Protein AF-0000000066896763 (afdb_homodimer)

Sequence (930 aa):
MNEMKTEQEVTDRTVRCFSRLEAVLRRDGTIPEIGLPLQVIEGFLTRLAGLDSNNRFDTVCIGAGEREGRILSPLVQQLHYGLAHGIGRSGNLTERQPKAIGSSILSEITNKLALDAIRYLGISSTKAAMVVPVATGMALSLCLGSWRYTKPRAKFVVFLRIDQKSCFKSIFTAGFEPIIIDGIPETMISDGLTTDLTALKIVLEEQKGEIIAVLSTTSCFAPRQPDNLIAIGELCTKYGVKHLVNNAYGLQSPECRNQIEEAGRAGYIDAFVQSTDKNFLVPVGGSIIATFNVKSLDIIANFYPGRASIVPSRDLLITLLQLGKVGLKEIYNTQQINFEILRVAMQEYAKMIGQKVMEVKMNQISLAITLKGWTDQQQNAFGAQLFSRGVTGARTVPSGLSKTIDGYEFLNFGSHSSRRHDGYLNVACAIGMTTREIEELVKVFKEETPKWAFISSNDAHNKEVMNEMKTEQEVTDRTVRCFSRLEAVLRRDGTIPEIGLPLQVIEGFLTRLAGLDSNNRFDTVCIGAGEREGRILSPLVQQLHYGLAHGIGRSGNLTERQPKAIGSSILSEITNKLALDAIRYLGISSTKAAMVVPVATGMALSLCLGSWRYTKPRAKFVVFLRIDQKSCFKSIFTAGFEPIIIDGIPETMISDGLTTDLTALKIVLEEQKGEIIAVLSTTSCFAPRQPDNLIAIGELCTKYGVKHLVNNAYGLQSPECRNQIEEAGRAGYIDAFVQSTDKNFLVPVGGSIIATFNVKSLDIIANFYPGRASIVPSRDLLITLLQLGKVGLKEIYNTQQINFEILRVAMQEYAKMIGQKVMEVKMNQISLAITLKGWTDQQQNAFGAQLFSRGVTGARTVPSGLSKTIDGYEFLNFGSHSSRRHDGYLNVACAIGMTTREIEELVKVFKEETPKWAFISSNDAHNKEV

Radius of gyration: 29.41 Å; Cα contacts (8 Å, |Δi|>4): 2077; chains: 2; bounding box: 84×123×69 Å

Organism: Onchocerca volvulus (NCBI:txid6282)

Nearest PDB structures (foldseek):
  2z67-assembly1_A  TM=9.307E-01  e=2.141E-36  Methanococcus maripaludis S2
  4obu-assembly2_U-2  TM=5.696E-01  e=6.294E-15  Mediterraneibacter gnavus ATCC 29149
  4obv-assembly1_D  TM=5.394E-01  e=1.029E-14  Mediterraneibacter gnavus ATCC 29149
  5o5c-assembly1_A  TM=5.656E-01  e=5.005E-14  Erwinia amylovora CFBP1430
  6zek-assembly2_B  TM=5.394E-01  e=1.958E-13  Mus musculus

Foldseek 3Di:
DVVVVVVVVVVVVLVVVLVVVLVCLQPVLEFFQAFDDLVSLLVNLLVLLCQALLNDDVDDRDDDDDPRLDDDDPVVCVVRSSQRPFADFQFFRQDDDPRRNSLNSLQSSLFSHVLNLLCLLFLVLFDGKGKDQAFLLQLLLLLLLLQCVVQVQAAEEEELFDLDQSVQCSQVVNPHYYDYDFWDAPDPPAQATEGPLVVVLVCLVVQVNHYAEYEFECADAPPYHGYQQQSQLVSCVVSVHAYEYEDQQPSLAPLSSVSCNVCQVVVSHLWYKYGCCQQQVFDGGIIMIIHSDPVSVRSSRSSDRGGDHSVSSSRSSSRSSRCGSVNSVVLSVQLQVVLVVLQVLLQVLLVQLPWGWGDRPRHRWKIKIFDAPDDPVRQVVLQVQCVVVPDPPKHKQAAADWDDDPHDIDHSRPNSGNDGDRIIIMDTRTGPDDPVNSVVSSVSNVVSDDPVSGDPPPVVPPVVD/DVVVVVVVVVVVVLVVVLVVVLVCLQPVLEFFQAFDDLVSLLVNLLVLLCQALLNDDVDDRDDDDDDRLDDDDPVVCVVRSSQRPFADFQFFRQDDDPRRNSLNSLQSSLFSHVLNLLLLLFLVLFDGKGKDQAFQLQLLLLLLLLQCVVQVQAAEEEELFDLDQSVQCSQVVNPHYYDYDFWDAPDPPAQATEGPLVVVLVCLVVQVNHYAEYEFECADAPPYHGYQQQSQLVSCVVSVHAYEYEDQQPSLAPLSSVSCNVCQVVVSHLKYKYGCCQQQVFDGGIIMIIHSDPVSVRSSRSSDRGGDHSVSSSRSSSRSSRCGSVNSVVLSVQLQVVLVVLQVLLQVLLVQLPWGWGDRPRHRWKIKIFDAPDDPVRQVVLQVQCVVVPDPPKHKQAAADWDDDPHDIAHSRPNSGNDGDRIIIMDTRGGPDDPVNSVVSSVSNVVSDDPVSGDPPPPVPPVVD

InterPro domains:
  IPR008829 SepSecS/SepCysS family [PF05889] (52-448)
  IPR015421 Pyridoxal phosphate-dependent transferase, major domain [G3DSA:3.40.640.10] (4-453)
  IPR015424 Pyridoxal phosphate-dependent transferase [SSF53383] (30-447)
  IPR019872 O-phosphoseryl-tRNA(Sec) selenium transferase [PIRSF017689] (24-449)
  IPR019872 O-phosphoseryl-tRNA(Sec) selenium transferase [PTHR12944] (11-451)
  IPR019872 O-phosphoseryl-tRNA(Sec) selenium transferase [TIGR03531] (23-447)

pLDDT: mean 92.97, std 9.74, range [33.34, 98.88]

Secondary structure (DSSP, 8-state):
-HHHHHHHHHHHHHHHHHHHHHHHHHHT----SSPPPHHHHHHHHHHHHTTBGGG--SS--EE-SS-------HHHHHHTTT--S-BS-SS-TT---TTBHHHHHHHHHHHHHHHHHHHHHT-TT--EEEEESS-HHHHHHHHHHHTGGG-TT--EEEEE--S-HHHHHHHHHTT-EEEEE--EESSTT--SEE--HHHHHHHHHHHGGGEEEEEEES--STTBPPP-HHHHHHHHHHHT-EEEEE-TTGGG-HHHHHHHHHHHHTT--SEEEEEHHHHSS--SS-EEEEESSHHHHHHHHHHS-S-B-SHHHHHHHHHHHHHHHHHHHHHHHHHHHHHHHHHHHHHHHHHHTT--B---TT-SSEEEEE-TT--HHHHHHHHHHHHHTTEES-EEE-SS--EEETTEEETTTTTTSSS----EEEEE--TT--HHHHHHHHHHHHHHS-GGGS--GGGSSSS--/-HHHHHHHHHHHHHHHHHHHHHHHHHHH----SSPPPHHHHHHHHHHHHTTBGGG--SS--EE-SS-------HHHHHHHTT--S-BS-SS-TT---TTBHHHHHHHHHHHHHHHHHHHHHT-TT--EEEEESS-HHHHHHHHHHHTGGG-TT--EEEEE--S-HHHHHHHHHTT-EEEEE--EESSTT--SEE--HHHHHHHHHHHGGGEEEEEEES--STTBPPP-HHHHHHHHHHHT-EEEEE-TTGGG-HHHHHHHHHHHHTT--SEEEEEHHHHSS--SS-EEEEESSHHHHHHHHHHS-S-B-SHHHHHHHHHHHHHHHHHHHHHHHHHHHHHHHHHHHHHHHHHHTT--B---TT-SSEEEEE-TT--HHHHHHHHHHHHHTTEES-EEE-SS--EEETTEEETTTTTTSSS----EEEEE--TT--HHHHHHHHHHHHHHS-GGGS--GGGSSSS--

Solvent-accessible surface area (backbone atoms only — not comparable to full-atom values): 45272 Å² total; per-residue (Å²): 110,70,63,56,50,51,48,52,50,51,50,52,47,52,54,48,48,52,51,48,49,49,49,45,31,64,72,67,20,55,59,44,60,66,40,47,57,66,68,58,52,53,51,53,52,50,54,30,25,42,54,14,50,69,49,41,80,90,54,62,70,30,61,25,16,69,71,55,47,52,59,72,40,68,66,54,32,59,53,45,58,58,56,21,69,24,27,24,32,42,47,20,45,81,42,73,33,91,60,26,42,17,44,32,50,50,44,53,32,26,18,32,31,51,35,37,51,47,28,72,76,51,26,62,63,56,61,33,37,39,67,40,49,35,19,54,16,51,48,52,14,47,51,57,35,47,48,40,83,81,43,78,73,35,45,29,30,38,32,52,47,59,65,45,52,12,64,60,34,12,40,49,48,22,58,35,42,76,45,78,42,56,36,34,54,79,43,96,82,45,58,22,28,28,66,44,61,66,61,50,49,53,51,42,69,73,38,30,79,32,31,52,28,37,40,42,41,35,49,59,64,35,45,38,36,39,43,56,48,48,65,52,12,52,52,23,60,74,50,68,29,43,28,38,35,41,25,41,53,16,78,64,25,70,62,37,28,47,43,48,30,55,17,33,67,72,66,30,39,61,34,39,35,31,22,38,33,43,63,61,33,35,50,38,23,16,18,36,47,32,18,57,39,55,68,58,46,50,48,38,33,47,44,38,22,15,44,33,35,42,59,43,39,51,48,51,39,54,36,46,42,43,31,8,48,54,44,52,52,46,44,42,51,46,21,54,54,45,31,53,52,46,51,52,52,48,41,54,52,23,50,49,44,72,36,42,54,56,65,36,86,69,33,68,44,30,40,29,33,46,35,70,90,54,50,61,67,56,40,52,50,46,35,52,50,41,42,75,64,31,38,39,62,47,41,53,43,52,54,75,45,66,44,74,56,97,87,42,76,34,46,17,54,66,64,33,22,67,65,84,60,59,25,29,37,30,41,24,42,31,68,82,55,47,71,65,42,49,53,52,47,53,52,50,49,63,70,66,47,59,75,85,50,42,58,66,81,70,62,70,65,59,72,76,102,110,69,63,57,51,50,50,50,50,50,50,51,47,52,55,48,50,51,52,48,51,51,49,45,31,64,71,67,19,53,59,42,61,67,38,46,57,66,69,57,52,52,53,52,49,50,54,30,26,42,54,15,50,68,48,41,80,90,51,61,69,31,60,25,17,68,71,55,46,52,60,72,41,68,65,55,34,60,53,45,58,56,55,22,67,24,27,24,32,40,48,20,46,79,40,74,34,90,59,26,43,17,44,34,50,51,46,52,33,26,18,31,30,51,36,38,48,46,28,71,74,50,26,61,65,55,62,31,39,40,69,40,51,36,18,55,16,51,48,52,14,46,51,56,36,46,48,39,82,82,44,78,72,37,46,29,30,38,32,52,47,59,65,44,54,13,63,60,35,11,41,50,48,23,58,34,41,78,44,81,40,55,36,34,54,79,42,97,84,45,60,22,27,27,65,44,60,68,62,50,49,53,51,40,71,73,38,30,81,32,31,54,28,39,40,42,41,36,50,61,64,37,45,36,36,40,42,56,47,48,66,52,13,52,52,23,60,74,50,66,28,43,28,38,35,42,25,42,52,16,80,64,24,70,63,36,28,47,41,49,30,54,16,34,68,71,65,29,40,59,33,39,33,32,21,38,32,43,63,60,33,35,50,37,23,16,18,33,48,32,17,58,38,55,68,60,47,51,47,39,33,45,42,38,24,15,45,34,34,42,58,43,38,50,49,50,40,54,38,46,42,44,32,8,48,54,44,50,51,45,45,42,50,46,23,54,52,44,31,52,52,45,52,53,52,46,42,53,53,23,51,49,43,72,34,42,54,55,66,37,87,68,33,67,44,28,41,26,32,48,36,70,90,54,50,61,67,55,40,52,51,48,35,51,49,41,40,76,66,30,38,40,60,48,40,52,42,53,54,74,45,65,43,73,58,97,87,42,77,35,46,19,54,66,63,32,22,68,64,84,59,58,25,29,38,29,41,25,42,30,68,81,56,47,70,64,43,48,53,51,48,51,51,49,50,63,70,66,48,59,75,86,50,43,60,66,82,73,61,71,65,56,70,78,96

Structure (mmCIF, N/CA/C/O backbone):
data_AF-0000000066896763-model_v1
#
loop_
_entity.id
_entity.type
_entity.pdbx_description
1 polymer 'O-phosphoseryl-tRNA(Sec) selenium transferase'
#
loop_
_atom_site.group_PDB
_atom_site.id
_atom_site.type_symbol
_atom_site.label_atom_id
_atom_site.label_alt_id
_atom_site.label_comp_id
_atom_site.label_asym_id
_atom_site.label_entity_id
_atom_site.label_seq_id
_atom_site.pdbx_PDB_ins_code
_atom_site.Cartn_x
_atom_site.Cartn_y
_atom_site.Cartn_z
_atom_site.occupancy
_atom_site.B_iso_or_equiv
_atom_site.auth_seq_id
_atom_site.auth_comp_id
_atom_site.auth_asym_id
_atom_site.auth_atom_id
_atom_site.pdbx_PDB_model_num
ATOM 1 N N . MET A 1 1 ? 54.406 -7.246 -1.285 1 57.09 1 MET A N 1
ATOM 2 C CA . MET A 1 1 ? 53.906 -8.18 -0.274 1 57.09 1 MET A CA 1
ATOM 3 C C . MET A 1 1 ? 53.312 -7.43 0.909 1 57.09 1 MET A C 1
ATOM 5 O O . MET A 1 1 ? 52.219 -7.766 1.37 1 57.09 1 MET A O 1
ATOM 9 N N . ASN A 1 2 ? 54 -6.34 1.336 1 61.38 2 ASN A N 1
ATOM 10 C CA . ASN A 1 2 ? 53.5 -5.535 2.455 1 61.38 2 ASN A CA 1
ATOM 11 C C . ASN A 1 2 ? 52.281 -4.73 2.078 1 61.38 2 ASN A C 1
ATOM 13 O O . ASN A 1 2 ? 51.344 -4.609 2.875 1 61.38 2 ASN A O 1
ATOM 17 N N . GLU A 1 3 ? 52.219 -4.309 0.882 1 62.5 3 GLU A N 1
ATOM 18 C CA . GLU A 1 3 ? 51.094 -3.516 0.418 1 62.5 3 GLU A CA 1
ATOM 19 C C . GLU A 1 3 ? 49.844 -4.383 0.244 1 62.5 3 GLU A C 1
ATOM 21 O O . GLU A 1 3 ? 48.719 -3.959 0.58 1 62.5 3 GLU A O 1
ATOM 26 N N . MET A 1 4 ? 50.094 -5.547 -0.241 1 66.38 4 MET A N 1
ATOM 27 C CA . MET A 1 4 ? 49 -6.465 -0.41 1 66.38 4 MET A CA 1
ATOM 28 C C . MET A 1 4 ? 48.406 -6.879 0.941 1 66.38 4 MET A C 1
ATOM 30 O O . MET A 1 4 ? 47.188 -7.039 1.082 1 66.38 4 MET A O 1
ATOM 34 N N . LYS A 1 5 ? 49.312 -7.035 1.849 1 65.5 5 LYS A N 1
ATOM 35 C CA . LYS A 1 5 ? 48.875 -7.391 3.199 1 65.5 5 LYS A CA 1
ATOM 36 C C . LYS A 1 5 ? 48.062 -6.262 3.836 1 65.5 5 LYS A C 1
ATOM 38 O O . LYS A 1 5 ? 47.062 -6.512 4.496 1 65.5 5 LYS A O 1
ATOM 43 N N . THR A 1 6 ? 48.562 -5.141 3.525 1 66.94 6 THR A N 1
ATOM 44 C CA . THR A 1 6 ? 47.875 -3.977 4.059 1 66.94 6 THR A CA 1
ATOM 45 C C . THR A 1 6 ? 46.5 -3.818 3.395 1 66.94 6 THR A C 1
ATOM 47 O O . THR A 1 6 ? 45.531 -3.486 4.059 1 66.94 6 THR A O 1
ATOM 50 N N . GLU A 1 7 ? 46.406 -4.066 2.139 1 76.5 7 GLU A N 1
ATOM 51 C CA . GLU A 1 7 ? 45.156 -3.994 1.418 1 76.5 7 GLU A CA 1
ATOM 52 C C . GLU A 1 7 ? 44.156 -5.059 1.909 1 76.5 7 GLU A C 1
ATOM 54 O O . GLU A 1 7 ? 42.969 -4.785 2.08 1 76.5 7 GLU A O 1
ATOM 59 N N . GLN A 1 8 ? 44.688 -6.242 2.039 1 78.38 8 GLN A N 1
ATOM 60 C CA . GLN A 1 8 ? 43.844 -7.336 2.525 1 78.38 8 GLN A CA 1
ATOM 61 C C . GLN A 1 8 ? 43.312 -7.051 3.934 1 78.38 8 GLN A C 1
ATOM 63 O O . GLN A 1 8 ? 42.188 -7.363 4.254 1 78.38 8 GLN A O 1
ATOM 68 N N . GLU A 1 9 ? 44.156 -6.504 4.723 1 73.75 9 GLU A N 1
ATOM 69 C CA . GLU A 1 9 ? 43.781 -6.168 6.09 1 73.75 9 GLU A CA 1
ATOM 70 C C . GLU A 1 9 ? 42.656 -5.109 6.109 1 73.75 9 GLU A C 1
ATOM 72 O O . GLU A 1 9 ? 41.75 -5.188 6.91 1 73.75 9 GLU A O 1
ATOM 77 N N . VAL A 1 10 ? 42.875 -4.156 5.242 1 71 10 VAL A N 1
ATOM 78 C CA . VAL A 1 10 ? 41.875 -3.09 5.164 1 71 10 VAL A CA 1
ATOM 79 C C . VAL A 1 10 ? 40.562 -3.652 4.645 1 71 10 VAL A C 1
ATOM 81 O O . VAL A 1 10 ? 39.5 -3.293 5.137 1 71 10 VAL A O 1
ATOM 84 N N . THR A 1 11 ? 40.656 -4.445 3.668 1 72 11 THR A N 1
ATOM 85 C CA . THR A 1 11 ? 39.469 -5.078 3.113 1 72 11 THR A CA 1
ATOM 86 C C . THR A 1 11 ? 38.781 -5.934 4.168 1 72 11 THR A C 1
ATOM 88 O O . THR A 1 11 ? 37.562 -5.863 4.324 1 72 11 THR A O 1
ATOM 91 N N . ASP A 1 12 ? 39.438 -6.688 4.836 1 76.12 12 ASP A N 1
ATOM 92 C CA . ASP A 1 12 ? 38.875 -7.539 5.883 1 76.12 12 ASP A CA 1
ATOM 93 C C . ASP A 1 12 ? 38.219 -6.703 6.984 1 76.12 12 ASP A C 1
ATOM 95 O O . ASP A 1 12 ? 37.188 -7.078 7.523 1 76.12 12 ASP A O 1
ATOM 99 N N . ARG A 1 13 ? 38.938 -5.684 7.289 1 69.44 13 ARG A N 1
ATOM 100 C CA . ARG A 1 13 ? 38.375 -4.793 8.312 1 69.44 13 ARG A CA 1
ATOM 101 C C . ARG A 1 13 ? 37.062 -4.191 7.871 1 69.44 13 ARG A C 1
ATOM 103 O O . ARG A 1 13 ? 36.125 -4.07 8.672 1 69.44 13 ARG A O 1
ATOM 110 N N . THR A 1 14 ? 36.969 -3.764 6.637 1 67.81 14 THR A N 1
ATOM 111 C CA . THR A 1 14 ? 35.75 -3.184 6.105 1 67.81 14 THR A CA 1
ATOM 112 C C . THR A 1 14 ? 34.594 -4.203 6.133 1 67.81 14 THR A C 1
ATOM 114 O O . THR A 1 14 ? 33.469 -3.879 6.516 1 67.81 14 THR A O 1
ATOM 117 N N . VAL A 1 15 ? 34.938 -5.344 5.73 1 75 15 VAL A N 1
ATOM 118 C CA . VAL A 1 15 ? 33.938 -6.414 5.734 1 75 15 VAL A CA 1
ATOM 119 C C . VAL A 1 15 ? 33.469 -6.676 7.16 1 75 15 VAL A C 1
ATOM 121 O O . VAL A 1 15 ? 32.25 -6.852 7.398 1 75 15 VAL A O 1
ATOM 124 N N . ARG A 1 16 ? 34.375 -6.602 8.07 1 74.75 16 ARG A N 1
ATOM 125 C CA . ARG A 1 16 ? 34.031 -6.82 9.477 1 74.75 16 ARG A CA 1
ATOM 126 C C . ARG A 1 16 ? 33.156 -5.688 10.016 1 74.75 16 ARG A C 1
ATOM 128 O O . ARG A 1 16 ? 32.281 -5.922 10.836 1 74.75 16 ARG A O 1
ATOM 135 N N . CYS A 1 17 ? 33.469 -4.496 9.531 1 72.75 17 CYS A N 1
ATOM 136 C CA . CYS A 1 17 ? 32.688 -3.344 9.977 1 72.75 17 CYS A CA 1
ATOM 137 C C . CYS A 1 17 ? 31.25 -3.455 9.516 1 72.75 17 CYS A C 1
ATOM 139 O O . CYS A 1 17 ? 30.328 -3.143 10.273 1 72.75 17 CYS A O 1
ATOM 141 N N . PHE A 1 18 ? 31.062 -3.877 8.336 1 76.56 18 PHE A N 1
ATOM 142 C CA . PHE A 1 18 ? 29.719 -4.051 7.828 1 76.56 18 PHE A CA 1
ATOM 143 C C . PHE A 1 18 ? 29 -5.18 8.562 1 76.56 18 PHE A C 1
ATOM 145 O O . PHE A 1 18 ? 27.812 -5.066 8.883 1 76.56 18 PHE A O 1
ATOM 152 N N . SER A 1 19 ? 29.703 -6.176 8.812 1 79.56 19 SER A N 1
ATOM 153 C CA . SER A 1 19 ? 29.125 -7.297 9.547 1 79.56 19 SER A CA 1
ATOM 154 C C . SER A 1 19 ? 28.734 -6.883 10.969 1 79.56 19 SER A C 1
ATOM 156 O O . SER A 1 19 ? 27.688 -7.293 11.477 1 79.56 19 SER A O 1
ATOM 158 N N . ARG A 1 20 ? 29.578 -6.066 11.562 1 78.12 20 ARG A N 1
ATOM 159 C CA . ARG A 1 20 ? 29.312 -5.566 12.906 1 78.12 20 ARG A CA 1
ATOM 160 C C . ARG A 1 20 ? 28.094 -4.641 12.906 1 78.12 20 ARG A C 1
ATOM 162 O O . ARG A 1 20 ? 27.266 -4.688 13.82 1 78.12 20 ARG A O 1
ATOM 169 N N . LEU A 1 21 ? 28.078 -3.844 11.898 1 80.31 21 LEU A N 1
ATOM 170 C CA . LEU A 1 21 ? 26.953 -2.932 11.781 1 80.31 21 LEU A CA 1
ATOM 171 C C . LEU A 1 21 ? 25.641 -3.705 11.672 1 80.31 21 LEU A C 1
ATOM 173 O O . LEU A 1 21 ? 24.672 -3.387 12.359 1 80.31 21 LEU A O 1
ATOM 177 N N . GLU A 1 22 ? 25.641 -4.66 10.797 1 81.94 22 GLU A N 1
ATOM 178 C CA . GLU A 1 22 ? 24.453 -5.492 10.625 1 81.94 22 GLU A CA 1
ATOM 179 C C . GLU A 1 22 ? 24.094 -6.199 11.922 1 81.94 22 GLU A C 1
ATOM 181 O O . GLU A 1 22 ? 22.922 -6.223 12.312 1 81.94 22 GLU A O 1
ATOM 186 N N . ALA A 1 23 ? 25.062 -6.734 12.531 1 81.81 23 ALA A N 1
ATOM 187 C CA . ALA A 1 23 ? 24.844 -7.477 13.766 1 81.81 23 ALA A CA 1
ATOM 188 C C . ALA A 1 23 ? 24.281 -6.562 14.859 1 81.81 23 ALA A C 1
ATOM 190 O O . ALA A 1 23 ? 23.359 -6.945 15.594 1 81.81 23 ALA A O 1
ATOM 191 N N . VAL A 1 24 ? 24.781 -5.426 14.898 1 82.88 24 VAL A N 1
ATOM 192 C CA . VAL A 1 24 ? 24.359 -4.473 15.922 1 82.88 24 VAL A CA 1
ATOM 193 C C . VAL A 1 24 ? 22.938 -4.004 15.648 1 82.88 24 VAL A C 1
ATOM 195 O O . VAL A 1 24 ? 22.109 -3.93 16.562 1 82.88 24 VAL A O 1
ATOM 198 N N . LEU A 1 25 ? 22.688 -3.801 14.359 1 84.56 25 LEU A N 1
ATOM 199 C CA . LEU A 1 25 ? 21.344 -3.33 14 1 84.56 25 LEU A CA 1
ATOM 200 C C . LEU A 1 25 ? 20.312 -4.434 14.195 1 84.56 25 LEU A C 1
ATOM 202 O O . LEU A 1 25 ? 19.172 -4.16 14.578 1 84.56 25 LEU A O 1
ATOM 206 N N . ARG A 1 26 ? 20.688 -5.625 13.922 1 83.06 26 ARG A N 1
ATOM 207 C CA . ARG A 1 26 ? 19.781 -6.754 14.078 1 83.06 26 ARG A CA 1
ATOM 208 C C . ARG A 1 26 ? 19.562 -7.074 15.555 1 83.06 26 ARG A C 1
ATOM 210 O O . ARG A 1 26 ? 18.438 -7.379 15.961 1 83.06 26 ARG A O 1
ATOM 217 N N . ARG A 1 27 ? 20.578 -7.035 16.281 1 83.06 27 ARG A N 1
ATOM 218 C CA . ARG A 1 27 ? 20.516 -7.422 17.688 1 83.06 27 ARG A CA 1
ATOM 219 C C . ARG A 1 27 ? 19.906 -6.301 18.531 1 83.06 27 ARG A C 1
ATOM 221 O O . ARG A 1 27 ? 18.953 -6.527 19.281 1 83.06 27 ARG A O 1
ATOM 228 N N . ASP A 1 28 ? 20.469 -5.105 18.359 1 83.62 28 ASP A N 1
ATOM 229 C CA . ASP A 1 28 ? 20.078 -4.004 19.234 1 83.62 28 ASP A CA 1
ATOM 230 C C . ASP A 1 28 ? 18.875 -3.238 18.656 1 83.62 28 ASP A C 1
ATOM 232 O O . ASP A 1 28 ? 18.047 -2.715 19.406 1 83.62 28 ASP A O 1
ATOM 236 N N . GLY A 1 29 ? 18.859 -3.195 17.297 1 88.62 29 GLY A N 1
ATOM 237 C CA . GLY A 1 29 ? 17.766 -2.5 16.656 1 88.62 29 GLY A CA 1
ATOM 238 C C . GLY A 1 29 ? 17.672 -1.035 17.047 1 88.62 29 GLY A C 1
ATOM 239 O O . GLY A 1 29 ? 16.578 -0.498 17.219 1 88.62 29 GLY A O 1
ATOM 240 N N . THR A 1 30 ? 18.859 -0.371 17.25 1 93.25 30 THR A N 1
ATOM 241 C CA . THR A 1 30 ? 18.875 1.023 17.672 1 93.25 30 THR A CA 1
ATOM 242 C C . THR A 1 30 ? 19.5 1.913 16.609 1 93.25 30 THR A C 1
ATOM 244 O O . THR A 1 30 ? 20.438 1.507 15.922 1 93.25 30 THR A O 1
ATOM 247 N N . ILE A 1 31 ? 18.984 3.045 16.516 1 96.81 31 ILE A N 1
ATOM 248 C CA . ILE A 1 31 ? 19.562 4.066 15.641 1 96.81 31 ILE A CA 1
ATOM 249 C C . ILE A 1 31 ? 20.938 4.48 16.172 1 96.81 31 ILE A C 1
ATOM 251 O O . ILE A 1 31 ? 21.109 4.695 17.375 1 96.81 31 ILE A O 1
ATOM 255 N N . PRO A 1 32 ? 21.984 4.578 15.336 1 94.69 32 PRO A N 1
ATOM 256 C CA . PRO A 1 32 ? 23.281 5.078 15.797 1 94.69 32 PRO A CA 1
ATOM 257 C C . PRO A 1 32 ? 23.203 6.504 16.344 1 94.69 32 PRO A C 1
ATOM 259 O O . PRO A 1 32 ? 22.359 7.293 15.891 1 94.69 32 PRO A O 1
ATOM 262 N N . GLU A 1 33 ? 24.078 6.789 17.281 1 94.81 33 GLU A N 1
ATOM 263 C CA . GLU A 1 33 ? 24.109 8.133 17.844 1 94.81 33 GLU A CA 1
ATOM 264 C C . GLU A 1 33 ? 24.406 9.18 16.766 1 94.81 33 GLU A C 1
ATOM 266 O O . GLU A 1 33 ? 23.688 10.18 16.656 1 94.81 33 GLU A O 1
ATOM 271 N N . ILE A 1 34 ? 25.5 8.875 16.078 1 95.44 34 ILE A N 1
ATOM 272 C CA . ILE A 1 34 ? 25.906 9.742 14.969 1 95.44 34 ILE A CA 1
ATOM 273 C C . ILE A 1 34 ? 25.531 9.094 13.641 1 95.44 34 ILE A C 1
ATOM 275 O O . ILE A 1 34 ? 25.797 7.906 13.422 1 95.44 34 ILE A O 1
ATOM 279 N N . GLY A 1 35 ? 24.938 9.867 12.734 1 95.75 35 GLY A N 1
ATOM 280 C CA . GLY A 1 35 ? 24.516 9.359 11.438 1 95.75 35 GLY A CA 1
ATOM 281 C C . GLY A 1 35 ? 25.656 8.742 10.641 1 95.75 35 GLY A C 1
ATOM 282 O O . GLY A 1 35 ? 26.812 9.148 10.789 1 95.75 35 GLY A O 1
ATOM 283 N N . LEU A 1 36 ? 25.312 7.824 9.773 1 95.19 36 LEU A N 1
ATOM 284 C CA . LEU A 1 36 ? 26.281 7.137 8.93 1 95.19 36 LEU A CA 1
ATOM 285 C C . LEU A 1 36 ? 26.438 7.84 7.582 1 95.19 36 LEU A C 1
ATOM 287 O O . LEU A 1 36 ? 25.469 8.414 7.07 1 95.19 36 LEU A O 1
ATOM 291 N N . PRO A 1 37 ? 27.656 7.824 7.055 1 94.19 37 PRO A N 1
ATOM 292 C CA . PRO A 1 37 ? 27.828 8.352 5.699 1 94.19 37 PRO A CA 1
ATOM 293 C C . PRO A 1 37 ? 27.031 7.57 4.656 1 94.19 37 PRO A C 1
ATOM 295 O O . PRO A 1 37 ? 26.859 6.355 4.789 1 94.19 37 PRO A O 1
ATOM 298 N N . LEU A 1 38 ? 26.656 8.227 3.641 1 94.62 38 LEU A N 1
ATOM 299 C CA . LEU A 1 38 ? 25.812 7.641 2.6 1 94.62 38 LEU A CA 1
ATOM 300 C C . LEU A 1 38 ? 26.5 6.426 1.974 1 94.62 38 LEU A C 1
ATOM 302 O O . LEU A 1 38 ? 25.828 5.453 1.61 1 94.62 38 LEU A O 1
ATOM 306 N N . GLN A 1 39 ? 27.766 6.504 1.832 1 92.38 39 GLN A N 1
ATOM 307 C CA . GLN A 1 39 ? 28.516 5.402 1.223 1 92.38 39 GLN A CA 1
ATOM 308 C C . GLN A 1 39 ? 28.359 4.121 2.041 1 92.38 39 GLN A C 1
ATOM 310 O O . GLN A 1 39 ? 28.266 3.027 1.479 1 92.38 39 GLN A O 1
ATOM 315 N N . VAL A 1 40 ? 28.375 4.281 3.309 1 91.94 40 VAL A N 1
ATOM 316 C CA . VAL A 1 40 ? 28.234 3.145 4.215 1 91.94 40 VAL A CA 1
ATOM 317 C C . VAL A 1 40 ? 26.812 2.578 4.102 1 91.94 40 VAL A C 1
ATOM 319 O O . VAL A 1 40 ? 26.625 1.36 4.043 1 91.94 40 VAL A O 1
ATOM 322 N N . ILE A 1 41 ? 25.859 3.404 4.035 1 95.88 41 ILE A N 1
ATOM 323 C CA . ILE A 1 41 ? 24.453 2.99 3.945 1 95.88 41 ILE A CA 1
ATOM 324 C C . ILE A 1 41 ? 24.219 2.252 2.629 1 95.88 41 ILE A C 1
ATOM 326 O O . ILE A 1 41 ? 23.594 1.196 2.607 1 95.88 41 ILE A O 1
ATOM 330 N N . GLU A 1 42 ? 24.75 2.77 1.546 1 95.5 42 GLU A N 1
ATOM 331 C CA . GLU A 1 42 ? 24.609 2.135 0.239 1 95.5 42 GLU A CA 1
ATOM 332 C C . GLU A 1 42 ? 25.25 0.75 0.231 1 95.5 42 GLU A C 1
ATOM 334 O O . GLU A 1 42 ? 24.703 -0.195 -0.333 1 95.5 42 GLU A O 1
ATOM 339 N N . GLY A 1 43 ? 26.469 0.698 0.858 1 92.69 43 GLY A N 1
ATOM 340 C CA . GLY A 1 43 ? 27.125 -0.598 0.975 1 92.69 43 GLY A CA 1
ATOM 341 C C . GLY A 1 43 ? 26.312 -1.604 1.77 1 92.69 43 GLY A C 1
ATOM 342 O O . GLY A 1 43 ? 26.25 -2.781 1.41 1 92.69 43 GLY A O 1
ATOM 343 N N . PHE A 1 44 ? 25.734 -1.132 2.836 1 93.88 44 PHE A N 1
ATOM 344 C CA . PHE A 1 44 ? 24.891 -1.967 3.686 1 93.88 44 PHE A CA 1
ATOM 345 C C . PHE A 1 44 ? 23.703 -2.49 2.908 1 93.88 44 PHE A C 1
ATOM 347 O O . PHE A 1 44 ? 23.391 -3.682 2.969 1 93.88 44 PHE A O 1
ATOM 354 N N . LEU A 1 45 ? 23 -1.616 2.094 1 95.88 45 LEU A N 1
ATOM 355 C CA . LEU A 1 45 ? 21.844 -1.989 1.287 1 95.88 45 LEU A CA 1
ATOM 356 C C . LEU A 1 45 ? 22.234 -3.018 0.228 1 95.88 45 LEU A C 1
ATOM 358 O O . LEU A 1 45 ? 21.5 -3.982 -0.001 1 95.88 45 LEU A O 1
ATOM 362 N N . THR A 1 46 ? 23.344 -2.797 -0.388 1 94.06 46 THR A N 1
ATOM 363 C CA . THR A 1 46 ? 23.812 -3.695 -1.438 1 94.06 46 THR A CA 1
ATOM 364 C C . THR A 1 46 ? 24.078 -5.09 -0.878 1 94.06 46 THR A C 1
ATOM 366 O O . THR A 1 46 ? 23.766 -6.094 -1.518 1 94.06 46 THR A O 1
ATOM 369 N N . ARG A 1 47 ? 24.609 -5.129 0.306 1 91.75 47 ARG A N 1
ATOM 370 C CA . ARG A 1 47 ? 24.906 -6.41 0.944 1 91.75 47 ARG A CA 1
ATOM 371 C C . ARG A 1 47 ? 23.609 -7.145 1.298 1 91.75 47 ARG A C 1
ATOM 373 O O . ARG A 1 47 ? 23.5 -8.359 1.094 1 91.75 47 ARG A O 1
ATOM 380 N N . LEU A 1 48 ? 22.688 -6.422 1.832 1 93.19 48 LEU A N 1
ATOM 381 C CA . LEU A 1 48 ? 21.406 -7.051 2.143 1 93.19 48 LEU A CA 1
ATOM 382 C C . LEU A 1 48 ? 20.719 -7.555 0.875 1 93.19 48 LEU A C 1
ATOM 384 O O . LEU A 1 48 ? 20.188 -8.664 0.855 1 93.19 48 LEU A O 1
ATOM 388 N N . ALA A 1 49 ? 20.719 -6.707 -0.186 1 94.81 49 ALA A N 1
ATOM 389 C CA . ALA A 1 49 ? 20.094 -7.09 -1.455 1 94.81 49 ALA A CA 1
ATOM 390 C C . ALA A 1 49 ? 20.734 -8.367 -2.008 1 94.81 49 ALA A C 1
ATOM 392 O O . ALA A 1 49 ? 20.047 -9.188 -2.617 1 94.81 49 ALA A O 1
ATOM 393 N N . GLY A 1 50 ? 22 -8.539 -1.766 1 92.62 50 GLY A N 1
ATOM 394 C CA . GLY A 1 50 ? 22.734 -9.695 -2.26 1 92.62 50 GLY A CA 1
ATOM 395 C C . GLY A 1 50 ? 22.281 -11 -1.627 1 92.62 50 GLY A C 1
ATOM 396 O O . GLY A 1 50 ? 22.578 -12.086 -2.141 1 92.62 50 GLY A O 1
ATOM 397 N N . LEU A 1 51 ? 21.547 -10.938 -0.532 1 90.94 51 LEU A N 1
ATOM 398 C CA . LEU A 1 51 ? 21.094 -12.133 0.17 1 90.94 51 LEU A CA 1
ATOM 399 C C . LEU A 1 51 ? 19.797 -12.656 -0.445 1 90.94 51 LEU A C 1
ATOM 401 O O . LEU A 1 51 ? 19.391 -13.781 -0.163 1 90.94 51 LEU A O 1
ATOM 405 N N . ASP A 1 52 ? 19.125 -11.867 -1.274 1 93.12 52 ASP A N 1
ATOM 406 C CA . ASP A 1 52 ? 17.906 -12.305 -1.935 1 93.12 52 ASP A CA 1
ATOM 407 C C . ASP A 1 52 ? 18.203 -13.234 -3.105 1 93.12 52 ASP A C 1
ATOM 409 O O . ASP A 1 52 ? 19.188 -13.031 -3.824 1 93.12 52 ASP A O 1
ATOM 413 N N . SER A 1 53 ? 17.375 -14.164 -3.373 1 90.25 53 SER A N 1
ATOM 414 C CA . SER A 1 53 ? 17.625 -15.242 -4.324 1 90.25 53 SER A CA 1
ATOM 415 C C . SER A 1 53 ? 17.859 -14.695 -5.73 1 90.25 53 SER A C 1
ATOM 417 O O . SER A 1 53 ? 18.672 -15.234 -6.488 1 90.25 53 SER A O 1
ATOM 419 N N . ASN A 1 54 ? 17.188 -13.641 -6.074 1 89.81 54 ASN A N 1
ATOM 420 C CA . ASN A 1 54 ? 17.281 -13.125 -7.434 1 89.81 54 ASN A CA 1
ATOM 421 C C . ASN A 1 54 ? 18.594 -12.391 -7.668 1 89.81 54 ASN A C 1
ATOM 423 O O . ASN A 1 54 ? 18.969 -12.109 -8.805 1 89.81 54 ASN A O 1
ATOM 427 N N . ASN A 1 55 ? 19.281 -12.086 -6.562 1 89.94 55 ASN A N 1
ATOM 428 C CA . ASN A 1 55 ? 20.516 -11.32 -6.68 1 89.94 55 ASN A CA 1
ATOM 429 C C . ASN A 1 55 ? 21.734 -12.188 -6.371 1 89.94 55 ASN A C 1
ATOM 431 O O . ASN A 1 55 ? 22.875 -11.695 -6.379 1 89.94 55 ASN A O 1
ATOM 435 N N . ARG A 1 56 ? 21.531 -13.43 -6.078 1 82 56 ARG A N 1
ATOM 436 C CA . ARG A 1 56 ? 22.641 -14.273 -5.633 1 82 56 ARG A CA 1
ATOM 437 C C . ARG A 1 56 ? 23.625 -14.508 -6.762 1 82 56 ARG A C 1
ATOM 439 O O . ARG A 1 56 ? 23.234 -14.68 -7.918 1 82 56 ARG A O 1
ATOM 446 N N . PHE A 1 57 ? 24.828 -14.438 -6.41 1 77.62 57 PHE A N 1
ATOM 447 C CA . PHE A 1 57 ? 25.875 -14.648 -7.402 1 77.62 57 PHE A CA 1
ATOM 448 C C . PHE A 1 57 ? 26.719 -15.867 -7.051 1 77.62 57 PHE A C 1
ATOM 450 O O . PHE A 1 57 ? 27.516 -16.328 -7.871 1 77.62 57 PHE A O 1
ATOM 457 N N . ASP A 1 58 ? 26.484 -16.469 -5.906 1 75.5 58 ASP A N 1
ATOM 458 C CA . ASP A 1 58 ? 27.312 -17.562 -5.434 1 75.5 58 ASP A CA 1
ATOM 459 C C . ASP A 1 58 ? 26.734 -18.906 -5.875 1 75.5 58 ASP A C 1
ATOM 461 O O . ASP A 1 58 ? 27.375 -19.953 -5.703 1 75.5 58 ASP A O 1
ATOM 465 N N . THR A 1 59 ? 25.531 -18.844 -6.359 1 74.69 59 THR A N 1
ATOM 466 C CA . THR A 1 59 ? 24.891 -20.078 -6.789 1 74.69 59 THR A CA 1
ATOM 467 C C . THR A 1 59 ? 24.047 -19.844 -8.039 1 74.69 59 THR A C 1
ATOM 469 O O . THR A 1 59 ? 23.859 -18.703 -8.461 1 74.69 59 THR A O 1
ATOM 472 N N . VAL A 1 60 ? 23.688 -20.938 -8.609 1 79 60 VAL A N 1
ATOM 473 C CA . VAL A 1 60 ? 22.797 -20.828 -9.758 1 79 60 VAL A CA 1
ATOM 474 C C . VAL A 1 60 ? 21.406 -20.375 -9.305 1 79 60 VAL A C 1
ATOM 476 O O . VAL A 1 60 ? 20.922 -20.797 -8.25 1 79 60 VAL A O 1
ATOM 479 N N . CYS A 1 61 ? 20.953 -19.422 -9.953 1 86 61 CYS A N 1
ATOM 480 C CA . CYS A 1 61 ? 19.609 -18.922 -9.688 1 86 61 CYS A CA 1
ATOM 481 C C . CYS A 1 61 ? 18.625 -19.438 -10.734 1 86 61 CYS A C 1
ATOM 483 O O . CYS A 1 61 ? 18.594 -18.953 -11.867 1 86 61 CYS A O 1
ATOM 485 N N . ILE A 1 62 ? 17.859 -20.5 -10.297 1 92.81 62 ILE A N 1
ATOM 486 C CA . ILE A 1 62 ? 16.859 -21.078 -11.188 1 92.81 62 ILE A CA 1
ATOM 487 C C . ILE A 1 62 ? 15.461 -20.781 -10.656 1 92.81 62 ILE A C 1
ATOM 489 O O . ILE A 1 62 ? 15.07 -21.297 -9.609 1 92.81 62 ILE A O 1
ATOM 493 N N . GLY A 1 63 ? 14.797 -19.938 -11.359 1 93.44 63 GLY A N 1
ATOM 494 C CA . GLY A 1 63 ? 13.43 -19.625 -10.977 1 93.44 63 GLY A CA 1
ATOM 495 C C . GLY A 1 63 ? 12.398 -20.484 -11.672 1 93.44 63 GLY A C 1
ATOM 496 O O . GLY A 1 63 ? 12.141 -20.312 -12.867 1 93.44 63 GLY A O 1
ATOM 497 N N . ALA A 1 64 ? 11.727 -21.344 -10.898 1 94.62 64 ALA A N 1
ATOM 498 C CA . ALA A 1 64 ? 10.742 -22.25 -11.461 1 94.62 64 ALA A CA 1
ATOM 499 C C . ALA A 1 64 ? 9.375 -22.062 -10.828 1 94.62 64 ALA A C 1
ATOM 501 O O . ALA A 1 64 ? 8.625 -23.016 -10.625 1 94.62 64 ALA A O 1
ATOM 502 N N . GLY A 1 65 ? 9.141 -20.797 -10.414 1 90.75 65 GLY A N 1
ATOM 503 C CA . GLY A 1 65 ? 7.852 -20.453 -9.836 1 90.75 65 GLY A CA 1
ATOM 504 C C . GLY A 1 65 ? 7.172 -19.297 -10.547 1 90.75 65 GLY A C 1
ATOM 505 O O . GLY A 1 65 ? 7.562 -18.922 -11.656 1 90.75 65 GLY A O 1
ATOM 506 N N . GLU A 1 66 ? 6.16 -18.797 -9.844 1 80.56 66 GLU A N 1
ATOM 507 C CA . GLU A 1 66 ? 5.355 -17.719 -10.414 1 80.56 66 GLU A CA 1
ATOM 508 C C . GLU A 1 66 ? 5.969 -16.359 -10.125 1 80.56 66 GLU A C 1
ATOM 510 O O . GLU A 1 66 ? 5.703 -15.383 -10.836 1 80.56 66 GLU A O 1
ATOM 515 N N . ARG A 1 67 ? 6.738 -16.266 -9.125 1 81.44 67 ARG A N 1
ATOM 516 C CA . ARG A 1 67 ? 7.352 -15.008 -8.68 1 81.44 67 ARG A CA 1
ATOM 517 C C . ARG A 1 67 ? 8.82 -15.211 -8.328 1 81.44 67 ARG A C 1
ATOM 519 O O . ARG A 1 67 ? 9.148 -15.602 -7.207 1 81.44 67 ARG A O 1
ATOM 526 N N . GLU A 1 68 ? 9.664 -14.812 -9.227 1 88.12 68 GLU A N 1
ATOM 527 C CA . GLU A 1 68 ? 11.07 -15.133 -9.023 1 88.12 68 GLU A CA 1
ATOM 528 C C . GLU A 1 68 ? 11.922 -13.867 -8.945 1 88.12 68 GLU A C 1
ATOM 530 O O . GLU A 1 68 ? 13.141 -13.93 -9.07 1 88.12 68 GLU A O 1
ATOM 535 N N . GLY A 1 69 ? 11.219 -12.703 -8.836 1 92.5 69 GLY A N 1
ATOM 536 C CA . GLY A 1 69 ? 11.93 -11.453 -8.617 1 92.5 69 GLY A CA 1
ATOM 537 C C . GLY A 1 69 ? 12.641 -10.953 -9.859 1 92.5 69 GLY A C 1
ATOM 538 O O . GLY A 1 69 ? 13.672 -10.289 -9.758 1 92.5 69 GLY A O 1
ATOM 539 N N . ARG A 1 70 ? 12.148 -11.336 -11.031 1 94.75 70 ARG A N 1
ATOM 540 C CA . ARG A 1 70 ? 12.75 -10.891 -12.281 1 94.75 70 ARG A CA 1
ATOM 541 C C . ARG A 1 70 ? 12.383 -9.445 -12.586 1 94.75 70 ARG A C 1
ATOM 543 O O . ARG A 1 70 ? 11.211 -9.07 -12.531 1 94.75 70 ARG A O 1
ATOM 550 N N . ILE A 1 71 ? 13.391 -8.648 -12.844 1 96.44 71 ILE A N 1
ATOM 551 C CA . ILE A 1 71 ? 13.195 -7.254 -13.219 1 96.44 71 ILE A CA 1
ATOM 552 C C . ILE A 1 71 ? 13.742 -7.016 -14.625 1 96.44 71 ILE A C 1
ATOM 554 O O . ILE A 1 71 ? 14.906 -7.312 -14.906 1 96.44 71 ILE A O 1
ATOM 558 N N . LEU A 1 72 ? 12.953 -6.453 -15.445 1 96.31 72 LEU A N 1
ATOM 559 C CA . LEU A 1 72 ? 13.352 -6.27 -16.828 1 96.31 72 LEU A CA 1
ATOM 560 C C . LEU A 1 72 ? 14.219 -5.023 -16.984 1 96.31 72 LEU A C 1
ATOM 562 O O . LEU A 1 72 ? 15.281 -5.078 -17.609 1 96.31 72 LEU A O 1
ATOM 566 N N . SER A 1 73 ? 13.758 -3.893 -16.453 1 97.5 73 SER A N 1
ATOM 567 C CA . SER A 1 73 ? 14.414 -2.607 -16.656 1 97.5 73 SER A CA 1
ATOM 568 C C . SER A 1 73 ? 15.617 -2.439 -15.734 1 97.5 73 SER A C 1
ATOM 570 O O . SER A 1 73 ? 15.469 -2.471 -14.508 1 97.5 73 SER A O 1
ATOM 572 N N . PRO A 1 74 ? 16.766 -2.18 -16.297 1 97.31 74 PRO A N 1
ATOM 573 C CA . PRO A 1 74 ? 17.922 -1.885 -15.43 1 97.31 74 PRO A CA 1
ATOM 574 C C . PRO A 1 74 ? 17.703 -0.657 -14.555 1 97.31 74 PRO A C 1
ATOM 576 O O . PRO A 1 74 ? 18.219 -0.596 -13.43 1 97.31 74 PRO A O 1
ATOM 579 N N . LEU A 1 75 ? 16.922 0.275 -15.086 1 97.75 75 LEU A N 1
ATOM 580 C CA . LEU A 1 75 ? 16.625 1.461 -14.289 1 97.75 75 LEU A CA 1
ATOM 581 C C . LEU A 1 75 ? 15.789 1.098 -13.07 1 97.75 75 LEU A C 1
ATOM 583 O O . LEU A 1 75 ? 16.078 1.544 -11.953 1 97.75 75 LEU A O 1
ATOM 587 N N . VAL A 1 76 ? 14.742 0.275 -13.266 1 98.38 76 VAL A N 1
ATOM 588 C CA . VAL A 1 76 ? 13.914 -0.161 -12.156 1 98.38 76 VAL A CA 1
ATOM 589 C C . VAL A 1 76 ? 14.75 -0.966 -11.164 1 98.38 76 VAL A C 1
ATOM 591 O O . VAL A 1 76 ? 14.602 -0.814 -9.945 1 98.38 76 VAL A O 1
ATOM 594 N N . GLN A 1 77 ? 15.648 -1.807 -11.68 1 97.56 77 GLN A N 1
ATOM 595 C CA . GLN A 1 77 ? 16.547 -2.582 -10.836 1 97.56 77 GLN A CA 1
ATOM 596 C C . GLN A 1 77 ? 17.391 -1.67 -9.953 1 97.56 77 GLN A C 1
ATOM 598 O O . GLN A 1 77 ? 17.547 -1.926 -8.758 1 97.56 77 GLN A O 1
ATOM 603 N N . GLN A 1 78 ? 17.891 -0.651 -10.531 1 96.88 78 GLN A N 1
ATOM 604 C CA . GLN A 1 78 ? 18.734 0.303 -9.812 1 96.88 78 GLN A CA 1
ATOM 605 C C . GLN A 1 78 ? 17.938 1.045 -8.742 1 96.88 78 GLN A C 1
ATOM 607 O O . GLN A 1 78 ? 18.406 1.214 -7.617 1 96.88 78 GLN A O 1
ATOM 612 N N . LEU A 1 79 ? 16.75 1.446 -9.086 1 97.88 79 LEU A N 1
ATOM 613 C CA . LEU A 1 79 ? 15.914 2.248 -8.195 1 97.88 79 LEU A CA 1
ATOM 614 C C . LEU A 1 79 ? 15.477 1.434 -6.984 1 97.88 79 LEU A C 1
ATOM 616 O O . LEU A 1 79 ? 15.039 1.997 -5.977 1 97.88 79 LEU A O 1
ATOM 620 N N . HIS A 1 80 ? 15.656 0.086 -7.066 1 98.06 80 HIS A N 1
ATOM 621 C CA . HIS A 1 80 ? 15.234 -0.77 -5.961 1 98.06 80 HIS A CA 1
ATOM 622 C C . HIS A 1 80 ? 16.422 -1.489 -5.34 1 98.06 80 HIS A C 1
ATOM 624 O O . HIS A 1 80 ? 16.25 -2.316 -4.441 1 98.06 80 HIS A O 1
ATOM 630 N N . TYR A 1 81 ? 17.656 -1.312 -5.82 1 96.19 81 TYR A N 1
ATOM 631 C CA . TYR A 1 81 ? 18.844 -2.053 -5.41 1 96.19 81 TYR A CA 1
ATOM 632 C C . TYR A 1 81 ? 18.656 -3.549 -5.637 1 96.19 81 TYR A C 1
ATOM 634 O O . TYR A 1 81 ? 19.156 -4.367 -4.859 1 96.19 81 TYR A O 1
ATOM 642 N N . GLY A 1 82 ? 17.766 -3.875 -6.559 1 95.56 82 GLY A N 1
ATOM 643 C CA . GLY A 1 82 ? 17.516 -5.273 -6.867 1 95.56 82 GLY A CA 1
ATOM 644 C C . GLY A 1 82 ? 16.609 -5.957 -5.859 1 95.56 82 GLY A C 1
ATOM 645 O O . GLY A 1 82 ? 16.328 -7.148 -5.977 1 95.56 82 GLY A O 1
ATOM 646 N N . LEU A 1 83 ? 16.125 -5.234 -4.855 1 96.56 83 LEU A N 1
ATOM 647 C CA . LEU A 1 83 ? 15.164 -5.797 -3.912 1 96.56 83 LEU A CA 1
ATOM 648 C C . LEU A 1 83 ? 13.797 -5.957 -4.562 1 96.56 83 LEU A C 1
ATOM 650 O O . LEU A 1 83 ? 12.984 -5.027 -4.555 1 96.56 83 LEU A O 1
ATOM 654 N N . ALA A 1 84 ? 13.5 -7.152 -4.969 1 96.12 84 ALA A N 1
ATOM 655 C CA . ALA A 1 84 ? 12.367 -7.344 -5.867 1 96.12 84 ALA A CA 1
ATOM 656 C C . ALA A 1 84 ? 11.219 -8.055 -5.16 1 96.12 84 ALA A C 1
ATOM 658 O O . ALA A 1 84 ? 10.086 -8.055 -5.641 1 96.12 84 ALA A O 1
ATOM 659 N N . HIS A 1 85 ? 11.414 -8.617 -4 1 95.62 85 HIS A N 1
ATOM 660 C CA . HIS A 1 85 ? 10.484 -9.602 -3.459 1 95.62 85 HIS A CA 1
ATOM 661 C C . HIS A 1 85 ? 9.508 -8.953 -2.484 1 95.62 85 HIS A C 1
ATOM 663 O O . HIS A 1 85 ? 8.562 -9.594 -2.021 1 95.62 85 HIS A O 1
ATOM 669 N N . GLY A 1 86 ? 9.719 -7.688 -2.115 1 95.62 86 GLY A N 1
ATOM 670 C CA . GLY A 1 86 ? 8.852 -7.055 -1.137 1 95.62 86 GLY A CA 1
ATOM 671 C C . GLY A 1 86 ? 9.062 -7.57 0.273 1 95.62 86 GLY A C 1
ATOM 672 O O . GLY A 1 86 ? 10.141 -8.07 0.601 1 95.62 86 GLY A O 1
ATOM 673 N N . ILE A 1 87 ? 8.062 -7.348 1.107 1 93.88 87 ILE A N 1
ATOM 674 C CA . ILE A 1 87 ? 8.148 -7.793 2.494 1 93.88 87 ILE A CA 1
ATOM 675 C C . ILE A 1 87 ? 6.945 -8.68 2.824 1 93.88 87 ILE A C 1
ATOM 677 O O . ILE A 1 87 ? 5.906 -8.594 2.164 1 93.88 87 ILE A O 1
ATOM 681 N N . GLY A 1 88 ? 7.141 -9.516 3.842 1 88.94 88 GLY A N 1
ATOM 682 C CA . GLY A 1 88 ? 6.062 -10.375 4.301 1 88.94 88 GLY A CA 1
ATOM 683 C C . GLY A 1 88 ? 5.848 -11.586 3.41 1 88.94 88 GLY A C 1
ATOM 684 O O . GLY A 1 88 ? 6.602 -11.812 2.463 1 88.94 88 GLY A O 1
ATOM 685 N N . ARG A 1 89 ? 4.898 -12.359 3.871 1 86.25 89 ARG A N 1
ATOM 686 C CA . ARG A 1 89 ? 4.43 -13.5 3.082 1 86.25 89 ARG A CA 1
ATOM 687 C C . ARG A 1 89 ? 2.92 -13.43 2.869 1 86.25 89 ARG A C 1
ATOM 689 O O . ARG A 1 89 ? 2.307 -12.375 3.059 1 86.25 89 ARG A O 1
ATOM 696 N N . SER A 1 90 ? 2.338 -14.414 2.381 1 80 90 SER A N 1
ATOM 697 C CA . SER A 1 90 ? 0.953 -14.422 1.919 1 80 90 SER A CA 1
ATOM 698 C C . SER A 1 90 ? -0.012 -14.133 3.064 1 80 90 SER A C 1
ATOM 700 O O . SER A 1 90 ? -1.131 -13.664 2.84 1 80 90 SER A O 1
ATOM 702 N N . GLY A 1 91 ? 0.532 -14.219 4.355 1 79.44 91 GLY A N 1
ATOM 703 C CA . GLY A 1 91 ? -0.478 -14.055 5.391 1 79.44 91 GLY A CA 1
ATOM 704 C C . GLY A 1 91 ? 0.002 -13.227 6.57 1 79.44 91 GLY A C 1
ATOM 705 O O . GLY A 1 91 ? -0.719 -13.07 7.559 1 79.44 91 GLY A O 1
ATOM 706 N N . ASN A 1 92 ? 1.167 -12.734 6.414 1 86.94 92 ASN A N 1
ATOM 707 C CA . ASN A 1 92 ? 1.757 -12 7.527 1 86.94 92 ASN A CA 1
ATOM 708 C C . ASN A 1 92 ? 2.844 -11.039 7.055 1 86.94 92 ASN A C 1
ATOM 710 O O . ASN A 1 92 ? 3.834 -11.461 6.457 1 86.94 92 ASN A O 1
ATOM 714 N N . LEU A 1 93 ? 2.719 -9.828 7.453 1 89.5 93 LEU A N 1
ATOM 715 C CA . LEU A 1 93 ? 3.582 -8.773 6.93 1 89.5 93 LEU A CA 1
ATOM 716 C C . LEU A 1 93 ? 4.984 -8.875 7.52 1 89.5 93 LEU A C 1
ATOM 718 O O . LEU A 1 93 ? 5.949 -8.391 6.926 1 89.5 93 LEU A O 1
ATOM 722 N N . THR A 1 94 ? 5.121 -9.539 8.641 1 89.25 94 THR A N 1
ATOM 723 C CA . THR A 1 94 ? 6.418 -9.562 9.312 1 89.25 94 THR A CA 1
ATOM 724 C C . THR A 1 94 ? 7.074 -10.938 9.164 1 89.25 94 THR A C 1
ATOM 726 O O . THR A 1 94 ? 8.148 -11.172 9.719 1 89.25 94 THR A O 1
ATOM 729 N N . GLU A 1 95 ? 6.414 -11.781 8.438 1 89.81 95 GLU A N 1
ATOM 730 C CA . GLU A 1 95 ? 6.969 -13.117 8.227 1 89.81 95 GLU A CA 1
ATOM 731 C C . GLU A 1 95 ? 8.156 -13.078 7.273 1 89.81 95 GLU A C 1
ATOM 733 O O . GLU A 1 95 ? 8.125 -12.383 6.258 1 89.81 95 GLU A O 1
ATOM 738 N N . ARG A 1 96 ? 9.164 -13.844 7.59 1 91.19 96 ARG A N 1
ATOM 739 C CA . ARG A 1 96 ? 10.359 -13.914 6.758 1 91.19 96 ARG A CA 1
ATOM 740 C C . ARG A 1 96 ? 10.102 -14.75 5.508 1 91.19 96 ARG A C 1
ATOM 742 O O . ARG A 1 96 ? 9.352 -15.734 5.551 1 91.19 96 ARG A O 1
ATOM 749 N N . GLN A 1 97 ? 10.805 -14.336 4.492 1 90.25 97 GLN A N 1
ATOM 750 C CA . GLN A 1 97 ? 10.719 -15.047 3.221 1 90.25 97 GLN A CA 1
ATOM 751 C C . GLN A 1 97 ? 12.016 -15.797 2.928 1 90.25 97 GLN A C 1
ATOM 753 O O . GLN A 1 97 ? 13.078 -15.195 2.826 1 90.25 97 GLN A O 1
ATOM 758 N N . PRO A 1 98 ? 11.922 -17.016 2.656 1 86.62 98 PRO A N 1
ATOM 759 C CA . PRO A 1 98 ? 13.133 -17.781 2.363 1 86.62 98 PRO A CA 1
ATOM 760 C C . PRO A 1 98 ? 13.859 -17.281 1.122 1 86.62 98 PRO A C 1
ATOM 762 O O . PRO A 1 98 ? 15.094 -17.312 1.073 1 86.62 98 PRO A O 1
ATOM 765 N N . LYS A 1 99 ? 13.148 -16.781 0.169 1 88.69 99 LYS A N 1
ATOM 766 C CA . LYS A 1 99 ? 13.773 -16.297 -1.058 1 88.69 99 LYS A CA 1
ATOM 767 C C . LYS A 1 99 ? 14.234 -14.852 -0.909 1 88.69 99 LYS A C 1
ATOM 769 O O . LYS A 1 99 ? 14.93 -14.32 -1.779 1 88.69 99 LYS A O 1
ATOM 774 N N . ALA A 1 100 ? 13.828 -14.219 0.137 1 92.75 100 ALA A N 1
ATOM 775 C CA . ALA A 1 100 ? 14.094 -12.797 0.315 1 92.75 100 ALA A CA 1
ATOM 776 C C . ALA A 1 100 ? 14.656 -12.508 1.706 1 92.75 100 ALA A C 1
ATOM 778 O O . ALA A 1 100 ? 14.109 -11.68 2.443 1 92.75 100 ALA A O 1
ATOM 779 N N . ILE A 1 101 ? 15.781 -13.109 1.97 1 92.81 101 ILE A N 1
ATOM 780 C CA . ILE A 1 101 ? 16.391 -13.008 3.289 1 92.81 101 ILE A CA 1
ATOM 781 C C . ILE A 1 101 ? 16.828 -11.57 3.549 1 92.81 101 ILE A C 1
ATOM 783 O O . ILE A 1 101 ? 16.594 -11.023 4.629 1 92.81 101 ILE A O 1
ATOM 787 N N . GLY A 1 102 ? 17.5 -10.969 2.576 1 93.38 102 GLY A N 1
ATOM 788 C CA . GLY A 1 102 ? 17.953 -9.594 2.715 1 93.38 102 GLY A CA 1
ATOM 789 C C . GLY A 1 102 ? 16.812 -8.617 2.945 1 93.38 102 GLY A C 1
ATOM 790 O O . GLY A 1 102 ? 16.891 -7.754 3.82 1 93.38 102 GLY A O 1
ATOM 791 N N . SER A 1 103 ? 15.781 -8.742 2.127 1 95.44 103 SER A N 1
ATOM 792 C CA . SER A 1 103 ? 14.602 -7.895 2.285 1 95.44 103 SER A CA 1
ATOM 793 C C . SER A 1 103 ? 13.969 -8.086 3.658 1 95.44 103 SER A C 1
ATOM 795 O O . SER A 1 103 ? 13.508 -7.117 4.273 1 95.44 103 SER A O 1
ATOM 797 N N . SER A 1 104 ? 13.93 -9.352 4.105 1 95.44 104 SER A N 1
ATOM 798 C CA . SER A 1 104 ? 13.352 -9.648 5.414 1 95.44 104 SER A CA 1
ATOM 799 C C . SER A 1 104 ? 14.156 -8.992 6.535 1 95.44 104 SER A C 1
ATOM 801 O O . SER A 1 104 ? 13.578 -8.398 7.449 1 95.44 104 SER A O 1
ATOM 803 N N . ILE A 1 105 ? 15.445 -9.086 6.438 1 94.31 105 ILE A N 1
ATOM 804 C CA . ILE A 1 105 ? 16.328 -8.484 7.438 1 94.31 105 ILE A CA 1
ATOM 805 C C . ILE A 1 105 ? 16.156 -6.965 7.426 1 94.31 105 ILE A C 1
ATOM 807 O O . ILE A 1 105 ? 16.047 -6.336 8.484 1 94.31 105 ILE A O 1
ATOM 811 N N . LEU A 1 106 ? 16.156 -6.414 6.254 1 96.38 106 LEU A N 1
ATOM 812 C CA . LEU A 1 106 ? 15.992 -4.973 6.105 1 96.38 106 LEU A CA 1
ATOM 813 C C . LEU A 1 106 ? 14.703 -4.504 6.773 1 96.38 106 LEU A C 1
ATOM 815 O O . LEU A 1 106 ? 14.703 -3.521 7.516 1 96.38 106 LEU A O 1
ATOM 819 N N . SER A 1 107 ? 13.609 -5.191 6.504 1 96.56 107 SER A N 1
ATOM 820 C CA . SER A 1 107 ? 12.312 -4.844 7.078 1 96.56 107 SER A CA 1
ATOM 821 C C . SER A 1 107 ? 12.328 -4.977 8.594 1 96.56 107 SER A C 1
ATOM 823 O O . SER A 1 107 ? 11.797 -4.117 9.305 1 96.56 107 SER A O 1
ATOM 825 N N . GLU A 1 108 ? 12.922 -6.016 9.07 1 95.25 108 GLU A N 1
ATOM 826 C CA . GLU A 1 108 ? 13.008 -6.258 10.508 1 95.25 108 GLU A CA 1
ATOM 827 C C . GLU A 1 108 ? 13.797 -5.16 11.211 1 95.25 108 GLU A C 1
ATOM 829 O O . GLU A 1 108 ? 13.375 -4.648 12.25 1 95.25 108 GLU A O 1
ATOM 834 N N . ILE A 1 109 ? 14.93 -4.848 10.656 1 96.25 109 ILE A N 1
ATOM 835 C CA . ILE A 1 109 ? 15.766 -3.793 11.219 1 96.25 109 ILE A CA 1
ATOM 836 C C . ILE A 1 109 ? 15.008 -2.471 11.219 1 96.25 109 ILE A C 1
ATOM 838 O O . ILE A 1 109 ? 15.055 -1.716 12.195 1 96.25 109 ILE A O 1
ATOM 842 N N . THR A 1 110 ? 14.352 -2.209 10.133 1 97.94 110 THR A N 1
ATOM 843 C CA . THR A 1 110 ? 13.641 -0.942 10.023 1 97.94 110 THR A CA 1
ATOM 844 C C . THR A 1 110 ? 12.555 -0.841 11.094 1 97.94 110 THR A C 1
ATOM 846 O O . THR A 1 110 ? 12.336 0.229 11.664 1 97.94 110 THR A O 1
ATOM 849 N N . ASN A 1 111 ? 11.82 -1.938 11.305 1 97.69 111 ASN A N 1
ATOM 850 C CA . ASN A 1 111 ? 10.82 -1.944 12.375 1 97.69 111 ASN A CA 1
ATOM 851 C C . ASN A 1 111 ? 11.445 -1.607 13.727 1 97.69 111 ASN A C 1
ATOM 853 O O . ASN A 1 111 ? 10.867 -0.847 14.508 1 97.69 111 ASN A O 1
ATOM 857 N N . LYS A 1 112 ? 12.562 -2.148 14 1 97.31 112 LYS A N 1
ATOM 858 C CA . LYS A 1 112 ? 13.266 -1.879 15.25 1 97.31 112 LYS A CA 1
ATOM 859 C C . LYS A 1 112 ? 13.711 -0.423 15.328 1 97.31 112 LYS A C 1
ATOM 861 O O . LYS A 1 112 ? 13.625 0.206 16.375 1 97.31 112 LYS A O 1
ATOM 866 N N . LEU A 1 113 ? 14.227 0.056 14.227 1 98.31 113 LEU A N 1
ATOM 867 C CA . LEU A 1 113 ? 14.648 1.45 14.188 1 98.31 113 LEU A CA 1
ATOM 868 C C . LEU A 1 113 ? 13.461 2.389 14.383 1 98.31 113 LEU A C 1
ATOM 870 O O . LEU A 1 113 ? 13.586 3.428 15.031 1 98.31 113 LEU A O 1
ATOM 874 N N . ALA A 1 114 ? 12.359 2.053 13.766 1 98.5 114 ALA A N 1
ATOM 875 C CA . ALA A 1 114 ? 11.141 2.842 13.953 1 98.5 114 ALA A CA 1
ATOM 876 C C . ALA A 1 114 ? 10.742 2.891 15.422 1 98.5 114 ALA A C 1
ATOM 878 O O . ALA A 1 114 ? 10.383 3.951 15.938 1 98.5 114 ALA A O 1
ATOM 879 N N . LEU A 1 115 ? 10.75 1.738 16.031 1 98.38 115 LEU A N 1
ATOM 880 C CA . LEU A 1 115 ? 10.445 1.672 17.469 1 98.38 115 LEU A CA 1
ATOM 881 C C . LEU A 1 115 ? 11.422 2.523 18.266 1 98.38 115 LEU A C 1
ATOM 883 O O . LEU A 1 115 ? 11.016 3.268 19.156 1 98.38 115 LEU A O 1
ATOM 887 N N . ASP A 1 116 ? 12.664 2.398 17.953 1 98.25 116 ASP A N 1
ATOM 888 C CA . ASP A 1 116 ? 13.695 3.168 18.656 1 98.25 116 ASP A CA 1
ATOM 889 C C . ASP A 1 116 ? 13.484 4.668 18.453 1 98.25 116 ASP A C 1
ATOM 891 O O . ASP A 1 116 ? 13.648 5.449 19.406 1 98.25 116 ASP A O 1
ATOM 895 N N . ALA A 1 117 ? 13.18 5.062 17.281 1 98.5 117 ALA A N 1
ATOM 896 C CA . ALA A 1 117 ? 12.914 6.469 16.984 1 98.5 117 ALA A CA 1
ATOM 897 C C . ALA A 1 117 ? 11.758 6.992 17.844 1 98.5 117 ALA A C 1
ATOM 899 O O . ALA A 1 117 ? 11.859 8.062 18.453 1 98.5 117 ALA A O 1
ATOM 900 N N . ILE A 1 118 ? 10.664 6.254 17.859 1 98.5 118 ILE A N 1
ATOM 901 C CA . ILE A 1 118 ? 9.469 6.645 18.609 1 98.5 118 ILE A CA 1
ATOM 902 C C . ILE A 1 118 ? 9.805 6.777 20.094 1 98.5 118 ILE A C 1
ATOM 904 O O . ILE A 1 118 ? 9.43 7.762 20.734 1 98.5 118 ILE A O 1
ATOM 908 N N . ARG A 1 119 ? 10.531 5.812 20.609 1 98.19 119 ARG A N 1
ATOM 909 C CA . ARG A 1 119 ? 10.938 5.844 22 1 98.19 119 ARG A CA 1
ATOM 910 C C . ARG A 1 119 ? 11.867 7.02 22.281 1 98.19 119 ARG A C 1
ATOM 912 O O . ARG A 1 119 ? 11.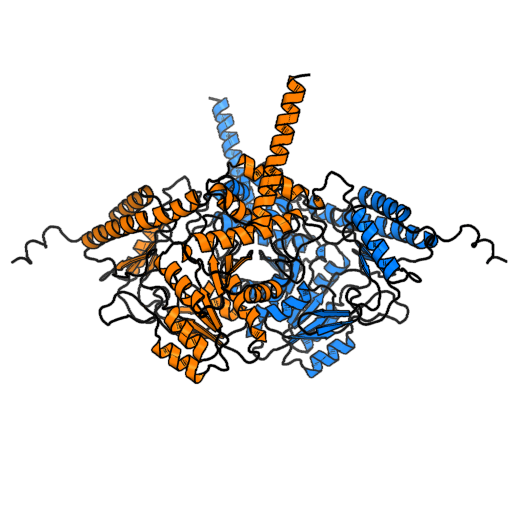688 7.734 23.266 1 98.19 119 ARG A O 1
ATOM 919 N N . TYR A 1 120 ? 12.781 7.195 21.438 1 97.56 120 TYR A N 1
ATOM 920 C CA . TYR A 1 120 ? 13.781 8.242 21.609 1 97.56 120 TYR A CA 1
ATOM 921 C C . TYR A 1 120 ? 13.141 9.625 21.562 1 97.56 120 TYR A C 1
ATOM 923 O O . TYR A 1 120 ? 13.57 10.539 22.266 1 97.56 120 TYR A O 1
ATOM 931 N N . LEU A 1 121 ? 12.133 9.781 20.797 1 97.12 121 LEU A N 1
ATOM 932 C CA . LEU A 1 121 ? 11.461 11.07 20.625 1 97.12 121 LEU A CA 1
ATOM 933 C C . LEU A 1 121 ? 10.562 11.375 21.828 1 97.12 121 LEU A C 1
ATOM 935 O O . LEU A 1 121 ? 10.102 12.508 21.984 1 97.12 121 LEU A O 1
ATOM 939 N N . GLY A 1 122 ? 10.25 10.352 22.641 1 97.12 122 GLY A N 1
ATOM 940 C CA . GLY A 1 122 ? 9.57 10.719 23.875 1 97.12 122 GLY A CA 1
ATOM 941 C C . GLY A 1 122 ? 8.438 9.781 24.234 1 97.12 122 GLY A C 1
ATOM 942 O O . GLY A 1 122 ? 7.766 9.961 25.25 1 97.12 122 GLY A O 1
ATOM 943 N N . ILE A 1 123 ? 8.133 8.805 23.422 1 98.56 123 ILE A N 1
ATOM 944 C CA . ILE A 1 123 ? 7.121 7.816 23.781 1 98.56 123 ILE A CA 1
ATOM 945 C C . ILE A 1 123 ? 7.801 6.516 24.188 1 98.56 123 ILE A C 1
ATOM 947 O O . ILE A 1 123 ? 7.66 5.488 23.516 1 98.56 123 ILE A O 1
ATOM 951 N N . SER A 1 124 ? 8.398 6.492 25.266 1 98.19 124 SER A N 1
ATOM 952 C CA . SER A 1 124 ? 9.367 5.492 25.703 1 98.19 124 SER A CA 1
ATOM 953 C C . SER A 1 124 ? 8.688 4.184 26.078 1 98.19 124 SER A C 1
ATOM 955 O O . SER A 1 124 ? 9.305 3.117 26.016 1 98.19 124 SER A O 1
ATOM 957 N N . SER A 1 125 ? 7.41 4.191 26.391 1 98.44 125 SER A N 1
ATOM 958 C CA . SER A 1 125 ? 6.699 3 26.844 1 98.44 125 SER A CA 1
ATOM 959 C C . SER A 1 125 ? 6.242 2.143 25.672 1 98.44 125 SER A C 1
ATOM 961 O O . SER A 1 125 ? 5.738 1.034 25.859 1 98.44 125 SER A O 1
ATOM 963 N N . THR A 1 126 ? 6.383 2.668 24.453 1 98.62 126 THR A N 1
ATOM 964 C CA . THR A 1 126 ? 6 1.899 23.281 1 98.62 126 THR A CA 1
ATOM 965 C C . THR A 1 126 ? 6.754 0.573 23.234 1 98.62 126 THR A C 1
ATOM 967 O O . THR A 1 126 ? 7.957 0.526 23.484 1 98.62 126 THR A O 1
ATOM 970 N N . LYS A 1 127 ? 6.117 -0.509 22.844 1 98.44 127 LYS A N 1
ATOM 971 C CA . LYS A 1 127 ? 6.734 -1.83 22.938 1 98.44 127 LYS A CA 1
ATOM 972 C C . LYS A 1 127 ? 6.957 -2.43 21.547 1 98.44 127 LYS A C 1
ATOM 974 O O . LYS A 1 127 ? 7.828 -3.285 21.375 1 98.44 127 LYS A O 1
ATOM 979 N N . ALA A 1 128 ? 6.133 -1.993 20.641 1 98.12 128 ALA A N 1
ATOM 980 C CA . ALA A 1 128 ? 6.246 -2.564 19.297 1 98.12 128 ALA A CA 1
ATOM 981 C C . ALA A 1 128 ? 5.902 -1.528 18.234 1 98.12 128 ALA A C 1
ATOM 983 O O . ALA A 1 128 ? 5.055 -0.661 18.453 1 98.12 128 ALA A O 1
ATOM 984 N N . ALA A 1 129 ? 6.562 -1.606 17.109 1 98.5 129 ALA A N 1
ATOM 985 C CA . ALA A 1 129 ? 6.305 -0.752 15.953 1 98.5 129 ALA A CA 1
ATOM 986 C C . ALA A 1 129 ? 6.574 -1.498 14.648 1 98.5 129 ALA A C 1
ATOM 988 O O . ALA A 1 129 ? 7.469 -2.346 14.586 1 98.5 129 ALA A O 1
ATOM 989 N N . MET A 1 130 ? 5.812 -1.191 13.641 1 98.19 130 MET A N 1
ATOM 990 C CA . MET A 1 130 ? 5.977 -1.803 12.32 1 98.19 130 MET A CA 1
ATOM 991 C C . MET A 1 130 ? 5.715 -0.788 11.219 1 98.19 130 MET A C 1
ATOM 993 O O . MET A 1 130 ? 4.77 -0.004 11.297 1 98.19 130 MET A O 1
ATOM 997 N N . VAL A 1 131 ? 6.613 -0.782 10.266 1 98.5 131 VAL A N 1
ATOM 998 C CA . VAL A 1 131 ? 6.402 0.022 9.062 1 98.5 131 VAL A CA 1
ATOM 999 C C . VAL A 1 131 ? 5.457 -0.706 8.109 1 98.5 131 VAL A C 1
ATOM 1001 O O . VAL A 1 131 ? 5.707 -1.854 7.738 1 98.5 131 VAL A O 1
ATOM 1004 N N . VAL A 1 132 ? 4.367 -0.053 7.777 1 97.94 132 VAL A N 1
ATOM 1005 C CA . VAL A 1 132 ? 3.404 -0.613 6.832 1 97.94 132 VAL A CA 1
ATOM 1006 C C . VAL A 1 132 ? 3.412 0.199 5.539 1 97.94 132 VAL A C 1
ATOM 1008 O O . VAL A 1 132 ? 3.389 1.432 5.574 1 97.94 132 VAL A O 1
ATOM 1011 N N . PRO A 1 133 ? 3.516 -0.454 4.371 1 97.38 133 PRO A N 1
ATOM 1012 C CA . PRO A 1 133 ? 3.676 0.266 3.105 1 97.38 133 PRO A CA 1
ATOM 1013 C C . PRO A 1 133 ? 2.35 0.769 2.539 1 97.38 133 PRO A C 1
ATOM 1015 O O . PRO A 1 133 ? 2.072 0.585 1.351 1 97.38 133 PRO A O 1
ATOM 1018 N N . VAL A 1 134 ? 1.543 1.396 3.361 1 97.56 134 VAL A N 1
ATOM 1019 C CA . VAL A 1 134 ? 0.343 2.152 3.018 1 97.56 134 VAL A CA 1
ATOM 1020 C C . VAL A 1 134 ? 0.294 3.443 3.832 1 97.56 134 VAL A C 1
ATOM 1022 O O . VAL A 1 134 ? 0.871 3.52 4.918 1 97.56 134 VAL A O 1
ATOM 1025 N N . ALA A 1 135 ? -0.344 4.395 3.271 1 97 135 ALA A N 1
ATOM 1026 C CA . ALA A 1 135 ? -0.438 5.68 3.961 1 97 135 ALA A CA 1
ATOM 1027 C C . ALA A 1 135 ? -1.423 5.609 5.125 1 97 135 ALA A C 1
ATOM 1029 O O . ALA A 1 135 ? -1.958 4.539 5.426 1 97 135 ALA A O 1
ATOM 1030 N N . THR A 1 136 ? -1.643 6.695 5.797 1 96.5 136 THR A N 1
ATOM 1031 C CA . THR A 1 136 ? -2.297 6.77 7.098 1 96.5 136 THR A CA 1
ATOM 1032 C C . THR A 1 136 ? -3.705 6.188 7.031 1 96.5 136 THR A C 1
ATOM 1034 O O . THR A 1 136 ? -4.086 5.371 7.875 1 96.5 136 THR A O 1
ATOM 1037 N N . GLY A 1 137 ? -4.531 6.602 6.016 1 97.31 137 GLY A N 1
ATOM 1038 C CA . GLY A 1 137 ? -5.902 6.125 5.922 1 97.31 137 GLY A CA 1
ATOM 1039 C C . GLY A 1 137 ? -6.008 4.613 5.891 1 97.31 137 GLY A C 1
ATOM 1040 O O . GLY A 1 137 ? -6.789 4.023 6.645 1 97.31 137 GLY A O 1
ATOM 1041 N N . MET A 1 138 ? -5.23 3.988 5.07 1 97.62 138 MET A N 1
ATOM 1042 C CA . MET A 1 138 ? -5.242 2.533 4.949 1 97.62 138 MET A CA 1
ATOM 1043 C C . MET A 1 138 ? -4.695 1.878 6.215 1 97.62 138 MET A C 1
ATOM 1045 O O . MET A 1 138 ? -5.148 0.802 6.609 1 97.62 138 MET A O 1
ATOM 1049 N N . ALA A 1 139 ? -3.686 2.469 6.801 1 98.25 139 ALA A N 1
ATOM 1050 C CA . ALA A 1 139 ? -3.129 1.928 8.039 1 98.25 139 ALA A CA 1
ATOM 1051 C C . ALA A 1 139 ? -4.172 1.927 9.156 1 98.25 139 ALA A C 1
ATOM 1053 O O . ALA A 1 139 ? -4.262 0.968 9.922 1 98.25 139 ALA A O 1
ATOM 1054 N N . LEU A 1 140 ? -4.918 3.014 9.258 1 98.62 140 LEU A N 1
ATOM 1055 C CA . LEU A 1 140 ? -6 3.082 10.234 1 98.62 140 LEU A CA 1
ATOM 1056 C C . LEU A 1 140 ? -7.039 1.999 9.969 1 98.62 140 LEU A C 1
ATOM 1058 O O . LEU A 1 140 ? -7.504 1.337 10.906 1 98.62 140 LEU A O 1
ATOM 1062 N N . SER A 1 141 ? -7.383 1.833 8.719 1 98.38 141 SER A N 1
ATOM 1063 C CA . SER A 1 141 ? -8.344 0.807 8.336 1 98.38 141 SER A CA 1
ATOM 1064 C C . SER A 1 141 ? -7.859 -0.583 8.727 1 98.38 141 SER A C 1
ATOM 1066 O O . SER A 1 141 ? -8.648 -1.416 9.18 1 98.38 141 SER A O 1
ATOM 1068 N N . LEU A 1 142 ? -6.609 -0.817 8.508 1 97.88 142 LEU A N 1
ATOM 1069 C CA . LEU A 1 142 ? -6.012 -2.1 8.875 1 97.88 142 LEU A CA 1
ATOM 1070 C C . LEU A 1 142 ? -6.152 -2.361 10.367 1 97.88 142 LEU A C 1
ATOM 1072 O O . LEU A 1 142 ? -6.484 -3.477 10.781 1 97.88 142 LEU A O 1
ATOM 1076 N N . CYS A 1 143 ? -5.887 -1.349 11.172 1 98.62 143 CYS A N 1
ATOM 1077 C CA . CYS A 1 143 ? -6.016 -1.492 12.617 1 98.62 143 CYS A CA 1
ATOM 1078 C C . CYS A 1 143 ? -7.457 -1.812 13.008 1 98.62 143 CYS A C 1
ATOM 1080 O O . CYS A 1 143 ? -7.711 -2.785 13.719 1 98.62 143 CYS A O 1
ATOM 1082 N N . LEU A 1 144 ? -8.375 -1.066 12.5 1 98.69 144 LEU A N 1
ATOM 1083 C CA . LEU A 1 144 ? -9.789 -1.247 12.828 1 98.69 144 LEU A CA 1
ATOM 1084 C C . LEU A 1 144 ? -10.266 -2.635 12.414 1 98.69 144 LEU A C 1
ATOM 1086 O O . LEU A 1 144 ? -10.914 -3.332 13.195 1 98.69 144 LEU A O 1
ATOM 1090 N N . GLY A 1 145 ? -9.906 -3.008 11.203 1 97.88 145 GLY A N 1
ATOM 1091 C CA . GLY A 1 145 ? -10.336 -4.301 10.695 1 97.88 145 GLY A CA 1
ATOM 1092 C C . GLY A 1 145 ? -9.773 -5.469 11.484 1 97.88 145 GLY A C 1
ATOM 1093 O O . GLY A 1 145 ? -10.445 -6.488 11.656 1 97.88 145 GLY A O 1
ATOM 1094 N N . SER A 1 146 ? -8.586 -5.324 11.945 1 97.5 146 SER A N 1
ATOM 1095 C CA . SER A 1 146 ? -7.898 -6.41 12.641 1 97.5 146 SER A CA 1
ATOM 1096 C C . SER A 1 146 ? -8.547 -6.703 13.984 1 97.5 146 SER A C 1
ATOM 1098 O O . SER A 1 146 ? -8.328 -7.766 14.57 1 97.5 146 SER A O 1
ATOM 1100 N N . TRP A 1 147 ? -9.367 -5.793 14.484 1 97.88 147 TRP A N 1
ATOM 1101 C CA . TRP A 1 147 ? -9.969 -5.949 15.805 1 97.88 147 TRP A CA 1
ATOM 1102 C C . TRP A 1 147 ? -11.367 -6.547 15.695 1 97.88 147 TRP A C 1
ATOM 1104 O O . TRP A 1 147 ? -12.008 -6.824 16.719 1 97.88 147 TRP A O 1
ATOM 1114 N N . ARG A 1 148 ? -11.844 -6.762 14.492 1 95.75 148 ARG A N 1
ATOM 1115 C CA . ARG A 1 148 ? -13.219 -7.191 14.258 1 95.75 148 ARG A CA 1
ATOM 1116 C C . ARG A 1 148 ? -13.539 -8.461 15.047 1 95.75 148 ARG A C 1
ATOM 1118 O O . ARG A 1 148 ? -14.641 -8.609 15.578 1 95.75 148 ARG A O 1
ATOM 1125 N N . TYR A 1 149 ? -12.594 -9.383 15.133 1 92.56 149 TYR A N 1
ATOM 1126 C CA . TYR A 1 149 ? -12.82 -10.68 15.766 1 92.56 149 TYR A CA 1
ATOM 1127 C C . TYR A 1 149 ? -13.102 -10.516 17.25 1 92.56 149 TYR A C 1
ATOM 1129 O O . TYR A 1 149 ? -13.719 -11.391 17.875 1 92.56 149 TYR A O 1
ATOM 1137 N N . THR A 1 150 ? -12.672 -9.406 17.875 1 94.88 150 THR A N 1
ATOM 1138 C CA . THR A 1 150 ? -12.852 -9.195 19.312 1 94.88 150 THR A CA 1
ATOM 1139 C C . THR A 1 150 ? -14.297 -8.812 19.625 1 94.88 150 THR A C 1
ATOM 1141 O O . THR A 1 150 ? -14.742 -8.953 20.766 1 94.88 150 THR A O 1
ATOM 1144 N N . LYS A 1 151 ? -14.984 -8.297 18.641 1 95.62 151 LYS A N 1
ATOM 1145 C CA . LYS A 1 151 ? -16.375 -7.879 18.781 1 95.62 151 LYS A CA 1
ATOM 1146 C C . LYS A 1 151 ? -17.141 -8.07 17.484 1 95.62 151 LYS A C 1
ATOM 1148 O O . LYS A 1 151 ? -17.469 -7.102 16.797 1 95.62 151 LYS A O 1
ATOM 1153 N N . PRO A 1 152 ? -17.578 -9.203 17.188 1 89.94 152 PRO A N 1
ATOM 1154 C CA . PRO A 1 152 ? -18.109 -9.578 15.867 1 89.94 152 PRO A CA 1
ATOM 1155 C C . PRO A 1 152 ? -19.391 -8.82 15.523 1 89.94 152 PRO A C 1
ATOM 1157 O O . PRO A 1 152 ? -19.734 -8.68 14.344 1 89.94 152 PRO A O 1
ATOM 1160 N N . ARG A 1 153 ? -20.078 -8.281 16.516 1 91.5 153 ARG A N 1
ATOM 1161 C CA . ARG A 1 153 ? -21.344 -7.605 16.266 1 91.5 153 ARG A CA 1
ATOM 1162 C C . ARG A 1 153 ? -21.156 -6.094 16.172 1 91.5 153 ARG A C 1
ATOM 1164 O O . ARG A 1 153 ? -22.125 -5.355 15.922 1 91.5 153 ARG A O 1
ATOM 1171 N N . ALA A 1 154 ? -19.906 -5.707 16.297 1 96.12 154 ALA A N 1
ATOM 1172 C CA . ALA A 1 154 ? -19.656 -4.273 16.234 1 96.12 154 ALA A CA 1
ATOM 1173 C C . ALA A 1 154 ? -19.922 -3.713 14.844 1 96.12 154 ALA A C 1
ATOM 1175 O O . ALA A 1 154 ? -19.609 -4.355 13.844 1 96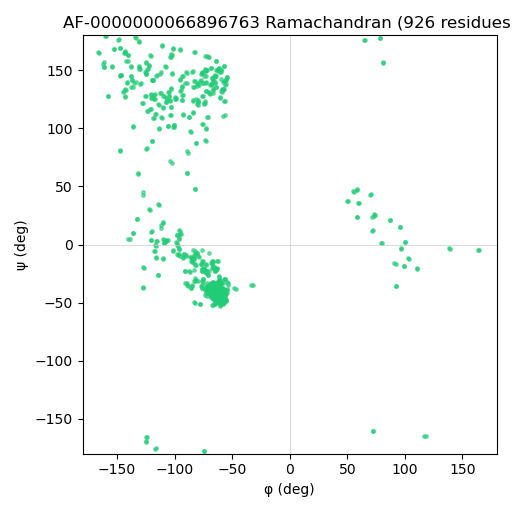.12 154 ALA A O 1
ATOM 1176 N N . LYS A 1 155 ? -20.469 -2.479 14.836 1 96.06 155 LYS A N 1
ATOM 1177 C CA . LYS A 1 155 ? -20.844 -1.85 13.578 1 96.06 155 LYS A CA 1
ATOM 1178 C C . LYS A 1 155 ? -20.219 -0.461 13.445 1 96.06 155 LYS A C 1
ATOM 1180 O O . LYS A 1 155 ? -20.078 0.063 12.344 1 96.06 155 LYS A O 1
ATOM 1185 N N . PHE A 1 156 ? -19.844 0.065 14.578 1 98.38 156 PHE A N 1
ATOM 1186 C CA . PHE A 1 156 ? -19.562 1.498 14.555 1 98.38 156 PHE A CA 1
ATOM 1187 C C . PHE A 1 156 ? -18.156 1.791 15.039 1 98.38 156 PHE A C 1
ATOM 1189 O O . PHE A 1 156 ? -17.578 1.012 15.805 1 98.38 156 PHE A O 1
ATOM 1196 N N . VAL A 1 157 ? -17.609 2.852 14.547 1 98.81 157 VAL A N 1
ATOM 1197 C CA . VAL A 1 157 ? -16.438 3.535 15.078 1 98.81 157 VAL A CA 1
ATOM 1198 C C . VAL A 1 157 ? -16.797 4.969 15.453 1 98.81 157 VAL A C 1
ATOM 1200 O O . VAL A 1 157 ? -17.406 5.691 14.664 1 98.81 157 VAL A O 1
ATOM 1203 N N . VAL A 1 158 ? -16.516 5.344 16.672 1 98.88 158 VAL A N 1
ATOM 1204 C CA . VAL A 1 158 ? -16.719 6.742 17.031 1 98.88 158 VAL A CA 1
ATOM 1205 C C . VAL A 1 158 ? -15.609 7.598 16.422 1 98.88 158 VAL A C 1
ATOM 1207 O O . VAL A 1 158 ? -14.43 7.359 16.656 1 98.88 158 VAL A O 1
ATOM 1210 N N . PHE A 1 159 ? -16.062 8.539 15.641 1 98.56 159 PHE A N 1
ATOM 1211 C CA . PHE A 1 159 ? -15.148 9.438 14.938 1 98.56 159 PHE A CA 1
ATOM 1212 C C . PHE A 1 159 ? -15.141 10.82 15.586 1 98.56 159 PHE A C 1
ATOM 1214 O O . PHE A 1 159 ? -16.094 11.578 15.453 1 98.56 159 PHE A O 1
ATOM 1221 N N . LEU A 1 160 ? -14.102 11.062 16.359 1 98.19 160 LEU A N 1
ATOM 1222 C CA . LEU A 1 160 ? -13.93 12.43 16.812 1 98.19 160 LEU A CA 1
ATOM 1223 C C . LEU A 1 160 ? -13.492 13.344 15.672 1 98.19 160 LEU A C 1
ATOM 1225 O O . LEU A 1 160 ? -12.359 13.266 15.211 1 98.19 160 LEU A O 1
ATOM 1229 N N . ARG A 1 161 ? -14.312 14.164 15.273 1 96.69 161 ARG A N 1
ATOM 1230 C CA . ARG A 1 161 ? -14.297 14.805 13.961 1 96.69 161 ARG A CA 1
ATOM 1231 C C . ARG A 1 161 ? -12.977 15.531 13.719 1 96.69 161 ARG A C 1
ATOM 1233 O O . ARG A 1 161 ? -12.531 16.312 14.555 1 96.69 161 ARG A O 1
ATOM 1240 N N . ILE A 1 162 ? -12.398 15.156 12.695 1 95.19 162 ILE A N 1
ATOM 1241 C CA . ILE A 1 162 ? -11.352 15.906 12.008 1 95.19 162 ILE A CA 1
ATOM 1242 C C . ILE A 1 162 ? -11.688 16 10.523 1 95.19 162 ILE A C 1
ATOM 1244 O O . ILE A 1 162 ? -12.195 15.047 9.93 1 95.19 162 ILE A O 1
ATOM 1248 N N . ASP A 1 163 ? -11.461 17.125 10.023 1 92.94 163 ASP A N 1
ATOM 1249 C CA . ASP A 1 163 ? -11.836 17.297 8.625 1 92.94 163 ASP A CA 1
ATOM 1250 C C . ASP A 1 163 ? -10.695 16.906 7.695 1 92.94 163 ASP A C 1
ATOM 1252 O O . ASP A 1 163 ? -10.164 17.734 6.953 1 92.94 163 ASP A O 1
ATOM 1256 N N . GLN A 1 164 ? -10.297 15.68 7.758 1 91.19 164 GLN A N 1
ATOM 1257 C CA . GLN A 1 164 ? -9.422 14.922 6.867 1 91.19 164 GLN A CA 1
ATOM 1258 C C . GLN A 1 164 ? -10.148 13.711 6.289 1 91.19 164 GLN A C 1
ATOM 1260 O O . GLN A 1 164 ? -10.469 12.766 7.016 1 91.19 164 GLN A O 1
ATOM 1265 N N . LYS A 1 165 ? -10.312 13.695 5.07 1 92.25 165 LYS A N 1
ATOM 1266 C CA . LYS A 1 165 ? -11.148 12.688 4.426 1 92.25 165 LYS A CA 1
ATOM 1267 C C . LYS A 1 165 ? -10.586 11.281 4.637 1 92.25 165 LYS A C 1
ATOM 1269 O O . LYS A 1 165 ? -11.336 10.32 4.797 1 92.25 165 LYS A O 1
ATOM 1274 N N . SER A 1 166 ? -9.258 11.141 4.641 1 93.56 166 SER A N 1
ATOM 1275 C CA . SER A 1 166 ? -8.617 9.828 4.746 1 93.56 166 SER A CA 1
ATOM 1276 C C . SER A 1 166 ? -9 9.133 6.051 1 93.56 166 SER A C 1
ATOM 1278 O O . SER A 1 166 ? -9.266 7.93 6.062 1 93.56 166 SER A O 1
ATOM 1280 N N . CYS A 1 167 ? -8.977 9.93 7.074 1 94.19 167 CYS A N 1
ATOM 1281 C CA . CYS A 1 167 ? -9.305 9.375 8.383 1 94.19 167 CYS A CA 1
ATOM 1282 C C . CYS A 1 167 ? -10.75 8.914 8.438 1 94.19 167 CYS A C 1
ATOM 1284 O O . CYS A 1 167 ? -11.047 7.828 8.945 1 94.19 167 CYS A O 1
ATOM 1286 N N . PHE A 1 168 ? -11.609 9.742 7.922 1 96.81 168 PHE A N 1
ATOM 1287 C CA . PHE A 1 168 ? -13.031 9.43 7.902 1 96.81 168 PHE A CA 1
ATOM 1288 C C . PHE A 1 168 ? -13.305 8.211 7.031 1 96.81 168 PHE A C 1
ATOM 1290 O O . PHE A 1 168 ? -14.008 7.289 7.449 1 96.81 168 PHE A O 1
ATOM 1297 N N . LYS A 1 169 ? -12.758 8.117 5.91 1 96.69 169 LYS A N 1
ATOM 1298 C CA . LYS A 1 169 ? -13 7.055 4.938 1 96.69 169 LYS A CA 1
ATOM 1299 C C . LYS A 1 169 ? -12.391 5.738 5.406 1 96.69 169 LYS A C 1
ATOM 1301 O O . LYS A 1 169 ? -12.828 4.664 4.992 1 96.69 169 LYS A O 1
ATOM 1306 N N . SER A 1 170 ? -11.352 5.82 6.223 1 97.88 170 SER A N 1
ATOM 1307 C CA . SER A 1 170 ? -10.734 4.613 6.754 1 97.88 170 SER A CA 1
ATOM 1308 C C . SER A 1 170 ? -11.75 3.746 7.488 1 97.88 170 SER A C 1
ATOM 1310 O O . SER A 1 170 ? -11.625 2.52 7.508 1 97.88 170 SER A O 1
ATOM 1312 N N . ILE A 1 171 ? -12.758 4.379 8.07 1 98.12 171 ILE A N 1
ATOM 1313 C CA . ILE A 1 171 ? -13.789 3.678 8.828 1 98.12 171 ILE A CA 1
ATOM 1314 C C . ILE A 1 171 ? -14.633 2.824 7.879 1 98.12 171 ILE A C 1
ATOM 1316 O O . ILE A 1 171 ? -14.875 1.646 8.148 1 98.12 171 ILE A O 1
ATOM 1320 N N . PHE A 1 172 ? -15 3.393 6.727 1 95.69 172 PHE A N 1
ATOM 1321 C CA . PHE A 1 172 ? -15.773 2.666 5.727 1 95.69 172 PHE A CA 1
ATOM 1322 C C . PHE A 1 172 ? -14.953 1.534 5.121 1 95.69 172 PHE A C 1
ATOM 1324 O O . PHE A 1 172 ? -15.461 0.43 4.918 1 95.69 172 PHE A O 1
ATOM 1331 N N . THR A 1 173 ? -13.766 1.861 4.848 1 96.44 173 THR A N 1
ATOM 1332 C CA . THR A 1 173 ? -12.883 0.887 4.219 1 96.44 173 THR A CA 1
ATOM 1333 C C . THR A 1 173 ? -12.688 -0.326 5.121 1 96.44 173 THR A C 1
ATOM 1335 O O . THR A 1 173 ? -12.531 -1.449 4.637 1 96.44 173 THR A O 1
ATOM 1338 N N . ALA A 1 174 ? -12.734 -0.108 6.402 1 97.31 174 ALA A N 1
ATOM 1339 C CA . ALA A 1 174 ? -12.617 -1.202 7.363 1 97.31 174 ALA A CA 1
ATOM 1340 C C . ALA A 1 174 ? -13.93 -1.962 7.496 1 97.31 174 ALA A C 1
ATOM 1342 O O . ALA A 1 174 ? -13.984 -3.021 8.125 1 97.31 174 ALA A O 1
ATOM 1343 N N . GLY A 1 175 ? -14.992 -1.429 6.93 1 95.56 175 GLY A N 1
ATOM 1344 C CA . GLY A 1 175 ? -16.281 -2.107 6.941 1 95.56 175 GLY A CA 1
ATOM 1345 C C . GLY A 1 175 ? -17.188 -1.651 8.07 1 95.56 175 GLY A C 1
ATOM 1346 O O . GLY A 1 175 ? -18.141 -2.342 8.422 1 95.56 175 GLY A O 1
ATOM 1347 N N . PHE A 1 176 ? -16.859 -0.511 8.703 1 97.19 176 PHE A N 1
ATOM 1348 C CA . PHE A 1 176 ? -17.656 0.012 9.812 1 97.19 176 PHE A CA 1
ATOM 1349 C C . PHE A 1 176 ? -18.375 1.295 9.398 1 97.19 176 PHE A C 1
ATOM 1351 O O . PHE A 1 176 ? -18.141 1.823 8.312 1 97.19 176 PHE A O 1
ATOM 1358 N N . GLU A 1 177 ? -19.234 1.771 10.227 1 96.81 177 GLU A N 1
ATOM 1359 C CA . GLU A 1 177 ? -19.938 3.047 10.078 1 96.81 177 GLU A CA 1
ATOM 1360 C C . GLU A 1 177 ? -19.5 4.039 11.148 1 96.81 177 GLU A C 1
ATOM 1362 O O . GLU A 1 177 ? -19.25 3.656 12.297 1 96.81 177 GLU A O 1
ATOM 1367 N N . PRO A 1 178 ? -19.469 5.316 10.836 1 98 178 PRO A N 1
ATOM 1368 C CA . PRO A 1 178 ? -19 6.305 11.805 1 98 178 PRO A CA 1
ATOM 1369 C C . PRO A 1 178 ? -20.109 6.855 12.688 1 98 178 PRO A C 1
ATOM 1371 O O . PRO A 1 178 ? -21.25 7.004 12.234 1 98 178 PRO A O 1
ATOM 1374 N N . ILE A 1 179 ? -19.844 7.016 13.898 1 98.44 179 ILE A N 1
ATOM 1375 C CA . ILE A 1 179 ? -20.578 7.918 14.789 1 98.44 179 ILE A CA 1
ATOM 1376 C C . ILE A 1 179 ? -19.75 9.18 15.031 1 98.44 179 ILE A C 1
ATOM 1378 O O . ILE A 1 179 ? -18.703 9.125 15.688 1 98.44 179 ILE A O 1
ATOM 1382 N N . ILE A 1 180 ? -20.234 10.289 14.508 1 98.12 180 ILE A N 1
ATOM 1383 C CA . ILE A 1 180 ? -19.438 11.5 14.453 1 98.12 180 ILE A CA 1
ATOM 1384 C C . ILE A 1 180 ? -19.703 12.359 15.688 1 98.12 180 ILE A C 1
ATOM 1386 O O . ILE A 1 180 ? -20.859 12.609 16.031 1 98.12 180 ILE A O 1
ATOM 1390 N N . ILE A 1 181 ? -18.688 12.766 16.359 1 97.88 181 ILE A N 1
ATOM 1391 C CA . ILE A 1 181 ? -18.781 13.719 17.453 1 97.88 181 ILE A CA 1
ATOM 1392 C C . ILE A 1 181 ? -17.984 14.977 17.109 1 97.88 181 ILE A C 1
ATOM 1394 O O . ILE A 1 181 ? -16.781 14.906 16.859 1 97.88 181 ILE A O 1
ATOM 1398 N N . ASP A 1 182 ? -18.531 16.094 17.141 1 95.69 182 ASP A N 1
ATOM 1399 C CA . 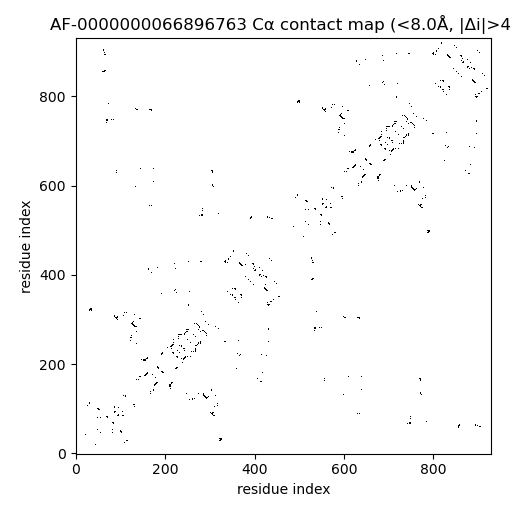ASP A 1 182 ? -17.938 17.391 16.797 1 95.69 182 ASP A CA 1
ATOM 1400 C C . ASP A 1 182 ? -16.953 17.844 17.891 1 95.69 182 ASP A C 1
ATOM 1402 O O . ASP A 1 182 ? -17.125 17.516 19.062 1 95.69 182 ASP A O 1
ATOM 1406 N N . GLY A 1 183 ? -15.984 18.578 17.406 1 92.81 183 GLY A N 1
ATOM 1407 C CA . GLY A 1 183 ? -15.203 19.328 18.375 1 92.81 183 GLY A CA 1
ATOM 1408 C C . GLY A 1 183 ? -15.953 20.516 18.953 1 92.81 183 GLY A C 1
ATOM 1409 O O . GLY A 1 183 ? -16.812 21.094 18.297 1 92.81 183 GLY A O 1
ATOM 1410 N N . ILE A 1 184 ? -15.594 20.828 20.203 1 93.38 184 ILE A N 1
ATOM 1411 C CA . ILE A 1 184 ? -16.25 21.953 20.859 1 93.38 184 ILE A CA 1
ATOM 1412 C C . ILE A 1 184 ? -15.203 22.875 21.469 1 93.38 184 ILE A C 1
ATOM 1414 O O . ILE A 1 184 ? -14.078 22.453 21.766 1 93.38 184 ILE A O 1
ATOM 1418 N N . PRO A 1 185 ? -15.562 24.141 21.594 1 91.62 185 PRO A N 1
ATOM 1419 C CA . PRO A 1 185 ? -14.633 25.016 22.328 1 91.62 185 PRO A CA 1
ATOM 1420 C C . PRO A 1 185 ? -14.523 24.625 23.797 1 91.62 185 PRO A C 1
ATOM 1422 O O . PRO A 1 185 ? -15.492 24.172 24.406 1 91.62 185 PRO A O 1
ATOM 1425 N N . GLU A 1 186 ? -13.328 24.797 24.312 1 83.75 186 GLU A N 1
ATOM 1426 C CA . GLU A 1 186 ? -13.156 24.516 25.734 1 83.75 186 GLU A CA 1
ATOM 1427 C C . GLU A 1 186 ? -14.062 25.391 26.594 1 83.75 186 GLU A C 1
ATOM 1429 O O . GLU A 1 186 ? -14.633 24.922 27.578 1 83.75 186 GLU A O 1
ATOM 1434 N N . THR A 1 187 ? -13.961 26.688 26.266 1 82.94 187 THR A N 1
ATOM 1435 C CA . THR A 1 187 ? -14.852 27.672 26.891 1 82.94 187 THR A CA 1
ATOM 1436 C C . THR A 1 187 ? -15.484 28.562 25.828 1 82.94 187 THR A C 1
ATOM 1438 O O . THR A 1 187 ? -15.117 28.516 24.656 1 82.94 187 THR A O 1
ATOM 1441 N N . MET A 1 188 ? -16.312 29.328 26.328 1 77.81 188 MET A N 1
ATOM 1442 C CA . MET A 1 188 ? -17.016 30.219 25.406 1 77.81 188 MET A CA 1
ATOM 1443 C C . MET A 1 188 ? -16.047 31.203 24.766 1 77.81 188 MET A C 1
ATOM 1445 O O . MET A 1 188 ? -16.297 31.703 23.672 1 77.81 188 MET A O 1
ATOM 1449 N N . ILE A 1 189 ? -14.953 31.406 25.391 1 78.31 189 ILE A N 1
ATOM 1450 C CA . ILE A 1 189 ? -14.055 32.438 24.891 1 78.31 189 ILE A CA 1
ATOM 1451 C C . ILE A 1 189 ? -12.805 31.781 24.297 1 78.31 189 ILE A C 1
ATOM 1453 O O . ILE A 1 189 ? -11.93 32.469 23.766 1 78.31 189 ILE A O 1
ATOM 1457 N N . SER A 1 190 ? -12.812 30.531 24.266 1 86.12 190 SER A N 1
ATOM 1458 C CA . SER A 1 190 ? -11.633 29.828 23.781 1 86.12 190 SER A CA 1
ATOM 1459 C C . SER A 1 190 ? -11.617 29.75 22.266 1 86.12 190 SER A C 1
ATOM 1461 O O . SER A 1 190 ? -12.664 29.562 21.625 1 86.12 190 SER A O 1
ATOM 1463 N N . ASP A 1 191 ? -10.477 29.906 21.672 1 90.12 191 ASP A N 1
ATOM 1464 C CA . ASP A 1 191 ? -10.32 29.797 20.234 1 90.12 191 ASP A CA 1
ATOM 1465 C C . ASP A 1 191 ? -10.188 28.328 19.812 1 90.12 191 ASP A C 1
ATOM 1467 O O . ASP A 1 191 ? -10.594 27.953 18.719 1 90.12 191 ASP A O 1
ATOM 1471 N N . GLY A 1 192 ? -9.688 27.594 20.672 1 91.94 192 GLY A N 1
ATOM 1472 C CA . GLY A 1 192 ? -9.336 26.219 20.328 1 91.94 192 GLY A CA 1
ATOM 1473 C C . GLY A 1 192 ? -10.5 25.266 20.453 1 91.94 192 GLY A C 1
ATOM 1474 O O . GLY A 1 192 ? -11.438 25.5 21.203 1 91.94 192 GLY A O 1
ATOM 1475 N N . LEU A 1 193 ? -10.508 24.25 19.625 1 93.69 193 LEU A N 1
ATOM 1476 C CA . LEU A 1 193 ? -11.477 23.156 19.688 1 93.69 193 LEU A CA 1
ATOM 1477 C C . LEU A 1 193 ? -10.914 21.969 20.469 1 93.69 193 LEU A C 1
ATOM 1479 O O . LEU A 1 193 ? -9.727 21.672 20.391 1 93.69 193 LEU A O 1
ATOM 1483 N N . THR A 1 194 ? -11.797 21.359 21.234 1 90.88 194 THR A N 1
ATOM 1484 C CA . THR A 1 194 ? -11.398 20.203 22.047 1 90.88 194 THR A CA 1
ATOM 1485 C C . THR A 1 194 ? -12.398 19.078 21.906 1 90.88 194 THR A C 1
ATOM 1487 O O . THR A 1 194 ? -13.414 19.203 21.219 1 90.88 194 THR A O 1
ATOM 1490 N N . THR A 1 195 ? -12.086 17.984 22.578 1 92.69 195 THR A N 1
ATOM 1491 C CA . THR A 1 195 ? -12.93 16.797 22.562 1 92.69 195 THR A CA 1
ATOM 1492 C C . THR A 1 195 ? -14.203 17.031 23.375 1 92.69 195 THR A C 1
ATOM 1494 O O . THR A 1 195 ? -14.141 17.547 24.5 1 92.69 195 THR A O 1
ATOM 1497 N N . ASP A 1 196 ? -15.312 16.688 22.828 1 96.19 196 ASP A N 1
ATOM 1498 C CA . ASP A 1 196 ? -16.562 16.656 23.594 1 96.19 196 ASP A CA 1
ATOM 1499 C C . ASP A 1 196 ? -16.688 15.367 24.391 1 96.19 196 ASP A C 1
ATOM 1501 O O . ASP A 1 196 ? -17.391 14.445 23.984 1 96.19 196 ASP A O 1
ATOM 1505 N N . LEU A 1 197 ? -16.156 15.375 25.547 1 97.56 197 LEU A N 1
ATOM 1506 C CA . LEU A 1 197 ? -16.094 14.18 26.375 1 97.56 197 LEU A CA 1
ATOM 1507 C C . LEU A 1 197 ? -17.469 13.758 26.844 1 97.56 197 LEU A C 1
ATOM 1509 O O . LEU A 1 197 ? -17.75 12.562 27 1 97.56 197 LEU A O 1
ATOM 1513 N N . THR A 1 198 ? -18.328 14.703 27.062 1 97.69 198 THR A N 1
ATOM 1514 C CA . THR A 1 198 ? -19.688 14.398 27.5 1 97.69 198 THR A CA 1
ATOM 1515 C C . THR A 1 198 ? -20.438 13.633 26.406 1 97.69 198 THR A C 1
ATOM 1517 O O . THR A 1 198 ? -21.062 12.609 26.672 1 97.69 198 THR A O 1
ATOM 1520 N N . ALA A 1 199 ? -20.344 14.141 25.219 1 98 199 ALA A N 1
ATOM 1521 C CA . ALA A 1 199 ? -20.984 13.461 24.094 1 98 199 ALA A CA 1
ATOM 1522 C C . ALA A 1 199 ? -20.422 12.062 23.891 1 98 199 ALA A C 1
ATOM 1524 O O . ALA A 1 199 ? -21.156 11.117 23.609 1 98 199 ALA A O 1
ATOM 1525 N N . LEU A 1 200 ? -19.125 11.938 24.016 1 98.62 200 LEU A N 1
ATOM 1526 C CA . LEU A 1 200 ? -18.469 10.641 23.891 1 98.62 200 LEU A CA 1
ATOM 1527 C C . LEU A 1 200 ? -18.984 9.664 24.938 1 98.62 200 LEU A C 1
ATOM 1529 O O . LEU A 1 200 ? -19.281 8.508 24.609 1 98.62 200 LEU A O 1
ATOM 1533 N N . LYS A 1 201 ? -19.062 10.125 26.125 1 98.56 201 LYS A N 1
ATOM 1534 C CA . LYS A 1 201 ? -19.547 9.289 27.203 1 98.56 201 LYS A CA 1
ATOM 1535 C C . LYS A 1 201 ? -20.969 8.789 26.922 1 98.56 201 LYS A C 1
ATOM 1537 O O . LYS A 1 201 ? -21.25 7.605 27.109 1 98.56 201 LYS A O 1
ATOM 1542 N N . ILE A 1 202 ? -21.812 9.641 26.469 1 98.5 202 ILE A N 1
ATOM 1543 C CA . ILE A 1 202 ? -23.203 9.297 26.188 1 98.5 202 ILE A CA 1
ATOM 1544 C C . ILE A 1 202 ? -23.266 8.234 25.094 1 98.5 202 ILE A C 1
ATOM 1546 O O . ILE A 1 202 ? -23.984 7.234 25.234 1 98.5 202 ILE A O 1
ATOM 1550 N N . VAL A 1 203 ? -22.484 8.453 24.031 1 98.44 203 VAL A N 1
ATOM 1551 C CA . VAL A 1 203 ? -22.469 7.527 22.891 1 98.44 203 VAL A CA 1
ATOM 1552 C C . VAL A 1 203 ? -21.984 6.156 23.359 1 98.44 203 VAL A C 1
ATOM 1554 O O . VAL A 1 203 ? -22.562 5.129 23.016 1 98.44 203 VAL A O 1
ATOM 1557 N N . LEU A 1 204 ? -20.891 6.102 24.141 1 98.44 204 LEU A N 1
ATOM 1558 C CA . LEU A 1 204 ? -20.312 4.844 24.594 1 98.44 204 LEU A CA 1
ATOM 1559 C C . LEU A 1 204 ? -21.266 4.133 25.562 1 98.44 204 LEU A C 1
ATOM 1561 O O . LEU A 1 204 ? -21.375 2.904 25.516 1 98.44 204 LEU A O 1
ATOM 1565 N N . GLU A 1 205 ? -21.859 4.906 26.406 1 97.56 205 GLU A N 1
ATOM 1566 C CA . GLU A 1 205 ? -22.812 4.32 27.344 1 97.56 205 GLU A CA 1
ATOM 1567 C C . GLU A 1 205 ? -23.984 3.664 26.625 1 97.56 205 GLU A C 1
ATOM 1569 O O . GLU A 1 205 ? -24.422 2.574 27 1 97.56 205 GLU A O 1
ATOM 1574 N N . GLU A 1 206 ? -24.438 4.246 25.609 1 97.5 206 GLU A N 1
ATOM 1575 C CA . GLU A 1 206 ? -25.641 3.799 24.922 1 97.5 206 GLU A CA 1
ATOM 1576 C C . GLU A 1 206 ? -25.328 2.66 23.953 1 97.5 206 GLU A C 1
ATOM 1578 O O . GLU A 1 206 ? -26.172 1.788 23.719 1 97.5 206 GLU A O 1
ATOM 1583 N N . GLN A 1 207 ? -24.109 2.658 23.375 1 96.81 207 GLN A N 1
ATOM 1584 C CA . GLN A 1 207 ? -23.906 1.786 22.219 1 96.81 207 GLN A CA 1
ATOM 1585 C C . GLN A 1 207 ? -22.609 0.987 22.375 1 96.81 207 GLN A C 1
ATOM 1587 O O . GLN A 1 207 ? -22.078 0.487 21.375 1 96.81 207 GLN A O 1
ATOM 1592 N N . LYS A 1 208 ? -22.125 0.812 23.531 1 93.69 208 LYS A N 1
ATOM 1593 C CA . LYS A 1 208 ? -20.828 0.179 23.75 1 93.69 208 LYS A CA 1
ATOM 1594 C C . LYS A 1 208 ? -20.75 -1.188 23.078 1 93.69 208 LYS A C 1
ATOM 1596 O O . LYS A 1 208 ? -19.703 -1.585 22.578 1 93.69 208 LYS A O 1
ATOM 1601 N N . GLY A 1 209 ? -21.797 -1.865 23 1 95.75 209 GLY A N 1
ATOM 1602 C CA . GLY A 1 209 ? -21.797 -3.211 22.438 1 95.75 209 GLY A CA 1
ATOM 1603 C C . GLY A 1 209 ? -21.625 -3.24 20.938 1 95.75 209 GLY A C 1
ATOM 1604 O O . GLY A 1 209 ? -21.203 -4.258 20.375 1 95.75 209 GLY A O 1
ATOM 1605 N N . GLU A 1 210 ? -21.828 -2.109 20.281 1 97.69 210 GLU A N 1
ATOM 1606 C CA . GLU A 1 210 ? -21.781 -2.066 18.812 1 97.69 210 GLU A CA 1
ATOM 1607 C C . GLU A 1 210 ? -20.641 -1.186 18.328 1 97.69 210 GLU A C 1
ATOM 1609 O O . GLU A 1 210 ? -20.484 -0.967 17.125 1 97.69 210 GLU A O 1
ATOM 1614 N N . ILE A 1 211 ? -19.891 -0.689 19.219 1 98.69 211 ILE A N 1
ATOM 1615 C CA . ILE A 1 211 ? -18.766 0.171 18.875 1 98.69 211 ILE A CA 1
ATOM 1616 C C . ILE A 1 211 ? -17.469 -0.604 19.016 1 98.69 211 ILE A C 1
ATOM 1618 O O . ILE A 1 211 ? -17.172 -1.145 20.078 1 98.69 211 ILE A O 1
ATOM 1622 N N . ILE A 1 212 ? -16.688 -0.662 17.953 1 98.56 212 ILE A N 1
ATOM 1623 C CA . ILE A 1 212 ? -15.422 -1.403 17.969 1 98.56 212 ILE A CA 1
ATOM 1624 C C . ILE A 1 212 ? -14.312 -0.521 18.531 1 98.56 212 ILE A C 1
ATOM 1626 O O . ILE A 1 212 ? -13.414 -1.01 19.219 1 98.56 212 ILE A O 1
ATOM 1630 N N . ALA A 1 213 ? -14.375 0.839 18.203 1 98.88 213 ALA A N 1
ATOM 1631 C CA . ALA A 1 213 ? -13.25 1.687 18.594 1 98.88 213 ALA A CA 1
ATOM 1632 C C . ALA A 1 213 ? -13.648 3.16 18.594 1 98.88 213 ALA A C 1
ATOM 1634 O O . ALA A 1 213 ? -14.648 3.541 17.969 1 98.88 213 ALA A O 1
ATOM 1635 N N . VAL A 1 214 ? -12.93 3.93 19.344 1 98.88 214 VAL A N 1
ATOM 1636 C CA . VAL A 1 214 ? -12.883 5.383 19.219 1 98.88 214 VAL A CA 1
ATOM 1637 C C . VAL A 1 214 ? -11.633 5.801 18.453 1 98.88 214 VAL A C 1
ATOM 1639 O O . VAL A 1 214 ? -10.531 5.359 18.781 1 98.88 214 VAL A O 1
ATOM 1642 N N . LEU A 1 215 ? -11.852 6.566 17.438 1 98.81 215 LEU A N 1
ATOM 1643 C CA . LEU A 1 215 ? -10.758 7.098 16.625 1 98.81 215 LEU A CA 1
ATOM 1644 C C . LEU A 1 215 ? -10.453 8.547 17 1 98.81 215 LEU A C 1
ATOM 1646 O O . LEU A 1 215 ? -11.195 9.461 16.625 1 98.81 215 LEU A O 1
ATOM 1650 N N . SER A 1 216 ? -9.391 8.734 17.75 1 98.5 216 SER A N 1
ATOM 1651 C CA . SER A 1 216 ? -8.961 10.07 18.172 1 98.5 216 SER A CA 1
ATOM 1652 C C . SER A 1 216 ? -7.797 10.562 17.312 1 98.5 216 SER A C 1
ATOM 1654 O O . SER A 1 216 ? -7.25 9.812 16.5 1 98.5 216 SER A O 1
ATOM 1656 N N . THR A 1 217 ? -7.469 11.836 17.438 1 97.69 217 THR A N 1
ATOM 1657 C CA . THR A 1 217 ? -6.398 12.445 16.656 1 97.69 217 THR A CA 1
ATOM 1658 C C . THR A 1 217 ? -5.543 13.367 17.516 1 97.69 217 THR A C 1
ATOM 1660 O O . THR A 1 217 ? -6.074 14.156 18.297 1 97.69 217 THR A O 1
ATOM 1663 N N . THR A 1 218 ? -4.246 13.273 17.375 1 96.31 218 THR A N 1
ATOM 1664 C CA . THR A 1 218 ? -3.344 14.07 18.188 1 96.31 218 THR A CA 1
ATOM 1665 C C . THR A 1 218 ? -3.059 15.414 17.531 1 96.31 218 THR A C 1
ATOM 1667 O O . THR A 1 218 ? -2.736 16.391 18.219 1 96.31 218 THR A O 1
ATOM 1670 N N . SER A 1 219 ? -2.992 15.383 16.266 1 89.31 219 SER A N 1
ATOM 1671 C CA . SER A 1 219 ? -2.635 16.625 15.594 1 89.31 219 SER A CA 1
ATOM 1672 C C . SER A 1 219 ? -3.432 16.797 14.305 1 89.31 219 SER A C 1
ATOM 1674 O O . SER A 1 219 ? -3.73 15.828 13.609 1 89.31 219 SER A O 1
ATOM 1676 N N . CYS A 1 220 ? -3.82 18.031 14.117 1 88.06 220 CYS A N 1
ATOM 1677 C CA . CYS A 1 220 ? -4.488 18.516 12.914 1 88.06 220 CYS A CA 1
ATOM 1678 C C . CYS A 1 220 ? -4.379 20.031 12.797 1 88.06 220 CYS A C 1
ATOM 1680 O O . CYS A 1 220 ? -3.779 20.688 13.648 1 88.06 220 CYS A O 1
ATOM 1682 N N . PHE A 1 221 ? -4.914 20.516 11.797 1 92.44 221 PHE A N 1
ATOM 1683 C CA . PHE A 1 221 ? -4.828 21.953 11.57 1 92.44 221 PHE A CA 1
ATOM 1684 C C . PHE A 1 221 ? -5.566 22.719 12.664 1 92.44 221 PHE A C 1
ATOM 1686 O O . PHE A 1 221 ? -6.629 22.281 13.117 1 92.44 221 PHE A O 1
ATOM 1693 N N . ALA A 1 222 ? -4.91 23.828 13.078 1 94 222 ALA A N 1
ATOM 1694 C CA . ALA A 1 222 ? -5.613 24.766 13.953 1 94 222 ALA A CA 1
ATOM 1695 C C . ALA A 1 222 ? -6.934 25.203 13.336 1 94 222 ALA A C 1
ATOM 1697 O O . ALA A 1 222 ? -7.066 25.25 12.109 1 94 222 ALA A O 1
ATOM 1698 N N . PRO A 1 223 ? -7.988 25.406 14.203 1 94.25 223 PRO A N 1
ATOM 1699 C CA . PRO A 1 223 ? -7.891 25.641 15.641 1 94.25 223 PRO A CA 1
ATOM 1700 C C . PRO A 1 223 ? -8.078 24.359 16.469 1 94.25 223 PRO A C 1
ATOM 1702 O O . PRO A 1 223 ? -8.289 24.422 17.672 1 94.25 223 PRO A O 1
ATOM 1705 N N . ARG A 1 224 ? -8.047 23.266 15.82 1 92.88 224 ARG A N 1
ATOM 1706 C CA . ARG A 1 224 ? -8.188 22.016 16.562 1 92.88 224 ARG A CA 1
ATOM 1707 C C . ARG A 1 224 ? -6.957 21.766 17.422 1 92.88 224 ARG A C 1
ATOM 1709 O O . ARG A 1 224 ? -5.824 22.016 17 1 92.88 224 ARG A O 1
ATOM 1716 N N . GLN A 1 225 ? -7.238 21.328 18.625 1 93.06 225 GLN A N 1
ATOM 1717 C CA . GLN A 1 225 ? -6.203 20.859 19.547 1 93.06 225 GLN A CA 1
ATOM 1718 C C . GLN A 1 225 ? -6.172 19.344 19.625 1 93.06 225 GLN A C 1
ATOM 1720 O O . GLN A 1 225 ? -7.102 18.672 19.156 1 93.06 225 GLN A O 1
ATOM 1725 N N . PRO A 1 226 ? -5.027 18.781 20.125 1 95.12 226 PRO A N 1
ATOM 1726 C CA . PRO A 1 226 ? -5.023 17.328 20.297 1 95.12 226 PRO A CA 1
ATOM 1727 C C . PRO A 1 226 ? -6.18 16.844 21.172 1 95.12 226 PRO A C 1
ATOM 1729 O O . PRO A 1 226 ? -6.535 17.484 22.156 1 95.12 226 PRO A O 1
ATOM 1732 N N . ASP A 1 227 ? -6.73 15.711 20.812 1 96.38 227 ASP A N 1
ATOM 1733 C CA . ASP A 1 227 ? -7.73 15.078 21.672 1 96.38 227 ASP A CA 1
ATOM 1734 C C . ASP A 1 227 ? -7.137 14.727 23.031 1 96.38 227 ASP A C 1
ATOM 1736 O O . ASP A 1 227 ? -5.926 14.531 23.156 1 96.38 227 ASP A O 1
ATOM 1740 N N . ASN A 1 228 ? -7.996 14.781 24.031 1 95.62 228 ASN A N 1
ATOM 1741 C CA . ASN A 1 228 ? -7.598 14.344 25.375 1 95.62 228 ASN A CA 1
ATOM 1742 C C . ASN A 1 228 ? -7.484 12.82 25.453 1 95.62 228 ASN A C 1
ATOM 1744 O O . ASN A 1 228 ? -8.414 12.148 25.891 1 95.62 228 ASN A O 1
ATOM 1748 N N . LEU A 1 229 ? -6.309 12.273 25.156 1 98.31 229 LEU A N 1
ATOM 1749 C CA . LEU A 1 229 ? -6.129 10.836 24.984 1 98.31 229 LEU A CA 1
ATOM 1750 C C . LEU A 1 229 ? -6.371 10.094 26.297 1 98.31 229 LEU A C 1
ATOM 1752 O O . LEU A 1 229 ? -6.891 8.977 26.281 1 98.31 229 LEU A O 1
ATOM 1756 N N . ILE A 1 230 ? -6.004 10.688 27.391 1 97.81 230 ILE A N 1
ATOM 1757 C CA . ILE A 1 230 ? -6.168 10.047 28.688 1 97.81 230 ILE A CA 1
ATOM 1758 C C . ILE A 1 230 ? -7.652 9.906 29.016 1 97.81 230 ILE A C 1
ATOM 1760 O O . ILE A 1 230 ? -8.117 8.812 29.359 1 97.81 230 ILE A O 1
ATOM 1764 N N . ALA A 1 231 ? -8.383 11 28.922 1 98.06 231 ALA A N 1
ATOM 1765 C CA . ALA A 1 231 ? -9.812 10.969 29.219 1 98.06 231 ALA A CA 1
ATOM 1766 C C . ALA A 1 231 ? -10.555 10.023 28.281 1 98.06 231 ALA A C 1
ATOM 1768 O O . ALA A 1 231 ? -11.438 9.273 28.719 1 98.06 231 ALA A O 1
ATOM 1769 N N . ILE A 1 232 ? -10.227 10.062 27 1 98.62 232 ILE A N 1
ATOM 1770 C CA . ILE A 1 232 ? -10.828 9.18 26.016 1 98.62 232 ILE A CA 1
ATOM 1771 C C . ILE A 1 232 ? -10.508 7.723 26.359 1 98.62 232 ILE A C 1
ATOM 1773 O O . ILE A 1 232 ? -11.391 6.863 26.312 1 98.62 232 ILE A O 1
ATOM 1777 N N . GLY A 1 233 ? -9.234 7.5 26.672 1 98.62 233 GLY A N 1
ATOM 1778 C CA . GLY A 1 233 ? -8.797 6.16 27.031 1 98.62 233 GLY A CA 1
ATOM 1779 C C . GLY A 1 233 ? -9.516 5.598 28.234 1 98.62 233 GLY A C 1
ATOM 1780 O O . GLY A 1 233 ? -9.844 4.41 28.281 1 98.62 233 GLY A O 1
ATOM 1781 N N . GLU A 1 234 ? -9.734 6.402 29.234 1 98.31 234 GLU A N 1
ATOM 1782 C CA . GLU A 1 234 ? -10.484 6 30.406 1 98.31 234 GLU A CA 1
ATOM 1783 C C . GLU A 1 234 ? -11.898 5.551 30.047 1 98.31 234 GLU A C 1
ATOM 1785 O O . GLU A 1 234 ? -12.375 4.527 30.531 1 98.31 234 GLU A O 1
ATOM 1790 N N . LEU A 1 235 ? -12.516 6.32 29.219 1 98.62 235 LEU A N 1
ATOM 1791 C CA . LEU A 1 235 ? -13.867 5.992 28.781 1 98.62 235 LEU A CA 1
ATOM 1792 C C . LEU A 1 235 ? -13.867 4.707 27.953 1 98.62 235 LEU A C 1
ATOM 1794 O O . LEU A 1 235 ? -14.742 3.857 28.125 1 98.62 235 LEU A O 1
ATOM 1798 N N . CYS A 1 236 ? -12.883 4.578 27.047 1 98.62 236 CYS A N 1
ATOM 1799 C CA . CYS A 1 236 ? -12.789 3.379 26.219 1 98.62 236 CYS A CA 1
ATOM 1800 C C . CYS A 1 236 ? -12.617 2.137 27.094 1 98.62 236 CYS A C 1
ATOM 1802 O O . CYS A 1 236 ? -13.25 1.107 26.844 1 98.62 236 CYS A O 1
ATOM 1804 N N . THR A 1 237 ? -11.766 2.24 28.078 1 98.12 237 THR A N 1
ATOM 1805 C CA . THR A 1 237 ? -11.523 1.134 29 1 98.12 237 THR A CA 1
ATOM 1806 C C . THR A 1 237 ? -12.781 0.8 29.797 1 98.12 237 THR A C 1
ATOM 1808 O O . THR A 1 237 ? -13.148 -0.37 29.922 1 98.12 237 THR A O 1
ATOM 1811 N N . LYS A 1 238 ? -13.422 1.808 30.297 1 98.06 238 LYS A N 1
ATOM 1812 C CA . LYS A 1 238 ? -14.625 1.643 31.094 1 98.06 238 LYS A CA 1
ATOM 1813 C C . LYS A 1 238 ? -15.711 0.905 30.312 1 98.06 238 LYS A C 1
ATOM 1815 O O . LYS A 1 238 ? -16.422 0.063 30.875 1 98.06 238 LYS A O 1
ATOM 1820 N N . TYR A 1 239 ? -15.82 1.177 29.062 1 98.06 239 TYR A N 1
ATOM 1821 C CA . TYR A 1 239 ? -16.953 0.655 28.297 1 98.06 239 TYR A CA 1
ATOM 1822 C C . TYR A 1 239 ? -16.5 -0.472 27.359 1 98.06 239 TYR A C 1
ATOM 1824 O O . TYR A 1 239 ? -17.281 -0.966 26.562 1 98.06 239 TYR A O 1
ATOM 1832 N N . GLY A 1 240 ? -15.258 -0.89 27.391 1 97.31 240 GLY A N 1
ATOM 1833 C CA . GLY A 1 240 ? -14.75 -2.029 26.641 1 97.31 240 GLY A CA 1
ATOM 1834 C C . GLY A 1 240 ? -14.68 -1.773 25.156 1 97.31 240 GLY A C 1
ATOM 1835 O O . GLY A 1 240 ? -15.141 -2.592 24.359 1 97.31 240 GLY A O 1
ATOM 1836 N N . VAL A 1 241 ? -14.219 -0.652 24.766 1 98.12 241 VAL A N 1
ATOM 1837 C CA . VAL A 1 241 ? -14.055 -0.238 23.375 1 98.12 241 VAL A CA 1
ATOM 1838 C C . VAL A 1 241 ? -12.578 0.043 23.094 1 98.12 241 VAL A C 1
ATOM 1840 O O . VAL A 1 241 ? -11.859 0.534 23.969 1 98.12 241 VAL A O 1
ATOM 1843 N N . LYS A 1 242 ? -12.07 -0.336 21.875 1 98.62 242 LYS A N 1
ATOM 1844 C CA . LYS A 1 242 ? -10.688 -0.078 21.5 1 98.62 242 LYS A CA 1
ATOM 1845 C C . LYS A 1 242 ? -10.438 1.415 21.312 1 98.62 242 LYS A C 1
ATOM 1847 O O . LYS A 1 242 ? -11.359 2.172 21.016 1 98.62 242 LYS A O 1
ATOM 1852 N N . HIS A 1 243 ? -9.25 1.842 21.531 1 98.88 243 HIS A N 1
ATOM 1853 C CA . HIS A 1 243 ? -8.82 3.219 21.312 1 98.88 243 HIS A CA 1
ATOM 1854 C C . HIS A 1 243 ? -7.715 3.291 20.266 1 98.88 243 HIS A C 1
ATOM 1856 O O . HIS A 1 243 ? -6.598 2.832 20.5 1 98.88 243 HIS A O 1
ATOM 1862 N N . LEU A 1 244 ? -8.031 3.807 19.109 1 98.88 244 LEU A N 1
ATOM 1863 C CA . LEU A 1 244 ? -7.094 4.02 18.016 1 98.88 244 LEU A CA 1
ATOM 1864 C C . LEU A 1 244 ? -6.738 5.496 17.875 1 98.88 244 LEU A C 1
ATOM 1866 O O . LEU A 1 244 ? -7.625 6.344 17.75 1 98.88 244 LEU A O 1
ATOM 1870 N N . VAL A 1 245 ? -5.449 5.789 17.859 1 98.88 245 VAL A N 1
ATOM 1871 C CA . VAL A 1 245 ? -5.016 7.18 17.828 1 98.88 245 VAL A CA 1
ATOM 1872 C C . VAL A 1 245 ? -4.398 7.492 16.453 1 98.88 245 VAL A C 1
ATOM 1874 O O . VAL A 1 245 ? -3.408 6.871 16.062 1 98.88 245 VAL A O 1
ATOM 1877 N N . ASN A 1 246 ? -5.012 8.414 15.734 1 98.38 246 ASN A N 1
ATOM 1878 C CA . ASN A 1 246 ? -4.391 9.008 14.555 1 98.38 246 ASN A CA 1
ATOM 1879 C C . ASN A 1 246 ? -3.314 10.016 14.938 1 98.38 246 ASN A C 1
ATOM 1881 O O . ASN A 1 246 ? -3.625 11.141 15.336 1 98.38 246 ASN A O 1
ATOM 1885 N N . ASN A 1 247 ? -2.133 9.656 14.82 1 98.25 247 ASN A N 1
ATOM 1886 C CA . ASN A 1 247 ? -0.979 10.492 15.109 1 98.25 247 ASN A CA 1
ATOM 1887 C C . ASN A 1 247 ? -0.177 10.805 13.844 1 98.25 247 ASN A C 1
ATOM 1889 O O . ASN A 1 247 ? 1.045 10.953 13.906 1 98.25 247 ASN A O 1
ATOM 1893 N N . ALA A 1 248 ? -0.842 10.945 12.734 1 95.94 248 ALA A N 1
ATOM 1894 C CA . ALA A 1 248 ? -0.224 11.094 11.422 1 95.94 248 ALA A CA 1
ATOM 1895 C C . ALA A 1 248 ? 0.899 12.125 11.453 1 95.94 248 ALA A C 1
ATOM 1897 O O . ALA A 1 248 ? 1.957 11.922 10.852 1 95.94 248 ALA A O 1
ATOM 1898 N N . TYR A 1 249 ? 0.717 13.195 12.203 1 93.62 249 TYR A N 1
ATOM 1899 C CA . TYR A 1 249 ? 1.688 14.281 12.211 1 93.62 249 TYR A CA 1
ATOM 1900 C C . TYR A 1 249 ? 2.24 14.508 13.609 1 93.62 249 TYR A C 1
ATOM 1902 O O . TYR A 1 249 ? 3.123 15.352 13.812 1 93.62 249 TYR A O 1
ATOM 1910 N N . GLY A 1 250 ? 1.911 13.773 14.531 1 95 250 GLY A N 1
ATOM 1911 C CA . GLY A 1 250 ? 1.993 14.172 15.93 1 95 250 GLY A CA 1
ATOM 1912 C C . GLY A 1 250 ? 3.375 13.984 16.516 1 95 250 GLY A C 1
ATOM 1913 O O . GLY A 1 250 ? 3.689 14.555 17.562 1 95 250 GLY A O 1
ATOM 1914 N N . LEU A 1 251 ? 4.254 13.281 15.828 1 96.31 251 LEU A N 1
ATOM 1915 C CA . LEU A 1 251 ? 5.559 13.016 16.422 1 96.31 251 LEU A CA 1
ATOM 1916 C C . LEU A 1 251 ? 6.367 14.305 16.562 1 96.31 251 LEU A C 1
ATOM 1918 O O . LEU A 1 251 ? 7.277 14.375 17.391 1 96.31 251 LEU A O 1
ATOM 1922 N N . GLN A 1 252 ? 6.051 15.289 15.852 1 94.69 252 GLN A N 1
ATOM 1923 C CA . GLN A 1 252 ? 6.832 16.531 15.867 1 94.69 252 GLN A CA 1
ATOM 1924 C C . GLN A 1 252 ? 6.414 17.422 17.031 1 94.69 252 GLN A C 1
ATOM 1926 O O . GLN A 1 252 ? 7.105 18.391 17.344 1 94.69 252 GLN A O 1
ATOM 1931 N N . SER A 1 253 ? 5.305 17.078 17.688 1 95.88 253 SER A N 1
ATOM 1932 C CA . SER A 1 253 ? 4.773 17.875 18.797 1 95.88 253 SER A CA 1
ATOM 1933 C C . SER A 1 253 ? 5.09 17.234 20.141 1 95.88 253 SER A C 1
ATOM 1935 O O . SER A 1 253 ? 4.621 16.125 20.438 1 95.88 253 SER A O 1
ATOM 1937 N N . PRO A 1 254 ? 5.844 17.938 20.984 1 95.75 254 PRO A N 1
ATOM 1938 C CA . PRO A 1 254 ? 6.074 17.406 22.328 1 95.75 254 PRO A CA 1
ATOM 1939 C C . PRO A 1 254 ? 4.777 17.125 23.078 1 95.75 254 PRO A C 1
ATOM 1941 O O . PRO A 1 254 ? 4.68 16.125 23.797 1 95.75 254 PRO A O 1
ATOM 1944 N N . GLU A 1 255 ? 3.812 17.984 22.922 1 95.19 255 GLU A N 1
ATOM 1945 C CA . GLU A 1 255 ? 2.516 17.797 23.562 1 95.19 255 GLU A CA 1
ATOM 1946 C C . GLU A 1 255 ? 1.866 16.484 23.125 1 95.19 255 GLU A C 1
ATOM 1948 O O . GLU A 1 255 ? 1.366 15.719 23.953 1 95.19 255 GLU A O 1
ATOM 1953 N N . CYS A 1 256 ? 1.839 16.219 21.844 1 97 256 CYS A N 1
ATOM 1954 C CA . CYS A 1 256 ? 1.259 15 21.312 1 97 256 CYS A CA 1
ATOM 1955 C C . CYS A 1 256 ? 1.991 13.773 21.844 1 97 256 CYS A C 1
ATOM 1957 O O . CYS A 1 256 ? 1.36 12.797 22.266 1 97 256 CYS A O 1
ATOM 1959 N N . ARG A 1 257 ? 3.324 13.82 21.844 1 97.88 257 ARG A N 1
ATOM 1960 C CA . ARG A 1 257 ? 4.129 12.703 22.328 1 97.88 257 ARG A CA 1
ATOM 1961 C C . ARG A 1 257 ? 3.865 12.422 23.797 1 97.88 257 ARG A C 1
ATOM 1963 O O . ARG A 1 257 ? 3.73 11.273 24.219 1 97.88 257 ARG A O 1
ATOM 1970 N N . ASN A 1 258 ? 3.766 13.484 24.562 1 97.5 258 ASN A N 1
ATOM 1971 C CA . ASN A 1 258 ? 3.51 13.352 25.984 1 97.5 258 ASN A CA 1
ATOM 1972 C C . ASN A 1 258 ? 2.154 12.703 26.266 1 97.5 258 ASN A C 1
ATOM 1974 O O . ASN A 1 258 ? 2.033 11.852 27.141 1 97.5 258 ASN A O 1
ATOM 1978 N N . GLN A 1 259 ? 1.166 13.125 25.547 1 97.44 259 GLN A N 1
ATOM 1979 C CA . GLN A 1 259 ? -0.171 12.57 25.719 1 97.44 259 GLN A CA 1
ATOM 1980 C C . GLN A 1 259 ? -0.193 11.078 25.375 1 97.44 259 GLN A C 1
ATOM 1982 O O . GLN A 1 259 ? -0.813 10.281 26.094 1 97.44 259 GLN A O 1
ATOM 1987 N N . ILE A 1 260 ? 0.461 10.719 24.297 1 98.69 260 ILE A N 1
ATOM 1988 C CA . ILE A 1 260 ? 0.495 9.32 23.891 1 98.69 260 ILE A CA 1
ATOM 1989 C C . ILE A 1 260 ? 1.233 8.492 24.938 1 98.69 260 ILE A C 1
ATOM 1991 O O . ILE A 1 260 ? 0.795 7.395 25.297 1 98.69 260 ILE A O 1
ATOM 1995 N N . GLU A 1 261 ? 2.363 9.031 25.406 1 98.69 261 GLU A N 1
ATOM 1996 C CA . GLU A 1 261 ? 3.148 8.336 26.422 1 98.69 261 GLU A CA 1
ATOM 1997 C C . GLU A 1 261 ? 2.326 8.102 27.688 1 98.69 261 GLU A C 1
ATOM 1999 O O . GLU A 1 261 ? 2.293 6.988 28.219 1 98.69 261 GLU A O 1
ATOM 2004 N N . GLU A 1 262 ? 1.668 9.141 28.125 1 98.38 262 GLU A N 1
ATOM 2005 C CA . GLU A 1 262 ? 0.888 9.055 29.359 1 98.38 262 GLU A CA 1
ATOM 2006 C C . GLU A 1 262 ? -0.281 8.086 29.203 1 98.38 262 GLU A C 1
ATOM 2008 O O . GLU A 1 262 ? -0.477 7.207 30.047 1 98.38 262 GLU A O 1
ATOM 2013 N N . ALA A 1 263 ? -1.059 8.25 28.172 1 98.56 263 ALA A N 1
ATOM 2014 C CA . ALA A 1 263 ? -2.211 7.387 27.938 1 98.56 263 ALA A CA 1
ATOM 2015 C C . ALA A 1 263 ? -1.771 5.953 27.656 1 98.56 263 ALA A C 1
ATOM 2017 O O . ALA A 1 263 ? -2.4 5 28.109 1 98.56 263 ALA A O 1
ATOM 2018 N N . GLY A 1 264 ? -0.719 5.832 26.828 1 98.38 264 GLY A N 1
ATOM 2019 C CA . GLY A 1 264 ? -0.206 4.516 26.484 1 98.38 264 GLY A CA 1
ATOM 2020 C C . GLY A 1 264 ? 0.282 3.74 27.703 1 98.38 264 GLY A C 1
ATOM 2021 O O . GLY A 1 264 ? -0.041 2.561 27.859 1 98.38 264 GLY A O 1
ATOM 2022 N N . ARG A 1 265 ? 1.032 4.367 28.516 1 97.25 265 ARG A N 1
ATOM 2023 C CA . ARG A 1 265 ? 1.568 3.754 29.734 1 97.25 265 ARG A CA 1
ATOM 2024 C C . ARG A 1 265 ? 0.446 3.289 30.656 1 97.25 265 ARG A C 1
ATOM 2026 O O . ARG A 1 265 ? 0.571 2.264 31.328 1 97.25 265 ARG A O 1
ATOM 2033 N N . ALA A 1 266 ? -0.632 3.992 30.656 1 97.88 266 ALA A N 1
ATOM 2034 C CA . ALA A 1 266 ? -1.776 3.672 31.5 1 97.88 266 ALA A CA 1
ATOM 2035 C C . ALA A 1 266 ? -2.617 2.555 30.891 1 97.88 266 ALA A C 1
ATOM 2037 O O . ALA A 1 266 ? -3.57 2.076 31.516 1 97.88 266 ALA A O 1
ATOM 2038 N N . GLY A 1 267 ? -2.295 2.158 29.672 1 97.75 267 GLY A N 1
ATOM 2039 C CA . GLY A 1 267 ? -3.027 1.087 29.016 1 97.75 267 GLY A CA 1
ATOM 2040 C C . GLY A 1 267 ? -4.254 1.574 28.266 1 97.75 267 GLY A C 1
ATOM 2041 O O . GLY A 1 267 ? -5.145 0.785 27.938 1 97.75 267 GLY A O 1
ATOM 2042 N N . TYR A 1 268 ? -4.281 2.891 27.922 1 98.31 268 TYR A N 1
ATOM 2043 C CA . TYR A 1 268 ? -5.496 3.508 27.406 1 98.31 268 TYR A CA 1
ATOM 2044 C C . TYR A 1 268 ? -5.465 3.568 25.875 1 98.31 268 TYR A C 1
ATOM 2046 O O . TYR A 1 268 ? -6.418 4.031 25.25 1 98.31 268 TYR A O 1
ATOM 2054 N N . ILE A 1 269 ? -4.402 3.096 25.234 1 98.75 269 ILE A N 1
ATOM 2055 C CA . ILE A 1 269 ? -4.273 3.148 23.781 1 98.75 269 ILE A CA 1
ATOM 2056 C C . ILE A 1 269 ? -3.998 1.748 23.25 1 98.75 269 ILE A C 1
ATOM 2058 O O . ILE A 1 269 ? -3.076 1.068 23.703 1 98.75 269 ILE A O 1
ATOM 2062 N N . ASP A 1 270 ? -4.758 1.307 22.297 1 98.69 270 ASP A N 1
ATOM 2063 C CA . ASP A 1 270 ? -4.551 -0.004 21.688 1 98.69 270 ASP A CA 1
ATOM 2064 C C . ASP A 1 270 ? -3.525 0.072 20.547 1 98.69 270 ASP A C 1
ATOM 2066 O O . ASP A 1 270 ? -2.752 -0.865 20.344 1 98.69 270 ASP A O 1
ATOM 2070 N N . ALA A 1 271 ? -3.533 1.138 19.781 1 98.88 271 ALA A N 1
ATOM 2071 C CA . ALA A 1 271 ? -2.568 1.395 18.703 1 98.88 271 ALA A CA 1
ATOM 2072 C C . ALA A 1 271 ? -2.547 2.873 18.328 1 98.88 271 ALA A C 1
ATOM 2074 O O . ALA A 1 271 ? -3.523 3.592 18.547 1 98.88 271 ALA A O 1
ATOM 2075 N N . PHE A 1 272 ? -1.474 3.357 17.844 1 98.88 272 PHE A N 1
ATOM 2076 C CA . PHE A 1 272 ? -1.392 4.699 17.281 1 98.88 272 PHE A CA 1
ATOM 2077 C C . PHE A 1 272 ? -0.571 4.703 16 1 98.88 272 PHE A C 1
ATOM 2079 O O . PHE A 1 272 ? 0.364 3.912 15.852 1 98.88 272 PHE A O 1
ATOM 2086 N N . VAL A 1 273 ? -0.931 5.523 15.047 1 98.75 273 VAL A N 1
ATOM 2087 C CA . VAL A 1 273 ? -0.416 5.473 13.68 1 98.75 273 VAL A CA 1
ATOM 2088 C C . VAL A 1 273 ? 0.26 6.797 13.336 1 98.75 273 VAL A C 1
ATOM 2090 O O . VAL A 1 273 ? -0.312 7.867 13.547 1 98.75 273 VAL A O 1
ATOM 2093 N N . GLN A 1 274 ? 1.507 6.73 12.828 1 97.69 274 GLN A N 1
ATOM 2094 C CA . GLN A 1 274 ? 2.215 7.91 12.344 1 97.69 274 GLN A CA 1
ATOM 2095 C C . GLN A 1 274 ? 2.561 7.781 10.867 1 97.69 274 GLN A C 1
ATOM 2097 O O . GLN A 1 274 ? 2.906 6.695 10.398 1 97.69 274 GLN A O 1
ATOM 2102 N N . SER A 1 275 ? 2.439 8.867 10.18 1 97.06 275 SER A N 1
ATOM 2103 C CA . SER A 1 275 ? 2.828 8.898 8.781 1 97.06 275 SER A CA 1
ATOM 2104 C C . SER A 1 275 ? 4.34 9.039 8.625 1 97.06 275 SER A C 1
ATOM 2106 O O . SER A 1 275 ? 4.965 9.852 9.312 1 97.06 275 SER A O 1
ATOM 2108 N N . THR A 1 276 ? 4.941 8.312 7.684 1 97.75 276 THR A N 1
ATOM 2109 C CA . THR A 1 276 ? 6.387 8.406 7.512 1 97.75 276 THR A CA 1
ATOM 2110 C C . THR A 1 276 ? 6.762 9.695 6.777 1 97.75 276 THR A C 1
ATOM 2112 O O . THR A 1 276 ? 7.746 10.344 7.121 1 97.75 276 THR A O 1
ATOM 2115 N N . ASP A 1 277 ? 5.949 10.156 5.816 1 96.44 277 ASP A N 1
ATOM 2116 C CA . ASP A 1 277 ? 6.277 11.32 5 1 96.44 277 ASP A CA 1
ATOM 2117 C C . ASP A 1 277 ? 6.145 12.609 5.805 1 96.44 277 ASP A C 1
ATOM 2119 O O . ASP A 1 277 ? 6.809 13.609 5.508 1 96.44 277 ASP A O 1
ATOM 2123 N N . LYS A 1 278 ? 5.324 12.547 6.824 1 95.75 278 LYS A N 1
ATOM 2124 C CA . LYS A 1 278 ? 5.055 13.758 7.602 1 95.75 278 LYS A CA 1
ATOM 2125 C C . LYS A 1 278 ? 6.035 13.883 8.766 1 95.75 278 LYS A C 1
ATOM 2127 O O . LYS A 1 278 ? 6.277 14.992 9.258 1 95.75 278 LYS A O 1
ATOM 2132 N N . ASN A 1 279 ? 6.598 12.734 9.172 1 96.75 279 ASN A N 1
ATOM 2133 C CA . ASN A 1 279 ? 7.371 12.766 10.414 1 96.75 279 ASN A CA 1
ATOM 2134 C C . ASN A 1 279 ? 8.844 12.453 10.164 1 96.75 279 ASN A C 1
ATOM 2136 O O . ASN A 1 279 ? 9.68 12.656 11.039 1 96.75 279 ASN A O 1
ATOM 2140 N N . PHE A 1 280 ? 9.227 11.977 8.961 1 97.75 280 PHE A N 1
ATOM 2141 C CA . PHE A 1 280 ? 10.594 11.5 8.828 1 97.75 280 PHE A CA 1
ATOM 2142 C C . PHE A 1 280 ? 11.211 11.992 7.523 1 97.75 280 PHE A C 1
ATOM 2144 O O . PHE A 1 280 ? 12.281 11.523 7.117 1 97.75 280 PHE A O 1
ATOM 2151 N N . LEU A 1 281 ? 10.531 12.914 6.84 1 97.25 281 LEU A N 1
ATOM 2152 C CA . LEU A 1 281 ? 11.086 13.555 5.645 1 97.25 281 LEU A CA 1
ATOM 2153 C C . LEU A 1 281 ? 11.422 12.516 4.582 1 97.25 281 LEU A C 1
ATOM 2155 O O . LEU A 1 281 ? 12.531 12.5 4.051 1 97.25 281 LEU A O 1
ATOM 2159 N N . VAL A 1 282 ? 10.531 11.602 4.32 1 98.25 282 VAL A N 1
ATOM 2160 C CA . VAL A 1 282 ? 10.57 10.625 3.24 1 98.25 282 VAL A CA 1
ATOM 2161 C C . VAL A 1 282 ? 9.344 10.797 2.344 1 98.25 282 VAL A C 1
ATOM 2163 O O . VAL A 1 282 ? 8.383 11.469 2.717 1 98.25 282 VAL A O 1
ATOM 2166 N N . PRO A 1 283 ? 9.32 10.266 1.106 1 97.88 283 PRO A N 1
ATOM 2167 C CA . PRO A 1 283 ? 8.156 10.383 0.226 1 97.88 283 PRO A CA 1
ATOM 2168 C C . PRO A 1 283 ? 6.926 9.664 0.776 1 97.88 283 PRO A C 1
ATOM 2170 O O . PRO A 1 283 ? 7.055 8.734 1.576 1 97.88 283 PRO A O 1
ATOM 2173 N N . VAL A 1 284 ? 5.789 10.094 0.31 1 97.31 284 VAL A N 1
ATOM 2174 C CA . VAL A 1 284 ? 4.523 9.461 0.67 1 97.31 284 VAL A CA 1
ATOM 2175 C C . VAL A 1 284 ? 4.543 7.992 0.266 1 97.31 284 VAL A C 1
ATOM 2177 O O . VAL A 1 284 ? 4.969 7.652 -0.842 1 97.31 284 VAL A O 1
ATOM 2180 N N . GLY A 1 285 ? 4.133 7.082 1.232 1 95.75 285 GLY A N 1
ATOM 2181 C CA . GLY A 1 285 ? 4.012 5.691 0.822 1 95.75 285 GLY A CA 1
ATOM 2182 C C . GLY A 1 285 ? 3.939 4.73 1.992 1 95.75 285 GLY A C 1
ATOM 2183 O O . GLY A 1 285 ? 3.67 3.541 1.809 1 95.75 285 GLY A O 1
ATOM 2184 N N . GLY A 1 286 ? 4.098 5.305 3.205 1 97.5 286 GLY A N 1
ATOM 2185 C CA . GLY A 1 286 ? 4.121 4.41 4.348 1 97.5 286 GLY A CA 1
ATOM 2186 C C . GLY A 1 286 ? 3.645 5.066 5.633 1 97.5 286 GLY A C 1
ATOM 2187 O O . GLY A 1 286 ? 3.432 6.281 5.672 1 97.5 286 GLY A O 1
ATOM 2188 N N . SER A 1 287 ? 3.424 4.211 6.617 1 98.44 287 SER A N 1
ATOM 2189 C CA . SER A 1 287 ? 3.094 4.598 7.988 1 98.44 287 SER A CA 1
ATOM 2190 C C . SER A 1 287 ? 3.74 3.654 9 1 98.44 287 SER A C 1
ATOM 2192 O O . SER A 1 287 ? 4.277 2.609 8.625 1 98.44 287 SER A O 1
ATOM 2194 N N . ILE A 1 288 ? 3.781 4.055 10.203 1 98.81 288 ILE A N 1
ATOM 2195 C CA . ILE A 1 288 ? 4.215 3.213 11.312 1 98.81 288 ILE A CA 1
ATOM 2196 C C . ILE A 1 288 ? 3.039 2.943 12.25 1 98.81 288 ILE A C 1
ATOM 2198 O O . ILE A 1 288 ? 2.398 3.879 12.734 1 98.81 288 ILE A O 1
ATOM 2202 N N . ILE A 1 289 ? 2.699 1.711 12.414 1 98.81 289 ILE A N 1
ATOM 2203 C CA . ILE A 1 289 ? 1.755 1.318 13.461 1 98.81 289 ILE A CA 1
ATOM 2204 C C . ILE A 1 289 ? 2.516 0.922 14.719 1 98.81 289 ILE A C 1
ATOM 2206 O O . ILE A 1 289 ? 3.404 0.068 14.68 1 98.81 289 ILE A O 1
ATOM 2210 N N . ALA A 1 290 ? 2.221 1.529 15.797 1 98.88 290 ALA A N 1
ATOM 2211 C CA . ALA A 1 290 ? 2.893 1.264 17.062 1 98.88 290 ALA A CA 1
ATOM 2212 C C . ALA A 1 290 ? 1.888 0.903 18.156 1 98.88 290 ALA A C 1
ATOM 2214 O O . ALA A 1 290 ? 0.73 1.326 18.109 1 98.88 290 ALA A O 1
ATOM 2215 N N . THR A 1 291 ? 2.299 0.078 19.062 1 98.75 291 THR A N 1
ATOM 2216 C CA . THR A 1 291 ? 1.457 -0.384 20.156 1 98.75 291 THR A CA 1
ATOM 2217 C C . THR A 1 291 ? 2.256 -0.463 21.453 1 98.75 291 THR A C 1
ATOM 2219 O O . THR A 1 291 ? 3.486 -0.41 21.438 1 98.75 291 THR A O 1
ATOM 2222 N N . PHE A 1 292 ? 1.564 -0.523 22.531 1 98.38 292 PHE A N 1
ATOM 2223 C CA . PHE A 1 292 ? 2.176 -0.645 23.859 1 98.38 292 PHE A CA 1
ATOM 2224 C C . PHE A 1 292 ? 2.17 -2.096 24.328 1 98.38 292 PHE A C 1
ATOM 2226 O O . PHE A 1 292 ? 2.461 -2.379 25.484 1 98.38 292 PHE A O 1
ATOM 2233 N N . ASN A 1 293 ? 1.78 -2.953 23.359 1 95.94 293 ASN A N 1
ATOM 2234 C CA . ASN A 1 293 ? 1.764 -4.402 23.531 1 95.94 293 ASN A CA 1
ATOM 2235 C C . ASN A 1 293 ? 2.174 -5.125 22.266 1 95.94 293 ASN A C 1
ATOM 2237 O O . ASN A 1 293 ? 1.599 -4.891 21.188 1 95.94 293 ASN A O 1
ATOM 2241 N N . VAL A 1 294 ? 3.158 -6.035 22.391 1 96.25 294 VAL A N 1
ATOM 2242 C CA . VAL A 1 294 ? 3.725 -6.707 21.219 1 96.25 294 VAL A CA 1
ATOM 2243 C C . VAL A 1 294 ? 2.656 -7.57 20.547 1 96.25 294 VAL A C 1
ATOM 2245 O O . VAL A 1 294 ? 2.557 -7.602 19.312 1 96.25 294 VAL A O 1
ATOM 2248 N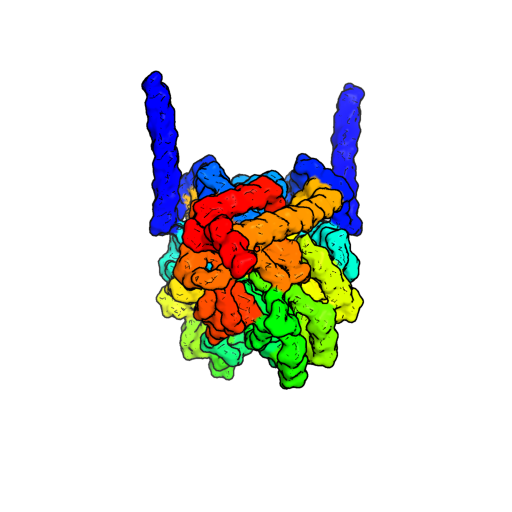 N . LYS A 1 295 ? 1.877 -8.266 21.266 1 96 295 LYS A N 1
ATOM 2249 C CA . LYS A 1 295 ? 0.854 -9.164 20.734 1 96 295 LYS A CA 1
ATOM 2250 C C . LYS A 1 295 ? -0.176 -8.406 19.906 1 96 295 LYS A C 1
ATOM 2252 O O . LYS A 1 295 ? -0.703 -8.93 18.922 1 96 295 LYS A O 1
ATOM 2257 N N . SER A 1 296 ? -0.478 -7.195 20.359 1 95.75 296 SER A N 1
ATOM 2258 C CA . SER A 1 296 ? -1.444 -6.371 19.641 1 95.75 296 SER A CA 1
ATOM 2259 C C . SER A 1 296 ? -0.964 -6.059 18.234 1 95.75 296 SER A C 1
ATOM 2261 O O . SER A 1 296 ? -1.759 -6.039 17.281 1 95.75 296 SER A O 1
ATOM 2263 N N . LEU A 1 297 ? 0.332 -5.82 18.125 1 97.25 297 LEU A N 1
ATOM 2264 C CA . LEU A 1 297 ? 0.882 -5.516 16.797 1 97.25 297 LEU A CA 1
ATOM 2265 C C . LEU A 1 297 ? 0.906 -6.762 15.922 1 97.25 297 LEU A C 1
ATOM 2267 O O . LEU A 1 297 ? 0.687 -6.676 14.711 1 97.25 297 LEU A O 1
ATOM 2271 N N . ASP A 1 298 ? 1.17 -7.891 16.5 1 96.06 298 ASP A N 1
ATOM 2272 C CA . ASP A 1 298 ? 1.205 -9.148 15.758 1 96.06 298 ASP A CA 1
ATOM 2273 C C . ASP A 1 298 ? -0.148 -9.453 15.117 1 96.06 298 ASP A C 1
ATOM 2275 O O . ASP A 1 298 ? -0.212 -9.984 14.008 1 96.06 298 ASP A O 1
ATOM 2279 N N . ILE A 1 299 ? -1.166 -9.125 15.828 1 95.81 299 ILE A N 1
ATOM 2280 C CA . ILE A 1 299 ? -2.52 -9.344 15.336 1 95.81 299 ILE A CA 1
ATOM 2281 C C . ILE A 1 299 ? -2.752 -8.508 14.07 1 95.81 299 ILE A C 1
ATOM 2283 O O . ILE A 1 299 ? -3.316 -9 13.094 1 95.81 299 ILE A O 1
ATOM 2287 N N . ILE A 1 300 ? -2.291 -7.297 14.117 1 96.44 300 ILE A N 1
ATOM 2288 C CA . ILE A 1 300 ? -2.463 -6.398 12.984 1 96.44 300 ILE A CA 1
ATOM 2289 C C . ILE A 1 300 ? -1.607 -6.875 11.812 1 96.44 300 ILE A C 1
ATOM 2291 O O . ILE A 1 300 ? -2.061 -6.879 10.664 1 96.44 300 ILE A O 1
ATOM 2295 N N . ALA A 1 301 ? -0.377 -7.285 12.055 1 96.31 301 ALA A N 1
ATOM 2296 C CA . ALA A 1 301 ? 0.527 -7.801 11.031 1 96.31 301 ALA A CA 1
ATOM 2297 C C . ALA A 1 301 ? -0.053 -9.039 10.359 1 96.31 301 ALA A C 1
ATOM 2299 O O . ALA A 1 301 ? 0.051 -9.203 9.141 1 96.31 301 ALA A O 1
ATOM 2300 N N . ASN A 1 302 ? -0.663 -9.898 11.141 1 95 302 ASN A N 1
ATOM 2301 C CA . ASN A 1 302 ? -1.248 -11.141 10.656 1 95 302 ASN A CA 1
ATOM 2302 C C . ASN A 1 302 ? -2.52 -10.883 9.852 1 95 302 ASN A C 1
ATOM 2304 O O . ASN A 1 302 ? -2.924 -11.719 9.039 1 95 302 ASN A O 1
ATOM 2308 N N . PHE A 1 303 ? -3.119 -9.758 10.102 1 96.38 303 PHE A N 1
ATOM 2309 C CA . PHE A 1 303 ? -4.371 -9.406 9.445 1 96.38 303 PHE A CA 1
ATOM 2310 C C . PHE A 1 303 ? -4.117 -8.977 8 1 96.38 303 PHE A C 1
ATOM 2312 O O . PHE A 1 303 ? -4.996 -9.109 7.148 1 96.38 303 PHE A O 1
ATOM 2319 N N . TYR A 1 304 ? -2.924 -8.398 7.68 1 96.06 304 TYR A N 1
ATOM 2320 C CA . TYR A 1 304 ? -2.582 -7.93 6.34 1 96.06 304 TYR A CA 1
ATOM 2321 C C . TYR A 1 304 ? -2.617 -9.078 5.336 1 96.06 304 TYR A C 1
ATOM 2323 O O . TYR A 1 304 ? -1.944 -10.094 5.523 1 96.06 304 TYR A O 1
ATOM 2331 N N . PRO A 1 305 ? -3.354 -8.945 4.25 1 95.5 305 PRO A N 1
ATOM 2332 C CA . PRO A 1 305 ? -3.521 -10.062 3.318 1 95.5 305 PRO A CA 1
ATOM 2333 C C . PRO A 1 305 ? -2.432 -10.109 2.248 1 95.5 305 PRO A C 1
ATOM 2335 O O . PRO A 1 305 ? -2.695 -9.805 1.082 1 95.5 305 PRO A O 1
ATOM 2338 N N . GLY A 1 306 ? -1.268 -10.602 2.617 1 93.38 306 GLY A N 1
ATOM 2339 C CA . GLY A 1 306 ? -0.275 -10.859 1.586 1 93.38 306 GLY A CA 1
ATOM 2340 C C . GLY A 1 306 ? 0.993 -10.039 1.763 1 93.38 306 GLY A C 1
ATOM 2341 O O . GLY A 1 306 ? 1.235 -9.484 2.836 1 93.38 306 GLY A O 1
ATOM 2342 N N . ARG A 1 307 ? 1.812 -10 0.676 1 94.69 307 ARG A N 1
ATOM 2343 C CA . ARG A 1 307 ? 3.084 -9.281 0.625 1 94.69 307 ARG A CA 1
ATOM 2344 C C . ARG A 1 307 ? 2.867 -7.805 0.321 1 94.69 307 ARG A C 1
ATOM 2346 O O . ARG A 1 307 ? 1.763 -7.395 -0.043 1 94.69 307 ARG A O 1
ATOM 2353 N N . ALA A 1 308 ? 3.928 -7.059 0.552 1 96.44 308 ALA A N 1
ATOM 2354 C CA . ALA A 1 308 ? 3.834 -5.617 0.332 1 96.44 308 ALA A CA 1
ATOM 2355 C C . ALA A 1 308 ? 5.172 -5.047 -0.128 1 96.44 308 ALA A C 1
ATOM 2357 O O . ALA A 1 308 ? 6.188 -5.746 -0.131 1 96.44 308 ALA A O 1
ATOM 2358 N N . SER A 1 309 ? 5.133 -3.84 -0.545 1 97.69 309 SER A N 1
ATOM 2359 C CA . SER A 1 309 ? 6.32 -3.145 -1.033 1 97.69 309 SER A CA 1
ATOM 2360 C C . SER A 1 309 ? 7.352 -2.961 0.078 1 97.69 309 SER A C 1
ATOM 2362 O O . SER A 1 309 ? 6.992 -2.689 1.226 1 97.69 309 SER A O 1
ATOM 2364 N N . ILE A 1 310 ? 8.602 -3.014 -0.237 1 97.69 310 ILE A N 1
ATOM 2365 C CA . ILE A 1 310 ? 9.688 -2.834 0.72 1 97.69 310 ILE A CA 1
ATOM 2366 C C . ILE A 1 310 ? 10.094 -1.364 0.766 1 97.69 310 ILE A C 1
ATOM 2368 O O . ILE A 1 310 ? 10.82 -0.943 1.668 1 97.69 310 ILE A O 1
ATOM 2372 N N . VAL A 1 311 ? 9.609 -0.522 -0.071 1 98.44 311 VAL A N 1
ATOM 2373 C CA . VAL A 1 311 ? 10.148 0.801 -0.375 1 98.44 311 VAL A CA 1
ATOM 2374 C C . VAL A 1 311 ? 10.008 1.709 0.845 1 98.44 311 VAL A C 1
ATOM 2376 O O . VAL A 1 311 ? 10.953 2.396 1.229 1 98.44 311 VAL A O 1
ATOM 2379 N N . PRO A 1 312 ? 8.836 1.725 1.511 1 98.38 312 PRO A N 1
ATOM 2380 C CA . PRO A 1 312 ? 8.766 2.592 2.689 1 98.38 312 PRO A CA 1
ATOM 2381 C C . PRO A 1 312 ? 9.75 2.188 3.783 1 98.38 312 PRO A C 1
ATOM 2383 O O . PRO A 1 312 ? 10.32 3.051 4.453 1 98.38 312 PRO A O 1
ATOM 2386 N N . SER A 1 313 ? 9.93 0.89 3.98 1 98.44 313 SER A N 1
ATOM 2387 C CA . SER A 1 313 ? 10.914 0.427 4.949 1 98.44 313 SER A CA 1
ATOM 2388 C C . SER A 1 313 ? 12.328 0.852 4.547 1 98.44 313 SER A C 1
ATOM 2390 O O . SER A 1 313 ? 13.109 1.301 5.391 1 98.44 313 SER A O 1
ATOM 2392 N N . ARG A 1 314 ? 12.633 0.687 3.283 1 98.5 314 ARG A N 1
ATOM 2393 C CA . ARG A 1 314 ? 13.945 1.066 2.766 1 98.5 314 ARG A CA 1
ATOM 2394 C C . ARG A 1 314 ? 14.211 2.553 2.982 1 98.5 314 ARG A C 1
ATOM 2396 O O . ARG A 1 314 ? 15.273 2.932 3.477 1 98.5 314 ARG A O 1
ATOM 2403 N N . ASP A 1 315 ? 13.281 3.381 2.611 1 98.75 315 ASP A N 1
ATOM 2404 C CA . ASP A 1 315 ? 13.453 4.828 2.686 1 98.75 315 ASP A CA 1
ATOM 2405 C C . ASP A 1 315 ? 13.633 5.289 4.129 1 98.75 315 ASP A C 1
ATOM 2407 O O . ASP A 1 315 ? 14.461 6.16 4.41 1 98.75 315 ASP A O 1
ATOM 2411 N N . LEU A 1 316 ? 12.812 4.711 5.008 1 98.75 316 LEU A N 1
ATOM 2412 C CA . LEU A 1 316 ? 12.922 5.078 6.418 1 98.75 316 LEU A CA 1
ATOM 2413 C C . LEU A 1 316 ? 14.258 4.621 6.996 1 98.75 316 LEU A C 1
ATOM 2415 O O . LEU A 1 316 ? 14.883 5.352 7.766 1 98.75 316 LEU A O 1
ATOM 2419 N N . LEU A 1 317 ? 14.703 3.391 6.637 1 98.38 317 LEU A N 1
ATOM 2420 C CA . LEU A 1 317 ? 15.992 2.875 7.098 1 98.38 317 LEU A CA 1
ATOM 2421 C C . LEU A 1 317 ? 17.125 3.803 6.684 1 98.38 317 LEU A C 1
ATOM 2423 O O . LEU A 1 317 ? 17.953 4.191 7.52 1 98.38 317 LEU A O 1
ATOM 2427 N N . ILE A 1 318 ? 17.188 4.18 5.441 1 98.56 318 ILE A N 1
ATOM 2428 C CA . ILE A 1 318 ? 18.219 5.055 4.91 1 98.56 318 ILE A CA 1
ATOM 2429 C C . ILE A 1 318 ? 18.234 6.367 5.695 1 98.56 318 ILE A C 1
ATOM 2431 O O . ILE A 1 318 ? 19.297 6.816 6.137 1 98.56 318 ILE A O 1
ATOM 2435 N N . THR A 1 319 ? 17.078 6.914 5.898 1 98.69 319 THR A N 1
ATOM 2436 C CA . THR A 1 319 ? 16.938 8.234 6.504 1 98.69 319 THR A CA 1
ATOM 2437 C C . THR A 1 319 ? 17.359 8.203 7.973 1 98.69 319 THR A C 1
ATOM 2439 O O . THR A 1 319 ? 18.094 9.078 8.43 1 98.69 319 THR A O 1
ATOM 2442 N N . LEU A 1 320 ? 16.906 7.195 8.703 1 98.38 320 LEU A N 1
ATOM 2443 C CA . LEU A 1 320 ? 17.219 7.102 10.125 1 98.38 320 LEU A CA 1
ATOM 2444 C C . LEU A 1 320 ? 18.703 6.828 10.328 1 98.38 320 LEU A C 1
ATOM 2446 O O . LEU A 1 320 ? 19.312 7.359 11.266 1 98.38 320 LEU A O 1
ATOM 2450 N N . LEU A 1 321 ? 19.281 5.961 9.477 1 97.62 321 LEU A N 1
ATOM 2451 C CA . LEU A 1 321 ? 20.703 5.676 9.594 1 97.62 321 LEU A CA 1
ATOM 2452 C C . LEU A 1 321 ? 21.547 6.906 9.25 1 97.62 321 LEU A C 1
ATOM 2454 O O . LEU A 1 321 ? 22.609 7.121 9.82 1 97.62 321 LEU A O 1
ATOM 2458 N N . GLN A 1 322 ? 21.109 7.695 8.328 1 97.62 322 GLN A N 1
ATOM 2459 C CA . GLN A 1 322 ? 21.828 8.898 7.93 1 97.62 322 GLN A CA 1
ATOM 2460 C C . GLN A 1 322 ? 21.719 9.984 8.992 1 97.62 322 GLN A C 1
ATOM 2462 O O . GLN A 1 322 ? 22.672 10.727 9.227 1 97.62 322 GLN A O 1
ATOM 2467 N N . LEU A 1 323 ? 20.578 10.125 9.625 1 97 323 LEU A N 1
ATOM 2468 C CA . LEU A 1 323 ? 20.328 11.141 10.641 1 97 323 LEU A CA 1
ATOM 2469 C C . LEU A 1 323 ? 21.078 10.812 11.938 1 97 323 LEU A C 1
ATOM 2471 O O . LEU A 1 323 ? 21.688 11.695 12.547 1 97 323 LEU A O 1
ATOM 2475 N N . GLY A 1 324 ? 20.984 9.523 12.281 1 96.56 324 GLY A N 1
ATOM 2476 C CA . GLY A 1 324 ? 21.375 9.195 13.648 1 96.56 324 GLY A CA 1
ATOM 2477 C C . GLY A 1 324 ? 20.453 9.82 14.688 1 96.56 324 GLY A C 1
ATOM 2478 O O . GLY A 1 324 ? 19.562 10.594 14.352 1 96.56 324 GLY A O 1
ATOM 2479 N N . LYS A 1 325 ? 20.672 9.531 15.93 1 96.81 325 LYS A N 1
ATOM 2480 C CA . LYS A 1 325 ? 19.875 10.078 17.016 1 96.81 325 LYS A CA 1
ATOM 2481 C C . LYS A 1 325 ? 20.047 11.594 17.109 1 96.81 325 LYS A C 1
ATOM 2483 O O . LYS A 1 325 ? 19.078 12.32 17.328 1 96.81 325 LYS A O 1
ATOM 2488 N N . VAL A 1 326 ? 21.219 12.047 16.922 1 97.25 326 VAL A N 1
ATOM 2489 C CA . VAL A 1 326 ? 21.531 13.469 17.016 1 97.25 326 VAL A CA 1
ATOM 2490 C C . VAL A 1 326 ? 20.781 14.234 15.93 1 97.25 326 VAL A C 1
ATOM 2492 O O . VAL A 1 326 ? 20.141 15.258 16.203 1 97.25 326 VAL A O 1
ATOM 2495 N N . GLY A 1 327 ? 20.922 13.734 14.711 1 97.69 327 GLY A N 1
ATOM 2496 C CA . GLY A 1 327 ? 20.219 14.375 13.617 1 97.69 327 GLY A CA 1
ATOM 2497 C C . GLY A 1 327 ? 18.703 14.352 13.781 1 97.69 327 GLY A C 1
ATOM 2498 O O . GLY A 1 327 ? 18.016 15.312 13.43 1 97.69 327 GLY A O 1
ATOM 2499 N N . LEU A 1 328 ? 18.234 13.234 14.297 1 97.5 328 LEU A N 1
ATOM 2500 C CA . LEU A 1 328 ? 16.797 13.078 14.523 1 97.5 328 LEU A CA 1
ATOM 2501 C C . LEU A 1 328 ? 16.297 14.109 15.531 1 97.5 328 LEU A C 1
ATOM 2503 O O . LEU A 1 328 ? 15.281 14.773 15.305 1 97.5 328 LEU A O 1
ATOM 2507 N N . LYS A 1 329 ? 16.938 14.258 16.609 1 96.5 329 LYS A N 1
ATOM 2508 C CA . LYS A 1 329 ? 16.594 15.242 17.625 1 96.5 329 LYS A CA 1
ATOM 2509 C C . LYS A 1 329 ? 16.688 16.656 17.078 1 96.5 329 LYS A C 1
ATOM 2511 O O . LYS A 1 329 ? 15.844 17.516 17.375 1 96.5 329 LYS A O 1
ATOM 2516 N N . GLU A 1 330 ? 17.672 16.891 16.297 1 97.12 330 GLU A N 1
ATOM 2517 C CA . GLU A 1 330 ? 17.906 18.219 15.742 1 97.12 330 GLU A CA 1
ATOM 2518 C C . GLU A 1 330 ? 16.75 18.656 14.844 1 97.12 330 GLU A C 1
ATOM 2520 O O . GLU A 1 330 ? 16.328 19.812 14.875 1 97.12 330 GLU A O 1
ATOM 2525 N N . ILE A 1 331 ? 16.266 17.797 14.055 1 96.56 331 ILE A N 1
ATOM 2526 C CA . ILE A 1 331 ? 15.203 18.172 13.117 1 96.56 331 ILE A CA 1
ATOM 2527 C C . ILE A 1 331 ? 13.938 18.516 13.898 1 96.56 331 ILE A C 1
ATOM 2529 O O . ILE A 1 331 ? 13.227 19.469 13.547 1 96.56 331 ILE A O 1
ATOM 2533 N N . TYR A 1 332 ? 13.648 17.844 14.969 1 96.94 332 TYR A N 1
ATOM 2534 C CA . TYR A 1 332 ? 12.461 18.109 15.766 1 96.94 332 TYR A CA 1
ATOM 2535 C C . TYR A 1 332 ? 12.648 19.375 16.609 1 96.94 332 TYR A C 1
ATOM 2537 O O . TYR A 1 332 ? 11.719 20.172 16.766 1 96.94 332 TYR A O 1
ATOM 2545 N N . ASN A 1 333 ? 13.844 19.562 17.109 1 97.19 333 ASN A N 1
ATOM 2546 C CA . ASN A 1 333 ? 14.148 20.781 17.844 1 97.19 333 ASN A CA 1
ATOM 2547 C C . ASN A 1 333 ? 14.031 22.016 16.938 1 97.19 333 ASN A C 1
ATOM 2549 O O . ASN A 1 333 ? 13.492 23.031 17.359 1 97.19 333 ASN A O 1
ATOM 2553 N N . THR A 1 334 ? 14.586 21.859 15.789 1 97.75 334 THR A N 1
ATOM 2554 C CA . THR A 1 334 ? 14.508 22.953 14.828 1 97.75 334 THR A CA 1
ATOM 2555 C C . THR A 1 334 ? 13.055 23.297 14.5 1 97.75 334 THR A C 1
ATOM 2557 O O . THR A 1 334 ? 12.695 24.453 14.359 1 97.75 334 THR A O 1
ATOM 2560 N N . GLN A 1 335 ? 12.25 22.266 14.344 1 97.5 335 GLN A N 1
ATOM 2561 C CA . GLN A 1 335 ? 10.836 22.484 14.086 1 97.5 335 GLN A CA 1
ATOM 2562 C C . GLN A 1 335 ? 10.188 23.297 15.211 1 97.5 335 GLN A C 1
ATOM 2564 O O . GLN A 1 335 ? 9.406 24.219 14.953 1 97.5 335 GLN A O 1
ATOM 2569 N N . GLN A 1 336 ? 10.492 23.047 16.469 1 97.12 336 GLN A N 1
ATOM 2570 C CA . GLN A 1 336 ? 9.93 23.75 17.625 1 97.12 336 GLN A CA 1
ATOM 2571 C C . GLN A 1 336 ? 10.359 25.219 17.625 1 97.12 336 GLN A C 1
ATOM 2573 O O . GLN A 1 336 ? 9.539 26.109 17.859 1 97.12 336 GLN A O 1
ATOM 2578 N N . ILE A 1 337 ? 11.602 25.391 17.328 1 98.19 337 ILE A N 1
ATOM 2579 C CA . ILE A 1 337 ? 12.141 26.75 17.281 1 98.19 337 ILE A CA 1
ATOM 2580 C C . ILE A 1 337 ? 11.469 27.531 16.172 1 98.19 337 ILE A C 1
ATOM 2582 O O . ILE A 1 337 ? 11.008 28.656 16.375 1 98.19 337 ILE A O 1
ATOM 2586 N N . ASN A 1 338 ? 11.438 26.922 15.016 1 98.25 338 ASN A N 1
ATOM 2587 C CA . ASN A 1 338 ? 10.875 27.594 13.844 1 98.25 338 ASN A CA 1
ATOM 2588 C C . ASN A 1 338 ? 9.375 27.828 14 1 98.25 338 ASN A C 1
ATOM 2590 O O . ASN A 1 338 ? 8.844 28.812 13.492 1 98.25 338 ASN A O 1
ATOM 2594 N N . PHE A 1 339 ? 8.711 26.922 14.688 1 97.62 339 PHE A N 1
ATOM 2595 C CA . PHE A 1 339 ? 7.301 27.141 14.969 1 97.62 339 PHE A CA 1
ATOM 2596 C C . PHE A 1 339 ? 7.094 28.422 15.773 1 97.62 339 PHE A C 1
ATOM 2598 O O . PHE A 1 339 ? 6.172 29.188 15.492 1 97.62 339 PHE A O 1
ATOM 2605 N N . GLU A 1 340 ? 7.914 28.641 16.766 1 98.06 340 GLU A N 1
ATOM 2606 C CA . GLU A 1 340 ? 7.816 29.859 17.562 1 98.06 340 GLU A CA 1
ATOM 2607 C C . GLU A 1 340 ? 8.133 31.094 16.734 1 98.06 340 GLU A C 1
ATOM 2609 O O . GLU A 1 340 ? 7.496 32.156 16.906 1 98.06 340 GLU A O 1
ATOM 2614 N N . ILE A 1 341 ? 9.125 30.953 15.883 1 98.56 341 ILE A N 1
ATOM 2615 C CA . ILE A 1 341 ? 9.453 32.062 14.984 1 98.56 341 ILE A CA 1
ATOM 2616 C C . ILE A 1 341 ? 8.258 32.375 14.094 1 98.56 341 ILE A C 1
ATOM 2618 O O . ILE A 1 341 ? 7.898 33.531 13.906 1 98.56 341 ILE A O 1
ATOM 2622 N N . LEU A 1 342 ? 7.688 31.344 13.555 1 98.38 342 LEU A N 1
ATOM 2623 C CA . LEU A 1 342 ? 6.512 31.516 12.711 1 98.38 342 LEU A CA 1
ATOM 2624 C C . LEU A 1 342 ? 5.367 32.156 13.492 1 98.38 342 LEU A C 1
ATOM 2626 O O . LEU A 1 342 ? 4.676 33.031 12.977 1 98.38 342 LEU A O 1
ATOM 2630 N N . ARG A 1 343 ? 5.141 31.656 14.703 1 98.25 343 ARG A N 1
ATOM 2631 C CA . ARG A 1 343 ? 4.07 32.188 15.547 1 98.25 343 ARG A CA 1
ATOM 2632 C C . ARG A 1 343 ? 4.219 33.688 15.766 1 98.25 343 ARG A C 1
ATOM 2634 O O . ARG A 1 343 ? 3.254 34.438 15.609 1 98.25 343 ARG A O 1
ATOM 2641 N N . VAL A 1 344 ? 5.406 34.125 16.078 1 98.38 344 VAL A N 1
ATOM 2642 C CA . VAL A 1 344 ? 5.676 35.531 16.312 1 98.38 344 VAL A CA 1
ATOM 2643 C C . VAL A 1 344 ? 5.465 36.344 15.031 1 98.38 344 VAL A C 1
ATOM 2645 O O . VAL A 1 344 ? 4.84 37.406 15.039 1 98.38 344 VAL A O 1
ATOM 2648 N N . ALA A 1 345 ? 5.973 35.812 13.969 1 98.44 345 ALA A N 1
ATOM 2649 C CA . ALA A 1 345 ? 5.828 36.469 12.672 1 98.44 345 ALA A CA 1
ATOM 2650 C C . ALA A 1 345 ? 4.359 36.625 12.289 1 98.44 345 ALA A C 1
ATOM 2652 O O . ALA A 1 345 ? 3.947 37.656 11.766 1 98.44 345 ALA A O 1
ATOM 2653 N N . MET A 1 346 ? 3.588 35.594 12.516 1 98.19 346 MET A N 1
ATOM 2654 C CA . MET A 1 346 ? 2.172 35.594 12.156 1 98.19 346 MET A CA 1
ATOM 2655 C C . MET A 1 346 ? 1.396 36.562 13.062 1 98.19 346 MET A C 1
ATOM 2657 O O . MET A 1 346 ? 0.427 37.188 12.633 1 98.19 346 MET A O 1
ATOM 2661 N N . GLN A 1 347 ? 1.804 36.656 14.336 1 98.25 347 GLN A N 1
ATOM 2662 C CA . GLN A 1 347 ? 1.181 37.625 15.25 1 98.25 347 GLN A CA 1
ATOM 2663 C C . GLN A 1 347 ? 1.393 39.062 14.781 1 98.25 347 GLN A C 1
ATOM 2665 O O . GLN A 1 347 ? 0.465 39.844 14.805 1 98.25 347 GLN A O 1
ATOM 2670 N N . GLU A 1 348 ? 2.578 39.312 14.367 1 98.06 348 GLU A N 1
ATOM 2671 C CA . GLU A 1 348 ? 2.893 40.625 13.844 1 98.06 348 GLU A CA 1
ATOM 2672 C C . GLU A 1 348 ? 2.092 40.938 12.586 1 98.06 348 GLU A C 1
ATOM 2674 O O . GLU A 1 348 ? 1.522 42.031 12.445 1 98.06 348 GLU A O 1
ATOM 2679 N N . TYR A 1 349 ? 2.104 40.062 11.695 1 97.81 349 TYR A N 1
ATOM 2680 C CA . TYR A 1 349 ? 1.348 40.219 10.461 1 97.81 349 TYR A CA 1
ATOM 2681 C C . TYR A 1 349 ? -0.135 40.406 10.75 1 97.81 349 TYR A C 1
ATOM 2683 O O . TYR A 1 349 ? -0.777 41.281 10.156 1 97.81 349 TYR A O 1
ATOM 2691 N N . ALA A 1 350 ? -0.675 39.5 11.617 1 98.12 350 ALA A N 1
ATOM 2692 C CA . ALA A 1 350 ? -2.09 39.594 11.969 1 98.12 350 ALA A CA 1
ATOM 2693 C C . ALA A 1 350 ? -2.434 41 12.508 1 98.12 350 ALA A C 1
ATOM 2695 O O . ALA A 1 350 ? -3.477 41.562 12.164 1 98.12 350 ALA A O 1
ATOM 2696 N N . LYS A 1 351 ? -1.612 41.531 13.297 1 97.25 351 LYS A N 1
ATOM 2697 C CA . LYS A 1 351 ? -1.821 42.875 13.859 1 97.25 351 LYS A CA 1
ATOM 2698 C C . LYS A 1 351 ? -1.865 43.938 12.758 1 97.25 351 LYS A C 1
ATOM 2700 O O . LYS A 1 351 ? -2.66 44.875 12.828 1 97.25 351 LYS A O 1
ATOM 2705 N N . MET A 1 352 ? -1.055 43.781 11.82 1 96.81 352 MET A N 1
ATOM 2706 C CA . MET A 1 352 ? -0.975 44.719 10.719 1 96.81 352 MET A CA 1
ATOM 2707 C C . MET A 1 352 ? -2.297 44.781 9.961 1 96.81 352 MET A C 1
ATOM 2709 O O . MET A 1 352 ? -2.646 45.844 9.406 1 96.81 352 MET A O 1
ATOM 2713 N N . ILE A 1 353 ? -2.99 43.719 10 1 96.69 353 ILE A N 1
ATOM 2714 C CA . ILE A 1 353 ? -4.211 43.688 9.203 1 96.69 353 ILE A CA 1
ATOM 2715 C C . ILE A 1 353 ? -5.43 43.656 10.125 1 96.69 353 ILE A C 1
ATOM 2717 O O . ILE A 1 353 ? -6.504 43.219 9.734 1 96.69 353 ILE A O 1
ATOM 2721 N N . GLY A 1 354 ? -5.246 44 11.398 1 95.94 354 GLY A N 1
ATOM 2722 C CA . GLY A 1 354 ? -6.332 44.125 12.359 1 95.94 354 GLY A CA 1
ATOM 2723 C C . GLY A 1 354 ? -6.922 42.781 12.758 1 95.94 354 GLY A C 1
ATOM 2724 O O . GLY A 1 354 ? -8.109 42.688 13.07 1 95.94 354 GLY A O 1
ATOM 2725 N N . GLN A 1 355 ? -6.18 41.75 12.625 1 97.31 355 GLN A N 1
ATOM 2726 C CA . GLN A 1 355 ? -6.594 40.406 12.969 1 97.31 355 GLN A CA 1
ATOM 2727 C C . GLN A 1 355 ? -5.758 39.844 14.109 1 97.31 355 GLN A C 1
ATOM 2729 O O . GLN A 1 355 ? -4.973 40.562 14.727 1 97.31 355 GLN A O 1
ATOM 2734 N N . LYS A 1 356 ? -5.965 38.625 14.445 1 97.19 356 LYS A N 1
ATOM 2735 C CA . LYS A 1 356 ? -5.184 38 15.5 1 97.19 356 LYS A CA 1
ATOM 2736 C C . LYS A 1 356 ? -4.867 36.531 15.156 1 97.19 356 LYS A C 1
ATOM 2738 O O . LYS A 1 356 ? -5.531 35.938 14.305 1 97.19 356 LYS A O 1
ATOM 2743 N N . VAL A 1 357 ? -3.84 36.031 15.773 1 97.88 357 VAL A N 1
ATOM 2744 C CA . VAL A 1 357 ? -3.586 34.594 15.773 1 97.88 357 VAL A CA 1
ATOM 2745 C C . VAL A 1 357 ? -4.402 33.906 16.875 1 97.88 357 VAL A C 1
ATOM 2747 O O . VAL A 1 357 ? -4.344 34.312 18.031 1 97.88 357 VAL A O 1
ATOM 2750 N N . MET A 1 358 ? -5.191 32.938 16.5 1 96.56 358 MET A N 1
ATOM 2751 C CA . MET A 1 358 ? -6 32.25 17.484 1 96.56 358 MET A CA 1
ATOM 2752 C C . MET A 1 358 ? -5.125 31.609 18.547 1 96.56 358 MET A C 1
ATOM 2754 O O . MET A 1 358 ? -4.035 31.125 18.266 1 96.56 358 MET A O 1
ATOM 2758 N N . GLU A 1 359 ? -5.652 31.688 19.75 1 94.75 359 GLU A N 1
ATOM 2759 C CA . GLU A 1 359 ? -4.922 31.078 20.859 1 94.75 359 GLU A CA 1
ATOM 2760 C C . GLU A 1 359 ? -5.258 29.594 21 1 94.75 359 GLU A C 1
ATOM 2762 O O . GLU A 1 359 ? -6.215 29.234 21.672 1 94.75 359 GLU A O 1
ATOM 2767 N N . VAL A 1 360 ? -4.41 28.797 20.438 1 93.94 360 VAL A N 1
ATOM 2768 C CA . VAL A 1 360 ? -4.535 27.344 20.5 1 93.94 360 VAL A CA 1
ATOM 2769 C C . VAL A 1 360 ? -3.258 26.75 21.094 1 93.94 360 VAL A C 1
ATOM 2771 O O . VAL A 1 360 ? -2.434 26.188 20.359 1 93.94 360 VAL A O 1
ATOM 2774 N N . LYS A 1 361 ? -3.146 26.719 22.328 1 89.19 361 LYS A N 1
ATOM 2775 C CA . LYS A 1 361 ? -1.9 26.516 23.062 1 89.19 361 LYS A CA 1
ATOM 2776 C C . LYS A 1 361 ? -1.343 25.109 22.812 1 89.19 361 LYS A C 1
ATOM 2778 O O . LYS A 1 361 ? -0.126 24.922 22.75 1 89.19 361 LYS A O 1
ATOM 2783 N N . MET A 1 362 ? -2.168 24.188 22.641 1 92.62 362 MET A N 1
ATOM 2784 C CA . MET A 1 362 ? -1.692 22.797 22.578 1 92.62 362 MET A CA 1
ATOM 2785 C C . MET A 1 362 ? -1.371 22.406 21.141 1 92.62 362 MET A C 1
ATOM 2787 O O . MET A 1 362 ? -0.841 21.312 20.906 1 92.62 362 MET A O 1
ATOM 2791 N N . ASN A 1 363 ? -1.716 23.203 20.188 1 94.31 363 ASN A N 1
ATOM 2792 C CA . ASN A 1 363 ? -1.317 22.938 18.812 1 94.31 363 ASN A CA 1
ATOM 2793 C C . ASN A 1 363 ? 0.053 23.547 18.5 1 94.31 363 ASN A C 1
ATOM 2795 O O . ASN A 1 363 ? 0.18 24.75 18.328 1 94.31 363 ASN A O 1
ATOM 2799 N N . GLN A 1 364 ? 0.987 22.719 18.344 1 95.31 364 GLN A N 1
ATOM 2800 C CA . GLN A 1 364 ? 2.371 23.172 18.234 1 95.31 364 GLN A CA 1
ATOM 2801 C C . GLN A 1 364 ? 2.904 22.969 16.828 1 95.31 364 GLN A C 1
ATOM 2803 O O . GLN A 1 364 ? 4.117 22.891 16.625 1 95.31 364 GLN A O 1
ATOM 2808 N N . ILE A 1 365 ? 2.002 22.812 15.883 1 95.56 365 ILE A N 1
ATOM 2809 C CA . ILE A 1 365 ? 2.4 22.578 14.5 1 95.56 365 ILE A CA 1
ATOM 2810 C C . ILE A 1 365 ? 1.705 23.594 13.586 1 95.56 365 ILE A C 1
ATOM 2812 O O . ILE A 1 365 ? 2.312 24.109 12.641 1 95.56 365 ILE A O 1
ATOM 2816 N N . SER A 1 366 ? 0.438 23.922 13.914 1 95.88 366 SER A N 1
ATOM 2817 C CA . SER A 1 366 ? -0.386 24.719 13.023 1 95.88 366 SER A CA 1
ATOM 2818 C C . SER A 1 366 ? -0.921 25.969 13.734 1 95.88 366 SER A C 1
ATOM 2820 O O . SER A 1 366 ? -1.18 25.938 14.938 1 95.88 366 SER A O 1
ATOM 2822 N N . LEU A 1 367 ? -1.064 27.047 12.992 1 97.12 367 LEU A N 1
ATOM 2823 C CA . LEU A 1 367 ? -1.626 28.312 13.461 1 97.12 367 LEU A CA 1
ATOM 2824 C C . LEU A 1 367 ? -2.836 28.719 12.625 1 97.12 367 LEU A C 1
ATOM 2826 O O . LEU A 1 367 ? -2.98 28.281 11.484 1 97.12 367 LEU A O 1
ATOM 2830 N N . ALA A 1 368 ? -3.705 29.469 13.203 1 97.5 368 ALA A N 1
ATOM 2831 C CA . ALA A 1 368 ? -4.848 30.031 12.492 1 97.5 368 ALA A CA 1
ATOM 2832 C C . ALA A 1 368 ? -4.926 31.547 12.695 1 97.5 368 ALA A C 1
ATOM 2834 O O . ALA A 1 368 ? -4.953 32.031 13.836 1 97.5 368 ALA A O 1
ATOM 2835 N N . ILE A 1 369 ? -4.895 32.281 11.656 1 97.94 369 ILE A N 1
ATOM 2836 C CA . ILE A 1 369 ? -5.055 33.75 11.68 1 97.94 369 ILE A CA 1
ATOM 2837 C C . ILE A 1 369 ? -6.488 34.125 11.32 1 97.94 369 ILE A C 1
ATOM 2839 O O . ILE A 1 369 ? -6.977 33.75 10.25 1 97.94 369 ILE A O 1
ATOM 2843 N N . THR A 1 370 ? -7.137 34.875 12.164 1 97.44 370 THR A N 1
ATOM 2844 C CA . THR A 1 370 ? -8.523 35.25 11.906 1 97.44 370 THR A CA 1
ATOM 2845 C C . THR A 1 370 ? -8.625 36.094 10.648 1 97.44 370 THR A C 1
ATOM 2847 O O . THR A 1 370 ? -7.664 36.781 10.273 1 97.44 370 THR A O 1
ATOM 2850 N N . LEU A 1 371 ? -9.711 36 9.984 1 97.38 371 LEU A N 1
ATOM 2851 C CA . LEU A 1 371 ? -10.039 36.812 8.844 1 97.38 371 LEU A CA 1
ATOM 2852 C C . LEU A 1 371 ? -11.414 37.469 9.016 1 97.38 371 LEU A C 1
ATOM 2854 O O . LEU A 1 371 ? -12.242 37.438 8.102 1 97.38 371 LEU A O 1
ATOM 2858 N N . LYS A 1 372 ? -11.625 37.938 10.18 1 95.69 372 LYS A N 1
ATOM 2859 C CA . LYS A 1 372 ? -12.898 38.594 10.492 1 95.69 372 LYS A CA 1
ATOM 2860 C C . LYS A 1 372 ? -13.164 39.781 9.555 1 95.69 372 LYS A C 1
ATOM 2862 O O . LYS A 1 372 ? -12.289 40.625 9.344 1 95.69 372 LYS A O 1
ATOM 2867 N N . GLY A 1 373 ? -14.359 39.812 9.055 1 95.06 373 GLY A N 1
ATOM 2868 C CA . GLY A 1 373 ? -14.734 40.906 8.18 1 95.06 373 GLY A CA 1
ATOM 2869 C C . GLY A 1 373 ? -14.492 40.594 6.715 1 95.06 373 GLY A C 1
ATOM 2870 O O . GLY A 1 373 ? -14.945 41.344 5.836 1 95.06 373 GLY A O 1
ATOM 2871 N N . TRP A 1 374 ? -13.711 39.594 6.391 1 96.31 374 TRP A N 1
ATOM 2872 C CA . TRP A 1 374 ? -13.484 39.188 5.008 1 96.31 374 TRP A CA 1
ATOM 2873 C C . TRP A 1 374 ? -14.648 38.375 4.488 1 96.31 374 TRP A C 1
ATOM 2875 O O . TRP A 1 374 ? -15.148 37.469 5.191 1 96.31 374 TRP A O 1
ATOM 2885 N N . THR A 1 375 ? -15.102 38.594 3.309 1 95.31 375 THR A N 1
ATOM 2886 C CA . THR A 1 375 ? -16.109 37.75 2.688 1 95.31 375 THR A CA 1
ATOM 2887 C C . THR A 1 375 ? -15.492 36.406 2.271 1 95.31 375 THR A C 1
ATOM 2889 O O . THR A 1 375 ? -14.273 36.281 2.188 1 95.31 375 THR A O 1
ATOM 2892 N N . ASP A 1 376 ? -16.344 35.438 2.047 1 94.12 376 ASP A N 1
ATOM 2893 C CA . ASP A 1 376 ? -15.867 34.125 1.598 1 94.12 376 ASP A CA 1
ATOM 2894 C C . ASP A 1 376 ? -15.062 34.25 0.306 1 94.12 376 ASP A C 1
ATOM 2896 O O . ASP A 1 376 ? -14.031 33.594 0.144 1 94.12 376 ASP A O 1
ATOM 2900 N N . GLN A 1 377 ? -15.516 35.031 -0.574 1 94.81 377 GLN A N 1
ATOM 2901 C CA . GLN A 1 377 ? -14.859 35.219 -1.858 1 94.81 377 GLN A CA 1
ATOM 2902 C C . GLN A 1 377 ? -13.461 35.812 -1.673 1 94.81 377 GLN A C 1
ATOM 2904 O O . GLN A 1 377 ? -12.516 35.406 -2.346 1 94.81 377 GLN A O 1
ATOM 2909 N N . GLN A 1 378 ? -13.406 36.781 -0.775 1 95.88 378 GLN A N 1
ATOM 2910 C CA . GLN A 1 378 ? -12.125 37.438 -0.492 1 95.88 378 GLN A CA 1
ATOM 2911 C C . GLN A 1 378 ? -11.141 36.438 0.121 1 95.88 378 GLN A C 1
ATOM 2913 O O . GLN A 1 378 ? -9.953 36.438 -0.224 1 95.88 378 GLN A O 1
ATOM 2918 N N . GLN A 1 379 ? -11.602 35.656 1.002 1 96.56 379 GLN A N 1
ATOM 2919 C CA . GLN A 1 379 ? -10.758 34.656 1.635 1 96.56 379 GLN A CA 1
ATOM 2920 C C . GLN A 1 379 ? -10.227 33.656 0.608 1 96.56 379 GLN A C 1
ATOM 2922 O O . GLN A 1 379 ? -9.023 33.375 0.57 1 96.56 379 GLN A O 1
ATOM 2927 N N . ASN A 1 380 ? -11.094 33.156 -0.215 1 94.94 380 ASN A N 1
ATOM 2928 C CA . ASN A 1 380 ? -10.711 32.188 -1.245 1 94.94 380 ASN A CA 1
ATOM 2929 C C . ASN A 1 380 ? -9.719 32.812 -2.236 1 94.94 380 ASN A C 1
ATOM 2931 O O . ASN A 1 380 ? -8.773 32.125 -2.66 1 94.94 380 ASN A O 1
ATOM 2935 N N . ALA A 1 381 ? -10.008 34 -2.613 1 95.94 381 ALA A N 1
ATOM 2936 C CA . ALA A 1 381 ? -9.102 34.688 -3.531 1 95.94 381 ALA A CA 1
ATOM 2937 C C . ALA A 1 381 ? -7.715 34.812 -2.922 1 95.94 381 ALA A C 1
ATOM 2939 O O . ALA A 1 381 ? -6.707 34.688 -3.619 1 95.94 381 ALA A O 1
ATOM 2940 N N . PHE A 1 382 ? -7.688 35.188 -1.694 1 96.69 382 PHE A N 1
ATOM 2941 C CA . PHE A 1 382 ? -6.418 35.344 -0.994 1 96.69 382 PHE A CA 1
ATOM 2942 C C . PHE A 1 382 ? -5.648 34 -0.962 1 96.69 382 PHE A C 1
ATOM 2944 O O . PHE A 1 382 ? -4.449 33.969 -1.252 1 96.69 382 PHE A O 1
ATOM 2951 N N . GLY A 1 383 ? -6.336 32.938 -0.62 1 95.06 383 GLY A N 1
ATOM 2952 C CA . GLY A 1 383 ? -5.711 31.625 -0.639 1 95.06 383 GLY A CA 1
ATOM 2953 C C . GLY A 1 383 ? -5.152 31.25 -1.998 1 95.06 383 GLY A C 1
ATOM 2954 O O . GLY A 1 383 ? -4.043 30.734 -2.096 1 95.06 383 GLY A O 1
ATOM 2955 N N . ALA A 1 384 ? -5.93 31.5 -2.986 1 94.12 384 ALA A N 1
ATOM 2956 C CA . ALA A 1 384 ? -5.512 31.203 -4.352 1 94.12 384 ALA A CA 1
ATOM 2957 C C . ALA A 1 384 ? -4.281 32 -4.742 1 94.12 384 ALA A C 1
ATOM 2959 O O . ALA A 1 384 ? -3.389 31.516 -5.43 1 94.12 384 ALA A O 1
ATOM 2960 N N . GLN A 1 385 ? -4.262 33.188 -4.328 1 94.25 385 GLN A N 1
ATOM 2961 C CA . GLN A 1 385 ? -3.137 34.062 -4.625 1 94.25 385 GLN A CA 1
ATOM 2962 C C . GLN A 1 385 ? -1.859 33.594 -3.951 1 94.25 385 GLN A C 1
ATOM 2964 O O . GLN A 1 385 ? -0.785 33.594 -4.555 1 94.25 385 GLN A O 1
ATOM 2969 N N . LEU A 1 386 ? -2.008 33.25 -2.725 1 94.38 386 LEU A N 1
ATOM 2970 C CA . LEU A 1 386 ? -0.85 32.719 -2.014 1 94.38 386 LEU A CA 1
ATOM 2971 C C . LEU A 1 386 ? -0.285 31.484 -2.73 1 94.38 386 LEU A C 1
ATOM 2973 O O . LEU A 1 386 ? 0.932 31.359 -2.891 1 94.38 386 LEU A O 1
ATOM 2977 N N . PHE A 1 387 ? -1.168 30.625 -3.17 1 92.25 387 PHE A N 1
ATOM 2978 C CA . PHE A 1 387 ? -0.748 29.422 -3.883 1 92.25 387 PHE A CA 1
ATOM 2979 C C . PHE A 1 387 ? -0.039 29.781 -5.184 1 92.25 387 PHE A C 1
ATOM 2981 O O . PHE A 1 387 ? 0.979 29.188 -5.527 1 92.25 387 PHE A O 1
ATOM 2988 N N . SER A 1 388 ? -0.582 30.703 -5.863 1 90.94 388 SER A N 1
ATOM 2989 C CA . SER A 1 388 ? 0.001 31.125 -7.137 1 90.94 388 SER A CA 1
ATOM 2990 C C . SER A 1 388 ? 1.392 31.719 -6.938 1 90.94 388 SER A C 1
ATOM 2992 O O . SER A 1 388 ? 2.215 31.703 -7.855 1 90.94 388 SER A O 1
ATOM 2994 N N . ARG A 1 389 ? 1.68 32.156 -5.723 1 91.81 389 ARG A N 1
ATOM 2995 C CA . ARG A 1 389 ? 2.961 32.781 -5.406 1 91.81 389 ARG A CA 1
ATOM 2996 C C . ARG A 1 389 ? 3.934 31.766 -4.812 1 91.81 389 ARG A C 1
ATOM 2998 O O . ARG A 1 389 ? 4.996 32.156 -4.309 1 91.81 389 ARG A O 1
ATOM 3005 N N . GLY A 1 390 ? 3.477 30.5 -4.781 1 90.31 390 GLY A N 1
ATOM 3006 C CA . GLY A 1 390 ? 4.402 29.453 -4.387 1 90.31 390 GLY A CA 1
ATOM 3007 C C . GLY A 1 390 ? 4.23 29.016 -2.943 1 90.31 390 GLY A C 1
ATOM 3008 O O . GLY A 1 390 ? 4.996 28.188 -2.443 1 90.31 390 GLY A O 1
ATOM 3009 N N . VAL A 1 391 ? 3.248 29.609 -2.266 1 93.88 391 VAL A N 1
ATOM 3010 C CA . VAL A 1 391 ? 2.963 29.188 -0.901 1 93.88 391 VAL A CA 1
ATOM 3011 C C . VAL A 1 391 ? 2.043 27.969 -0.923 1 93.88 391 VAL A C 1
ATOM 3013 O O . VAL A 1 391 ? 0.886 28.062 -1.34 1 93.88 391 VAL A O 1
ATOM 3016 N N . THR A 1 392 ? 2.582 26.844 -0.485 1 93.44 392 THR A N 1
ATOM 3017 C CA . THR A 1 392 ? 1.77 25.641 -0.402 1 93.44 392 THR A CA 1
ATOM 3018 C C . THR A 1 392 ? 1.449 25.297 1.051 1 93.44 392 THR A C 1
ATOM 3020 O O . THR A 1 392 ? 2.168 25.719 1.963 1 93.44 392 THR A O 1
ATOM 3023 N N . GLY A 1 393 ? 0.32 24.609 1.258 1 92.25 393 GLY A N 1
ATOM 3024 C CA . GLY A 1 393 ? -0.049 24.141 2.582 1 92.25 393 GLY A CA 1
ATOM 3025 C C . GLY A 1 393 ? -0.937 25.109 3.34 1 92.25 393 GLY A C 1
ATOM 3026 O O . GLY A 1 393 ? -1.786 24.688 4.129 1 92.25 393 GLY A O 1
ATOM 3027 N N . ALA A 1 394 ? -0.669 26.438 3.121 1 94.19 394 ALA A N 1
ATOM 3028 C CA . ALA A 1 394 ? -1.562 27.422 3.736 1 94.19 394 ALA A CA 1
ATOM 3029 C C . ALA A 1 394 ? -2.959 27.344 3.129 1 94.19 394 ALA A C 1
ATOM 3031 O O . ALA A 1 394 ? -3.109 27.172 1.919 1 94.19 394 ALA A O 1
ATOM 3032 N N . ARG A 1 395 ? -3.957 27.516 4.051 1 92.81 395 ARG A N 1
ATOM 3033 C CA . ARG A 1 395 ? -5.32 27.344 3.555 1 92.81 395 ARG A CA 1
ATOM 3034 C C . ARG A 1 395 ? -6.273 28.312 4.25 1 92.81 395 ARG A C 1
ATOM 3036 O O . ARG A 1 395 ? -6.254 28.453 5.473 1 92.81 395 ARG A O 1
ATOM 3043 N N . THR A 1 396 ? -7.066 28.984 3.41 1 96.31 396 THR A N 1
ATOM 3044 C CA . THR A 1 396 ? -8.164 29.75 3.975 1 96.31 396 THR A CA 1
ATOM 3045 C C . THR A 1 396 ? -9.375 28.859 4.23 1 96.31 396 THR A C 1
ATOM 3047 O O . THR A 1 396 ? -9.68 27.969 3.434 1 96.31 396 THR A O 1
ATOM 3050 N N . VAL A 1 397 ? -9.977 29.016 5.363 1 96.06 397 VAL A N 1
ATOM 3051 C CA . VAL A 1 397 ? -11.141 28.234 5.762 1 96.06 397 VAL A CA 1
ATOM 3052 C C . VAL A 1 397 ? -12.328 29.156 6.012 1 96.06 397 VAL A C 1
ATOM 3054 O O . VAL A 1 397 ? -12.57 29.578 7.145 1 96.06 397 VAL A O 1
ATOM 3057 N N . PRO A 1 398 ? -13.055 29.391 4.938 1 95 398 PRO A N 1
ATOM 3058 C CA . PRO A 1 398 ? -14.273 30.188 5.129 1 95 398 PRO A CA 1
ATOM 3059 C C . PRO A 1 398 ? -15.359 29.438 5.887 1 95 398 PRO A C 1
ATOM 3061 O O . PRO A 1 398 ? -15.297 28.219 6.012 1 95 398 PRO A O 1
ATOM 3064 N N . SER A 1 399 ? -16.281 30.172 6.414 1 92.19 399 SER A N 1
ATOM 3065 C CA . SER A 1 399 ? -17.406 29.562 7.105 1 92.19 399 SER A CA 1
ATOM 3066 C C . SER A 1 399 ? -18.562 29.297 6.141 1 92.19 399 SER A C 1
ATOM 3068 O O . SER A 1 399 ? -18.688 29.953 5.113 1 92.19 399 SER A O 1
ATOM 3070 N N . GLY A 1 400 ? -19.344 28.203 6.426 1 87.5 400 GLY A N 1
ATOM 3071 C CA . GLY A 1 400 ? -20.578 27.984 5.703 1 87.5 400 GLY A CA 1
ATOM 3072 C C . GLY A 1 400 ? -20.469 26.906 4.637 1 87.5 400 GLY A C 1
ATOM 3073 O O . GLY A 1 400 ? -21.484 26.484 4.07 1 87.5 400 GLY A O 1
ATOM 3074 N N . LEU A 1 401 ? -19.344 26.484 4.324 1 85.88 401 LEU A N 1
ATOM 3075 C CA . LEU A 1 401 ? -19.188 25.469 3.285 1 85.88 401 LEU A CA 1
ATOM 3076 C C . LEU A 1 401 ? -19.469 24.078 3.83 1 85.88 401 LEU A C 1
ATOM 3078 O O . LEU A 1 401 ? -18.859 23.656 4.816 1 85.88 401 LEU A O 1
ATOM 3082 N N . SER A 1 402 ? -20.438 23.438 3.227 1 91.38 402 SER A N 1
ATOM 3083 C CA . SER A 1 402 ? -20.766 22.062 3.607 1 91.38 402 SER A CA 1
ATOM 3084 C C . SER A 1 402 ? -20.203 21.062 2.598 1 91.38 402 SER A C 1
ATOM 3086 O O . SER A 1 402 ? -20.078 21.375 1.415 1 91.38 402 SER A O 1
ATOM 3088 N N . LYS A 1 403 ? -19.844 19.938 3.078 1 92.5 403 LYS A N 1
ATOM 3089 C CA . LYS A 1 403 ? -19.328 18.859 2.236 1 92.5 403 LYS A CA 1
ATOM 3090 C C . LYS A 1 403 ? -19.953 17.516 2.602 1 92.5 403 LYS A C 1
ATOM 3092 O O . LYS A 1 403 ? -20.188 17.234 3.779 1 92.5 403 LYS A O 1
ATOM 3097 N N . THR A 1 404 ? -20.281 16.734 1.599 1 93.12 404 THR A N 1
ATOM 3098 C CA . THR A 1 404 ? -20.797 15.391 1.818 1 93.12 404 THR A CA 1
ATOM 3099 C C . THR A 1 404 ? -19.75 14.344 1.459 1 93.12 404 THR A C 1
ATOM 3101 O O . THR A 1 404 ? -19.172 14.375 0.364 1 93.12 404 THR A O 1
ATOM 3104 N N . ILE A 1 405 ? -19.469 13.492 2.383 1 91 405 ILE A N 1
ATOM 3105 C CA . ILE A 1 405 ? -18.531 12.391 2.178 1 91 405 ILE A CA 1
ATOM 3106 C C . ILE A 1 405 ? -19.219 11.062 2.471 1 91 405 ILE A C 1
ATOM 3108 O O . ILE A 1 405 ? -19.562 10.773 3.619 1 91 405 ILE A O 1
ATOM 3112 N N . ASP A 1 406 ? -19.359 10.242 1.44 1 88.88 406 ASP A N 1
ATOM 3113 C CA . ASP A 1 406 ? -19.953 8.914 1.557 1 88.88 406 ASP A CA 1
ATOM 3114 C C . ASP A 1 406 ? -21.281 8.969 2.299 1 88.88 406 ASP A C 1
ATOM 3116 O O . ASP A 1 406 ? -21.5 8.203 3.24 1 88.88 406 ASP A O 1
ATOM 3120 N N . GLY A 1 407 ? -22.062 10.008 2.072 1 90.5 407 GLY A N 1
ATOM 3121 C CA . GLY A 1 407 ? -23.422 10.086 2.58 1 90.5 407 GLY A CA 1
ATOM 3122 C C . GLY A 1 407 ? -23.531 10.867 3.875 1 90.5 407 GLY A C 1
ATOM 3123 O O . GLY A 1 407 ? -24.641 11.086 4.383 1 90.5 407 GLY A O 1
ATOM 3124 N N . TYR A 1 408 ? -22.453 11.312 4.449 1 95.25 408 TYR A N 1
ATOM 3125 C CA . TYR A 1 408 ? -22.438 12.094 5.68 1 95.25 408 TYR A CA 1
ATOM 3126 C C . TYR A 1 408 ? -22.156 13.562 5.395 1 95.25 408 TYR A C 1
ATOM 3128 O O . TYR A 1 408 ? -21.172 13.891 4.707 1 95.25 408 TYR A O 1
ATOM 3136 N N . GLU A 1 409 ? -22.938 14.367 5.934 1 95.62 409 GLU A N 1
ATOM 3137 C CA . GLU A 1 409 ? -22.766 15.805 5.711 1 95.62 409 GLU A CA 1
ATOM 3138 C C . GLU A 1 409 ? -21.938 16.438 6.816 1 95.62 409 GLU A C 1
ATOM 3140 O O . GLU A 1 409 ? -22.188 16.203 8 1 95.62 409 GLU A O 1
ATOM 3145 N N . PHE A 1 410 ? -21.016 17.203 6.453 1 96.06 410 PHE A N 1
ATOM 3146 C CA . PHE A 1 410 ? -20.172 17.969 7.367 1 96.06 410 PHE A CA 1
ATOM 3147 C C . PHE A 1 410 ? -20.375 19.469 7.145 1 96.06 410 PHE A C 1
ATOM 3149 O O . PHE A 1 410 ? -19.953 20 6.113 1 96.06 410 PHE A O 1
ATOM 3156 N N . LEU A 1 411 ? -20.953 20.078 8.125 1 95.75 411 LEU A N 1
ATOM 3157 C CA . LEU A 1 411 ? -21.078 21.531 8.07 1 95.75 411 LEU A CA 1
ATOM 3158 C C . LEU A 1 411 ? -19.734 22.188 8.367 1 95.75 411 LEU A C 1
ATOM 3160 O O . LEU A 1 411 ? -19 21.75 9.25 1 95.75 411 LEU A O 1
ATOM 3164 N N . ASN A 1 412 ? -19.453 23.266 7.582 1 94.44 412 ASN A N 1
ATOM 3165 C CA . ASN A 1 412 ? -18.219 24.016 7.742 1 94.44 412 ASN A CA 1
ATOM 3166 C C . ASN A 1 412 ? -17 23.109 7.633 1 94.44 412 ASN A C 1
ATOM 3168 O O . ASN A 1 412 ? -16.109 23.156 8.492 1 94.44 412 ASN A O 1
ATOM 3172 N N . PHE A 1 413 ? -17.078 22.281 6.602 1 94 413 PHE A N 1
ATOM 3173 C CA . PHE A 1 413 ? -15.984 21.328 6.41 1 94 413 PHE A CA 1
ATOM 3174 C C . PHE A 1 413 ? -14.656 22.062 6.262 1 94 413 PHE A C 1
ATOM 3176 O O . PHE A 1 413 ? -14.562 23.031 5.516 1 94 413 PHE A O 1
ATOM 3183 N N . GLY A 1 414 ? -13.711 21.562 6.969 1 92.75 414 GLY A N 1
ATOM 3184 C CA . GLY A 1 414 ? -12.391 22.172 7.02 1 92.75 414 GLY A CA 1
ATOM 3185 C C . GLY A 1 414 ? -12.07 22.797 8.359 1 92.75 414 GLY A C 1
ATOM 3186 O O . GLY A 1 414 ? -10.906 23 8.695 1 92.75 414 GLY A O 1
ATOM 3187 N N . SER A 1 415 ? -13.133 23.078 9.125 1 93.31 415 SER A N 1
ATOM 3188 C CA . SER A 1 415 ? -12.953 23.781 10.391 1 93.31 415 SER A CA 1
ATOM 3189 C C . SER A 1 415 ? -13.008 22.828 11.57 1 93.31 415 SER A C 1
ATOM 3191 O O . SER A 1 415 ? -12.789 23.219 12.719 1 93.31 415 SER A O 1
ATOM 3193 N N . HIS A 1 416 ? -13.312 21.469 11.352 1 94.12 416 HIS A N 1
ATOM 3194 C CA . HIS A 1 416 ? -13.32 20.406 12.352 1 94.12 416 HIS A CA 1
ATOM 3195 C C . HIS A 1 416 ? -14.5 20.547 13.305 1 94.12 416 HIS A C 1
ATOM 3197 O O . HIS A 1 416 ? -14.508 19.953 14.383 1 94.12 416 HIS A O 1
ATOM 3203 N N . SER A 1 417 ? -15.422 21.406 12.969 1 94.06 417 SER A N 1
ATOM 3204 C CA . SER A 1 417 ? -16.609 21.656 13.766 1 94.06 417 SER A CA 1
ATOM 3205 C C . SER A 1 417 ? -17.766 22.172 12.906 1 94.06 417 SER A C 1
ATOM 3207 O O . SER A 1 417 ? -17.547 22.781 11.867 1 94.06 417 SER A O 1
ATOM 3209 N N . SER A 1 418 ? -18.953 21.891 13.383 1 94.81 418 SER A N 1
ATOM 3210 C CA . SER A 1 418 ? -20.141 22.375 12.664 1 94.81 418 SER A CA 1
ATOM 3211 C C . SER A 1 418 ? -20.453 23.812 13.023 1 94.81 418 SER A C 1
ATOM 3213 O O . SER A 1 418 ? -21.328 24.438 12.406 1 94.81 418 SER A O 1
ATOM 3215 N N . ARG A 1 419 ? -19.75 24.312 13.922 1 91.5 419 ARG A N 1
ATOM 3216 C CA . ARG A 1 419 ? -20.016 25.672 14.422 1 91.5 419 ARG A CA 1
ATOM 3217 C C . ARG A 1 419 ? -19.594 26.719 13.406 1 91.5 419 ARG A C 1
ATOM 3219 O O . ARG A 1 419 ? -18.547 26.578 12.766 1 91.5 419 ARG A O 1
ATOM 3226 N N . ARG A 1 420 ? -20.375 27.75 13.398 1 90.69 420 ARG A N 1
ATOM 3227 C CA . ARG A 1 420 ? -20.016 28.859 12.523 1 90.69 420 ARG A CA 1
ATOM 3228 C C . ARG A 1 420 ? -18.828 29.625 13.086 1 90.69 420 ARG A C 1
ATOM 3230 O O . ARG A 1 420 ? -18.625 29.688 14.297 1 90.69 420 ARG A O 1
ATOM 3237 N N . HIS A 1 421 ? -18.094 30.188 12.195 1 91 421 HIS A N 1
ATOM 3238 C CA . HIS A 1 421 ? -16.922 30.984 12.539 1 91 421 HIS A CA 1
ATOM 3239 C C . HIS A 1 421 ? -16.703 32.094 11.523 1 91 421 HIS A C 1
ATOM 3241 O O . HIS A 1 421 ? -17.469 32.219 10.562 1 91 421 HIS A O 1
ATOM 3247 N N . ASP A 1 422 ? -15.75 32.938 11.734 1 89.75 422 ASP A N 1
ATOM 3248 C CA . ASP A 1 422 ? -15.547 34.125 10.891 1 89.75 422 ASP A CA 1
ATOM 3249 C C . ASP A 1 422 ? -14.523 33.844 9.789 1 89.75 422 ASP A C 1
ATOM 3251 O O . ASP A 1 422 ? -14.117 34.75 9.07 1 89.75 422 ASP A O 1
ATOM 3255 N N . GLY A 1 423 ? -14.133 32.625 9.625 1 95.25 423 GLY A N 1
ATOM 3256 C CA . GLY A 1 423 ? -13.086 32.312 8.664 1 95.25 423 GLY A CA 1
ATOM 3257 C C . GLY A 1 423 ? -11.688 32.562 9.195 1 95.25 423 GLY A C 1
ATOM 3258 O O . GLY A 1 423 ? -11.5 33.406 10.086 1 95.25 423 GLY A O 1
ATOM 3259 N N . TYR A 1 424 ? -10.75 31.938 8.656 1 97.19 424 TYR A N 1
ATOM 3260 C CA . TYR A 1 424 ? -9.367 32.125 9.094 1 97.19 424 TYR A CA 1
ATOM 3261 C C . TYR A 1 424 ? -8.398 31.516 8.078 1 97.19 424 TYR A C 1
ATOM 3263 O O . TYR A 1 424 ? -8.812 30.859 7.121 1 97.19 424 TYR A O 1
ATOM 3271 N N . LEU A 1 425 ? -7.168 31.859 8.195 1 97.56 425 LEU A N 1
ATOM 3272 C CA . LEU A 1 425 ? -6.055 31.344 7.398 1 97.56 425 LEU A CA 1
ATOM 3273 C C . LEU A 1 425 ? -5.176 30.406 8.234 1 97.56 425 LEU A C 1
ATOM 3275 O O . LEU A 1 425 ? -4.668 30.812 9.281 1 97.56 425 LEU A O 1
ATOM 3279 N N . ASN A 1 426 ? -5.047 29.188 7.723 1 96.75 426 ASN A N 1
ATOM 3280 C CA . ASN A 1 426 ? -4.188 28.219 8.391 1 96.75 426 ASN A CA 1
ATOM 3281 C C . ASN A 1 426 ? -2.775 28.234 7.812 1 96.75 426 ASN A C 1
ATOM 3283 O O . ASN A 1 426 ? -2.602 28.281 6.594 1 96.75 426 ASN A O 1
ATOM 3287 N N . VAL A 1 427 ? -1.8 28.203 8.688 1 97.38 427 VAL A N 1
ATOM 3288 C CA . VAL A 1 427 ? -0.398 28.016 8.328 1 97.38 427 VAL A CA 1
ATOM 3289 C C . VAL A 1 427 ? 0.261 27.047 9.297 1 97.38 427 VAL A C 1
ATOM 3291 O O . VAL A 1 427 ? -0.054 27.047 10.492 1 97.38 427 VAL A O 1
ATOM 3294 N N . ALA A 1 428 ? 1.143 26.188 8.773 1 96.81 428 ALA A N 1
ATOM 3295 C CA . ALA A 1 428 ? 1.767 25.188 9.633 1 96.81 428 ALA A CA 1
ATOM 3296 C C . ALA A 1 428 ? 3.281 25.172 9.453 1 96.81 428 ALA A C 1
ATOM 3298 O O . ALA A 1 428 ? 3.791 25.594 8.406 1 96.81 428 ALA A O 1
ATOM 3299 N N . CYS A 1 429 ? 3.926 24.812 10.484 1 96.94 429 CYS A N 1
ATOM 3300 C CA . CYS A 1 429 ? 5.367 24.594 10.492 1 96.94 429 CYS A CA 1
ATOM 3301 C C . CYS A 1 429 ? 5.695 23.125 10.727 1 96.94 429 CYS A C 1
ATOM 3303 O O . CYS A 1 429 ? 5.676 22.656 11.859 1 96.94 429 CYS A O 1
ATOM 3305 N N . ALA A 1 430 ? 5.992 22.438 9.656 1 95.81 430 ALA A N 1
ATOM 3306 C CA . ALA A 1 430 ? 6.395 21.031 9.75 1 95.81 430 ALA A CA 1
ATOM 3307 C C . ALA A 1 430 ? 7.914 20.906 9.781 1 95.81 430 ALA A C 1
ATOM 3309 O O . ALA A 1 430 ? 8.633 21.859 9.508 1 95.81 430 ALA A O 1
ATOM 3310 N N . ILE A 1 431 ? 8.367 19.719 10.117 1 96.06 431 ILE A N 1
ATOM 3311 C CA . ILE A 1 431 ? 9.805 19.453 10.109 1 96.06 431 ILE A CA 1
ATOM 3312 C C . ILE A 1 431 ? 10.383 19.766 8.734 1 96.06 431 ILE A C 1
ATOM 3314 O O . ILE A 1 431 ? 9.742 19.516 7.711 1 96.06 431 ILE A O 1
ATOM 3318 N N . GLY A 1 432 ? 11.57 20.422 8.789 1 94.75 432 GLY A N 1
ATOM 3319 C CA . GLY A 1 432 ? 12.242 20.766 7.551 1 94.75 432 GLY A CA 1
ATOM 3320 C C . GLY A 1 432 ? 12.016 22.203 7.129 1 94.75 432 GLY A C 1
ATOM 3321 O O . GLY A 1 432 ? 12.758 22.734 6.297 1 94.75 432 GLY A O 1
ATOM 3322 N N . MET A 1 433 ? 10.984 22.891 7.664 1 96.38 433 MET A N 1
ATOM 3323 C CA . MET A 1 433 ? 10.789 24.297 7.344 1 96.38 433 MET A CA 1
ATOM 3324 C C . MET A 1 433 ? 11.961 25.141 7.848 1 96.38 433 MET A C 1
ATOM 3326 O O . MET A 1 433 ? 12.406 24.969 8.984 1 96.38 433 MET A O 1
ATOM 3330 N N . THR A 1 434 ? 12.43 26.016 7.062 1 95.31 434 THR A N 1
ATOM 3331 C CA . THR A 1 434 ? 13.586 26.828 7.418 1 95.31 434 THR A CA 1
ATOM 3332 C C . THR A 1 434 ? 13.156 28.234 7.82 1 95.31 434 THR A C 1
ATOM 3334 O O . THR A 1 434 ? 12.031 28.656 7.527 1 95.31 434 THR A O 1
ATOM 3337 N N . THR A 1 435 ? 14.039 28.922 8.453 1 96.94 435 THR A N 1
ATOM 3338 C CA . THR A 1 435 ? 13.797 30.312 8.812 1 96.94 435 THR A CA 1
ATOM 3339 C C . THR A 1 435 ? 13.648 31.172 7.562 1 96.94 435 THR A C 1
ATOM 3341 O O . THR A 1 435 ? 12.867 32.125 7.543 1 96.94 435 THR A O 1
ATOM 3344 N N . ARG A 1 436 ? 14.383 30.812 6.57 1 95.25 436 ARG A N 1
ATOM 3345 C CA . ARG A 1 436 ? 14.297 31.531 5.301 1 95.25 436 ARG A CA 1
ATOM 3346 C C . ARG A 1 436 ? 12.914 31.391 4.688 1 95.25 436 ARG A C 1
ATOM 3348 O O . ARG A 1 436 ? 12.359 32.344 4.148 1 95.25 436 ARG A O 1
ATOM 3355 N N . GLU A 1 437 ? 12.383 30.203 4.754 1 95.06 437 GLU A N 1
ATOM 3356 C CA . GLU A 1 437 ? 11.031 29.984 4.25 1 95.06 437 GLU A CA 1
ATOM 3357 C C . GLU A 1 437 ? 10.016 30.828 5.008 1 95.06 437 GLU A C 1
ATOM 3359 O O . GLU A 1 437 ? 9.062 31.344 4.414 1 95.06 437 GLU A O 1
ATOM 3364 N N . ILE A 1 438 ? 10.219 30.984 6.27 1 97.75 438 ILE A N 1
ATOM 3365 C CA . ILE A 1 438 ? 9.312 31.797 7.09 1 97.75 438 ILE A CA 1
ATOM 3366 C C . ILE A 1 438 ? 9.391 33.25 6.668 1 97.75 438 ILE A C 1
ATOM 3368 O O . ILE A 1 438 ? 8.367 33.938 6.535 1 97.75 438 ILE A O 1
ATOM 3372 N N . GLU A 1 439 ? 10.602 33.719 6.438 1 97.25 439 GLU A N 1
ATOM 3373 C CA . GLU A 1 439 ? 10.797 35.094 5.996 1 97.25 439 GLU A CA 1
ATOM 3374 C C . GLU A 1 439 ? 10.109 35.344 4.656 1 97.25 439 GLU A C 1
ATOM 3376 O O . GLU A 1 439 ? 9.438 36.344 4.48 1 97.25 439 GLU A O 1
ATOM 3381 N N . GLU A 1 440 ? 10.312 34.406 3.785 1 96.25 440 GLU A N 1
ATOM 3382 C CA . GLU A 1 440 ? 9.688 34.531 2.471 1 96.25 440 GLU A CA 1
ATOM 3383 C C . GLU A 1 440 ? 8.172 34.469 2.572 1 96.25 440 GLU A C 1
ATOM 3385 O O . GLU A 1 440 ? 7.461 35.156 1.824 1 96.25 440 GLU A O 1
ATOM 3390 N N . LEU A 1 441 ? 7.719 33.656 3.426 1 97.38 441 LEU A N 1
ATOM 3391 C CA . LEU A 1 441 ? 6.281 33.531 3.648 1 97.38 441 LEU A CA 1
ATOM 3392 C C . LEU A 1 441 ? 5.684 34.844 4.094 1 97.38 441 LEU A C 1
ATOM 3394 O O . LEU A 1 441 ? 4.66 35.281 3.559 1 97.38 441 LEU A O 1
ATOM 3398 N N . VAL A 1 442 ? 6.309 35.5 5.023 1 97.56 442 VAL A N 1
ATOM 3399 C CA . VAL A 1 442 ? 5.84 36.781 5.559 1 97.56 442 VAL A CA 1
ATOM 3400 C C . VAL A 1 442 ? 5.844 37.844 4.453 1 97.56 442 VAL A C 1
ATOM 3402 O O . VAL A 1 442 ? 4.906 38.625 4.336 1 97.56 442 VAL A O 1
ATOM 3405 N N . LYS A 1 443 ? 6.898 37.781 3.721 1 97.06 443 LYS A N 1
ATOM 3406 C CA . LYS A 1 443 ? 7.004 38.719 2.605 1 97.06 443 LYS A CA 1
ATOM 3407 C C . LYS A 1 443 ? 5.84 38.562 1.632 1 97.06 443 LYS A C 1
ATOM 3409 O O . LYS A 1 443 ? 5.199 39.531 1.242 1 97.06 443 LYS A O 1
ATOM 3414 N N . VAL A 1 444 ? 5.586 37.344 1.238 1 96.5 444 VAL A N 1
ATOM 3415 C CA . VAL A 1 444 ? 4.508 37.062 0.295 1 96.5 444 VAL A CA 1
ATOM 3416 C C . VAL A 1 444 ? 3.166 37.438 0.909 1 96.5 444 VAL A C 1
ATOM 3418 O O . VAL A 1 444 ? 2.299 38 0.224 1 96.5 444 VAL A O 1
ATOM 3421 N N . PHE A 1 445 ? 2.965 37.156 2.211 1 97.38 445 PHE A N 1
ATOM 3422 C CA . PHE A 1 445 ? 1.738 37.562 2.9 1 97.38 445 PHE A CA 1
ATOM 3423 C C . PHE A 1 445 ? 1.52 39.062 2.816 1 97.38 445 PHE A C 1
ATOM 3425 O O . PHE A 1 445 ? 0.436 39.531 2.445 1 97.38 445 PHE A O 1
ATOM 3432 N N . LYS A 1 446 ? 2.502 39.844 3.072 1 96.81 446 LYS A N 1
ATOM 3433 C CA . LYS A 1 446 ? 2.402 41.312 3.059 1 96.81 446 LYS A CA 1
ATOM 3434 C C . LYS A 1 446 ? 2.123 41.812 1.649 1 96.81 446 LYS A C 1
ATOM 3436 O O . LYS A 1 446 ? 1.306 42.719 1.466 1 96.81 446 LYS A O 1
ATOM 3441 N N . GLU A 1 447 ? 2.773 41.188 0.702 1 96.5 447 GLU A N 1
ATOM 3442 C CA . GLU A 1 447 ? 2.654 41.656 -0.68 1 96.5 447 GLU A CA 1
ATOM 3443 C C . GLU A 1 447 ? 1.277 41.312 -1.251 1 96.5 447 GLU A C 1
ATOM 3445 O O . GLU A 1 447 ? 0.728 42.094 -2.041 1 96.5 447 GLU A O 1
ATOM 3450 N N . GLU A 1 448 ? 0.75 40.156 -0.848 1 95.69 448 GLU A N 1
ATOM 3451 C CA . GLU A 1 448 ? -0.466 39.656 -1.495 1 95.69 448 GLU A CA 1
ATOM 3452 C C . GLU A 1 448 ? -1.708 40.062 -0.7 1 95.69 448 GLU A C 1
ATOM 3454 O O . GLU A 1 448 ? -2.832 39.906 -1.185 1 95.69 448 GLU A O 1
ATOM 3459 N N . THR A 1 449 ? -1.509 40.594 0.493 1 96.81 449 THR A N 1
ATOM 3460 C CA . THR A 1 449 ? -2.637 41.125 1.268 1 96.81 449 THR A CA 1
ATOM 3461 C C . THR A 1 449 ? -3.236 42.344 0.605 1 96.81 449 THR A C 1
ATOM 3463 O O . THR A 1 449 ? -2.512 43.281 0.249 1 96.81 449 THR A O 1
ATOM 3466 N N . PRO A 1 450 ? -4.535 42.344 0.458 1 95.56 450 PRO A N 1
ATOM 3467 C CA . PRO A 1 450 ? -5.148 43.531 -0.139 1 95.56 450 PRO A CA 1
ATOM 3468 C C . PRO A 1 450 ? -4.91 44.781 0.684 1 95.56 450 PRO A C 1
ATOM 3470 O O . PRO A 1 450 ? -4.938 44.75 1.916 1 95.56 450 PRO A O 1
ATOM 3473 N N . LYS A 1 451 ? -4.898 45.906 0.027 1 94.38 451 LYS A N 1
ATOM 3474 C CA . LYS A 1 451 ? -4.582 47.188 0.678 1 94.38 451 LYS A CA 1
ATOM 3475 C C . LYS A 1 451 ? -5.648 47.562 1.705 1 94.38 451 LYS A C 1
ATOM 3477 O O . LYS A 1 451 ? -5.336 48.125 2.754 1 94.38 451 LYS A O 1
ATOM 3482 N N . TRP A 1 452 ? -6.852 47.219 1.37 1 94 452 TRP A N 1
ATOM 3483 C CA . TRP A 1 452 ? -7.957 47.594 2.24 1 94 452 TRP A CA 1
ATOM 3484 C C . TRP A 1 452 ? -7.871 46.875 3.58 1 94 452 TRP A C 1
ATOM 3486 O O . TRP A 1 452 ? -8.523 47.281 4.551 1 94 452 TRP A O 1
ATOM 3496 N N . ALA A 1 453 ? -7.148 45.812 3.666 1 95.12 453 ALA A N 1
ATOM 3497 C CA . ALA A 1 453 ? -7.117 44.969 4.859 1 95.12 453 ALA A CA 1
ATOM 3498 C C . ALA A 1 453 ? -6.16 45.531 5.902 1 95.12 453 ALA A C 1
ATOM 3500 O O . ALA A 1 453 ? -6.25 45.188 7.086 1 95.12 453 ALA A O 1
ATOM 3501 N N . PHE A 1 454 ? -5.297 46.406 5.445 1 94.62 454 PHE A N 1
ATOM 3502 C CA . PHE A 1 454 ? -4.32 46.969 6.375 1 94.62 454 PHE A CA 1
ATOM 3503 C C . PHE A 1 454 ? -4.961 48.031 7.25 1 94.62 454 PHE A C 1
ATOM 3505 O O . PHE A 1 454 ? -5.797 48.812 6.781 1 94.62 454 PHE A O 1
ATOM 3512 N N . ILE A 1 455 ? -4.605 48.094 8.469 1 87.25 455 ILE A N 1
ATOM 3513 C CA . ILE A 1 455 ? -5.09 49.125 9.367 1 87.25 455 ILE A CA 1
ATOM 3514 C C . ILE A 1 455 ? -4.387 50.469 9.047 1 87.25 455 ILE A C 1
ATOM 3516 O O . ILE A 1 455 ? -3.182 50.469 8.789 1 87.25 455 ILE A O 1
ATOM 3520 N N . SER A 1 456 ? -5.105 51.5 8.711 1 70.12 456 SER A N 1
ATOM 3521 C CA . SER A 1 456 ? -4.574 52.844 8.43 1 70.12 456 SER A CA 1
ATOM 3522 C C . SER A 1 456 ? -3.758 53.375 9.602 1 70.12 456 SER A C 1
ATOM 3524 O O . SER A 1 456 ? -4.129 53.188 10.758 1 70.12 456 SER A O 1
ATOM 3526 N N . SER A 1 457 ? -2.48 53.531 9.539 1 55.62 457 SER A N 1
ATOM 3527 C CA . SER A 1 457 ? -1.666 54.219 10.539 1 55.62 457 SER A CA 1
ATOM 3528 C C . SER A 1 457 ? -2.426 55.375 11.172 1 55.62 457 SER A C 1
ATOM 3530 O O . SER A 1 457 ? -2.104 55.812 12.281 1 55.62 457 SER A O 1
ATOM 3532 N N . ASN A 1 458 ? -3.273 56.156 10.609 1 48.25 458 ASN A N 1
ATOM 3533 C CA . ASN A 1 458 ? -3.906 57.344 11.133 1 48.25 458 ASN A CA 1
ATOM 3534 C C . ASN A 1 458 ? -5.016 57.031 12.125 1 48.25 458 ASN A C 1
ATOM 3536 O O . ASN A 1 458 ? -5.609 57.906 12.719 1 48.25 458 ASN A O 1
ATOM 3540 N N . ASP A 1 459 ? -5.594 56 12.211 1 45.78 459 ASP A N 1
ATOM 3541 C CA . ASP A 1 459 ? -6.695 55.75 13.133 1 45.78 459 ASP A CA 1
ATOM 3542 C C . ASP A 1 459 ? -6.18 55.375 14.516 1 45.78 459 ASP A C 1
ATOM 3544 O O . ASP A 1 459 ? -6.965 55.031 15.414 1 45.78 459 ASP A O 1
ATOM 3548 N N . ALA A 1 460 ? -5.062 55 14.961 1 44.56 460 ALA A N 1
ATOM 3549 C CA . ALA A 1 460 ? -4.512 54.969 16.312 1 44.56 460 ALA A CA 1
ATOM 3550 C C . ALA A 1 460 ? -4.617 56.344 16.984 1 44.56 460 ALA A C 1
ATOM 3552 O O . ALA A 1 460 ? -4.582 56.438 18.219 1 44.56 460 ALA A O 1
ATOM 3553 N N . HIS A 1 461 ? -4.477 57.406 16.25 1 39.88 461 HIS A N 1
ATOM 3554 C CA . HIS A 1 461 ? -4.508 58.719 16.891 1 39.88 461 HIS A CA 1
ATOM 3555 C C . HIS A 1 461 ? -5.93 59.094 17.266 1 39.88 461 HIS A C 1
ATOM 3557 O O . HIS A 1 461 ? -6.133 60.031 18.062 1 39.88 461 HIS A O 1
ATOM 3563 N N . ASN A 1 462 ? -6.992 58.719 16.578 1 40.28 462 ASN A N 1
ATOM 3564 C CA . ASN A 1 462 ? -8.258 59.344 16.969 1 40.28 462 ASN A CA 1
ATOM 3565 C C . ASN A 1 462 ? -8.883 58.625 18.172 1 40.28 462 ASN A C 1
ATOM 3567 O O . ASN A 1 462 ? -9.977 59 18.609 1 40.28 462 ASN A O 1
ATOM 3571 N N . LYS A 1 463 ? -8.625 57.375 18.531 1 42.25 463 LYS A N 1
ATOM 3572 C CA . LYS A 1 463 ? -9.344 56.844 19.688 1 42.25 463 LYS A CA 1
ATOM 3573 C C . LYS A 1 463 ? -8.766 57.375 20.984 1 42.25 463 LYS A C 1
ATOM 3575 O O . LYS A 1 463 ? -9.18 56.969 22.078 1 42.25 463 LYS A O 1
ATOM 3580 N N . GLU A 1 464 ? -7.504 57.938 20.922 1 35.72 464 GLU A N 1
ATOM 3581 C CA . GLU A 1 464 ? -7.105 58.531 22.188 1 35.72 464 GLU A CA 1
ATOM 3582 C C . GLU A 1 464 ? -7.82 59.875 22.422 1 35.72 464 GLU A C 1
ATOM 3584 O O . GLU A 1 464 ? -7.68 60.469 23.484 1 35.72 464 GLU A O 1
ATOM 3589 N N . VAL A 1 465 ? -8.633 60.375 21.375 1 33.59 465 VAL A N 1
ATOM 3590 C CA . VAL A 1 465 ? -9.367 61.5 21.938 1 33.59 465 VAL A CA 1
ATOM 3591 C C . VAL A 1 465 ? -10.695 61.031 22.516 1 33.59 465 VAL A C 1
ATOM 3593 O O . VAL A 1 465 ? -11.375 60.188 21.922 1 33.59 465 VAL A O 1
ATOM 3596 N N . MET B 1 1 ? 28.391 31.344 -34.906 1 56.31 1 MET B N 1
ATOM 3597 C CA . MET B 1 1 ? 26.984 31.719 -35.094 1 56.31 1 MET B CA 1
ATOM 3598 C C . MET B 1 1 ? 26.172 30.547 -35.656 1 56.31 1 MET B C 1
ATOM 3600 O O . MET B 1 1 ? 25.094 30.234 -35.156 1 56.31 1 MET B O 1
ATOM 3604 N N . ASN B 1 2 ? 26.766 29.859 -36.625 1 60.34 2 ASN B N 1
ATOM 3605 C CA . ASN B 1 2 ? 26.094 28.719 -37.25 1 60.34 2 ASN B CA 1
ATOM 3606 C C . ASN B 1 2 ? 26.016 27.531 -36.312 1 60.34 2 ASN B C 1
ATOM 3608 O O . ASN B 1 2 ? 25 26.828 -36.25 1 60.34 2 ASN B O 1
ATOM 3612 N N . GLU B 1 3 ? 27 27.375 -35.531 1 61.22 3 GLU B N 1
ATOM 3613 C CA . GLU B 1 3 ? 27.031 26.25 -34.594 1 61.22 3 GLU B CA 1
ATOM 3614 C C . GLU B 1 3 ? 26.047 26.469 -33.438 1 61.22 3 GLU B C 1
ATOM 3616 O O . GLU B 1 3 ? 25.375 25.531 -33.031 1 61.22 3 GLU B O 1
ATOM 3621 N N . MET B 1 4 ? 26 27.688 -33.031 1 65 4 MET B N 1
ATOM 3622 C CA . MET B 1 4 ? 25.062 28 -31.969 1 65 4 MET B CA 1
ATOM 3623 C C . MET B 1 4 ? 23.625 27.828 -32.438 1 65 4 MET B C 1
ATOM 3625 O O . MET B 1 4 ? 22.766 27.375 -31.672 1 65 4 MET B O 1
ATOM 3629 N N . LYS B 1 5 ? 23.438 28.203 -33.656 1 64.69 5 LYS B N 1
ATOM 3630 C CA . LYS B 1 5 ? 22.109 28.047 -34.25 1 64.69 5 LYS B CA 1
ATOM 3631 C C . LYS B 1 5 ? 21.734 26.578 -34.375 1 64.69 5 LYS B C 1
ATOM 3633 O O . LYS B 1 5 ? 20.594 26.188 -34.094 1 64.69 5 LYS B O 1
ATOM 3638 N N . THR B 1 6 ? 22.734 25.891 -34.719 1 65.75 6 THR B N 1
ATOM 3639 C CA . THR B 1 6 ? 22.516 24.453 -34.844 1 65.75 6 THR B CA 1
ATOM 3640 C C . THR B 1 6 ? 22.266 23.812 -33.5 1 65.75 6 THR B C 1
ATOM 3642 O O . THR B 1 6 ? 21.406 22.938 -33.344 1 65.75 6 THR B O 1
ATOM 3645 N N . GLU B 1 7 ? 22.953 24.234 -32.5 1 75.81 7 GLU B N 1
ATOM 3646 C CA . GLU B 1 7 ? 22.766 23.734 -31.141 1 75.81 7 GLU B CA 1
ATOM 3647 C C . GLU B 1 7 ? 21.391 24.094 -30.594 1 75.81 7 GLU B C 1
ATOM 3649 O O . GLU B 1 7 ? 20.719 23.281 -29.953 1 75.81 7 GLU B O 1
ATOM 3654 N N . GLN B 1 8 ? 21.031 25.344 -30.781 1 77.38 8 GLN B N 1
ATOM 3655 C CA . GLN B 1 8 ? 19.719 25.797 -30.328 1 77.38 8 GLN B CA 1
ATOM 3656 C C . GLN B 1 8 ? 18.594 25.047 -31.031 1 77.38 8 GLN B C 1
ATOM 3658 O O . GLN B 1 8 ? 17.578 24.719 -30.406 1 77.38 8 GLN B O 1
ATOM 3663 N N . GLU B 1 9 ? 18.781 24.797 -32.281 1 73.12 9 GLU B N 1
ATOM 3664 C CA . GLU B 1 9 ? 17.781 24.047 -33.031 1 73.12 9 GLU B CA 1
ATOM 3665 C C . GLU B 1 9 ? 17.641 22.625 -32.5 1 73.12 9 GLU B C 1
ATOM 3667 O O . GLU B 1 9 ? 16.531 22.094 -32.438 1 73.12 9 GLU B O 1
ATOM 3672 N N . VAL B 1 10 ? 18.797 22.062 -32.25 1 70 10 VAL B N 1
ATOM 3673 C CA . VAL B 1 10 ? 18.781 20.688 -31.734 1 70 10 VAL B CA 1
ATOM 3674 C C . VAL B 1 10 ? 18.141 20.672 -30.359 1 70 10 VAL B C 1
ATOM 3676 O O . VAL B 1 10 ? 17.359 19.766 -30.047 1 70 10 VAL B O 1
ATOM 3679 N N . THR B 1 11 ? 18.484 21.594 -29.578 1 71.06 11 THR B N 1
ATOM 3680 C CA . THR B 1 11 ? 17.891 21.703 -28.25 1 71.06 11 THR B CA 1
ATOM 3681 C C . THR B 1 11 ? 16.391 21.906 -28.328 1 71.06 11 THR B C 1
ATOM 3683 O O . THR B 1 11 ? 15.617 21.25 -27.625 1 71.06 11 THR B O 1
ATOM 3686 N N . ASP B 1 12 ? 15.953 22.734 -29.078 1 75.69 12 ASP B N 1
ATOM 3687 C CA . ASP B 1 12 ? 14.531 23.016 -29.266 1 75.69 12 ASP B CA 1
ATOM 3688 C C . ASP B 1 12 ? 13.797 21.766 -29.766 1 75.69 12 ASP B C 1
ATOM 3690 O O . ASP B 1 12 ? 12.664 21.5 -29.359 1 75.69 12 ASP B O 1
ATOM 3694 N N . ARG B 1 13 ? 14.453 21.156 -30.672 1 68.69 13 ARG B N 1
ATOM 3695 C CA . ARG B 1 13 ? 13.859 19.938 -31.203 1 68.69 13 ARG B CA 1
ATOM 3696 C C . ARG B 1 13 ? 13.688 18.891 -30.109 1 68.69 13 ARG B C 1
ATOM 3698 O O . ARG B 1 13 ? 12.664 18.188 -30.062 1 68.69 13 ARG B O 1
ATOM 3705 N N . THR B 1 14 ? 14.68 18.719 -29.281 1 66.88 14 THR B N 1
ATOM 3706 C CA . THR B 1 14 ? 14.617 17.75 -28.188 1 66.88 14 THR B CA 1
ATOM 3707 C C . THR B 1 14 ? 13.484 18.109 -27.219 1 66.88 14 THR B C 1
ATOM 3709 O O . THR B 1 14 ? 12.742 17.219 -26.781 1 66.88 14 THR B O 1
ATOM 3712 N N . VAL B 1 15 ? 13.406 19.312 -26.906 1 74.31 15 VAL B N 1
ATOM 3713 C CA . VAL B 1 15 ? 12.359 19.781 -26.016 1 74.31 15 VAL B CA 1
ATOM 3714 C C . VAL B 1 15 ? 10.992 19.5 -26.641 1 74.31 15 VAL B C 1
ATOM 3716 O O . VAL B 1 15 ? 10.062 19.062 -25.953 1 74.31 15 VAL B O 1
ATOM 3719 N N . ARG B 1 16 ? 10.922 19.672 -27.922 1 74.56 16 ARG B N 1
ATOM 3720 C CA . ARG B 1 16 ? 9.672 19.422 -28.641 1 74.56 16 ARG B CA 1
ATOM 3721 C C . ARG B 1 16 ? 9.336 17.938 -28.656 1 74.56 16 ARG B C 1
ATOM 3723 O O . ARG B 1 16 ? 8.164 17.562 -28.578 1 74.56 16 ARG B O 1
ATOM 3730 N N . CYS B 1 17 ? 10.391 17.141 -28.766 1 72.5 17 CYS B N 1
ATOM 3731 C CA . CYS B 1 17 ? 10.18 15.703 -28.781 1 72.5 17 CYS B CA 1
ATOM 3732 C C . CYS B 1 17 ? 9.617 15.219 -27.453 1 72.5 17 CYS B C 1
ATOM 3734 O O . CYS B 1 17 ? 8.719 14.375 -27.422 1 72.5 17 CYS B O 1
ATOM 3736 N N . PHE B 1 18 ? 10.133 15.734 -26.406 1 76.5 18 PHE B N 1
ATOM 3737 C CA . PHE B 1 18 ? 9.625 15.359 -25.094 1 76.5 18 PHE B CA 1
ATOM 3738 C C . PHE B 1 18 ? 8.203 15.859 -24.891 1 76.5 18 PHE B C 1
ATOM 3740 O O . PHE B 1 18 ? 7.363 15.148 -24.328 1 76.5 18 PHE B O 1
ATOM 3747 N N . SER B 1 19 ? 7.965 17 -25.328 1 79.19 19 SER B N 1
ATOM 3748 C CA . SER B 1 19 ? 6.617 17.547 -25.219 1 79.19 19 SER B CA 1
ATOM 3749 C C . SER B 1 19 ? 5.625 16.734 -26.047 1 79.19 19 SER B C 1
ATOM 3751 O O . SER B 1 19 ? 4.492 16.5 -25.609 1 79.19 19 SER B O 1
ATOM 3753 N N . ARG B 1 20 ? 6.07 16.297 -27.203 1 77.38 20 ARG B N 1
ATOM 3754 C CA . ARG B 1 20 ? 5.23 15.477 -28.062 1 77.38 20 ARG B CA 1
ATOM 3755 C C . ARG B 1 20 ? 4.973 14.109 -27.438 1 77.38 20 ARG B C 1
ATOM 3757 O O . ARG B 1 20 ? 3.857 13.594 -27.5 1 77.38 20 ARG B O 1
ATOM 3764 N N . LEU B 1 21 ? 6.023 13.625 -26.891 1 80.12 21 LEU B N 1
ATOM 3765 C CA . LEU B 1 21 ? 5.883 12.336 -26.219 1 80.12 21 LEU B CA 1
ATOM 3766 C C . LEU B 1 21 ? 4.859 12.414 -25.094 1 80.12 21 LEU B C 1
ATOM 3768 O O . LEU B 1 21 ? 3.982 11.555 -24.984 1 80.12 21 LEU B O 1
ATOM 3772 N N . GLU B 1 22 ? 5.016 13.406 -24.281 1 81.56 22 GLU B N 1
ATOM 3773 C CA . GLU B 1 22 ? 4.078 13.609 -23.172 1 81.56 22 GLU B CA 1
ATOM 3774 C C . GLU B 1 22 ? 2.654 13.789 -23.688 1 81.56 22 GLU B C 1
ATOM 3776 O O . GLU B 1 22 ? 1.715 13.188 -23.172 1 81.56 22 GLU B O 1
ATOM 3781 N N . ALA B 1 23 ? 2.543 14.586 -24.688 1 81.62 23 ALA B N 1
ATOM 3782 C CA . ALA B 1 23 ? 1.227 14.875 -25.25 1 81.62 23 ALA B CA 1
ATOM 3783 C C . ALA B 1 23 ? 0.588 13.617 -25.828 1 81.62 23 ALA B C 1
ATOM 3785 O O . ALA B 1 23 ? -0.608 13.375 -25.641 1 81.62 23 ALA B O 1
ATOM 3786 N N . VAL B 1 24 ? 1.37 12.852 -26.422 1 82.62 24 VAL B N 1
ATOM 3787 C CA . VAL B 1 24 ? 0.876 11.633 -27.062 1 82.62 24 VAL B CA 1
ATOM 3788 C C . VAL B 1 24 ? 0.47 10.625 -25.984 1 82.62 24 VAL B C 1
ATOM 3790 O O . VAL B 1 24 ? -0.587 9.992 -26.094 1 82.62 24 VAL B O 1
ATOM 3793 N N . LEU B 1 25 ? 1.304 10.586 -24.953 1 84.56 25 LEU B N 1
ATOM 3794 C CA . LEU B 1 25 ? 1.009 9.633 -23.891 1 84.56 25 LEU B CA 1
ATOM 3795 C C . LEU B 1 25 ? -0.218 10.07 -23.094 1 84.56 25 LEU B C 1
ATOM 3797 O O . LEU B 1 25 ? -1.002 9.227 -22.656 1 84.56 25 LEU B O 1
ATOM 3801 N N . ARG B 1 26 ? -0.361 11.328 -22.906 1 82.62 26 ARG B N 1
ATOM 3802 C CA . ARG B 1 26 ? -1.508 11.844 -22.172 1 82.62 26 ARG B CA 1
ATOM 3803 C C . ARG B 1 26 ? -2.789 11.727 -23 1 82.62 26 ARG B C 1
ATOM 3805 O O . ARG B 1 26 ? -3.846 11.391 -22.453 1 82.62 26 ARG B O 1
ATOM 3812 N N . ARG B 1 27 ? -2.689 12.016 -24.203 1 82.81 27 ARG B N 1
ATOM 3813 C CA . ARG B 1 27 ? -3.861 12.039 -25.078 1 82.81 27 ARG B CA 1
ATOM 3814 C C . ARG B 1 27 ? -4.262 10.625 -25.484 1 82.81 27 ARG B C 1
ATOM 3816 O O . ARG B 1 27 ? -5.418 10.227 -25.328 1 82.81 27 ARG B O 1
ATOM 3823 N N . ASP B 1 28 ? -3.285 9.875 -25.969 1 83.56 28 ASP B N 1
ATOM 3824 C CA . ASP B 1 28 ? -3.596 8.57 -26.547 1 83.56 28 ASP B CA 1
ATOM 3825 C C . ASP B 1 28 ? -3.52 7.473 -25.484 1 83.56 28 ASP B C 1
ATOM 3827 O O . ASP B 1 28 ? -4.258 6.488 -25.547 1 83.56 28 ASP B O 1
ATOM 3831 N N . GLY B 1 29 ? -2.574 7.695 -24.531 1 88.62 29 GLY B N 1
ATOM 3832 C CA . GLY B 1 29 ? -2.432 6.715 -23.469 1 88.62 29 GLY B CA 1
ATOM 3833 C C . GLY B 1 29 ? -2.07 5.332 -23.984 1 88.62 29 GLY B C 1
ATOM 3834 O O . GLY B 1 29 ? -2.566 4.328 -23.469 1 88.62 29 GLY B O 1
ATOM 3835 N N . THR B 1 30 ? -1.236 5.277 -25.062 1 93.31 30 THR B N 1
ATOM 3836 C CA . THR B 1 30 ? -0.878 3.99 -25.656 1 93.31 30 THR B CA 1
ATOM 3837 C C . THR B 1 30 ? 0.616 3.723 -25.5 1 93.31 30 THR B C 1
ATOM 3839 O O . THR B 1 30 ? 1.429 4.648 -25.578 1 93.31 30 THR B O 1
ATOM 3842 N N . ILE B 1 31 ? 0.913 2.516 -25.328 1 96.81 31 ILE B N 1
ATOM 3843 C CA . ILE B 1 31 ? 2.303 2.074 -25.312 1 96.81 31 ILE B CA 1
ATOM 3844 C C . ILE B 1 31 ? 2.916 2.246 -26.703 1 96.81 31 ILE B C 1
ATOM 3846 O O . ILE B 1 31 ? 2.295 1.898 -27.719 1 96.81 31 ILE B O 1
ATOM 3850 N N . PRO B 1 32 ? 4.121 2.822 -26.844 1 94.69 32 PRO B N 1
ATOM 3851 C CA . PRO B 1 32 ? 4.766 2.896 -28.156 1 94.69 32 PRO B CA 1
ATOM 3852 C C . PRO B 1 32 ? 5.016 1.521 -28.781 1 94.69 32 PRO B C 1
ATOM 3854 O O . PRO B 1 32 ? 5.207 0.543 -28.047 1 94.69 32 PRO B O 1
ATOM 3857 N N . GLU B 1 33 ? 5.004 1.492 -30.109 1 94.88 33 GLU B N 1
ATOM 3858 C CA . GLU B 1 33 ? 5.25 0.229 -30.797 1 94.88 33 GLU B CA 1
ATOM 3859 C C . GLU B 1 33 ? 6.633 -0.325 -30.453 1 94.88 33 GLU B C 1
ATOM 3861 O O . GLU B 1 33 ? 6.762 -1.493 -30.078 1 94.88 33 GLU B O 1
ATOM 3866 N N . ILE B 1 34 ? 7.594 0.594 -30.656 1 95.5 34 ILE B N 1
ATOM 3867 C CA . ILE B 1 34 ? 8.977 0.252 -30.328 1 95.5 34 ILE B CA 1
ATOM 3868 C C . ILE B 1 34 ? 9.367 0.908 -29 1 95.5 34 ILE B C 1
ATOM 3870 O O . ILE B 1 34 ? 9.125 2.102 -28.797 1 95.5 34 ILE B O 1
ATOM 3874 N N . GLY B 1 35 ? 10.008 0.145 -28.125 1 95.81 35 GLY B N 1
ATOM 3875 C CA . GLY B 1 35 ? 10.422 0.648 -26.828 1 95.81 35 GLY B CA 1
ATOM 3876 C C . GLY B 1 35 ? 11.32 1.863 -26.906 1 95.81 35 GLY B C 1
ATOM 3877 O O . GLY B 1 35 ? 12.062 2.023 -27.891 1 95.81 35 GLY B O 1
ATOM 3878 N N . LEU B 1 36 ? 11.312 2.68 -25.875 1 95.19 36 LEU B N 1
ATOM 3879 C CA . LEU B 1 36 ? 12.117 3.893 -25.812 1 95.19 36 LEU B CA 1
ATOM 3880 C C . LEU B 1 36 ? 13.445 3.623 -25.109 1 95.19 36 LEU B C 1
ATOM 3882 O O . LEU B 1 36 ? 13.516 2.781 -24.219 1 95.19 36 LEU B O 1
ATOM 3886 N N . PRO B 1 37 ? 14.484 4.301 -25.562 1 94.25 37 PRO B N 1
ATOM 3887 C CA . PRO B 1 37 ? 15.75 4.195 -24.828 1 94.25 37 PRO B CA 1
ATOM 3888 C C . PRO B 1 37 ? 15.656 4.715 -23.406 1 94.25 37 PRO B C 1
ATOM 3890 O O . PRO B 1 37 ? 14.898 5.652 -23.125 1 94.25 37 PRO B O 1
ATOM 3893 N N . LEU B 1 38 ? 16.422 4.184 -22.547 1 94.69 38 LEU B N 1
ATOM 3894 C CA . LEU B 1 38 ? 16.391 4.512 -21.125 1 94.69 38 LEU B CA 1
ATOM 3895 C C . LEU B 1 38 ? 16.641 6 -20.906 1 94.69 38 LEU B C 1
ATOM 3897 O O . LEU B 1 38 ? 16.062 6.602 -20 1 94.69 38 LEU B O 1
ATOM 3901 N N . GLN B 1 39 ? 17.5 6.555 -21.688 1 92.38 39 GLN B N 1
ATOM 3902 C CA . GLN B 1 39 ? 17.828 7.973 -21.547 1 92.38 39 GLN B CA 1
ATOM 3903 C C . GLN B 1 39 ? 16.594 8.844 -21.766 1 92.38 39 GLN B C 1
ATOM 3905 O O . GLN B 1 39 ? 16.422 9.859 -21.078 1 92.38 39 GLN B O 1
ATOM 3910 N N . VAL B 1 40 ? 15.805 8.453 -22.703 1 91.88 40 VAL B N 1
ATOM 3911 C CA . VAL B 1 40 ? 14.578 9.18 -23.016 1 91.88 40 VAL B CA 1
ATOM 3912 C C . VAL B 1 40 ? 13.594 9.039 -21.844 1 91.88 40 VAL B C 1
ATOM 3914 O O . VAL B 1 40 ? 12.961 10.016 -21.438 1 91.88 40 VAL B O 1
ATOM 3917 N N . ILE B 1 41 ? 13.484 7.898 -21.312 1 95.94 41 ILE B N 1
ATOM 3918 C CA . ILE B 1 41 ? 12.562 7.625 -20.219 1 95.94 41 ILE B CA 1
ATOM 3919 C C . ILE B 1 41 ? 12.984 8.414 -18.984 1 95.94 41 ILE B C 1
ATOM 3921 O O . ILE B 1 41 ? 12.148 9.031 -18.312 1 95.94 41 ILE B O 1
ATOM 3925 N N . GLU B 1 42 ? 14.258 8.43 -18.672 1 95.56 42 GLU B N 1
ATOM 3926 C CA . GLU B 1 42 ? 14.781 9.18 -17.531 1 95.56 42 GLU B CA 1
ATOM 3927 C C . GLU B 1 42 ? 14.508 10.672 -17.688 1 95.56 42 GLU B C 1
ATOM 3929 O O . GLU B 1 42 ? 14.141 11.344 -16.719 1 95.56 42 GLU B O 1
ATOM 3934 N N . GLY B 1 43 ? 14.742 11.156 -18.938 1 92.69 43 GLY B N 1
ATOM 3935 C CA . GLY B 1 43 ? 14.43 12.555 -19.203 1 92.69 43 GLY B CA 1
ATOM 3936 C C . GLY B 1 43 ? 12.961 12.883 -19 1 92.69 43 GLY B C 1
ATOM 3937 O O . GLY B 1 43 ? 12.625 13.945 -18.469 1 92.69 43 GLY B O 1
ATOM 3938 N N . PHE B 1 44 ? 12.125 12 -19.469 1 93.81 44 PHE B N 1
ATOM 3939 C CA . PHE B 1 44 ? 10.688 12.156 -19.312 1 93.81 44 PHE B CA 1
ATOM 3940 C C . PHE B 1 44 ? 10.297 12.211 -17.844 1 93.81 44 PHE B C 1
ATOM 3942 O O . PHE B 1 44 ? 9.523 13.078 -17.438 1 93.81 44 PHE B O 1
ATOM 3949 N N . LEU B 1 45 ? 10.867 11.297 -16.984 1 96 45 LEU B N 1
ATOM 3950 C CA . LEU B 1 45 ? 10.586 11.25 -15.555 1 96 45 LEU B CA 1
ATOM 3951 C C . LEU B 1 45 ? 11.055 12.523 -14.867 1 96 45 LEU B C 1
ATOM 3953 O O . LEU B 1 45 ? 10.352 13.07 -14.008 1 96 45 LEU B O 1
ATOM 3957 N N . THR B 1 46 ? 12.211 12.977 -15.227 1 94.12 46 THR B N 1
ATOM 3958 C CA . THR B 1 46 ? 12.781 14.18 -14.633 1 94.12 46 THR B CA 1
ATOM 3959 C C . THR B 1 46 ? 11.898 15.391 -14.93 1 94.12 46 THR B C 1
ATOM 3961 O O . THR B 1 46 ? 11.695 16.234 -14.062 1 94.12 46 THR B O 1
ATOM 3964 N N . ARG B 1 47 ? 11.375 15.445 -16.109 1 91.81 47 ARG B N 1
ATOM 3965 C CA . ARG B 1 47 ? 10.508 16.547 -16.5 1 91.81 47 ARG B CA 1
ATOM 3966 C C . ARG B 1 47 ? 9.195 16.516 -15.719 1 91.81 47 ARG B C 1
ATOM 3968 O O . ARG B 1 47 ? 8.711 17.547 -15.258 1 91.81 47 ARG B O 1
ATOM 3975 N N . LEU B 1 48 ? 8.641 15.344 -15.609 1 93.25 48 LEU B N 1
ATOM 3976 C CA . LEU B 1 48 ? 7.418 15.227 -14.82 1 93.25 48 LEU B CA 1
ATOM 3977 C C . LEU B 1 48 ? 7.664 15.609 -13.367 1 93.25 48 LEU B C 1
ATOM 3979 O O . LEU B 1 48 ? 6.855 16.312 -12.766 1 93.25 48 LEU B O 1
ATOM 3983 N N . ALA B 1 49 ? 8.781 15.094 -12.797 1 94.94 49 ALA B N 1
ATOM 3984 C CA . ALA B 1 49 ? 9.125 15.398 -11.406 1 94.94 49 ALA B CA 1
ATOM 3985 C C . ALA B 1 49 ? 9.266 16.906 -11.195 1 94.94 49 ALA B C 1
ATOM 3987 O O . ALA B 1 49 ? 8.906 17.422 -10.133 1 94.94 49 ALA B O 1
ATOM 3988 N N . GLY B 1 50 ? 9.727 17.594 -12.195 1 92.69 50 GLY B N 1
ATOM 3989 C CA . GLY B 1 50 ? 9.945 19.031 -12.117 1 92.69 50 GLY B CA 1
ATOM 3990 C C . GLY B 1 50 ? 8.656 19.812 -11.992 1 92.69 50 GLY B C 1
ATOM 3991 O O . GLY B 1 50 ? 8.672 21 -11.625 1 92.69 50 GLY B O 1
ATOM 3992 N N . LEU B 1 51 ? 7.527 19.203 -12.273 1 91.06 51 LEU B N 1
ATOM 3993 C CA . LEU B 1 51 ? 6.234 19.875 -12.219 1 91.06 51 LEU B CA 1
ATOM 3994 C C . LEU B 1 51 ? 5.68 19.859 -10.797 1 91.06 51 LEU B C 1
ATOM 3996 O O . LEU B 1 51 ? 4.734 20.594 -10.484 1 91.06 51 LEU B O 1
ATOM 4000 N N . ASP B 1 52 ? 6.227 19.031 -9.914 1 93.19 52 ASP B N 1
ATOM 4001 C CA . ASP B 1 52 ? 5.781 18.984 -8.523 1 93.19 52 ASP B CA 1
ATOM 4002 C C . ASP B 1 52 ? 6.324 20.172 -7.727 1 93.19 52 ASP B C 1
ATOM 4004 O O . ASP B 1 52 ? 7.461 20.594 -7.938 1 93.19 52 ASP B O 1
ATOM 4008 N N . SER B 1 53 ? 5.598 20.641 -6.781 1 90.19 53 SER B N 1
ATOM 4009 C CA . SER B 1 53 ? 5.898 21.875 -6.07 1 90.19 53 SER B CA 1
ATOM 4010 C C . SER B 1 53 ? 7.238 21.781 -5.344 1 90.19 53 SER B C 1
ATOM 4012 O O . SER B 1 53 ? 7.969 22.781 -5.258 1 90.19 53 SER B O 1
ATOM 4014 N N . ASN B 1 54 ? 7.582 20.625 -4.867 1 90.06 54 ASN B N 1
ATOM 4015 C CA . ASN B 1 54 ? 8.797 20.5 -4.074 1 90.06 54 ASN B CA 1
ATOM 4016 C C . ASN B 1 54 ? 10.047 20.516 -4.957 1 90.06 54 ASN B C 1
ATOM 4018 O O . ASN B 1 54 ? 11.164 20.656 -4.457 1 90.06 54 ASN B O 1
ATOM 4022 N N . ASN B 1 55 ? 9.82 20.344 -6.262 1 90.12 55 ASN B N 1
ATOM 4023 C CA . ASN B 1 55 ? 10.953 20.281 -7.172 1 90.12 55 ASN B CA 1
ATOM 4024 C C . ASN B 1 55 ? 11.039 21.531 -8.055 1 90.12 55 ASN B C 1
ATOM 4026 O O . ASN B 1 55 ? 11.914 21.625 -8.914 1 90.12 55 ASN B O 1
ATOM 4030 N N . ARG B 1 56 ? 10.141 22.453 -7.863 1 82 56 ARG B N 1
ATOM 4031 C CA . ARG B 1 56 ? 10.078 23.609 -8.758 1 82 56 ARG B CA 1
ATOM 4032 C C . ARG B 1 56 ? 11.305 24.5 -8.586 1 82 56 ARG B C 1
ATOM 4034 O O . ARG B 1 56 ? 11.789 24.688 -7.473 1 82 56 ARG B O 1
ATOM 4041 N N . PHE B 1 57 ? 11.781 24.922 -9.672 1 77.19 57 PHE B N 1
ATOM 4042 C CA . PHE B 1 57 ? 12.961 25.781 -9.641 1 77.19 57 PHE B CA 1
ATOM 4043 C C . PHE B 1 57 ? 12.633 27.156 -10.211 1 77.19 57 PHE B C 1
ATOM 4045 O O . PHE B 1 57 ? 13.43 28.094 -10.07 1 77.19 57 PHE B O 1
ATOM 4052 N N . ASP B 1 58 ? 11.445 27.344 -10.727 1 75.31 58 ASP B N 1
ATOM 4053 C CA . ASP B 1 58 ? 11.086 28.594 -11.391 1 75.31 58 ASP B CA 1
ATOM 4054 C C . ASP B 1 58 ? 10.43 29.562 -10.422 1 75.31 58 ASP B C 1
ATOM 4056 O O . ASP B 1 58 ? 10.195 30.719 -10.766 1 75.31 58 ASP B O 1
ATOM 4060 N N . THR B 1 59 ? 10.117 29.047 -9.273 1 74.25 59 THR B N 1
ATOM 4061 C CA . THR B 1 59 ? 9.469 29.891 -8.289 1 74.25 59 THR B CA 1
ATOM 4062 C C . THR B 1 59 ? 9.953 29.562 -6.879 1 74.25 59 THR B C 1
ATOM 4064 O O . THR B 1 59 ? 10.672 28.578 -6.688 1 74.25 59 THR B O 1
ATOM 4067 N N . VAL B 1 60 ? 9.648 30.453 -6.035 1 78.88 60 VAL B N 1
ATOM 4068 C CA . VAL B 1 60 ? 9.977 30.188 -4.637 1 78.88 60 VAL B CA 1
ATOM 4069 C C . VAL B 1 60 ? 9.086 29.078 -4.102 1 78.88 60 VAL B C 1
ATOM 4071 O O . VAL B 1 60 ? 7.895 29.016 -4.418 1 78.88 60 VAL B O 1
ATOM 4074 N N . CYS B 1 61 ? 9.695 28.156 -3.529 1 86 61 CYS B N 1
ATOM 4075 C CA . CYS B 1 61 ? 8.977 27.047 -2.896 1 86 61 CYS B CA 1
ATOM 4076 C C . CYS B 1 61 ? 8.891 27.25 -1.389 1 86 61 CYS B C 1
ATOM 4078 O O . CYS B 1 61 ? 9.875 27.047 -0.675 1 86 61 CYS B O 1
ATOM 4080 N N . ILE B 1 62 ? 7.672 27.719 -0.96 1 92.88 62 ILE B N 1
ATOM 4081 C CA . ILE B 1 62 ? 7.438 27.953 0.462 1 92.88 62 ILE B CA 1
ATOM 4082 C C . ILE B 1 62 ? 6.43 26.922 0.985 1 92.88 62 ILE B C 1
ATOM 4084 O O . ILE B 1 62 ? 5.25 26.969 0.619 1 92.88 62 ILE B O 1
ATOM 4088 N N . GLY B 1 63 ? 6.926 26.031 1.76 1 93.5 63 GLY B N 1
ATOM 4089 C CA . GLY B 1 63 ? 6.039 25.047 2.355 1 93.5 63 GLY B CA 1
ATOM 4090 C C . GLY B 1 63 ? 5.527 25.453 3.725 1 93.5 63 GLY B C 1
ATOM 4091 O O . GLY B 1 63 ? 6.277 25.438 4.703 1 93.5 63 GLY B O 1
ATOM 4092 N N . ALA B 1 64 ? 4.223 25.734 3.801 1 94.69 64 ALA B N 1
ATOM 4093 C CA . ALA B 1 64 ? 3.627 26.188 5.055 1 94.69 64 ALA B CA 1
ATOM 4094 C C . ALA B 1 64 ? 2.506 25.25 5.5 1 94.69 64 ALA B C 1
ATOM 4096 O O . ALA B 1 64 ? 1.501 25.703 6.059 1 94.69 64 ALA B O 1
ATOM 4097 N N . GLY B 1 65 ? 2.664 23.984 5.117 1 90.88 65 GLY B N 1
ATOM 4098 C CA . GLY B 1 65 ? 1.702 22.969 5.523 1 90.88 65 GLY B CA 1
ATOM 4099 C C . GLY B 1 65 ? 2.336 21.797 6.254 1 90.88 65 GLY B C 1
ATOM 4100 O O . GLY B 1 65 ? 3.482 21.891 6.699 1 90.88 65 GLY B O 1
ATOM 4101 N N . GLU B 1 66 ? 1.516 20.75 6.344 1 80.56 66 GLU B N 1
ATOM 4102 C CA . GLU B 1 66 ? 1.946 19.562 7.082 1 80.56 66 GLU B CA 1
ATOM 4103 C C . GLU B 1 66 ? 2.719 18.609 6.188 1 80.56 66 GLU B C 1
ATOM 4105 O O . GLU B 1 66 ? 3.492 17.781 6.676 1 80.56 66 GLU B O 1
ATOM 4110 N N . ARG B 1 67 ? 2.525 18.688 4.934 1 81.69 67 ARG B N 1
ATOM 4111 C CA . ARG B 1 67 ? 3.145 17.797 3.955 1 81.69 67 ARG B CA 1
ATOM 4112 C C . ARG B 1 67 ? 3.65 18.578 2.748 1 81.69 67 ARG B C 1
ATOM 4114 O O . ARG B 1 67 ? 2.891 18.859 1.815 1 81.69 67 ARG B O 1
ATOM 4121 N N . GLU B 1 68 ? 4.93 18.812 2.725 1 88.12 68 GLU B N 1
ATOM 4122 C CA . GLU B 1 68 ? 5.441 19.688 1.687 1 88.12 68 GLU B CA 1
ATOM 4123 C C . GLU B 1 68 ? 6.453 18.984 0.797 1 88.12 68 GLU B C 1
ATOM 4125 O O . GLU B 1 68 ? 7.215 19.625 0.072 1 88.12 68 GLU B O 1
ATOM 4130 N N . GLY B 1 69 ? 6.52 17.625 0.955 1 92.62 69 GLY B N 1
ATOM 4131 C CA . GLY B 1 69 ? 7.352 16.828 0.067 1 92.62 69 GLY B CA 1
ATOM 4132 C C . GLY B 1 69 ? 8.836 16.984 0.35 1 92.62 69 GLY B C 1
ATOM 4133 O O . GLY B 1 69 ? 9.664 16.875 -0.559 1 92.62 69 GLY B O 1
ATOM 4134 N N . ARG B 1 70 ? 9.188 17.328 1.588 1 94.81 70 ARG B N 1
ATOM 4135 C CA . ARG B 1 70 ? 10.586 17.469 1.971 1 94.81 70 ARG B CA 1
ATOM 4136 C C . ARG B 1 70 ? 11.25 16.109 2.145 1 94.81 70 ARG B C 1
ATOM 4138 O O . ARG B 1 70 ? 10.719 15.234 2.828 1 94.81 70 ARG B O 1
ATOM 4145 N N . ILE B 1 71 ? 12.367 15.938 1.472 1 96.5 71 ILE B N 1
ATOM 4146 C CA . ILE B 1 71 ? 13.156 14.719 1.594 1 96.5 71 ILE B CA 1
ATOM 4147 C C . ILE B 1 71 ? 14.539 15.055 2.166 1 96.5 71 ILE B C 1
ATOM 4149 O O . ILE B 1 71 ? 15.25 15.898 1.63 1 96.5 71 ILE B O 1
ATOM 4153 N N . LEU B 1 72 ? 14.906 14.359 3.16 1 96.38 72 LEU B N 1
ATOM 4154 C CA . LEU B 1 72 ? 16.156 14.664 3.832 1 96.38 72 LEU B CA 1
ATOM 4155 C C . LEU B 1 72 ? 17.344 14.023 3.102 1 96.38 72 LEU B C 1
ATOM 4157 O O . LEU B 1 72 ? 18.344 14.688 2.824 1 96.38 72 LEU B O 1
ATOM 4161 N N . SER B 1 73 ? 17.219 12.727 2.809 1 97.56 73 SER B N 1
ATOM 4162 C CA . SER B 1 73 ? 18.344 11.969 2.252 1 97.56 73 SER B CA 1
ATOM 4163 C C . SER B 1 73 ? 18.469 12.195 0.748 1 97.56 73 SER B C 1
ATOM 4165 O O . SER B 1 73 ? 17.531 11.906 -0.006 1 97.56 73 SER B O 1
ATOM 4167 N N . PRO B 1 74 ? 19.625 12.617 0.301 1 97.31 74 PRO B N 1
ATOM 4168 C CA . PRO B 1 74 ? 19.828 12.719 -1.146 1 97.31 74 PRO B CA 1
ATOM 4169 C C . PRO B 1 74 ? 19.672 11.383 -1.864 1 97.31 74 PRO B C 1
ATOM 4171 O O . PRO B 1 74 ? 19.219 11.344 -3.016 1 97.31 74 PRO B O 1
ATOM 4174 N N . LEU B 1 75 ? 20.031 10.328 -1.155 1 97.81 75 LEU B N 1
ATOM 4175 C CA . LEU B 1 75 ? 19.859 9.008 -1.743 1 97.81 75 LEU B CA 1
ATOM 4176 C C . LEU B 1 75 ? 18.391 8.68 -1.958 1 97.81 75 LEU B C 1
ATOM 4178 O O . LEU B 1 75 ? 18 8.211 -3.029 1 97.81 75 LEU B O 1
ATOM 4182 N N . VAL B 1 76 ? 17.562 8.945 -0.941 1 98.38 76 VAL B N 1
ATOM 4183 C CA . VAL B 1 76 ? 16.125 8.711 -1.067 1 98.38 76 VAL B CA 1
ATOM 4184 C C . VAL B 1 76 ? 15.547 9.594 -2.172 1 98.38 76 VAL B C 1
ATOM 4186 O O . VAL B 1 76 ? 14.711 9.156 -2.959 1 98.38 76 VAL B O 1
ATOM 4189 N N . GLN B 1 77 ? 16.016 10.844 -2.246 1 97.56 77 GLN B N 1
ATOM 4190 C CA . GLN B 1 77 ? 15.578 11.758 -3.299 1 97.56 77 GLN B CA 1
ATOM 4191 C C . GLN B 1 77 ? 15.883 11.188 -4.68 1 97.56 77 GLN B C 1
ATOM 4193 O O . GLN B 1 77 ? 15.039 11.234 -5.578 1 97.56 77 GLN B O 1
ATOM 4198 N N . GLN B 1 78 ? 17.031 10.656 -4.824 1 96.94 78 GLN B N 1
ATOM 4199 C CA . GLN B 1 78 ? 17.469 10.078 -6.09 1 96.94 78 GLN B CA 1
ATOM 4200 C C . GLN B 1 78 ? 16.625 8.852 -6.449 1 96.94 78 GLN B C 1
ATOM 4202 O O . GLN B 1 78 ? 16.203 8.695 -7.594 1 96.94 78 GLN B O 1
ATOM 4207 N N . LEU B 1 79 ? 16.391 8.023 -5.488 1 97.94 79 LEU B N 1
ATOM 4208 C CA . LEU B 1 79 ? 15.68 6.766 -5.707 1 97.94 79 LEU B CA 1
ATOM 4209 C C . LEU B 1 79 ? 14.227 7.02 -6.094 1 97.94 79 LEU B C 1
ATOM 4211 O O . LEU B 1 79 ? 13.555 6.129 -6.621 1 97.94 79 LEU B O 1
ATOM 4215 N N . HIS B 1 80 ? 13.758 8.281 -5.875 1 98.12 80 HIS B N 1
ATOM 4216 C CA . HIS B 1 80 ? 12.367 8.602 -6.191 1 98.12 80 HIS B CA 1
ATOM 4217 C C . HIS B 1 80 ? 12.281 9.648 -7.297 1 98.12 80 HIS B C 1
ATOM 4219 O O . HIS B 1 80 ? 11.188 10.102 -7.648 1 98.12 80 HIS B O 1
ATOM 4225 N N . TYR B 1 81 ? 13.391 10.172 -7.84 1 96.31 81 TYR B N 1
ATOM 4226 C CA . TYR B 1 81 ? 13.445 11.273 -8.789 1 96.31 81 TYR B CA 1
ATOM 4227 C C . TYR B 1 81 ? 12.797 12.523 -8.203 1 96.31 81 TYR B C 1
ATOM 4229 O O . TYR B 1 81 ? 12.164 13.305 -8.922 1 96.31 81 TYR B O 1
ATOM 4237 N N . GLY B 1 82 ? 12.758 12.57 -6.871 1 95.62 82 GLY B N 1
ATOM 4238 C CA . GLY B 1 82 ? 12.18 13.727 -6.199 1 95.62 82 GLY B CA 1
ATOM 4239 C C . GLY B 1 82 ? 10.664 13.688 -6.156 1 95.62 82 GLY B C 1
ATOM 4240 O O . GLY B 1 82 ? 10.031 14.609 -5.637 1 95.62 82 GLY B O 1
ATOM 4241 N N . LEU B 1 83 ? 10.031 12.641 -6.68 1 96.62 83 LEU B N 1
ATOM 4242 C CA . LEU B 1 83 ? 8.586 12.492 -6.578 1 96.62 83 LEU B CA 1
ATOM 4243 C C . LEU B 1 83 ? 8.18 12.125 -5.156 1 96.62 83 LEU B C 1
ATOM 4245 O O . LEU B 1 83 ? 8.133 10.945 -4.805 1 96.62 83 LEU B O 1
ATOM 4249 N N . ALA B 1 84 ? 7.746 13.109 -4.43 1 96.19 84 ALA B N 1
ATOM 4250 C CA . ALA B 1 84 ? 7.629 12.922 -2.986 1 96.19 84 ALA B CA 1
ATOM 4251 C C . ALA B 1 84 ? 6.164 12.875 -2.557 1 96.19 84 ALA B C 1
ATOM 4253 O O . ALA B 1 84 ? 5.852 12.438 -1.443 1 96.19 84 ALA B O 1
ATOM 4254 N N . HIS B 1 85 ? 5.211 13.211 -3.396 1 95.69 85 HIS B N 1
ATOM 4255 C CA . HIS B 1 85 ? 3.859 13.516 -2.939 1 95.69 85 HIS B CA 1
ATOM 4256 C C . HIS B 1 85 ? 2.943 12.305 -3.09 1 95.69 85 HIS B C 1
ATOM 4258 O O . HIS B 1 85 ? 1.793 12.336 -2.645 1 95.69 85 HIS B O 1
ATOM 4264 N N . GLY B 1 86 ? 3.408 11.234 -3.748 1 95.69 86 GLY B N 1
ATOM 4265 C CA . GLY B 1 86 ? 2.541 10.086 -3.969 1 95.69 86 GLY B CA 1
ATOM 4266 C C . GLY B 1 86 ? 1.46 10.352 -5 1 95.69 86 GLY B C 1
ATOM 4267 O O . GLY B 1 86 ? 1.619 11.211 -5.871 1 95.69 86 GLY B O 1
ATOM 4268 N N . ILE B 1 87 ? 0.421 9.531 -4.953 1 94.06 87 ILE B N 1
ATOM 4269 C CA . ILE B 1 87 ? -0.685 9.672 -5.891 1 94.06 87 ILE B CA 1
ATOM 4270 C C . ILE B 1 87 ? -1.999 9.812 -5.125 1 94.06 87 ILE B C 1
ATOM 4272 O O . ILE B 1 87 ? -2.102 9.391 -3.973 1 94.06 87 ILE B O 1
ATOM 4276 N N . GLY B 1 88 ? -2.969 10.43 -5.805 1 89.62 88 GLY B N 1
ATOM 4277 C CA . GLY B 1 88 ? -4.293 10.578 -5.215 1 89.62 88 GLY B CA 1
ATOM 4278 C C . GLY B 1 88 ? -4.363 11.695 -4.195 1 89.62 88 GLY B C 1
ATOM 4279 O O . GLY B 1 88 ? -3.391 12.43 -3.992 1 89.62 88 GLY B O 1
ATOM 4280 N N . ARG B 1 89 ? -5.57 11.836 -3.717 1 86.31 89 ARG B N 1
ATOM 4281 C CA . ARG B 1 89 ? -5.82 12.758 -2.611 1 86.31 89 ARG B CA 1
ATOM 4282 C C . ARG B 1 89 ? -6.504 12.039 -1.449 1 86.31 89 ARG B C 1
ATOM 4284 O O . ARG B 1 89 ? -6.5 10.812 -1.38 1 86.31 89 ARG B O 1
ATOM 4291 N N . SER B 1 90 ? -6.961 12.734 -0.519 1 80.06 90 SER B N 1
ATOM 4292 C CA . SER B 1 90 ? -7.434 12.188 0.749 1 80.06 90 SER B CA 1
ATOM 4293 C C . SER B 1 90 ? -8.633 11.273 0.541 1 80.06 90 SER B C 1
ATOM 4295 O O . SER B 1 90 ? -8.906 10.398 1.364 1 80.06 90 SER B O 1
ATOM 4297 N N . GLY B 1 91 ? -9.25 11.352 -0.71 1 79.69 91 GLY B N 1
ATOM 4298 C CA . GLY B 1 91 ? -10.461 10.547 -0.789 1 79.69 91 GLY B CA 1
ATOM 4299 C C . GLY B 1 91 ? -10.609 9.812 -2.105 1 79.69 91 GLY B C 1
ATOM 4300 O O . GLY B 1 91 ? -11.609 9.133 -2.338 1 79.69 91 GLY B O 1
ATOM 4301 N N . ASN B 1 92 ? -9.602 9.938 -2.891 1 87.56 92 ASN B N 1
ATOM 4302 C CA . ASN B 1 92 ? -9.688 9.352 -4.223 1 87.56 92 ASN B CA 1
ATOM 4303 C C . ASN B 1 92 ? -8.305 9.109 -4.816 1 87.56 92 ASN B C 1
ATOM 4305 O O . ASN B 1 92 ? -7.523 10.055 -4.98 1 87.56 92 ASN B O 1
ATOM 4309 N N . LEU B 1 93 ? -8.086 7.926 -5.258 1 89.88 93 LEU B N 1
ATOM 4310 C CA . LEU B 1 93 ? -6.75 7.512 -5.684 1 89.88 93 LEU B CA 1
ATOM 4311 C C . LEU B 1 93 ? -6.395 8.125 -7.031 1 89.88 93 LEU B C 1
ATOM 4313 O O . LEU B 1 93 ? -5.215 8.266 -7.359 1 89.88 93 LEU B O 1
ATOM 4317 N N . THR B 1 94 ? -7.383 8.547 -7.793 1 89.69 94 THR B N 1
ATOM 4318 C CA . THR B 1 94 ? -7.105 9.031 -9.141 1 89.69 94 THR B CA 1
ATOM 4319 C C . THR B 1 94 ? -7.266 10.547 -9.211 1 89.69 94 THR B C 1
ATOM 4321 O O . THR B 1 94 ? -7.141 11.141 -10.289 1 89.69 94 THR B O 1
ATOM 4324 N N . GLU B 1 95 ? -7.543 11.109 -8.078 1 89.94 95 GLU B N 1
ATOM 4325 C CA . GLU B 1 95 ? -7.711 12.562 -8.047 1 89.94 95 GLU B CA 1
ATOM 4326 C C . GLU B 1 95 ? -6.367 13.273 -8.195 1 89.94 95 GLU B C 1
ATOM 4328 O O . GLU B 1 95 ? -5.371 12.867 -7.598 1 89.94 95 GLU B O 1
ATOM 4333 N N . ARG B 1 96 ? -6.363 14.336 -8.945 1 91.31 96 ARG B N 1
ATOM 4334 C CA . ARG B 1 96 ? -5.156 15.125 -9.164 1 91.31 96 ARG B CA 1
ATOM 4335 C C . ARG B 1 96 ? -4.84 15.984 -7.941 1 91.31 96 ARG B C 1
ATOM 4337 O O . ARG B 1 96 ? -5.746 16.469 -7.27 1 91.31 96 ARG B O 1
ATOM 4344 N N . GLN B 1 97 ? -3.555 16.156 -7.785 1 90.25 97 GLN B N 1
ATOM 4345 C CA . GLN B 1 97 ? -3.07 17 -6.695 1 90.25 97 GLN B CA 1
ATOM 4346 C C . GLN B 1 97 ? -2.486 18.297 -7.223 1 90.25 97 GLN B C 1
ATOM 4348 O O . GLN B 1 97 ? -1.532 18.297 -8 1 90.25 97 GLN B O 1
ATOM 4353 N N . PRO B 1 98 ? -2.92 19.359 -6.723 1 86.62 98 PRO B N 1
ATOM 4354 C CA . PRO B 1 98 ? -2.389 20.641 -7.191 1 86.62 98 PRO B CA 1
ATOM 4355 C C . PRO B 1 98 ? -0.895 20.797 -6.914 1 86.62 98 PRO B C 1
ATOM 4357 O O . PRO B 1 98 ? -0.176 21.391 -7.715 1 86.62 98 PRO B O 1
ATOM 4360 N N . LYS B 1 99 ? -0.414 20.219 -5.852 1 88.62 99 LYS B N 1
ATOM 4361 C CA . LYS B 1 99 ? 1.001 20.344 -5.516 1 88.62 99 LYS B CA 1
ATOM 4362 C C . LYS B 1 99 ? 1.83 19.281 -6.223 1 88.62 99 LYS B C 1
ATOM 4364 O O . LYS B 1 99 ? 3.061 19.312 -6.191 1 88.62 99 LYS B O 1
ATOM 4369 N N . ALA B 1 100 ? 1.181 18.328 -6.809 1 92.81 100 ALA B N 1
ATOM 4370 C CA . ALA B 1 100 ? 1.868 17.188 -7.398 1 92.81 100 ALA B CA 1
ATOM 4371 C C . ALA B 1 100 ? 1.366 16.922 -8.812 1 92.81 100 ALA B C 1
ATOM 4373 O O . ALA B 1 100 ? 0.931 15.805 -9.125 1 92.81 100 ALA B O 1
ATOM 4374 N N . ILE B 1 101 ? 1.559 17.906 -9.648 1 92.88 101 ILE B N 1
ATOM 4375 C CA . ILE B 1 101 ? 1.053 17.828 -11.016 1 92.88 101 ILE B CA 1
ATOM 4376 C C . ILE B 1 101 ? 1.788 16.734 -11.781 1 92.88 101 ILE B C 1
ATOM 4378 O O . ILE B 1 101 ? 1.165 15.938 -12.484 1 92.88 101 ILE B O 1
ATOM 4382 N N . GLY B 1 102 ? 3.105 16.719 -11.672 1 93.5 102 GLY B N 1
ATOM 4383 C CA . GLY B 1 102 ? 3.9 15.711 -12.352 1 93.5 102 GLY B CA 1
ATOM 4384 C C . GLY B 1 102 ? 3.549 14.297 -11.938 1 93.5 102 GLY B C 1
ATOM 4385 O O . GLY B 1 102 ? 3.395 13.414 -12.781 1 93.5 102 GLY B O 1
ATOM 4386 N N . SER B 1 103 ? 3.471 14.094 -10.641 1 95.56 103 SER B N 1
ATOM 4387 C CA . SER B 1 103 ? 3.084 12.789 -10.117 1 95.56 103 SER B CA 1
ATOM 4388 C C . SER B 1 103 ? 1.701 12.383 -10.617 1 95.56 103 SER B C 1
ATOM 4390 O O . SER B 1 103 ? 1.468 11.211 -10.922 1 95.56 103 SER B O 1
ATOM 4392 N N . SER B 1 104 ? 0.786 13.375 -10.648 1 95.5 104 SER B N 1
ATOM 4393 C CA . SER B 1 104 ? -0.571 13.102 -11.117 1 95.5 104 SER B CA 1
ATOM 4394 C C . SER B 1 104 ? -0.581 12.68 -12.578 1 95.5 104 SER B C 1
ATOM 4396 O O . SER B 1 104 ? -1.262 11.719 -12.945 1 95.5 104 SER B O 1
ATOM 4398 N N . ILE B 1 105 ? 0.176 13.375 -13.375 1 94.31 105 ILE B N 1
ATOM 4399 C CA . ILE B 1 105 ? 0.264 13.055 -14.797 1 94.31 105 ILE B CA 1
ATOM 4400 C C . ILE B 1 105 ? 0.878 11.672 -14.977 1 94.31 105 ILE B C 1
ATOM 4402 O O . ILE B 1 105 ? 0.388 10.867 -15.773 1 94.31 105 ILE B O 1
ATOM 4406 N N . LEU B 1 106 ? 1.94 11.422 -14.266 1 96.44 106 LEU B N 1
ATOM 4407 C CA . LEU B 1 106 ? 2.609 10.133 -14.336 1 96.44 106 LEU B CA 1
ATOM 4408 C C . LEU B 1 106 ? 1.636 9 -14.023 1 96.44 106 LEU B C 1
ATOM 4410 O O . LEU B 1 106 ? 1.581 8 -14.75 1 96.44 106 LEU B O 1
ATOM 4414 N N . SER B 1 107 ? 0.888 9.133 -12.961 1 96.62 107 SER B N 1
ATOM 4415 C CA . SER B 1 107 ? -0.078 8.117 -12.555 1 96.62 107 SER B CA 1
ATOM 4416 C C . SER B 1 107 ? -1.165 7.938 -13.609 1 96.62 107 SER B C 1
ATOM 4418 O O . SER B 1 107 ? -1.55 6.809 -13.922 1 96.62 107 SER B O 1
ATOM 4420 N N . GLU B 1 108 ? -1.636 9.031 -14.125 1 95.25 108 GLU B N 1
ATOM 4421 C CA . GLU B 1 108 ? -2.682 8.992 -15.148 1 95.25 108 GLU B CA 1
ATOM 4422 C C . GLU B 1 108 ? -2.203 8.266 -16.406 1 95.25 108 GLU B C 1
ATOM 4424 O O . GLU B 1 108 ? -2.916 7.422 -16.938 1 95.25 108 GLU B O 1
ATOM 4429 N N . ILE B 1 109 ? -1.038 8.633 -16.844 1 96.25 109 ILE B N 1
ATOM 4430 C CA . ILE B 1 109 ? -0.466 8 -18.031 1 96.25 109 ILE B CA 1
ATOM 4431 C C . ILE B 1 109 ? -0.284 6.508 -17.766 1 96.25 109 ILE B C 1
ATOM 4433 O O . ILE B 1 109 ? -0.573 5.684 -18.641 1 96.25 109 ILE B O 1
ATOM 4437 N N . THR B 1 110 ? 0.206 6.188 -16.625 1 98 110 THR B N 1
ATOM 4438 C CA . THR B 1 110 ? 0.463 4.785 -16.312 1 98 110 THR B CA 1
ATOM 4439 C C . THR B 1 110 ? -0.833 3.98 -16.344 1 98 110 THR B C 1
ATOM 4441 O O . THR B 1 110 ? -0.851 2.84 -16.812 1 98 110 THR B O 1
ATOM 4444 N N . ASN B 1 111 ? -1.907 4.539 -15.773 1 97.69 111 ASN B N 1
ATOM 4445 C CA . ASN B 1 111 ? -3.201 3.869 -15.844 1 97.69 111 ASN B CA 1
ATOM 4446 C C . ASN B 1 111 ? -3.613 3.596 -17.281 1 97.69 111 ASN B C 1
ATOM 4448 O O . ASN B 1 111 ? -4.117 2.516 -17.594 1 97.69 111 ASN B O 1
ATOM 4452 N N . LYS B 1 112 ? -3.416 4.535 -18.125 1 97.38 112 LYS B N 1
ATOM 4453 C CA . LYS B 1 112 ? -3.748 4.375 -19.531 1 97.38 112 LYS B CA 1
ATOM 4454 C C . LYS B 1 112 ? -2.871 3.312 -20.188 1 97.38 112 LYS B C 1
ATOM 4456 O O . LYS B 1 112 ? -3.352 2.516 -21 1 97.38 112 LYS B O 1
ATOM 4461 N N . LEU B 1 113 ? -1.606 3.355 -19.859 1 98.31 113 LEU B N 1
ATOM 4462 C CA . LEU B 1 113 ? -0.696 2.357 -20.406 1 98.31 113 LEU B CA 1
ATOM 4463 C C . LEU B 1 113 ? -1.067 0.958 -19.938 1 98.31 113 LEU B C 1
ATOM 4465 O O . LEU B 1 113 ? -0.959 -0.012 -20.688 1 98.31 113 LEU B O 1
ATOM 4469 N N . ALA B 1 114 ? -1.418 0.852 -18.688 1 98.5 114 ALA B N 1
ATOM 4470 C CA . ALA B 1 114 ? -1.866 -0.429 -18.141 1 98.5 114 ALA B CA 1
ATOM 4471 C C . ALA B 1 114 ? -3.076 -0.954 -18.906 1 98.5 114 ALA B C 1
ATOM 4473 O O . ALA B 1 114 ? -3.141 -2.139 -19.25 1 98.5 114 ALA B O 1
ATOM 4474 N N . LEU B 1 115 ? -4.031 -0.077 -19.109 1 98.44 115 LEU B N 1
ATOM 4475 C CA . LEU B 1 115 ? -5.207 -0.447 -19.891 1 98.44 115 LEU B CA 1
ATOM 4476 C C . LEU B 1 115 ? -4.809 -0.891 -21.297 1 98.44 115 LEU B C 1
ATOM 4478 O O . LEU B 1 115 ? -5.305 -1.903 -21.797 1 98.44 115 LEU B O 1
ATOM 4482 N N . ASP B 1 116 ? -3.955 -0.139 -21.906 1 98.25 116 ASP B N 1
ATOM 4483 C CA . ASP B 1 116 ? -3.488 -0.465 -23.25 1 98.25 116 ASP B CA 1
ATOM 4484 C C . ASP B 1 116 ? -2.785 -1.819 -23.266 1 98.25 116 ASP B C 1
ATOM 4486 O O . ASP B 1 116 ? -2.973 -2.605 -24.203 1 98.25 116 ASP B O 1
ATOM 4490 N N . ALA B 1 117 ? -1.961 -2.066 -22.312 1 98.5 117 ALA B N 1
ATOM 4491 C CA . ALA B 1 117 ? -1.266 -3.348 -22.219 1 98.5 117 ALA B CA 1
ATOM 4492 C C . ALA B 1 117 ? -2.256 -4.504 -22.141 1 98.5 117 ALA B C 1
ATOM 4494 O O . ALA B 1 117 ? -2.121 -5.5 -22.844 1 98.5 117 ALA B O 1
ATOM 4495 N N . ILE B 1 118 ? -3.234 -4.379 -21.25 1 98.5 118 ILE B N 1
ATOM 4496 C CA . ILE B 1 118 ? -4.234 -5.418 -21.031 1 98.5 118 ILE B CA 1
ATOM 4497 C C . ILE B 1 118 ? -5 -5.676 -22.328 1 98.5 118 ILE B C 1
ATOM 4499 O O . ILE B 1 118 ? -5.191 -6.828 -22.734 1 98.5 118 ILE B O 1
ATOM 4503 N N . ARG B 1 119 ? -5.391 -4.613 -22.984 1 98.19 119 ARG B N 1
ATOM 4504 C CA . ARG B 1 119 ? -6.109 -4.734 -24.25 1 98.19 119 ARG B CA 1
ATOM 4505 C C . ARG B 1 119 ? -5.227 -5.375 -25.328 1 98.19 119 ARG B C 1
ATOM 4507 O O . ARG B 1 119 ? -5.668 -6.273 -26.047 1 98.19 119 ARG B O 1
ATOM 4514 N N . TYR B 1 120 ? -4.047 -4.922 -25.391 1 97.62 120 TYR B N 1
ATOM 4515 C CA . TYR B 1 120 ? -3.109 -5.398 -26.406 1 97.62 120 TYR B CA 1
ATOM 4516 C C . TYR B 1 120 ? -2.807 -6.879 -26.219 1 97.62 120 TYR B C 1
ATOM 4518 O O . TYR B 1 120 ? -2.619 -7.609 -27.188 1 97.62 120 TYR B O 1
ATOM 4526 N N . LEU B 1 121 ? -2.781 -7.336 -25.031 1 97.19 121 LEU B N 1
ATOM 4527 C CA . LEU B 1 121 ? -2.449 -8.719 -24.719 1 97.19 121 LEU B CA 1
ATOM 4528 C C . LEU B 1 121 ? -3.627 -9.648 -25.016 1 97.19 121 LEU B C 1
ATOM 4530 O O . LEU B 1 121 ? -3.473 -10.867 -25.031 1 97.19 121 LEU B O 1
ATOM 4534 N N . GLY B 1 122 ? -4.84 -9.07 -25.156 1 97.19 122 GLY B N 1
ATOM 4535 C CA . GLY B 1 122 ? -5.895 -9.953 -25.641 1 97.19 122 GLY B CA 1
ATOM 4536 C C . GLY B 1 122 ? -7.215 -9.734 -24.922 1 97.19 122 GLY B C 1
ATOM 4537 O O . GLY B 1 122 ? -8.203 -10.406 -25.219 1 97.19 122 GLY B O 1
ATOM 4538 N N . ILE B 1 123 ? -7.281 -8.891 -23.938 1 98.56 123 ILE B N 1
ATOM 4539 C CA . ILE B 1 123 ? -8.547 -8.57 -23.297 1 98.56 123 ILE B CA 1
ATOM 4540 C C . ILE B 1 123 ? -9.055 -7.219 -23.797 1 98.56 123 ILE B C 1
ATOM 4542 O O . ILE B 1 123 ? -9.148 -6.266 -23.016 1 98.56 123 ILE B O 1
ATOM 4546 N N . SER B 1 124 ? -9.445 -7.133 -24.953 1 98.25 124 SER B N 1
ATOM 4547 C CA . SER B 1 124 ? -9.656 -5.91 -25.719 1 98.25 124 SER B CA 1
ATOM 4548 C C . SER B 1 124 ? -10.906 -5.172 -25.25 1 98.25 124 SER B C 1
ATOM 4550 O O . SER B 1 124 ? -11.016 -3.957 -25.422 1 98.25 124 SER B O 1
ATOM 4552 N N . SER B 1 125 ? -11.852 -5.828 -24.609 1 98.44 125 SER B N 1
ATOM 4553 C CA . SER B 1 125 ? -13.117 -5.223 -24.203 1 98.44 125 SER B CA 1
ATOM 4554 C C . SER B 1 125 ? -12.969 -4.457 -22.891 1 98.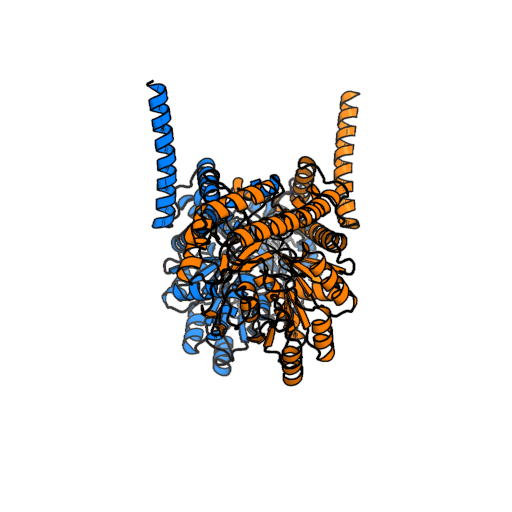44 125 SER B C 1
ATOM 4556 O O . SER B 1 125 ? -13.898 -3.768 -22.469 1 98.44 125 SER B O 1
ATOM 4558 N N . THR B 1 126 ? -11.812 -4.598 -22.25 1 98.62 126 THR B N 1
ATOM 4559 C CA . THR B 1 126 ? -11.578 -3.875 -21 1 98.62 126 THR B CA 1
ATOM 4560 C C . THR B 1 126 ? -11.734 -2.371 -21.219 1 98.62 126 THR B C 1
ATOM 4562 O O . THR B 1 126 ? -11.25 -1.826 -22.203 1 98.62 126 THR B O 1
ATOM 4565 N N . LYS B 1 127 ? -12.344 -1.65 -20.297 1 98.44 127 LYS B N 1
ATOM 4566 C CA . LYS B 1 127 ? -12.664 -0.244 -20.516 1 98.44 127 LYS B CA 1
ATOM 4567 C C . LYS B 1 127 ? -11.867 0.656 -19.562 1 98.44 127 LYS B C 1
ATOM 4569 O O . LYS B 1 127 ? -11.648 1.831 -19.875 1 98.44 127 LYS B O 1
ATOM 4574 N N . ALA B 1 128 ? -11.508 0.08 -18.453 1 98.06 128 ALA B N 1
ATOM 4575 C CA . ALA B 1 128 ? -10.797 0.895 -17.469 1 98.06 128 ALA B CA 1
ATOM 4576 C C . ALA B 1 128 ? -9.781 0.056 -16.688 1 98.06 128 ALA B C 1
ATOM 4578 O O . ALA B 1 128 ? -10.016 -1.129 -16.438 1 98.06 128 ALA B O 1
ATOM 4579 N N . ALA B 1 129 ? -8.672 0.663 -16.344 1 98.5 129 ALA B N 1
ATOM 4580 C CA . ALA B 1 129 ? -7.633 0.039 -15.523 1 98.5 129 ALA B CA 1
ATOM 4581 C C . ALA B 1 129 ? -6.938 1.07 -14.641 1 98.5 129 ALA B C 1
ATOM 4583 O O . ALA B 1 129 ? -6.777 2.229 -15.031 1 98.5 129 ALA B O 1
ATOM 4584 N N . MET B 1 130 ? -6.547 0.645 -13.461 1 98.19 130 MET B N 1
ATOM 4585 C CA . MET B 1 130 ? -5.848 1.513 -12.523 1 98.19 130 MET B CA 1
ATOM 4586 C C . MET B 1 130 ? -4.766 0.741 -11.773 1 98.19 130 MET B C 1
ATOM 4588 O O . MET B 1 130 ? -4.992 -0.391 -11.344 1 98.19 130 MET B O 1
ATOM 4592 N N . VAL B 1 131 ? -3.605 1.347 -11.719 1 98.5 131 VAL B N 1
ATOM 4593 C CA . VAL B 1 131 ? -2.531 0.798 -10.898 1 98.5 131 VAL B CA 1
ATOM 4594 C C . VAL B 1 131 ? -2.752 1.179 -9.438 1 98.5 131 VAL B C 1
ATOM 4596 O O . VAL B 1 131 ? -2.895 2.359 -9.117 1 98.5 131 VAL B O 1
ATOM 4599 N N . VAL B 1 132 ? -2.828 0.173 -8.586 1 97.94 132 VAL B N 1
ATOM 4600 C CA . VAL B 1 132 ? -2.986 0.399 -7.152 1 97.94 132 VAL B CA 1
ATOM 4601 C C . VAL B 1 132 ? -1.722 -0.038 -6.418 1 97.94 132 VAL B C 1
ATOM 4603 O O . VAL B 1 132 ? -1.185 -1.116 -6.684 1 97.94 132 VAL B O 1
ATOM 4606 N N . PRO B 1 133 ? -1.173 0.809 -5.531 1 97.44 133 PRO B N 1
ATOM 4607 C CA . PRO B 1 133 ? 0.116 0.516 -4.898 1 97.44 133 PRO B CA 1
ATOM 4608 C C . PRO B 1 133 ? -0.013 -0.423 -3.701 1 97.44 133 PRO B C 1
ATOM 4610 O O . PRO B 1 133 ? 0.558 -0.158 -2.641 1 97.44 133 PRO B O 1
ATOM 4613 N N . VAL B 1 134 ? -0.735 -1.502 -3.857 1 97.56 134 VAL B N 1
ATOM 4614 C CA . VAL B 1 134 ? -0.83 -2.643 -2.951 1 97.56 134 VAL B CA 1
ATOM 4615 C C . VAL B 1 134 ? -0.817 -3.941 -3.752 1 97.56 134 VAL B C 1
ATOM 4617 O O . VAL B 1 134 ? -1.188 -3.957 -4.93 1 97.56 134 VAL B O 1
ATOM 4620 N N . ALA B 1 135 ? -0.364 -4.945 -3.105 1 97 135 ALA B N 1
ATOM 4621 C CA . ALA B 1 135 ? -0.294 -6.234 -3.783 1 97 135 ALA B CA 1
ATOM 4622 C C . ALA B 1 135 ? -1.681 -6.859 -3.92 1 97 135 ALA B C 1
ATOM 4624 O O . ALA B 1 135 ? -2.684 -6.238 -3.559 1 97 135 ALA B O 1
ATOM 4625 N N . THR B 1 136 ? -1.767 -8.039 -4.465 1 96.44 136 THR B N 1
ATOM 4626 C CA . THR B 1 136 ? -2.99 -8.664 -4.949 1 96.44 136 THR B CA 1
ATOM 4627 C C . THR B 1 136 ? -4.012 -8.797 -3.826 1 96.44 136 THR B C 1
ATOM 4629 O O . THR B 1 136 ? -5.18 -8.438 -3.994 1 96.44 136 THR B O 1
ATOM 4632 N N . GLY B 1 137 ? -3.6 -9.336 -2.637 1 97.25 137 GLY B N 1
ATOM 4633 C CA . GLY B 1 137 ? -4.535 -9.539 -1.541 1 97.25 137 GLY B CA 1
ATOM 4634 C C . GLY B 1 137 ? -5.273 -8.273 -1.143 1 97.25 137 GLY B C 1
ATOM 4635 O O . GLY B 1 137 ? -6.5 -8.281 -1.02 1 97.25 137 GLY B O 1
ATOM 4636 N N . MET B 1 138 ? -4.559 -7.215 -0.968 1 97.56 138 MET B N 1
ATOM 4637 C CA . MET B 1 138 ? -5.156 -5.938 -0.583 1 97.56 138 MET B CA 1
ATOM 4638 C C . MET B 1 138 ? -6.012 -5.375 -1.712 1 97.56 138 MET B C 1
ATOM 4640 O O . MET B 1 138 ? -7.035 -4.734 -1.461 1 97.56 138 MET B O 1
ATOM 4644 N N . ALA B 1 139 ? -5.566 -5.531 -2.926 1 98.25 139 ALA B N 1
ATOM 4645 C CA . ALA B 1 139 ? -6.348 -5.059 -4.066 1 98.25 139 ALA B CA 1
ATOM 4646 C C . ALA B 1 139 ? -7.699 -5.762 -4.141 1 98.25 139 ALA B C 1
ATOM 4648 O O . ALA B 1 139 ? -8.719 -5.133 -4.422 1 98.25 139 ALA B O 1
ATOM 4649 N N . LEU B 1 140 ? -7.688 -7.066 -3.928 1 98.62 140 LEU B N 1
ATOM 4650 C CA . LEU B 1 140 ? -8.938 -7.824 -3.889 1 98.62 140 LEU B CA 1
ATOM 4651 C C . LEU B 1 140 ? -9.844 -7.316 -2.775 1 98.62 140 LEU B C 1
ATOM 4653 O O . LEU B 1 140 ? -11.047 -7.148 -2.979 1 98.62 140 LEU B O 1
ATOM 4657 N N . SER B 1 141 ? -9.258 -7.074 -1.626 1 98.38 141 SER B N 1
ATOM 4658 C CA . SER B 1 141 ? -10.016 -6.559 -0.491 1 98.38 141 SER B CA 1
ATOM 4659 C C . SER B 1 141 ? -10.656 -5.211 -0.821 1 98.38 141 SER B C 1
ATOM 4661 O O . SER B 1 141 ? -11.797 -4.949 -0.434 1 98.38 141 SER B O 1
ATOM 4663 N N . LEU B 1 142 ? -9.906 -4.391 -1.476 1 97.88 142 LEU B N 1
ATOM 4664 C CA . LEU B 1 142 ? -10.406 -3.082 -1.878 1 97.88 142 LEU B CA 1
ATOM 4665 C C . LEU B 1 142 ? -11.633 -3.225 -2.779 1 97.88 142 LEU B C 1
ATOM 4667 O O . LEU B 1 142 ? -12.609 -2.496 -2.619 1 97.88 142 LEU B O 1
ATOM 4671 N N . CYS B 1 143 ? -11.562 -4.133 -3.734 1 98.62 143 CYS B N 1
ATOM 4672 C CA . CYS B 1 143 ? -12.688 -4.363 -4.629 1 98.62 143 CYS B CA 1
ATOM 4673 C C . CYS B 1 143 ? -13.914 -4.828 -3.855 1 98.62 143 CYS B C 1
ATOM 4675 O O . CYS B 1 143 ? -14.992 -4.25 -3.984 1 98.62 143 CYS B O 1
ATOM 4677 N N . LEU B 1 144 ? -13.742 -5.801 -3.025 1 98.69 144 LEU B N 1
ATOM 4678 C CA . LEU B 1 144 ? -14.852 -6.363 -2.252 1 98.69 144 LEU B CA 1
ATOM 4679 C C . LEU B 1 144 ? -15.477 -5.301 -1.354 1 98.69 144 LEU B C 1
ATOM 4681 O O . LEU B 1 144 ? -16.703 -5.156 -1.322 1 98.69 144 LEU B O 1
ATOM 4685 N N . GLY B 1 145 ? -14.625 -4.57 -0.678 1 97.88 145 GLY B N 1
ATOM 4686 C CA . GLY B 1 145 ? -15.117 -3.547 0.231 1 97.88 145 GLY B CA 1
ATOM 4687 C C . GLY B 1 145 ? -15.883 -2.439 -0.473 1 97.88 145 GLY B C 1
ATOM 4688 O O . GLY B 1 145 ? -16.844 -1.908 0.067 1 97.88 145 GLY B O 1
ATOM 4689 N N . SER B 1 146 ? -15.453 -2.098 -1.63 1 97.5 146 SER B N 1
ATOM 4690 C CA . SER B 1 146 ? -16.031 -0.987 -2.371 1 97.5 146 SER B CA 1
ATOM 4691 C C . SER B 1 146 ? -17.453 -1.308 -2.812 1 97.5 146 SER B C 1
ATOM 4693 O O . SER B 1 146 ? -18.234 -0.406 -3.16 1 97.5 146 SER B O 1
ATOM 4695 N N . TRP B 1 147 ? -17.828 -2.564 -2.791 1 97.94 147 TRP B N 1
ATOM 4696 C CA . TRP B 1 147 ? -19.156 -2.971 -3.277 1 97.94 147 TRP B CA 1
ATOM 4697 C C . TRP B 1 147 ? -20.141 -3.084 -2.127 1 97.94 147 TRP B C 1
ATOM 4699 O O . TRP B 1 147 ? -21.328 -3.35 -2.348 1 97.94 147 TRP B O 1
ATOM 4709 N N . ARG B 1 148 ? -19.688 -2.887 -0.912 1 95.81 148 ARG B N 1
ATOM 4710 C CA . ARG B 1 148 ? -20.516 -3.105 0.276 1 95.81 148 ARG B CA 1
ATOM 4711 C C . ARG B 1 148 ? -21.812 -2.314 0.198 1 95.81 148 ARG B C 1
ATOM 4713 O O . ARG B 1 148 ? -22.859 -2.801 0.612 1 95.81 148 ARG B O 1
ATOM 4720 N N . TYR B 1 149 ? -21.781 -1.102 -0.326 1 92.62 149 TYR B N 1
ATOM 4721 C CA . TYR B 1 149 ? -22.938 -0.215 -0.357 1 92.62 149 TYR B CA 1
ATOM 4722 C C . TYR B 1 149 ? -24.031 -0.789 -1.239 1 92.62 149 TYR B C 1
ATOM 4724 O O . TYR B 1 149 ? -25.203 -0.443 -1.081 1 92.62 149 TYR B O 1
ATOM 4732 N N . THR B 1 150 ? -23.703 -1.674 -2.189 1 94.94 150 THR B N 1
ATOM 4733 C CA . THR B 1 150 ? -24.688 -2.232 -3.113 1 94.94 150 THR B CA 1
ATOM 4734 C C . THR B 1 150 ? -25.547 -3.291 -2.422 1 94.94 150 THR B C 1
ATOM 4736 O O . THR B 1 150 ? -26.641 -3.602 -2.881 1 94.94 150 THR B O 1
ATOM 4739 N N . LYS B 1 151 ? -25.016 -3.85 -1.372 1 95.75 151 LYS B N 1
ATOM 4740 C CA . LYS B 1 151 ? -25.703 -4.883 -0.601 1 95.75 151 LYS B CA 1
ATOM 4741 C C . LYS B 1 151 ? -25.344 -4.801 0.878 1 95.75 151 LYS B C 1
ATOM 4743 O O . LYS B 1 151 ? -24.609 -5.648 1.389 1 95.75 151 LYS B O 1
ATOM 4748 N N . PRO B 1 152 ? -25.906 -3.973 1.609 1 90 152 PRO B N 1
ATOM 4749 C CA . PRO B 1 152 ? -25.484 -3.633 2.971 1 90 152 PRO B CA 1
ATOM 4750 C C . PRO B 1 152 ? -25.625 -4.805 3.939 1 90 152 PRO B C 1
ATOM 4752 O O . PRO B 1 152 ? -24.938 -4.844 4.965 1 90 152 PRO B O 1
ATOM 4755 N N . ARG B 1 153 ? -26.438 -5.797 3.602 1 91.5 153 ARG B N 1
ATOM 4756 C CA . ARG B 1 153 ? -26.656 -6.91 4.516 1 91.5 153 ARG B CA 1
ATOM 4757 C C . ARG B 1 153 ? -25.797 -8.109 4.145 1 91.5 153 ARG B C 1
ATOM 4759 O O . ARG B 1 153 ? -25.828 -9.141 4.82 1 91.5 153 ARG B O 1
ATOM 4766 N N . ALA B 1 154 ? -25 -7.898 3.127 1 96.12 154 ALA B N 1
ATOM 4767 C CA . ALA B 1 154 ? -24.156 -9.008 2.695 1 96.12 154 ALA B CA 1
ATOM 4768 C C . ALA B 1 154 ? -23.109 -9.336 3.746 1 96.12 154 ALA B C 1
ATOM 4770 O O . ALA B 1 154 ? -22.531 -8.438 4.363 1 96.12 154 ALA B O 1
ATOM 4771 N N . LYS B 1 155 ? -22.844 -10.648 3.873 1 96.06 155 LYS B N 1
ATOM 4772 C CA . LYS B 1 155 ? -21.891 -11.109 4.887 1 96.06 155 LYS B CA 1
ATOM 4773 C C . LYS B 1 155 ? -20.812 -12 4.27 1 96.06 155 LYS B C 1
ATOM 4775 O O . LYS B 1 155 ? -19.734 -12.164 4.844 1 96.06 155 LYS B O 1
ATOM 4780 N N . PHE B 1 156 ? -21.125 -12.5 3.115 1 98.38 156 PHE B N 1
ATOM 4781 C CA . PHE B 1 156 ? -20.297 -13.609 2.658 1 98.38 156 PHE B CA 1
ATOM 4782 C C . PHE B 1 156 ? -19.688 -13.305 1.293 1 98.38 156 PHE B C 1
ATOM 4784 O O . PHE B 1 156 ? -20.25 -12.523 0.521 1 98.38 156 PHE B O 1
ATOM 4791 N N . VAL B 1 157 ? -18.547 -13.875 1.059 1 98.81 157 VAL B N 1
ATOM 4792 C CA . VAL B 1 157 ? -17.938 -14.023 -0.254 1 98.81 157 VAL B CA 1
ATOM 4793 C C . VAL B 1 157 ? -17.734 -15.508 -0.561 1 98.81 157 VAL B C 1
ATOM 4795 O O . VAL B 1 157 ? -17.203 -16.25 0.264 1 98.81 157 VAL B O 1
ATOM 4798 N N . VAL B 1 158 ? -18.234 -15.945 -1.676 1 98.88 158 VAL B N 1
ATOM 4799 C CA . VAL B 1 158 ? -17.938 -17.312 -2.082 1 98.88 158 VAL B CA 1
ATOM 4800 C C . VAL B 1 158 ? -16.5 -17.422 -2.576 1 98.88 158 VAL B C 1
ATOM 4802 O O . VAL B 1 158 ? -16.109 -16.703 -3.502 1 98.88 158 VAL B O 1
ATOM 4805 N N . PHE B 1 159 ? -15.789 -18.281 -1.919 1 98.56 159 PHE B N 1
ATOM 4806 C CA . PHE B 1 159 ? -14.375 -18.484 -2.225 1 98.56 159 PHE B CA 1
ATOM 4807 C C . PHE B 1 159 ? -14.18 -19.812 -2.967 1 98.56 159 PHE B C 1
ATOM 4809 O O . PHE B 1 159 ? -14.281 -20.875 -2.375 1 98.56 159 PHE B O 1
ATOM 4816 N N . LEU B 1 160 ? -14 -19.688 -4.266 1 98.19 160 LEU B N 1
ATOM 4817 C CA . LEU B 1 160 ? -13.586 -20.891 -4.984 1 98.19 160 LEU B CA 1
ATOM 4818 C C . LEU B 1 160 ? -12.133 -21.25 -4.66 1 98.19 160 LEU B C 1
ATOM 4820 O O . LEU B 1 160 ? -11.211 -20.562 -5.09 1 98.19 160 LEU B O 1
ATOM 4824 N N . ARG B 1 161 ? -11.945 -22.25 -3.982 1 96.75 161 ARG B N 1
ATOM 4825 C CA . ARG B 1 161 ? -10.75 -22.531 -3.201 1 96.75 161 ARG B CA 1
ATOM 4826 C C . ARG B 1 161 ? -9.5 -22.5 -4.074 1 96.75 161 ARG B C 1
ATOM 4828 O O . ARG B 1 161 ? -9.453 -23.125 -5.133 1 96.75 161 ARG B O 1
ATOM 4835 N N . ILE B 1 162 ? -8.641 -21.703 -3.691 1 95.19 162 ILE B N 1
ATOM 4836 C CA . ILE B 1 162 ? -7.23 -21.734 -4.07 1 95.19 162 ILE B CA 1
ATOM 4837 C C . ILE B 1 162 ? -6.359 -21.672 -2.818 1 95.19 162 ILE B C 1
ATOM 4839 O O . ILE B 1 162 ? -6.691 -20.969 -1.86 1 95.19 162 ILE B O 1
ATOM 4843 N N . ASP B 1 163 ? -5.375 -22.422 -2.842 1 93 163 ASP B N 1
ATOM 4844 C CA . ASP B 1 163 ? -4.547 -22.469 -1.642 1 93 163 ASP B CA 1
ATOM 4845 C C . ASP B 1 163 ? -3.449 -21.406 -1.691 1 93 163 ASP B C 1
ATOM 4847 O O . ASP B 1 163 ? -2.262 -21.734 -1.711 1 93 163 ASP B O 1
ATOM 4851 N N . GLN B 1 164 ? -3.826 -20.188 -1.742 1 91.31 164 GLN B N 1
ATOM 4852 C CA . GLN B 1 164 ? -3.076 -18.953 -1.559 1 91.31 164 GLN B CA 1
ATOM 4853 C C . GLN B 1 164 ? -3.654 -18.125 -0.414 1 91.31 164 GLN B C 1
ATOM 4855 O O . GLN B 1 164 ? -4.77 -17.609 -0.514 1 91.31 164 GLN B O 1
ATOM 4860 N N . LYS B 1 165 ? -2.928 -17.938 0.558 1 92.44 165 LYS B N 1
ATOM 4861 C CA . LYS B 1 165 ? -3.428 -17.328 1.785 1 92.44 165 LYS B CA 1
ATOM 4862 C C . LYS B 1 165 ? -3.9 -15.891 1.533 1 92.44 165 LYS B C 1
ATOM 4864 O O . LYS B 1 165 ? -4.883 -15.445 2.129 1 92.44 165 LYS B O 1
ATOM 4869 N N . SER B 1 166 ? -3.213 -15.156 0.654 1 93.56 166 SER B N 1
ATOM 4870 C CA . SER B 1 166 ? -3.529 -13.758 0.402 1 93.56 166 SER B CA 1
ATOM 4871 C C . SER B 1 166 ? -4.957 -13.594 -0.108 1 93.56 166 SER B C 1
ATOM 4873 O O . SER B 1 166 ? -5.672 -12.68 0.309 1 93.56 166 SER B O 1
ATOM 4875 N N . CYS B 1 167 ? -5.281 -14.469 -1.003 1 94.19 167 CYS B N 1
ATOM 4876 C CA . CYS B 1 167 ? -6.613 -14.398 -1.59 1 94.19 167 CYS B CA 1
ATOM 4877 C C . CYS B 1 167 ? -7.684 -14.688 -0.544 1 94.19 167 CYS B C 1
ATOM 4879 O O . CYS B 1 167 ? -8.703 -13.992 -0.481 1 94.19 167 CYS B O 1
ATOM 4881 N N . PHE B 1 168 ? -7.43 -15.703 0.22 1 96.88 168 PHE B N 1
ATOM 4882 C CA . PHE B 1 168 ? -8.367 -16.094 1.265 1 96.88 168 PHE B CA 1
ATOM 4883 C C . PHE B 1 168 ? -8.492 -14.992 2.312 1 96.88 168 PHE B C 1
ATOM 4885 O O . PHE B 1 168 ? -9.602 -14.609 2.688 1 96.88 168 PHE B O 1
ATOM 4892 N N . LYS B 1 169 ? -7.465 -14.438 2.754 1 96.69 169 LYS B N 1
ATOM 4893 C CA . LYS B 1 169 ? -7.434 -13.43 3.814 1 96.69 169 LYS B CA 1
ATOM 4894 C C . LYS B 1 169 ? -8.016 -12.109 3.338 1 96.69 169 LYS B C 1
ATOM 4896 O O . LYS B 1 169 ? -8.484 -11.297 4.148 1 96.69 169 LYS B O 1
ATOM 4901 N N . SER B 1 170 ? -7.953 -11.859 2.045 1 97.88 170 SER B N 1
ATOM 4902 C CA . SER B 1 170 ? -8.523 -10.633 1.492 1 97.88 170 SER B CA 1
ATOM 4903 C C . SER B 1 170 ? -10 -10.508 1.843 1 97.88 170 SER B C 1
ATOM 4905 O O . SER B 1 170 ? -10.516 -9.391 1.992 1 97.88 170 SER B O 1
ATOM 4907 N N . ILE B 1 171 ? -10.672 -11.633 1.993 1 98.19 171 ILE B N 1
ATOM 4908 C CA . ILE B 1 171 ? -12.102 -11.656 2.307 1 98.19 171 ILE B CA 1
ATOM 4909 C C . ILE B 1 171 ? -12.328 -11.117 3.715 1 98.19 171 ILE B C 1
ATOM 4911 O O . ILE B 1 171 ? -13.195 -10.266 3.928 1 98.19 171 ILE B O 1
ATOM 4915 N N . PHE B 1 172 ? -11.492 -11.547 4.664 1 95.75 172 PHE B N 1
ATOM 4916 C CA . PHE B 1 172 ? -11.586 -11.07 6.039 1 95.75 172 PHE B CA 1
ATOM 4917 C C . PHE B 1 172 ? -11.227 -9.594 6.133 1 95.75 172 PHE B C 1
ATOM 4919 O O . PHE B 1 172 ? -11.891 -8.836 6.84 1 95.75 172 PHE B O 1
ATOM 4926 N N . THR B 1 173 ? -10.219 -9.273 5.449 1 96.44 173 THR B N 1
ATOM 4927 C CA . THR B 1 173 ? -9.742 -7.895 5.48 1 96.44 173 THR B CA 1
ATOM 4928 C C . THR B 1 173 ? -10.805 -6.941 4.949 1 96.44 173 THR B C 1
ATOM 4930 O O . THR B 1 173 ? -10.906 -5.801 5.402 1 96.44 173 THR B O 1
ATOM 4933 N N . ALA B 1 174 ? -11.609 -7.414 4.047 1 97.31 174 ALA B N 1
ATOM 4934 C CA . ALA B 1 174 ? -12.703 -6.609 3.504 1 97.31 174 ALA B CA 1
ATOM 4935 C C . ALA B 1 174 ? -13.898 -6.59 4.461 1 97.31 174 ALA B C 1
ATOM 4937 O O . ALA B 1 174 ? -14.852 -5.832 4.258 1 97.31 174 ALA B O 1
ATOM 4938 N N . GLY B 1 175 ? -13.859 -7.426 5.477 1 95.5 175 GLY B N 1
ATOM 4939 C CA . GLY B 1 175 ? -14.906 -7.434 6.484 1 95.5 175 GLY B CA 1
ATOM 4940 C C . GLY B 1 175 ? -15.977 -8.477 6.223 1 95.5 175 GLY B C 1
ATOM 4941 O O . GLY B 1 175 ? -17.078 -8.398 6.77 1 95.5 175 GLY B O 1
ATOM 4942 N N . PHE B 1 176 ? -15.695 -9.445 5.324 1 97.19 176 PHE B N 1
ATOM 4943 C CA . PHE B 1 176 ? -16.656 -10.484 4.988 1 97.19 176 PHE B CA 1
ATOM 4944 C C . PHE B 1 176 ? -16.188 -11.844 5.504 1 97.19 176 PHE B C 1
ATOM 4946 O O . PHE B 1 176 ? -15.062 -11.969 6 1 97.19 176 PHE B O 1
ATOM 4953 N N . GLU B 1 177 ? -17.031 -12.812 5.43 1 96.88 177 GLU B N 1
ATOM 4954 C CA . GLU B 1 177 ? -16.719 -14.203 5.746 1 96.88 177 GLU B CA 1
ATOM 4955 C C . GLU B 1 177 ? -16.75 -15.078 4.496 1 96.88 177 GLU B C 1
ATOM 4957 O O . GLU B 1 177 ? -17.562 -14.859 3.602 1 96.88 177 GLU B O 1
ATOM 4962 N N . PRO B 1 178 ? -15.938 -16.109 4.438 1 98.06 178 PRO B N 1
ATOM 4963 C CA . PRO B 1 178 ? -15.867 -16.938 3.23 1 98.06 178 PRO B CA 1
ATOM 4964 C C . PRO B 1 178 ? -16.844 -18.109 3.262 1 98.06 178 PRO B C 1
ATOM 4966 O O . PRO B 1 178 ? -17.109 -18.656 4.328 1 98.06 178 PRO B O 1
ATOM 4969 N N . ILE B 1 179 ? -17.453 -18.375 2.203 1 98.44 179 ILE B N 1
ATOM 4970 C CA . ILE B 1 179 ? -18.047 -19.656 1.892 1 98.44 179 ILE B CA 1
ATOM 4971 C C . ILE B 1 179 ? -17.172 -20.422 0.902 1 98.44 179 ILE B C 1
ATOM 4973 O O . ILE B 1 179 ? -17.047 -20.016 -0.26 1 98.44 179 ILE B O 1
ATOM 4977 N N . ILE B 1 180 ? -16.578 -21.5 1.388 1 98.12 180 ILE B N 1
ATOM 4978 C CA . ILE B 1 180 ? -15.516 -22.156 0.629 1 98.12 180 ILE B CA 1
ATOM 4979 C C . ILE B 1 180 ? -16.109 -23.281 -0.221 1 98.12 180 ILE B C 1
ATOM 4981 O O . ILE B 1 180 ? -16.891 -24.094 0.277 1 98.12 180 ILE B O 1
ATOM 4985 N N . ILE B 1 181 ? -15.812 -23.281 -1.475 1 97.94 181 ILE B N 1
ATOM 4986 C CA . ILE B 1 181 ? -16.172 -24.375 -2.379 1 97.94 181 ILE B CA 1
ATOM 4987 C C . ILE B 1 181 ? -14.898 -25.031 -2.934 1 97.94 181 ILE B C 1
ATOM 4989 O O . ILE B 1 181 ? -14.086 -24.359 -3.576 1 97.94 181 ILE B O 1
ATOM 4993 N N . ASP B 1 182 ? -14.711 -26.25 -2.809 1 95.81 182 ASP B N 1
ATOM 4994 C CA . ASP B 1 182 ? -13.547 -27.016 -3.238 1 95.81 182 ASP B CA 1
ATOM 4995 C C . ASP B 1 182 ? -13.523 -27.188 -4.758 1 95.81 182 ASP B C 1
ATOM 4997 O O . ASP B 1 182 ? -14.578 -27.219 -5.395 1 95.81 182 ASP B O 1
ATOM 5001 N N . GLY B 1 183 ? -12.312 -27.25 -5.25 1 93 183 GLY B N 1
ATOM 5002 C CA . GLY B 1 183 ? -12.18 -27.734 -6.613 1 93 183 GLY B CA 1
ATOM 5003 C C . GLY B 1 183 ? -12.445 -29.234 -6.746 1 93 183 GLY B C 1
ATOM 5004 O O . GLY B 1 183 ? -12.219 -30 -5.809 1 93 183 GLY B O 1
ATOM 5005 N N . ILE B 1 184 ? -12.938 -29.578 -7.938 1 93.44 184 ILE B N 1
ATOM 5006 C CA . ILE B 1 184 ? -13.242 -30.984 -8.18 1 93.44 184 ILE B CA 1
ATOM 5007 C C . ILE B 1 184 ? -12.633 -31.422 -9.508 1 93.44 184 ILE B C 1
ATOM 5009 O O . ILE B 1 184 ? -12.391 -30.594 -10.383 1 93.44 184 ILE B O 1
ATOM 5013 N N . PRO B 1 185 ? -12.328 -32.719 -9.594 1 91.62 185 PRO B N 1
ATOM 5014 C CA . PRO B 1 185 ? -11.906 -33.188 -10.922 1 91.62 185 PRO B CA 1
ATOM 5015 C C . PRO B 1 185 ? -13.016 -33.094 -11.961 1 91.62 185 PRO B C 1
ATOM 5017 O O . PRO B 1 185 ? -14.188 -33.281 -11.633 1 91.62 185 PRO B O 1
ATOM 5020 N N . GLU B 1 186 ? -12.602 -32.781 -13.148 1 83.88 186 GLU B N 1
ATOM 5021 C CA . GLU B 1 186 ? -13.594 -32.75 -14.219 1 83.88 186 GLU B CA 1
ATOM 5022 C C . GLU B 1 186 ? -14.297 -34.094 -14.383 1 83.88 186 GLU B C 1
ATOM 5024 O O . GLU B 1 186 ? -15.508 -34.156 -14.594 1 83.88 186 GLU B O 1
ATOM 5029 N N . THR B 1 187 ? -13.414 -35.094 -14.492 1 83.19 187 THR B N 1
ATOM 5030 C CA . THR B 1 187 ? -13.898 -36.469 -14.516 1 83.19 187 THR B CA 1
ATOM 5031 C C . THR B 1 187 ? -13.125 -37.344 -13.523 1 83.19 187 THR B C 1
ATOM 5033 O O . THR B 1 187 ? -12.141 -36.875 -12.938 1 83.19 187 THR B O 1
ATOM 5036 N N . MET B 1 188 ? -13.594 -38.469 -13.445 1 78.19 188 MET B N 1
ATOM 5037 C CA . MET B 1 188 ? -12.953 -39.375 -12.5 1 78.19 188 MET B CA 1
ATOM 5038 C C . MET B 1 188 ? -11.508 -39.656 -12.906 1 78.19 188 MET B C 1
ATOM 5040 O O . MET B 1 188 ? -10.672 -40 -12.062 1 78.19 188 MET B O 1
ATOM 5044 N N . ILE B 1 189 ? -11.219 -39.469 -14.133 1 78.56 189 ILE B N 1
ATOM 5045 C CA . ILE B 1 189 ? -9.883 -39.844 -14.602 1 78.56 189 ILE B CA 1
ATOM 5046 C C . ILE B 1 189 ? -9.078 -38.594 -14.914 1 78.56 189 ILE B C 1
ATOM 5048 O O . ILE B 1 189 ? -7.902 -38.656 -15.281 1 78.56 189 ILE B O 1
ATOM 5052 N N . SER B 1 190 ? -9.656 -37.5 -14.641 1 86 190 SER B N 1
ATOM 5053 C CA . SER B 1 190 ? -8.977 -36.25 -14.961 1 86 190 SER B CA 1
ATOM 5054 C C . SER B 1 190 ? -7.969 -35.875 -13.883 1 86 190 SER B C 1
ATOM 5056 O O . SER B 1 190 ? -8.227 -36.062 -12.688 1 86 190 SER B O 1
ATOM 5058 N N . ASP B 1 191 ? -6.844 -35.375 -14.281 1 90.06 191 ASP B N 1
ATOM 5059 C CA . ASP B 1 191 ? -5.824 -34.875 -13.352 1 90.06 191 ASP B CA 1
ATOM 5060 C C . ASP B 1 191 ? -6.148 -33.5 -12.844 1 90.06 191 ASP B C 1
ATOM 5062 O O . ASP B 1 191 ? -5.812 -33.125 -11.711 1 90.06 191 ASP B O 1
ATOM 5066 N N . GLY B 1 192 ? -6.785 -32.781 -13.656 1 91.88 192 GLY B N 1
ATOM 5067 C CA . GLY B 1 192 ? -6.984 -31.375 -13.375 1 91.88 192 GLY B CA 1
ATOM 5068 C C . GLY B 1 192 ? -8.172 -31.109 -12.469 1 91.88 192 GLY B C 1
ATOM 5069 O O . GLY B 1 192 ? -9.109 -31.906 -12.414 1 91.88 192 GLY B O 1
ATOM 5070 N N . LEU B 1 193 ? -8.094 -30.062 -11.68 1 93.75 193 LEU B N 1
ATOM 5071 C CA . LEU B 1 193 ? -9.188 -29.578 -10.844 1 93.75 193 LEU B CA 1
ATOM 5072 C C . LEU B 1 193 ? -9.953 -28.469 -11.539 1 93.75 193 LEU B C 1
ATOM 5074 O O . LEU B 1 193 ? -9.352 -27.625 -12.227 1 93.75 193 LEU B O 1
ATOM 5078 N N . THR B 1 194 ? -11.25 -28.484 -11.344 1 90.94 194 THR B N 1
ATOM 5079 C CA . THR B 1 194 ? -12.102 -27.469 -11.961 1 90.94 194 THR B CA 1
ATOM 5080 C C . THR B 1 194 ? -13.109 -26.922 -10.953 1 90.94 194 THR B C 1
ATOM 5082 O O . THR B 1 194 ? -13.148 -27.375 -9.805 1 90.94 194 THR B O 1
ATOM 5085 N N . THR B 1 195 ? -13.898 -25.969 -11.422 1 93.12 195 THR B N 1
ATOM 5086 C CA . THR B 1 195 ? -14.914 -25.344 -10.594 1 93.12 195 THR B CA 1
ATOM 5087 C C . THR B 1 195 ? -16.078 -26.281 -10.344 1 93.12 195 THR B C 1
ATOM 5089 O O . THR B 1 195 ? -16.578 -26.922 -11.273 1 93.12 195 THR B O 1
ATOM 5092 N N . ASP B 1 196 ? -16.5 -26.406 -9.133 1 96.38 196 ASP B N 1
ATOM 5093 C CA . ASP B 1 196 ? -17.734 -27.125 -8.805 1 96.38 196 ASP B CA 1
ATOM 5094 C C . ASP B 1 196 ? -18.953 -26.219 -9.016 1 96.38 196 ASP B C 1
ATOM 5096 O O . ASP B 1 196 ? -19.5 -25.672 -8.062 1 96.38 196 ASP B O 1
ATOM 5100 N N . LEU B 1 197 ? -19.438 -26.219 -10.195 1 97.62 197 LEU B N 1
ATOM 5101 C CA . LEU B 1 197 ? -20.516 -25.328 -10.586 1 97.62 197 LEU B CA 1
ATOM 5102 C C . LEU B 1 197 ? -21.828 -25.703 -9.883 1 97.62 197 LEU B C 1
ATOM 5104 O O . LEU B 1 197 ? -22.641 -24.828 -9.57 1 97.62 197 LEU B O 1
ATOM 5108 N N . THR B 1 198 ? -22.016 -26.953 -9.648 1 97.69 198 THR B N 1
ATOM 5109 C CA . THR B 1 198 ? -23.203 -27.406 -8.953 1 97.69 198 THR B CA 1
ATOM 5110 C C . THR B 1 198 ? -23.234 -26.875 -7.523 1 97.69 198 THR B C 1
ATOM 5112 O O . THR B 1 198 ? -24.25 -26.328 -7.082 1 97.69 198 THR B O 1
ATOM 5115 N N . ALA B 1 199 ? -22.141 -27.047 -6.844 1 98 199 ALA B N 1
ATOM 5116 C CA . ALA B 1 199 ? -22.062 -26.516 -5.484 1 98 199 ALA B CA 1
ATOM 5117 C C . ALA B 1 199 ? -22.25 -25 -5.457 1 98 199 ALA B C 1
ATOM 5119 O O . ALA B 1 199 ? -22.906 -24.469 -4.559 1 98 199 ALA B O 1
ATOM 5120 N N . LEU B 1 200 ? -21.656 -24.328 -6.406 1 98.62 200 LEU B N 1
ATOM 5121 C CA . LEU B 1 200 ? -21.797 -22.875 -6.492 1 98.62 200 LEU B CA 1
ATOM 5122 C C . LEU B 1 200 ? -23.266 -22.484 -6.68 1 98.62 200 LEU B C 1
ATOM 5124 O O . LEU B 1 200 ? -23.75 -21.562 -6.02 1 98.62 200 LEU B O 1
ATOM 5128 N N . LYS B 1 201 ? -23.891 -23.156 -7.555 1 98.56 201 LYS B N 1
ATOM 5129 C CA . LYS B 1 201 ? -25.312 -22.891 -7.816 1 98.56 201 LYS B CA 1
ATOM 5130 C C . LYS B 1 201 ? -26.141 -23.047 -6.551 1 98.56 201 LYS B C 1
ATOM 5132 O O . LYS B 1 201 ? -26.984 -22.203 -6.242 1 98.56 201 LYS B O 1
ATOM 5137 N N . ILE B 1 202 ? -25.922 -24.078 -5.816 1 98.5 202 ILE B N 1
ATOM 5138 C CA . ILE B 1 202 ? -26.672 -24.375 -4.602 1 98.5 202 ILE B CA 1
ATOM 5139 C C . ILE B 1 202 ? -26.469 -23.266 -3.58 1 98.5 202 ILE B C 1
ATOM 5141 O O . ILE B 1 202 ? -27.422 -22.766 -2.988 1 98.5 202 ILE B O 1
ATOM 5145 N N . VAL B 1 203 ? -25.188 -22.875 -3.404 1 98.5 203 VAL B N 1
ATOM 5146 C CA . VAL B 1 203 ? -24.828 -21.844 -2.438 1 98.5 203 VAL B CA 1
ATOM 5147 C C . VAL B 1 203 ? -25.5 -20.516 -2.822 1 98.5 203 VAL B C 1
ATOM 5149 O O . VAL B 1 203 ? -26.078 -19.844 -1.971 1 98.5 203 VAL B O 1
ATOM 5152 N N . LEU B 1 204 ? -25.453 -20.141 -4.094 1 98.44 204 LEU B N 1
ATOM 5153 C CA . LEU B 1 204 ? -26.016 -18.875 -4.559 1 98.44 204 LEU B CA 1
ATOM 5154 C C . LEU B 1 204 ? -27.547 -18.891 -4.449 1 98.44 204 LEU B C 1
ATOM 5156 O O . LEU B 1 204 ? -28.156 -17.891 -4.094 1 98.44 204 LEU B O 1
ATOM 5160 N N . GLU B 1 205 ? -28.094 -20.016 -4.789 1 97.56 205 GLU B N 1
ATOM 5161 C CA . GLU B 1 205 ? -29.547 -20.141 -4.691 1 97.56 205 GLU B CA 1
ATOM 5162 C C . GLU B 1 205 ? -30.016 -19.969 -3.25 1 97.56 205 GLU B C 1
ATOM 5164 O O . GLU B 1 205 ? -31.031 -19.312 -2.998 1 97.56 205 GLU B O 1
ATOM 5169 N N . GLU B 1 206 ? -29.312 -20.469 -2.34 1 97.5 206 GLU B N 1
ATOM 5170 C CA . GLU B 1 206 ? -29.734 -20.5 -0.939 1 97.5 206 GLU B CA 1
ATOM 5171 C C . GLU B 1 206 ? -29.422 -19.172 -0.244 1 97.5 206 GLU B C 1
ATOM 5173 O O . GLU B 1 206 ? -30.141 -18.766 0.672 1 97.5 206 GLU B O 1
ATOM 5178 N N . GLN B 1 207 ? -28.344 -18.484 -0.668 1 96.81 207 GLN B N 1
ATOM 5179 C CA . GLN B 1 207 ? -27.844 -17.406 0.173 1 96.81 207 GLN B CA 1
ATOM 5180 C C . GLN B 1 207 ? -27.578 -16.141 -0.649 1 96.81 207 GLN B C 1
ATOM 5182 O O . GLN B 1 207 ? -26.828 -15.273 -0.224 1 96.81 207 GLN B O 1
ATOM 5187 N N . LYS B 1 208 ? -28.172 -16 -1.767 1 93.56 208 LYS B N 1
ATOM 5188 C CA . LYS B 1 208 ? -27.891 -14.906 -2.684 1 93.56 208 LYS B CA 1
ATOM 5189 C C . LYS B 1 208 ? -28.016 -13.555 -1.984 1 93.56 208 LYS B C 1
ATOM 5191 O O . LYS B 1 208 ? -27.25 -12.625 -2.271 1 93.56 208 LYS B O 1
ATOM 5196 N N . GLY B 1 209 ? -28.859 -13.43 -1.08 1 95.69 209 GLY B N 1
ATOM 5197 C CA . GLY B 1 209 ? -29.109 -12.156 -0.419 1 95.69 209 GLY B CA 1
ATOM 5198 C C . GLY B 1 209 ? -28 -11.742 0.521 1 95.69 209 GLY B C 1
ATOM 5199 O O . GLY B 1 209 ? -27.844 -10.562 0.834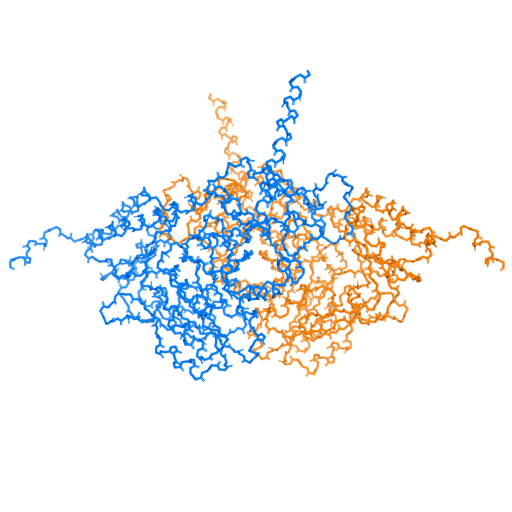 1 95.69 209 GLY B O 1
ATOM 5200 N N . GLU B 1 210 ? -27.141 -12.688 0.916 1 97.75 210 GLU B N 1
ATOM 5201 C CA . GLU B 1 210 ? -26.094 -12.406 1.896 1 97.75 210 GLU B CA 1
ATOM 5202 C C . GLU B 1 210 ? -24.703 -12.539 1.277 1 97.75 210 GLU B C 1
ATOM 5204 O O . GLU B 1 210 ? -23.703 -12.406 1.972 1 97.75 210 GLU B O 1
ATOM 5209 N N . ILE B 1 211 ? -24.672 -12.805 0.045 1 98.69 211 ILE B N 1
ATOM 5210 C CA . ILE B 1 211 ? -23.391 -12.961 -0.649 1 98.69 211 ILE B CA 1
ATOM 5211 C C . ILE B 1 211 ? -23.109 -11.711 -1.486 1 98.69 211 ILE B C 1
ATOM 5213 O O . ILE B 1 211 ? -23.922 -11.32 -2.324 1 98.69 211 ILE B O 1
ATOM 5217 N N . ILE B 1 212 ? -21.969 -11.086 -1.261 1 98.56 212 ILE B N 1
ATOM 5218 C CA . ILE B 1 212 ? -21.609 -9.867 -1.98 1 98.56 212 ILE B CA 1
ATOM 5219 C C . ILE B 1 212 ? -20.953 -10.227 -3.312 1 98.56 212 ILE B C 1
ATOM 5221 O O . ILE B 1 212 ? -21.156 -9.531 -4.312 1 98.56 212 ILE B O 1
ATOM 5225 N N . ALA B 1 213 ? -20.156 -11.367 -3.32 1 98.88 213 ALA B N 1
ATOM 5226 C CA . ALA B 1 213 ? -19.375 -11.656 -4.527 1 98.88 213 ALA B CA 1
ATOM 5227 C C . ALA B 1 213 ? -18.922 -13.109 -4.555 1 98.88 213 ALA B C 1
ATOM 5229 O O . ALA B 1 213 ? -18.891 -13.781 -3.516 1 98.88 213 ALA B O 1
ATOM 5230 N N . VAL B 1 214 ? -18.688 -13.602 -5.73 1 98.88 214 VAL B N 1
ATOM 5231 C CA . VAL B 1 214 ? -17.906 -14.812 -5.969 1 98.88 214 VAL B CA 1
ATOM 5232 C C . VAL B 1 214 ? -16.469 -14.438 -6.367 1 98.88 214 VAL B C 1
ATOM 5234 O O . VAL B 1 214 ? -16.266 -13.609 -7.254 1 98.88 214 VAL B O 1
ATOM 5237 N N . LEU B 1 215 ? -15.547 -14.992 -5.652 1 98.81 215 LEU B N 1
ATOM 5238 C CA . LEU B 1 215 ? -14.133 -14.781 -5.934 1 98.81 215 LEU B CA 1
ATOM 5239 C C . LEU B 1 215 ? -13.547 -15.969 -6.699 1 98.81 215 LEU B C 1
ATOM 5241 O O . LEU B 1 215 ? -13.289 -17.016 -6.113 1 98.81 215 LEU B O 1
ATOM 5245 N N . SER B 1 216 ? -13.367 -15.789 -7.996 1 98.5 216 SER B N 1
ATOM 5246 C CA . SER B 1 216 ? -12.789 -16.828 -8.852 1 98.5 216 SER B CA 1
ATOM 5247 C C . SER B 1 216 ? -11.32 -16.531 -9.141 1 98.5 216 SER B C 1
ATOM 5249 O O . SER B 1 216 ? -10.805 -15.477 -8.789 1 98.5 216 SER B O 1
ATOM 5251 N N . THR B 1 217 ? -10.625 -17.516 -9.703 1 97.75 217 THR B N 1
ATOM 5252 C CA . THR B 1 217 ? -9.203 -17.391 -10.008 1 97.75 217 THR B CA 1
ATOM 5253 C C . THR B 1 217 ? -8.891 -17.953 -11.383 1 97.75 217 THR B C 1
ATOM 5255 O O . THR B 1 217 ? -9.352 -19.047 -11.734 1 97.75 217 THR B O 1
ATOM 5258 N N . THR B 1 218 ? -8.102 -17.234 -12.148 1 96.31 218 THR B N 1
ATOM 5259 C CA . THR B 1 218 ? -7.781 -17.672 -13.5 1 96.31 218 THR B CA 1
ATOM 5260 C C . THR B 1 218 ? -6.543 -18.562 -13.508 1 96.31 218 THR B C 1
ATOM 5262 O O . THR B 1 218 ? -6.375 -19.406 -14.398 1 96.31 218 THR B O 1
ATOM 5265 N N . SER B 1 219 ? -5.66 -18.234 -12.648 1 89.25 219 SER B N 1
ATOM 5266 C CA . SER B 1 219 ? -4.418 -19 -12.672 1 89.25 219 SER B CA 1
ATOM 5267 C C . SER B 1 219 ? -3.904 -19.266 -11.258 1 89.25 219 SER B C 1
ATOM 5269 O O . SER B 1 219 ? -4.047 -18.422 -10.367 1 89.25 219 SER B O 1
ATOM 5271 N N . CYS B 1 220 ? -3.436 -20.484 -11.117 1 88.06 220 CYS B N 1
ATOM 5272 C CA . CYS B 1 220 ? -2.77 -20.969 -9.914 1 88.06 220 CYS B CA 1
ATOM 5273 C C . CYS B 1 220 ? -1.927 -22.203 -10.211 1 88.06 220 CYS B C 1
ATOM 5275 O O . CYS B 1 220 ? -1.865 -22.656 -11.359 1 88.06 220 CYS B O 1
ATOM 5277 N N . PHE B 1 221 ? -1.326 -22.672 -9.25 1 92.5 221 PHE B N 1
ATOM 5278 C CA . PHE B 1 221 ? -0.455 -23.828 -9.438 1 92.5 221 PHE B CA 1
ATOM 5279 C C . PHE B 1 221 ? -1.261 -25.047 -9.859 1 92.5 221 PHE B C 1
ATOM 5281 O O . PHE B 1 221 ? -2.373 -25.266 -9.375 1 92.5 221 PHE B O 1
ATOM 5288 N N . ALA B 1 222 ? -0.651 -25.797 -10.82 1 93.94 222 ALA B N 1
ATOM 5289 C CA . ALA B 1 222 ? -1.213 -27.109 -11.141 1 93.94 222 ALA B CA 1
ATOM 5290 C C . ALA B 1 222 ? -1.331 -27.969 -9.891 1 93.94 222 ALA B C 1
ATOM 5292 O O . ALA B 1 222 ? -0.548 -27.828 -8.953 1 93.94 222 ALA B O 1
ATOM 5293 N N . PRO B 1 223 ? -2.428 -28.812 -9.812 1 94.25 223 PRO B N 1
ATOM 5294 C CA . PRO B 1 223 ? -3.25 -29.266 -10.945 1 94.25 223 PRO B CA 1
ATOM 5295 C C . PRO B 1 223 ? -4.5 -28.406 -11.141 1 94.25 223 PRO B C 1
ATOM 5297 O O . PRO B 1 223 ? -5.418 -28.797 -11.867 1 94.25 223 PRO B O 1
ATOM 5300 N N . ARG B 1 224 ? -4.555 -27.328 -10.484 1 92.88 224 ARG B N 1
ATOM 5301 C CA . ARG B 1 224 ? -5.711 -26.453 -10.656 1 92.88 224 ARG B CA 1
ATOM 5302 C C . ARG B 1 224 ? -5.73 -25.844 -12.055 1 92.88 224 ARG B C 1
ATOM 5304 O O . ARG B 1 224 ? -4.684 -25.438 -12.578 1 92.88 224 ARG B O 1
ATOM 5311 N N . GLN B 1 225 ? -6.906 -25.828 -12.617 1 93.06 225 GLN B N 1
ATOM 5312 C CA . GLN B 1 225 ? -7.164 -25.141 -13.883 1 93.06 225 GLN B CA 1
ATOM 5313 C C . GLN B 1 225 ? -7.902 -23.828 -13.648 1 93.06 225 GLN B C 1
ATOM 5315 O O . GLN B 1 225 ? -8.422 -23.578 -12.555 1 93.06 225 GLN B O 1
ATOM 5320 N N . PRO B 1 226 ? -7.855 -22.906 -14.672 1 95.25 226 PRO B N 1
ATOM 5321 C CA . PRO B 1 226 ? -8.648 -21.688 -14.5 1 95.25 226 PRO B CA 1
ATOM 5322 C C . PRO B 1 226 ? -10.125 -21.984 -14.227 1 95.25 226 PRO B C 1
ATOM 5324 O O . PRO B 1 226 ? -10.695 -22.906 -14.805 1 95.25 226 PRO B O 1
ATOM 5327 N N . ASP B 1 227 ? -10.711 -21.203 -13.359 1 96.5 227 ASP B N 1
ATOM 5328 C CA . ASP B 1 227 ? -12.148 -21.281 -13.156 1 96.5 227 ASP B CA 1
ATOM 5329 C C . ASP B 1 227 ? -12.906 -20.984 -14.445 1 96.5 227 ASP B C 1
ATOM 5331 O O . ASP B 1 227 ? -12.406 -20.281 -15.32 1 96.5 227 ASP B O 1
ATOM 5335 N N . ASN B 1 228 ? -14.07 -21.625 -14.578 1 95.69 228 ASN B N 1
ATOM 5336 C CA . ASN B 1 228 ? -14.953 -21.328 -15.703 1 95.69 228 ASN B CA 1
ATOM 5337 C C . ASN B 1 228 ? -15.648 -19.984 -15.531 1 95.69 228 ASN B C 1
ATOM 5339 O O . ASN B 1 228 ? -16.797 -19.922 -15.07 1 95.69 228 ASN B O 1
ATOM 5343 N N . LEU B 1 229 ? -15.031 -18.922 -16.016 1 98.38 229 LEU B N 1
ATOM 5344 C CA . LEU B 1 229 ? -15.477 -17.562 -15.727 1 98.38 229 LEU B CA 1
ATOM 5345 C C . LEU B 1 229 ? -16.844 -17.281 -16.328 1 98.38 229 LEU B C 1
ATOM 5347 O O . LEU B 1 229 ? -17.656 -16.562 -15.75 1 98.38 229 LEU B O 1
ATOM 5351 N N . ILE B 1 230 ? -17.125 -17.844 -17.469 1 97.81 230 ILE B N 1
ATOM 5352 C CA . ILE B 1 230 ? -18.391 -17.625 -18.141 1 97.81 230 ILE B CA 1
ATOM 5353 C C . ILE B 1 230 ? -19.516 -18.25 -17.328 1 97.81 230 ILE B C 1
ATOM 5355 O O . ILE B 1 230 ? -20.531 -17.609 -17.031 1 97.81 230 ILE B O 1
ATOM 5359 N N . ALA B 1 231 ? -19.359 -19.531 -16.984 1 98.12 231 ALA B N 1
ATOM 5360 C CA . ALA B 1 231 ? -20.391 -20.219 -16.219 1 98.12 231 ALA B CA 1
ATOM 5361 C C . ALA B 1 231 ? -20.609 -19.562 -14.859 1 98.12 231 ALA B C 1
ATOM 5363 O O . ALA B 1 231 ? -21.734 -19.406 -14.406 1 98.12 231 ALA B O 1
ATOM 5364 N N . ILE B 1 232 ? -19.531 -19.188 -14.188 1 98.62 232 ILE B N 1
ATOM 5365 C CA . ILE B 1 232 ? -19.609 -18.5 -12.898 1 98.62 232 ILE B CA 1
ATOM 5366 C C . ILE B 1 232 ? -20.328 -17.172 -13.07 1 98.62 232 ILE B C 1
ATOM 5368 O O . ILE B 1 232 ? -21.203 -16.828 -12.266 1 98.62 232 ILE B O 1
ATOM 5372 N N . GLY B 1 233 ? -19.938 -16.453 -14.125 1 98.62 233 GLY B N 1
ATOM 5373 C CA . GLY B 1 233 ? -20.547 -15.164 -14.391 1 98.62 233 GLY B CA 1
ATOM 5374 C C . GLY B 1 233 ? -22.047 -15.258 -14.641 1 98.62 233 GLY B C 1
ATOM 5375 O O . GLY B 1 233 ? -22.797 -14.391 -14.203 1 98.62 233 GLY B O 1
ATOM 5376 N N . GLU B 1 234 ? -22.469 -16.25 -15.352 1 98.38 234 GLU B N 1
ATOM 5377 C CA . GLU B 1 234 ? -23.891 -16.484 -15.586 1 98.38 234 GLU B CA 1
ATOM 5378 C C . GLU B 1 234 ? -24.641 -16.688 -14.273 1 98.38 234 GLU B C 1
ATOM 5380 O O . GLU B 1 234 ? -25.719 -16.125 -14.086 1 98.38 234 GLU B O 1
ATOM 5385 N N . LEU B 1 235 ? -24.062 -17.469 -13.43 1 98.62 235 LEU B N 1
ATOM 5386 C CA . LEU B 1 235 ? -24.672 -17.719 -12.133 1 98.62 235 LEU B CA 1
ATOM 5387 C C . LEU B 1 235 ? -24.719 -16.438 -11.297 1 98.62 235 LEU B C 1
ATOM 5389 O O . LEU B 1 235 ? -25.719 -16.141 -10.648 1 98.62 235 LEU B O 1
ATOM 5393 N N . CYS B 1 236 ? -23.609 -15.695 -11.297 1 98.62 236 CYS B N 1
ATOM 5394 C CA . CYS B 1 236 ? -23.547 -14.453 -10.547 1 98.62 236 CYS B CA 1
ATOM 5395 C C . CYS B 1 236 ? -24.609 -13.469 -11.023 1 98.62 236 CYS B C 1
ATOM 5397 O O . CYS B 1 236 ? -25.281 -12.828 -10.211 1 98.62 236 CYS B O 1
ATOM 5399 N N . THR B 1 237 ? -24.75 -13.367 -12.32 1 98.12 237 THR B N 1
ATOM 5400 C CA . THR B 1 237 ? -25.766 -12.484 -12.906 1 98.12 237 THR B CA 1
ATOM 5401 C C . THR B 1 237 ? -27.172 -12.938 -12.539 1 98.12 237 THR B C 1
ATOM 5403 O O . THR B 1 237 ? -28 -12.125 -12.148 1 98.12 237 THR B O 1
ATOM 5406 N N . LYS B 1 238 ? -27.406 -14.203 -12.656 1 98.06 238 LYS B N 1
ATOM 5407 C CA . LYS B 1 238 ? -28.719 -14.781 -12.359 1 98.06 238 LYS B CA 1
ATOM 5408 C C . LYS B 1 238 ? -29.141 -14.484 -10.922 1 98.06 238 LYS B C 1
ATOM 5410 O O . LYS B 1 238 ? -30.297 -14.195 -10.664 1 98.06 238 LYS B O 1
ATOM 5415 N N . TYR B 1 239 ? -28.203 -14.523 -10.016 1 98.06 239 TYR B N 1
ATOM 5416 C CA . TYR B 1 239 ? -28.562 -14.438 -8.609 1 98.06 239 TYR B CA 1
ATOM 5417 C C . TYR B 1 239 ? -28.203 -13.07 -8.039 1 98.06 239 TYR B C 1
ATOM 5419 O O . TYR B 1 239 ? -28.328 -12.844 -6.828 1 98.06 239 TYR B O 1
ATOM 5427 N N . GLY B 1 240 ? -27.719 -12.133 -8.828 1 97.31 240 GLY B N 1
ATOM 5428 C CA . GLY B 1 240 ? -27.438 -10.766 -8.414 1 97.31 240 GLY B CA 1
ATOM 5429 C C . GLY B 1 240 ? -26.266 -10.648 -7.469 1 97.31 240 GLY B C 1
ATOM 5430 O O . GLY B 1 240 ? -26.359 -9.992 -6.43 1 97.31 240 GLY B O 1
ATOM 5431 N N . VAL B 1 241 ? -25.234 -11.336 -7.734 1 98.12 241 VAL B N 1
ATOM 5432 C CA . VAL B 1 241 ? -24 -11.336 -6.953 1 98.12 241 VAL B CA 1
ATOM 5433 C C . VAL B 1 241 ? -22.844 -10.844 -7.82 1 98.12 241 VAL B C 1
ATOM 5435 O O . VAL B 1 241 ? -22.797 -11.109 -9.023 1 98.12 241 VAL B O 1
ATOM 5438 N N . LYS B 1 242 ? -21.891 -10.031 -7.223 1 98.62 242 LYS B N 1
ATOM 5439 C CA . LYS B 1 242 ? -20.734 -9.539 -7.957 1 98.62 242 LYS B CA 1
ATOM 5440 C C . LYS B 1 242 ? -19.781 -10.672 -8.297 1 98.62 242 LYS B C 1
ATOM 5442 O O . LYS B 1 242 ? -19.75 -11.695 -7.605 1 98.62 242 LYS B O 1
ATOM 5447 N N . HIS B 1 243 ? -19.062 -10.539 -9.352 1 98.88 243 HIS B N 1
ATOM 5448 C CA . HIS B 1 243 ? -18.031 -11.484 -9.758 1 98.88 243 HIS B CA 1
ATOM 5449 C C . HIS B 1 243 ? -16.656 -10.828 -9.797 1 98.88 243 HIS B C 1
ATOM 5451 O O . HIS B 1 243 ? -16.391 -9.953 -10.633 1 98.88 243 HIS B O 1
ATOM 5457 N N . LEU B 1 244 ? -15.812 -11.18 -8.875 1 98.88 244 LEU B N 1
ATOM 5458 C CA . LEU B 1 244 ? -14.43 -10.703 -8.789 1 98.88 244 LEU B CA 1
ATOM 5459 C C . LEU B 1 244 ? -13.461 -11.789 -9.234 1 98.88 244 LEU B C 1
ATOM 5461 O O . LEU B 1 244 ? -13.477 -12.906 -8.711 1 98.88 244 LEU B O 1
ATOM 5465 N N . VAL B 1 245 ? -12.578 -11.438 -10.164 1 98.88 245 VAL B N 1
ATOM 5466 C CA . VAL B 1 245 ? -11.664 -12.43 -10.711 1 98.88 245 VAL B CA 1
ATOM 5467 C C . VAL B 1 245 ? -10.242 -12.141 -10.242 1 98.88 245 VAL B C 1
ATOM 5469 O O . VAL B 1 245 ? -9.695 -11.07 -10.508 1 98.88 245 VAL B O 1
ATOM 5472 N N . ASN B 1 246 ? -9.664 -13.086 -9.5 1 98.38 246 ASN B N 1
ATOM 5473 C CA . ASN B 1 246 ? -8.234 -13.07 -9.219 1 98.38 246 ASN B CA 1
ATOM 5474 C C . ASN B 1 246 ? -7.414 -13.523 -10.43 1 98.38 246 ASN B C 1
ATOM 5476 O O . ASN B 1 246 ? -7.34 -14.719 -10.719 1 98.38 246 ASN B O 1
ATOM 5480 N N . ASN B 1 247 ? -6.832 -12.617 -11.07 1 98.25 247 ASN B N 1
ATOM 5481 C CA . ASN B 1 247 ? -5.984 -12.867 -12.234 1 98.25 247 ASN B CA 1
ATOM 5482 C C . ASN B 1 247 ? -4.527 -12.508 -11.953 1 98.25 247 ASN B C 1
ATOM 5484 O O . ASN B 1 247 ? -3.805 -12.078 -12.852 1 98.25 247 ASN B O 1
ATOM 5488 N N . ALA B 1 248 ? -4.078 -12.727 -10.742 1 95.88 248 ALA B N 1
ATOM 5489 C CA . ALA B 1 248 ? -2.764 -12.297 -10.266 1 95.88 248 ALA B CA 1
ATOM 5490 C C . ALA B 1 248 ? -1.673 -12.68 -11.266 1 95.88 248 ALA B C 1
ATOM 5492 O O . ALA B 1 248 ? -0.755 -11.898 -11.523 1 95.88 248 ALA B O 1
ATOM 5493 N N . TYR B 1 249 ? -1.786 -13.828 -11.883 1 93.44 249 TYR B N 1
ATOM 5494 C CA . TYR B 1 249 ? -0.738 -14.328 -12.766 1 93.44 249 TYR B CA 1
ATOM 5495 C C . TYR B 1 249 ? -1.273 -14.547 -14.172 1 93.44 249 TYR B C 1
ATOM 5497 O O . TYR B 1 249 ? -0.518 -14.898 -15.086 1 93.44 249 TYR B O 1
ATOM 5505 N N . GLY B 1 250 ? -2.422 -14.25 -14.461 1 94.88 250 GLY B N 1
ATOM 5506 C CA . GLY B 1 250 ? -3.137 -14.844 -15.578 1 94.88 250 GLY B CA 1
ATOM 5507 C C . GLY B 1 250 ? -2.854 -14.156 -16.906 1 94.88 250 GLY B C 1
ATOM 5508 O O . GLY B 1 250 ? -3.125 -14.711 -17.969 1 94.88 250 GLY B O 1
ATOM 5509 N N . LEU B 1 251 ? -2.211 -13.008 -16.859 1 96.31 251 LEU B N 1
ATOM 5510 C CA . LEU B 1 251 ? -2.004 -12.289 -18.109 1 96.31 251 LEU B CA 1
ATOM 5511 C C . LEU B 1 251 ? -1.056 -13.055 -19.031 1 96.31 251 LEU B C 1
ATOM 5513 O O . LEU B 1 251 ? -1.066 -12.859 -20.25 1 96.31 251 LEU B O 1
ATOM 5517 N N . GLN B 1 252 ? -0.288 -13.922 -18.516 1 94.69 252 GLN B N 1
ATOM 5518 C CA . GLN B 1 252 ? 0.712 -14.633 -19.297 1 94.69 252 GLN B CA 1
ATOM 5519 C C . GLN B 1 252 ? 0.097 -15.828 -20.016 1 94.69 252 GLN B C 1
ATOM 5521 O O . GLN B 1 252 ? 0.713 -16.406 -20.922 1 94.69 252 GLN B O 1
ATOM 5526 N N . SER B 1 253 ? -1.142 -16.188 -19.656 1 95.94 253 SER B N 1
ATOM 5527 C CA . SER B 1 253 ? -1.832 -17.344 -20.234 1 95.94 253 SER B CA 1
ATOM 5528 C C . SER B 1 253 ? -2.869 -16.906 -21.266 1 95.94 253 SER B C 1
ATOM 5530 O O . SER B 1 253 ? -3.842 -16.219 -20.922 1 95.94 253 SER B O 1
ATOM 5532 N N . PRO B 1 254 ? -2.695 -17.328 -22.516 1 95.75 254 PRO B N 1
ATOM 5533 C CA . PRO B 1 254 ? -3.73 -17.031 -23.516 1 95.75 254 PRO B CA 1
ATOM 5534 C C . PRO B 1 254 ? -5.109 -17.547 -23.094 1 95.75 254 PRO B C 1
ATOM 5536 O O . PRO B 1 254 ? -6.117 -16.859 -23.328 1 95.75 254 PRO B O 1
ATOM 5539 N N . GLU B 1 255 ? -5.148 -18.703 -22.5 1 95.25 255 GLU B N 1
ATOM 5540 C CA . GLU B 1 255 ? -6.41 -19.266 -22.031 1 95.25 255 GLU B CA 1
ATOM 5541 C C . GLU B 1 255 ? -7.078 -18.344 -21.016 1 95.25 255 GLU B C 1
ATOM 5543 O O . GLU B 1 255 ? -8.281 -18.094 -21.094 1 95.25 255 GLU B O 1
ATOM 5548 N N . CYS B 1 256 ? -6.332 -17.875 -20.047 1 97 256 CYS B N 1
ATOM 5549 C CA . CYS B 1 256 ? -6.867 -16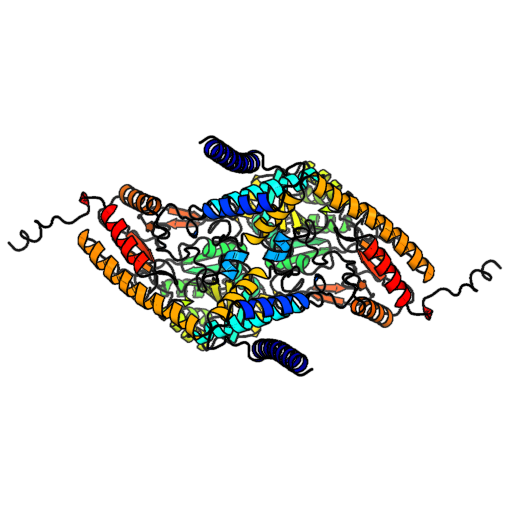.984 -19.031 1 97 256 CYS B CA 1
ATOM 5550 C C . CYS B 1 256 ? -7.383 -15.695 -19.656 1 97 256 CYS B C 1
ATOM 5552 O O . CYS B 1 256 ? -8.477 -15.227 -19.312 1 97 256 CYS B O 1
ATOM 5554 N N . ARG B 1 257 ? -6.609 -15.117 -20.578 1 97.94 257 ARG B N 1
ATOM 5555 C CA . ARG B 1 257 ? -7 -13.875 -21.234 1 97.94 257 ARG B CA 1
ATOM 5556 C C . ARG B 1 257 ? -8.281 -14.055 -22.031 1 97.94 257 ARG B C 1
ATOM 5558 O O . ARG B 1 257 ? -9.172 -13.203 -21.984 1 97.94 257 ARG B O 1
ATOM 5565 N N . ASN B 1 258 ? -8.367 -15.156 -22.703 1 97.56 258 ASN B N 1
ATOM 5566 C CA . ASN B 1 258 ? -9.547 -15.453 -23.516 1 97.56 258 ASN B CA 1
ATOM 5567 C C . ASN B 1 258 ? -10.797 -15.578 -22.641 1 97.56 258 ASN B C 1
ATOM 5569 O O . ASN B 1 258 ? -11.867 -15.078 -23.016 1 97.56 258 ASN B O 1
ATOM 5573 N N . GLN B 1 259 ? -10.68 -16.266 -21.547 1 97.5 259 GLN B N 1
ATOM 5574 C CA . GLN B 1 259 ? -11.812 -16.438 -20.641 1 97.5 259 GLN B CA 1
ATOM 5575 C C . GLN B 1 259 ? -12.281 -15.094 -20.094 1 97.5 259 GLN B C 1
ATOM 5577 O O . GLN B 1 259 ? -13.477 -14.836 -20.016 1 97.5 259 GLN B O 1
ATOM 5582 N N . ILE B 1 260 ? -11.328 -14.258 -19.703 1 98.69 260 ILE B N 1
ATOM 5583 C CA . ILE B 1 260 ? -11.68 -12.953 -19.156 1 98.69 260 ILE B CA 1
ATOM 5584 C C . ILE B 1 260 ? -12.359 -12.109 -20.234 1 98.69 260 ILE B C 1
ATOM 5586 O O . ILE B 1 260 ? -13.359 -11.438 -19.969 1 98.69 260 ILE B O 1
ATOM 5590 N N . GLU B 1 261 ? -11.797 -12.141 -21.453 1 98.69 261 GLU B N 1
ATOM 5591 C CA . GLU B 1 261 ? -12.367 -11.383 -22.562 1 98.69 261 GLU B CA 1
ATOM 5592 C C . GLU B 1 261 ? -13.805 -11.82 -22.844 1 98.69 261 GLU B C 1
ATOM 5594 O O . GLU B 1 261 ? -14.703 -10.977 -22.969 1 98.69 261 GLU B O 1
ATOM 5599 N N . GLU B 1 262 ? -13.992 -13.109 -22.906 1 98.38 262 GLU B N 1
ATOM 5600 C CA . GLU B 1 262 ? -15.312 -13.648 -23.219 1 98.38 262 GLU B CA 1
ATOM 5601 C C . GLU B 1 262 ? -16.328 -13.32 -22.125 1 98.38 262 GLU B C 1
ATOM 5603 O O . GLU B 1 262 ? -17.406 -12.812 -22.406 1 98.38 262 GLU B O 1
ATOM 5608 N N . ALA B 1 263 ? -15.992 -13.609 -20.906 1 98.56 263 ALA B N 1
ATOM 5609 C CA . ALA B 1 263 ? -16.875 -13.352 -19.781 1 98.56 263 ALA B CA 1
ATOM 5610 C C . ALA B 1 263 ? -17.094 -11.852 -19.594 1 98.56 263 ALA B C 1
ATOM 5612 O O . ALA B 1 263 ? -18.219 -11.414 -19.297 1 98.56 263 ALA B O 1
ATOM 5613 N N . GLY B 1 264 ? -15.992 -11.094 -19.688 1 98.38 264 GLY B N 1
ATOM 5614 C CA . GLY B 1 264 ? -16.078 -9.656 -19.547 1 98.38 264 GLY B CA 1
ATOM 5615 C C . GLY B 1 264 ? -16.984 -9 -20.562 1 98.38 264 GLY B C 1
ATOM 5616 O O . GLY B 1 264 ? -17.828 -8.164 -20.219 1 98.38 264 GLY B O 1
ATOM 5617 N N . ARG B 1 265 ? -16.828 -9.359 -21.781 1 97.25 265 ARG B N 1
ATOM 5618 C CA . ARG B 1 265 ? -17.641 -8.828 -22.875 1 97.25 265 ARG B CA 1
ATOM 5619 C C . ARG B 1 265 ? -19.125 -9.133 -22.672 1 97.25 265 ARG B C 1
ATOM 5621 O O . ARG B 1 265 ? -19.984 -8.32 -23.016 1 97.25 265 ARG B O 1
ATOM 5628 N N . ALA B 1 266 ? -19.406 -10.234 -22.078 1 97.94 266 ALA B N 1
ATOM 5629 C CA . ALA B 1 266 ? -20.781 -10.656 -21.844 1 97.94 266 ALA B CA 1
ATOM 5630 C C . ALA B 1 266 ? -21.359 -9.953 -20.609 1 97.94 266 ALA B C 1
ATOM 5632 O O . ALA B 1 266 ? -22.547 -10.102 -20.312 1 97.94 266 ALA B O 1
ATOM 5633 N N . GLY B 1 267 ? -20.531 -9.227 -19.875 1 97.75 267 GLY B N 1
ATOM 5634 C CA . GLY B 1 267 ? -20.984 -8.508 -18.703 1 97.75 267 GLY B CA 1
ATOM 5635 C C . GLY B 1 267 ? -20.953 -9.344 -17.438 1 97.75 267 GLY B C 1
ATOM 5636 O O . GLY B 1 267 ? -21.594 -9.008 -16.438 1 97.75 267 GLY B O 1
ATOM 5637 N N . TYR B 1 268 ? -20.125 -10.422 -17.453 1 98.31 268 TYR B N 1
ATOM 5638 C CA . TYR B 1 268 ? -20.172 -11.414 -16.391 1 98.31 268 TYR B CA 1
ATOM 5639 C C . TYR B 1 268 ? -19.094 -11.141 -15.344 1 98.31 268 TYR B C 1
ATOM 5641 O O . TYR B 1 268 ? -18.984 -11.859 -14.344 1 98.31 268 TYR B O 1
ATOM 5649 N N . ILE B 1 269 ? -18.266 -10.117 -15.523 1 98.75 269 ILE B N 1
ATOM 5650 C CA . ILE B 1 269 ? -17.172 -9.812 -14.602 1 98.75 269 ILE B CA 1
ATOM 5651 C C . ILE B 1 269 ? -17.297 -8.359 -14.117 1 98.75 269 ILE B C 1
ATOM 5653 O O . ILE B 1 269 ? -17.406 -7.441 -14.93 1 98.75 269 ILE B O 1
ATOM 5657 N N . ASP B 1 270 ? -17.281 -8.148 -12.844 1 98.69 270 ASP B N 1
ATOM 5658 C CA . ASP B 1 270 ? -17.359 -6.797 -12.289 1 98.69 270 ASP B CA 1
ATOM 5659 C C . ASP B 1 270 ? -15.969 -6.16 -12.211 1 98.69 270 ASP B C 1
ATOM 5661 O O . ASP B 1 270 ? -15.82 -4.953 -12.406 1 98.69 270 ASP B O 1
ATOM 5665 N N . ALA B 1 271 ? -14.945 -6.922 -11.883 1 98.88 271 ALA B N 1
ATOM 5666 C CA . ALA B 1 271 ? -13.555 -6.48 -11.844 1 98.88 271 ALA B CA 1
ATOM 5667 C C . ALA B 1 271 ? -12.602 -7.672 -11.891 1 98.88 271 ALA B C 1
ATOM 5669 O O . ALA B 1 271 ? -12.977 -8.789 -11.523 1 98.88 271 ALA B O 1
ATOM 5670 N N . PHE B 1 272 ? -11.438 -7.5 -12.375 1 98.88 272 PHE B N 1
ATOM 5671 C CA . PHE B 1 272 ? -10.383 -8.508 -12.305 1 98.88 272 PHE B CA 1
ATOM 5672 C C . PHE B 1 272 ? -9.039 -7.867 -11.969 1 98.88 272 PHE B C 1
ATOM 5674 O O . PHE B 1 272 ? -8.781 -6.723 -12.336 1 98.88 272 PHE B O 1
ATOM 5681 N N . VAL B 1 273 ? -8.211 -8.562 -11.211 1 98.75 273 VAL B N 1
ATOM 5682 C CA . VAL B 1 273 ? -7.016 -8 -10.594 1 98.75 273 VAL B CA 1
ATOM 5683 C C . VAL B 1 273 ? -5.781 -8.758 -11.078 1 98.75 273 VAL B C 1
ATOM 5685 O O . VAL B 1 273 ? -5.754 -9.992 -11.055 1 98.75 273 VAL B O 1
ATOM 5688 N N . GLN B 1 274 ? -4.762 -8.016 -11.555 1 97.69 274 GLN B N 1
ATOM 5689 C CA . GLN B 1 274 ? -3.484 -8.609 -11.938 1 97.69 274 GLN B CA 1
ATOM 5690 C C . GLN B 1 274 ? -2.34 -8.039 -11.109 1 97.69 274 GLN B C 1
ATOM 5692 O O . GLN B 1 274 ? -2.33 -6.848 -10.789 1 97.69 274 GLN B O 1
ATOM 5697 N N . SER B 1 275 ? -1.433 -8.898 -10.773 1 97.06 275 SER B N 1
ATOM 5698 C CA . SER B 1 275 ? -0.239 -8.461 -10.055 1 97.06 275 SER B CA 1
ATOM 5699 C C . SER B 1 275 ? 0.786 -7.852 -11.008 1 97.06 275 SER B C 1
ATOM 5701 O O . SER B 1 275 ? 1.047 -8.406 -12.078 1 97.06 275 SER B O 1
ATOM 5703 N N . THR B 1 276 ? 1.424 -6.75 -10.609 1 97.75 276 THR B N 1
ATOM 5704 C CA . THR B 1 276 ? 2.402 -6.129 -11.5 1 97.75 276 THR B CA 1
ATOM 5705 C C . THR B 1 276 ? 3.709 -6.918 -11.5 1 97.75 276 THR B C 1
ATOM 5707 O O . THR B 1 276 ? 4.336 -7.094 -12.547 1 97.75 276 THR B O 1
ATOM 5710 N N . ASP B 1 277 ? 4.125 -7.504 -10.359 1 96.31 277 ASP B N 1
ATOM 5711 C CA . ASP B 1 277 ? 5.406 -8.188 -10.25 1 96.31 277 ASP B CA 1
ATOM 5712 C C . ASP B 1 277 ? 5.379 -9.531 -10.984 1 96.31 277 ASP B C 1
ATOM 5714 O O . ASP B 1 277 ? 6.418 -10.016 -11.43 1 96.31 277 ASP B O 1
ATOM 5718 N N . LYS B 1 278 ? 4.191 -10.055 -11.133 1 95.81 278 LYS B N 1
ATOM 5719 C CA . LYS B 1 278 ? 4.07 -11.383 -11.734 1 95.81 278 LYS B CA 1
ATOM 5720 C C . LYS B 1 278 ? 3.891 -11.281 -13.25 1 95.81 278 LYS B C 1
ATOM 5722 O O . LYS B 1 278 ? 4.188 -12.227 -13.984 1 95.81 278 LYS B O 1
ATOM 5727 N N . ASN B 1 279 ? 3.408 -10.109 -13.68 1 96.75 279 ASN B N 1
ATOM 5728 C CA . ASN B 1 279 ? 3.012 -10.023 -15.086 1 96.75 279 ASN B CA 1
ATOM 5729 C C . ASN B 1 279 ? 3.873 -9.023 -15.852 1 96.75 279 ASN B C 1
ATOM 5731 O O . ASN B 1 279 ? 3.838 -8.984 -17.078 1 96.75 279 ASN B O 1
ATOM 5735 N N . PHE B 1 280 ? 4.688 -8.188 -15.18 1 97.75 280 PHE B N 1
ATOM 5736 C CA . PHE B 1 280 ? 5.336 -7.113 -15.922 1 97.75 280 PHE B CA 1
ATOM 5737 C C . PHE B 1 280 ? 6.801 -6.992 -15.523 1 97.75 280 PHE B C 1
ATOM 5739 O O . PHE B 1 280 ? 7.465 -6.012 -15.875 1 97.75 280 PHE B O 1
ATOM 5746 N N . LEU B 1 281 ? 7.305 -7.969 -14.766 1 97.31 281 LEU B N 1
ATOM 5747 C CA . LEU B 1 281 ? 8.727 -8.023 -14.43 1 97.31 281 LEU B CA 1
ATOM 5748 C C . LEU B 1 281 ? 9.156 -6.754 -13.703 1 97.31 281 LEU B C 1
ATOM 5750 O O . LEU B 1 281 ? 10.148 -6.121 -14.086 1 97.31 281 LEU B O 1
ATOM 5754 N N . VAL B 1 282 ? 8.414 -6.328 -12.719 1 98.19 282 VAL B N 1
ATOM 5755 C CA . VAL B 1 282 ? 8.719 -5.246 -11.789 1 98.19 282 VAL B CA 1
ATOM 5756 C C . VAL B 1 282 ? 8.719 -5.781 -10.359 1 98.19 282 VAL B C 1
ATOM 5758 O O . VAL B 1 282 ? 8.227 -6.887 -10.102 1 98.19 282 VAL B O 1
ATOM 5761 N N . PRO B 1 283 ? 9.297 -5.09 -9.359 1 97.88 283 PRO B N 1
ATOM 5762 C CA . PRO B 1 283 ? 9.289 -5.555 -7.973 1 97.88 283 PRO B CA 1
ATOM 5763 C C . PRO B 1 283 ? 7.887 -5.621 -7.375 1 97.88 283 PRO B C 1
ATOM 5765 O O . PRO B 1 283 ? 6.984 -4.922 -7.84 1 97.88 283 PRO B O 1
ATOM 5768 N N . VAL B 1 284 ? 7.766 -6.422 -6.355 1 97.31 284 VAL B N 1
ATOM 5769 C CA . VAL B 1 284 ? 6.512 -6.539 -5.617 1 97.31 284 VAL B CA 1
ATOM 5770 C C . VAL B 1 284 ? 6.121 -5.18 -5.047 1 97.31 284 VAL B C 1
ATOM 5772 O O . VAL B 1 284 ? 6.961 -4.461 -4.496 1 97.31 284 VAL B O 1
ATOM 5775 N N . GLY B 1 285 ? 4.809 -4.781 -5.258 1 95.69 285 GLY B N 1
ATOM 5776 C CA . GLY B 1 285 ? 4.379 -3.555 -4.609 1 95.69 285 GLY B CA 1
ATOM 5777 C C . GLY B 1 285 ? 3.098 -2.988 -5.191 1 95.69 285 GLY B C 1
ATOM 5778 O O . GLY B 1 285 ? 2.523 -2.045 -4.641 1 95.69 285 GLY B O 1
ATOM 5779 N N . GLY B 1 286 ? 2.619 -3.652 -6.27 1 97.44 286 GLY B N 1
ATOM 5780 C CA . GLY B 1 286 ? 1.438 -3.098 -6.91 1 97.44 286 GLY B CA 1
ATOM 5781 C C . GLY B 1 286 ? 0.599 -4.141 -7.621 1 97.44 286 GLY B C 1
ATOM 5782 O O . GLY B 1 286 ? 1.012 -5.293 -7.75 1 97.44 286 GLY B O 1
ATOM 5783 N N . SER B 1 287 ? -0.595 -3.703 -7.992 1 98.44 287 SER B N 1
ATOM 5784 C CA . SER B 1 287 ? -1.534 -4.465 -8.805 1 98.44 287 SER B CA 1
ATOM 5785 C C . SER B 1 287 ? -2.301 -3.559 -9.766 1 98.44 287 SER B C 1
ATOM 5787 O O . SER B 1 287 ? -2.225 -2.332 -9.656 1 98.44 287 SER B O 1
ATOM 5789 N N . ILE B 1 288 ? -2.924 -4.129 -10.719 1 98.81 288 ILE B N 1
ATOM 5790 C CA . ILE B 1 288 ? -3.824 -3.424 -11.617 1 98.81 288 ILE B CA 1
ATOM 5791 C C . ILE B 1 288 ? -5.254 -3.924 -11.422 1 98.81 288 ILE B C 1
ATOM 5793 O O . ILE B 1 288 ? -5.516 -5.125 -11.523 1 98.81 288 ILE B O 1
ATOM 5797 N N . ILE B 1 289 ? -6.133 -3.051 -11.07 1 98.81 289 ILE B N 1
ATOM 5798 C CA . ILE B 1 289 ? -7.559 -3.361 -11.078 1 98.81 289 ILE B CA 1
ATOM 5799 C C . ILE B 1 289 ? -8.172 -2.922 -12.406 1 98.81 289 ILE B C 1
ATOM 5801 O O . ILE B 1 289 ? -8.031 -1.765 -12.812 1 98.81 289 ILE B O 1
ATOM 5805 N N . ALA B 1 290 ? -8.797 -3.799 -13.078 1 98.88 290 ALA B N 1
ATOM 5806 C CA . ALA B 1 290 ? -9.398 -3.514 -14.375 1 98.88 290 ALA B CA 1
ATOM 5807 C C . ALA B 1 290 ? -10.883 -3.885 -14.383 1 98.88 290 ALA B C 1
ATOM 5809 O O . ALA B 1 290 ? -11.312 -4.773 -13.641 1 98.88 290 ALA B O 1
ATOM 5810 N N . THR B 1 291 ? -11.641 -3.16 -15.141 1 98.75 291 THR B N 1
ATOM 5811 C CA . THR B 1 291 ? -13.086 -3.371 -15.242 1 98.75 291 THR B CA 1
ATOM 5812 C C . THR B 1 291 ? -13.555 -3.193 -16.688 1 98.75 291 THR B C 1
ATOM 5814 O O . THR B 1 291 ? -12.82 -2.668 -17.516 1 98.75 291 THR B O 1
ATOM 5817 N N . PHE B 1 292 ? -14.711 -3.676 -16.969 1 98.38 292 PHE B N 1
ATOM 5818 C CA . PHE B 1 292 ? -15.32 -3.553 -18.281 1 98.38 292 PHE B CA 1
ATOM 5819 C C . PHE B 1 292 ? -16.312 -2.395 -18.312 1 98.38 292 PHE B C 1
ATOM 5821 O O . PHE B 1 292 ? -17.078 -2.25 -19.266 1 98.38 292 PHE B O 1
ATOM 5828 N N . ASN B 1 293 ? -16.281 -1.643 -17.203 1 95.94 293 ASN B N 1
ATOM 5829 C CA . ASN B 1 293 ? -17.078 -0.435 -17.016 1 95.94 293 ASN B CA 1
ATOM 5830 C C . ASN B 1 293 ? -16.312 0.637 -16.25 1 95.94 293 ASN B C 1
ATOM 5832 O O . ASN B 1 293 ? -15.805 0.381 -15.156 1 95.94 293 ASN B O 1
ATOM 5836 N N . VAL B 1 294 ? -16.25 1.856 -16.828 1 96.25 294 VAL B N 1
ATOM 5837 C CA . VAL B 1 294 ? -15.445 2.932 -16.25 1 96.25 294 VAL B CA 1
ATOM 5838 C C . VAL B 1 294 ? -15.992 3.311 -14.883 1 96.25 294 VAL B C 1
ATOM 5840 O O . VAL B 1 294 ? -15.227 3.535 -13.945 1 96.25 294 VAL B O 1
ATOM 5843 N N . LYS B 1 295 ? -17.234 3.402 -14.711 1 96.06 295 LYS B N 1
ATOM 5844 C CA . LYS B 1 295 ? -17.875 3.809 -13.461 1 96.06 295 LYS B CA 1
ATOM 5845 C C . LYS B 1 295 ? -17.547 2.842 -12.336 1 96.06 295 LYS B C 1
ATOM 5847 O O . LYS B 1 295 ? -17.422 3.25 -11.18 1 96.06 295 LYS B O 1
ATOM 5852 N N . SER B 1 296 ? -17.453 1.567 -12.68 1 95.81 296 SER B N 1
ATOM 5853 C CA . SER B 1 296 ? -17.141 0.552 -11.688 1 95.81 296 SER B CA 1
ATOM 5854 C C . SER B 1 296 ? -15.75 0.791 -11.086 1 95.81 296 SER B C 1
ATOM 5856 O O . SER B 1 296 ? -15.547 0.597 -9.883 1 95.81 296 SER B O 1
ATOM 5858 N N . LEU B 1 297 ? -14.844 1.207 -11.945 1 97.31 297 LEU B N 1
ATOM 5859 C CA . LEU B 1 297 ? -13.492 1.466 -11.461 1 97.31 297 LEU B CA 1
ATOM 5860 C C . LEU B 1 297 ? -13.453 2.73 -10.609 1 97.31 297 LEU B C 1
ATOM 5862 O O . LEU B 1 297 ? -12.711 2.801 -9.625 1 97.31 297 LEU B O 1
ATOM 5866 N N . ASP B 1 298 ? -14.211 3.713 -10.969 1 96.12 298 ASP B N 1
ATOM 5867 C CA . ASP B 1 298 ? -14.273 4.965 -10.219 1 96.12 298 ASP B CA 1
ATOM 5868 C C . ASP B 1 298 ? -14.742 4.723 -8.781 1 96.12 298 ASP B C 1
ATOM 5870 O O . ASP B 1 298 ? -14.273 5.379 -7.852 1 96.12 298 ASP B O 1
ATOM 5874 N N . ILE B 1 299 ? -15.648 3.822 -8.656 1 95.88 299 ILE B N 1
ATOM 5875 C CA . ILE B 1 299 ? -16.188 3.486 -7.34 1 95.88 299 ILE B CA 1
ATOM 5876 C C . ILE B 1 299 ? -15.07 2.912 -6.461 1 95.88 299 ILE B C 1
ATOM 5878 O O . ILE B 1 299 ? -14.953 3.273 -5.289 1 95.88 299 ILE B O 1
ATOM 5882 N N . ILE B 1 300 ? -14.281 2.074 -7.055 1 96.44 300 ILE B N 1
ATOM 5883 C CA . ILE B 1 300 ? -13.188 1.449 -6.316 1 96.44 300 ILE B CA 1
ATOM 5884 C C . ILE B 1 300 ? -12.125 2.496 -5.98 1 96.44 300 ILE B C 1
ATOM 5886 O O . ILE B 1 300 ? -11.602 2.521 -4.867 1 96.44 300 ILE B O 1
ATOM 5890 N N . ALA B 1 301 ? -11.781 3.367 -6.91 1 96.38 301 ALA B N 1
ATOM 5891 C CA . ALA B 1 301 ? -10.812 4.438 -6.699 1 96.38 301 ALA B CA 1
ATOM 5892 C C . ALA B 1 301 ? -11.258 5.375 -5.582 1 96.38 301 ALA B C 1
ATOM 5894 O O . ALA B 1 301 ? -10.445 5.805 -4.762 1 96.38 301 ALA B O 1
ATOM 5895 N N . ASN B 1 302 ? -12.539 5.672 -5.547 1 95 302 ASN B N 1
ATOM 5896 C CA . ASN B 1 302 ? -13.109 6.57 -4.555 1 95 302 ASN B CA 1
ATOM 5897 C C . ASN B 1 302 ? -13.164 5.926 -3.176 1 95 302 ASN B C 1
ATOM 5899 O O . ASN B 1 302 ? -13.219 6.621 -2.16 1 95 302 ASN B O 1
ATOM 5903 N N . PHE B 1 303 ? -13.156 4.625 -3.174 1 96.5 303 PHE B N 1
ATOM 5904 C CA . PHE B 1 303 ? -13.25 3.875 -1.928 1 96.5 303 PHE B CA 1
ATOM 5905 C C . PHE B 1 303 ? -11.93 3.914 -1.172 1 96.5 303 PHE B C 1
ATOM 5907 O O . PHE B 1 303 ? -11.906 3.795 0.055 1 96.5 303 PHE B O 1
ATOM 5914 N N . TYR B 1 304 ? -10.766 4.031 -1.867 1 96.25 304 TYR B N 1
ATOM 5915 C CA . TYR B 1 304 ? -9.445 4.051 -1.255 1 96.25 304 TYR B CA 1
ATOM 5916 C C . TYR B 1 304 ? -9.305 5.23 -0.298 1 96.25 304 TYR B C 1
ATOM 5918 O O . TYR B 1 304 ? -9.531 6.379 -0.683 1 96.25 304 TYR B O 1
ATOM 5926 N N . PRO B 1 305 ? -8.906 5.004 0.938 1 95.62 305 PRO B N 1
ATOM 5927 C CA . PRO B 1 305 ? -8.883 6.086 1.927 1 95.62 305 PRO B CA 1
ATOM 5928 C C . PRO B 1 305 ? -7.551 6.836 1.941 1 95.62 305 PRO B C 1
ATOM 5930 O O . PRO B 1 305 ? -6.746 6.656 2.859 1 95.62 305 PRO B O 1
ATOM 5933 N N . GLY B 1 306 ? -7.391 7.746 1.003 1 93.44 306 GLY B N 1
ATOM 5934 C CA . GLY B 1 306 ? -6.238 8.625 1.104 1 93.44 306 GLY B CA 1
ATOM 5935 C C . GLY B 1 306 ? -5.262 8.469 -0.046 1 93.44 306 GLY B C 1
ATOM 5936 O O . GLY B 1 306 ? -5.602 7.891 -1.079 1 93.44 306 GLY B O 1
ATOM 5937 N N . ARG B 1 307 ? -4.039 9.016 0.153 1 94.81 307 ARG B N 1
ATOM 5938 C CA . ARG B 1 307 ? -2.955 8.992 -0.824 1 94.81 307 ARG B CA 1
ATOM 5939 C C . ARG B 1 307 ? -2.188 7.676 -0.758 1 94.81 307 ARG B C 1
ATOM 5941 O O . ARG B 1 307 ? -2.375 6.891 0.171 1 94.81 307 ARG B O 1
ATOM 5948 N N . ALA B 1 308 ? -1.398 7.473 -1.805 1 96.5 308 ALA B N 1
ATOM 5949 C CA . ALA B 1 308 ? -0.635 6.23 -1.876 1 96.5 308 ALA B CA 1
ATOM 5950 C C . ALA B 1 308 ? 0.702 6.449 -2.58 1 96.5 308 ALA B C 1
ATOM 5952 O O . ALA B 1 308 ? 0.954 7.523 -3.129 1 96.5 308 ALA B O 1
ATOM 5953 N N . SER B 1 309 ? 1.524 5.469 -2.49 1 97.69 309 SER B N 1
ATOM 5954 C CA . SER B 1 309 ? 2.852 5.516 -3.098 1 97.69 309 SER B CA 1
ATOM 5955 C C . SER B 1 309 ? 2.762 5.613 -4.617 1 97.69 309 SER B C 1
ATOM 5957 O O . SER B 1 309 ? 1.896 4.988 -5.234 1 97.69 309 SER B O 1
ATOM 5959 N N . ILE B 1 310 ? 3.658 6.305 -5.234 1 97.75 310 ILE B N 1
ATOM 5960 C CA . ILE B 1 310 ? 3.703 6.465 -6.684 1 97.75 310 ILE B CA 1
ATOM 5961 C C . ILE B 1 310 ? 4.582 5.375 -7.297 1 97.75 310 ILE B C 1
ATOM 5963 O O . ILE B 1 310 ? 4.57 5.168 -8.508 1 97.75 310 ILE B O 1
ATOM 5967 N N . VAL B 1 311 ? 5.277 4.586 -6.555 1 98.44 311 VAL B N 1
ATOM 5968 C CA . VAL B 1 311 ? 6.402 3.754 -6.973 1 98.44 311 VAL B CA 1
ATOM 5969 C C . VAL B 1 311 ? 5.91 2.66 -7.918 1 98.44 311 VAL B C 1
ATOM 5971 O O . VAL B 1 311 ? 6.504 2.432 -8.977 1 98.44 311 VAL B O 1
ATOM 5974 N N . PRO B 1 312 ? 4.801 1.974 -7.594 1 98.38 312 PRO B N 1
ATOM 5975 C CA . PRO B 1 312 ? 4.355 0.952 -8.547 1 98.38 312 PRO B CA 1
ATOM 5976 C C . PRO B 1 312 ? 3.979 1.536 -9.906 1 98.38 312 PRO B C 1
ATOM 5978 O O . PRO B 1 312 ? 4.25 0.923 -10.938 1 98.38 312 PRO B O 1
ATOM 5981 N N . SER B 1 313 ? 3.338 2.705 -9.906 1 98.5 313 SER B N 1
ATOM 5982 C CA . SER B 1 313 ? 3.02 3.367 -11.164 1 98.5 313 SER B CA 1
ATOM 5983 C C . SER B 1 313 ? 4.285 3.734 -11.93 1 98.5 313 SER B C 1
ATOM 5985 O O . SER B 1 313 ? 4.359 3.539 -13.148 1 98.5 313 SER B O 1
ATOM 5987 N N . ARG B 1 314 ? 5.246 4.277 -11.219 1 98.5 314 ARG B N 1
ATOM 5988 C CA . ARG B 1 314 ? 6.516 4.664 -11.82 1 98.5 314 ARG B CA 1
ATOM 5989 C C . ARG B 1 314 ? 7.207 3.465 -12.461 1 98.5 314 ARG B C 1
ATOM 5991 O O . ARG B 1 314 ? 7.645 3.529 -13.609 1 98.5 314 ARG B O 1
ATOM 5998 N N . ASP B 1 315 ? 7.328 2.393 -11.734 1 98.75 315 ASP B N 1
ATOM 5999 C CA . ASP B 1 315 ? 8.047 1.207 -12.195 1 98.75 315 ASP B CA 1
ATOM 6000 C C . ASP B 1 315 ? 7.375 0.606 -13.43 1 98.75 315 ASP B C 1
ATOM 6002 O O . ASP B 1 315 ? 8.055 0.181 -14.367 1 98.75 315 ASP B O 1
ATOM 6006 N N . LEU B 1 316 ? 6.043 0.535 -13.367 1 98.75 316 LEU B N 1
ATOM 6007 C CA . LEU B 1 316 ? 5.316 -0.017 -14.508 1 98.75 316 LEU B CA 1
ATOM 6008 C C . LEU B 1 316 ? 5.465 0.88 -15.734 1 98.75 316 LEU B C 1
ATOM 6010 O O . LEU B 1 316 ? 5.633 0.389 -16.844 1 98.75 316 LEU B O 1
ATOM 6014 N N . LEU B 1 317 ? 5.383 2.225 -15.539 1 98.38 317 LEU B N 1
ATOM 6015 C CA . LEU B 1 317 ? 5.559 3.176 -16.625 1 98.38 317 LEU B CA 1
ATOM 6016 C C . LEU B 1 317 ? 6.914 2.984 -17.297 1 98.38 317 LEU B C 1
ATOM 6018 O O . LEU B 1 317 ? 6.988 2.863 -18.531 1 98.38 317 LEU B O 1
ATOM 6022 N N . ILE B 1 318 ? 7.973 2.932 -16.547 1 98.56 318 ILE B N 1
ATOM 6023 C CA . ILE B 1 318 ? 9.328 2.764 -17.062 1 98.56 318 ILE B CA 1
ATOM 6024 C C . ILE B 1 318 ? 9.406 1.484 -17.891 1 98.56 318 ILE B C 1
ATOM 6026 O O . ILE B 1 318 ? 9.914 1.498 -19.016 1 98.56 318 ILE B O 1
ATOM 6030 N N . THR B 1 319 ? 8.867 0.432 -17.344 1 98.69 319 THR B N 1
ATOM 6031 C CA . THR B 1 319 ? 8.992 -0.891 -17.953 1 98.69 319 THR B CA 1
ATOM 6032 C C . THR B 1 319 ? 8.211 -0.962 -19.266 1 98.69 319 THR B C 1
ATOM 6034 O O . THR B 1 319 ? 8.727 -1.471 -20.266 1 98.69 319 THR B O 1
ATOM 6037 N N . LEU B 1 320 ? 6.984 -0.449 -19.25 1 98.44 320 LEU B N 1
ATOM 6038 C CA . LEU B 1 320 ? 6.152 -0.508 -20.453 1 98.44 320 LEU B CA 1
ATOM 6039 C C . LEU B 1 320 ? 6.723 0.374 -21.562 1 98.44 320 LEU B C 1
ATOM 6041 O O . LEU B 1 320 ? 6.68 0.008 -22.734 1 98.44 320 LEU B O 1
ATOM 6045 N N . LEU B 1 321 ? 7.227 1.563 -21.188 1 97.62 321 LEU B N 1
ATOM 6046 C CA . LEU B 1 321 ? 7.82 2.449 -22.172 1 97.62 321 LEU B CA 1
ATOM 6047 C C . LEU B 1 321 ? 9.102 1.842 -22.75 1 97.62 321 LEU B C 1
ATOM 6049 O O . LEU B 1 321 ? 9.406 2.033 -23.922 1 97.62 321 LEU B O 1
ATOM 6053 N N . GLN B 1 322 ? 9.844 1.14 -21.953 1 97.62 322 GLN B N 1
ATOM 6054 C CA . GLN B 1 322 ? 11.078 0.516 -22.406 1 97.62 322 GLN B CA 1
ATOM 6055 C C . GLN B 1 322 ? 10.797 -0.688 -23.297 1 97.62 322 GLN B C 1
ATOM 6057 O O . GLN B 1 322 ? 11.523 -0.935 -24.266 1 97.62 322 GLN B O 1
ATOM 6062 N N . LEU B 1 323 ? 9.789 -1.463 -23.016 1 97.06 323 LEU B N 1
ATOM 6063 C CA . LEU B 1 323 ? 9.43 -2.662 -23.766 1 97.06 323 LEU B CA 1
ATOM 6064 C C . LEU B 1 323 ? 8.805 -2.299 -25.109 1 97.06 323 LEU B C 1
ATOM 6066 O O . LEU B 1 323 ? 9.141 -2.902 -26.125 1 97.06 323 LEU B O 1
ATOM 6070 N N . GLY B 1 324 ? 7.914 -1.292 -25.031 1 96.62 324 GLY B N 1
ATOM 6071 C CA . GLY B 1 324 ? 7.051 -1.108 -26.188 1 96.62 324 GLY B CA 1
ATOM 6072 C C . GLY B 1 324 ? 6.117 -2.281 -26.422 1 96.62 324 GLY B C 1
ATOM 6073 O O . GLY B 1 324 ? 6.199 -3.297 -25.719 1 96.62 324 GLY B O 1
ATOM 6074 N N . LYS B 1 325 ? 5.258 -2.17 -27.391 1 96.88 325 LYS B N 1
ATOM 6075 C CA . LYS B 1 325 ? 4.32 -3.238 -27.719 1 96.88 325 LYS B CA 1
ATOM 6076 C C . LYS B 1 325 ? 5.051 -4.48 -28.219 1 96.88 325 LYS B C 1
ATOM 6078 O O . LYS B 1 325 ? 4.688 -5.605 -27.859 1 96.88 325 LYS B O 1
ATOM 6083 N N . VAL B 1 326 ? 6.055 -4.301 -28.953 1 97.25 326 VAL B N 1
ATOM 6084 C CA . VAL B 1 326 ? 6.82 -5.406 -29.531 1 97.25 326 VAL B CA 1
ATOM 6085 C C . VAL B 1 326 ? 7.492 -6.195 -28.406 1 97.25 326 VAL B C 1
ATOM 6087 O O . VAL B 1 326 ? 7.41 -7.426 -28.375 1 97.25 326 VAL B O 1
ATOM 6090 N N . GLY B 1 327 ? 8.18 -5.453 -27.547 1 97.69 327 GLY B N 1
ATOM 6091 C CA . GLY B 1 327 ? 8.82 -6.113 -26.422 1 97.69 327 GLY B CA 1
ATOM 6092 C C . GLY B 1 327 ? 7.844 -6.824 -25.5 1 97.69 327 GLY B C 1
ATOM 6093 O O . GLY B 1 327 ? 8.141 -7.902 -24.984 1 97.69 327 GLY B O 1
ATOM 6094 N N . LEU B 1 328 ? 6.707 -6.184 -25.312 1 97.56 328 LEU B N 1
ATOM 6095 C CA . LEU B 1 328 ? 5.668 -6.766 -24.469 1 97.56 328 LEU B CA 1
ATOM 6096 C C . LEU B 1 328 ? 5.172 -8.086 -25.047 1 97.56 328 LEU B C 1
ATOM 6098 O O . LEU B 1 328 ? 5.062 -9.078 -24.328 1 97.56 328 LEU B O 1
ATOM 6102 N N . LYS B 1 329 ? 4.875 -8.125 -26.266 1 96.62 329 LYS B N 1
ATOM 6103 C CA . LYS B 1 329 ? 4.434 -9.344 -26.938 1 96.62 329 LYS B CA 1
ATOM 6104 C C . LYS B 1 329 ? 5.523 -10.414 -26.922 1 96.62 329 LYS B C 1
ATOM 6106 O O . LYS B 1 329 ? 5.23 -11.594 -26.734 1 96.62 329 LYS B O 1
ATOM 6111 N N . GLU B 1 330 ? 6.711 -9.992 -27.078 1 97.19 330 GLU B N 1
ATOM 6112 C CA . GLU B 1 330 ? 7.836 -10.922 -27.125 1 97.19 330 GLU B CA 1
ATOM 6113 C C . GLU B 1 330 ? 8 -11.648 -25.797 1 97.19 330 GLU B C 1
ATOM 6115 O O . GLU B 1 330 ? 8.273 -12.852 -25.766 1 97.19 330 GLU B O 1
ATOM 6120 N N . ILE B 1 331 ? 7.879 -10.977 -24.719 1 96.56 331 ILE B N 1
ATOM 6121 C CA . ILE B 1 331 ? 8.086 -11.609 -23.422 1 96.56 331 ILE B CA 1
ATOM 6122 C C . ILE B 1 331 ? 7 -12.648 -23.172 1 96.56 331 ILE B C 1
ATOM 6124 O O . ILE B 1 331 ? 7.277 -13.727 -22.641 1 96.56 331 ILE B O 1
ATOM 6128 N N . TYR B 1 332 ? 5.797 -12.414 -23.594 1 97 332 TYR B N 1
ATOM 6129 C CA . TYR B 1 332 ? 4.703 -13.359 -23.406 1 97 332 TYR B CA 1
ATOM 6130 C C . TYR B 1 332 ? 4.809 -14.531 -24.375 1 97 332 TYR B C 1
ATOM 6132 O O . TYR B 1 332 ? 4.539 -15.672 -24.016 1 97 332 TYR B O 1
ATOM 6140 N N . ASN B 1 333 ? 5.23 -14.227 -25.578 1 97.25 333 ASN B N 1
ATOM 6141 C CA . ASN B 1 333 ? 5.465 -15.297 -26.547 1 97.25 333 ASN B CA 1
ATOM 6142 C C . ASN B 1 333 ? 6.574 -16.234 -26.078 1 97.25 333 ASN B C 1
ATOM 6144 O O . ASN B 1 333 ? 6.457 -17.453 -26.219 1 97.25 333 ASN B O 1
ATOM 6148 N N . THR B 1 334 ? 7.609 -15.617 -25.625 1 97.75 334 THR B N 1
ATOM 6149 C CA . THR B 1 334 ? 8.727 -16.406 -25.125 1 97.75 334 THR B CA 1
ATOM 6150 C C . THR B 1 334 ? 8.289 -17.297 -23.969 1 97.75 334 THR B C 1
ATOM 6152 O O . THR B 1 334 ? 8.719 -18.453 -23.859 1 97.75 334 THR B O 1
ATOM 6155 N N . GLN B 1 335 ? 7.473 -16.75 -23.109 1 97.5 335 GLN B N 1
ATOM 6156 C CA . GLN B 1 335 ? 6.949 -17.547 -22 1 97.5 335 GLN B CA 1
ATOM 6157 C C . GLN B 1 335 ? 6.188 -18.766 -22.5 1 97.5 335 GLN B C 1
ATOM 6159 O O . GLN B 1 335 ? 6.348 -19.875 -21.984 1 97.5 335 GLN B O 1
ATOM 6164 N N . GLN B 1 336 ? 5.371 -18.672 -23.547 1 97.19 336 GLN B N 1
ATOM 6165 C CA . GLN B 1 336 ? 4.602 -19.766 -24.125 1 97.19 336 GLN B CA 1
ATOM 6166 C C . GLN B 1 336 ? 5.516 -20.844 -24.719 1 97.19 336 GLN B C 1
ATOM 6168 O O . GLN B 1 336 ? 5.305 -22.031 -24.5 1 97.19 336 GLN B O 1
ATOM 6173 N N . ILE B 1 337 ? 6.504 -20.359 -25.391 1 98.19 337 ILE B N 1
ATOM 6174 C CA . ILE B 1 337 ? 7.465 -21.266 -26 1 98.19 337 ILE B CA 1
ATOM 6175 C C . ILE B 1 337 ? 8.211 -22.031 -24.906 1 98.19 337 ILE B C 1
ATOM 6177 O O . ILE B 1 337 ? 8.328 -23.266 -24.969 1 98.19 337 ILE B O 1
ATOM 6181 N N . ASN B 1 338 ? 8.703 -21.297 -23.953 1 98.19 338 ASN B N 1
ATOM 6182 C CA . ASN B 1 338 ? 9.5 -21.891 -22.891 1 98.19 338 ASN B CA 1
ATOM 6183 C C . ASN B 1 338 ? 8.648 -22.812 -22.016 1 98.19 338 ASN B C 1
ATOM 6185 O O . ASN B 1 338 ? 9.148 -23.812 -21.5 1 98.19 338 ASN B O 1
ATOM 6189 N N . PHE B 1 339 ? 7.391 -22.469 -21.875 1 97.69 339 PHE B N 1
ATOM 6190 C CA . PHE B 1 339 ? 6.492 -23.375 -21.156 1 97.69 339 PHE B CA 1
ATOM 6191 C C . PHE B 1 339 ? 6.426 -24.734 -21.844 1 97.69 339 PHE B C 1
ATOM 6193 O O . PHE B 1 339 ? 6.441 -25.766 -21.172 1 97.69 339 PHE B O 1
ATOM 6200 N N . GLU B 1 340 ? 6.316 -24.766 -23.141 1 98.06 340 GLU B N 1
ATOM 6201 C CA . GLU B 1 340 ? 6.273 -26.016 -23.875 1 98.06 340 GLU B CA 1
ATOM 6202 C C . GLU B 1 340 ? 7.594 -26.766 -23.766 1 98.06 340 GLU B C 1
ATOM 6204 O O . GLU B 1 340 ? 7.602 -28 -23.656 1 98.06 340 GLU B O 1
ATOM 6209 N N . ILE B 1 341 ? 8.672 -26.016 -23.797 1 98.5 341 ILE B N 1
ATOM 6210 C CA . ILE B 1 341 ? 9.977 -26.641 -23.625 1 98.5 341 ILE B CA 1
ATOM 6211 C C . ILE B 1 341 ? 10.062 -27.281 -22.234 1 98.5 341 ILE B C 1
ATOM 6213 O O . ILE B 1 341 ? 10.523 -28.422 -22.094 1 98.5 341 ILE B O 1
ATOM 6217 N N . LEU B 1 342 ? 9.641 -26.547 -21.266 1 98.38 342 LEU B N 1
ATOM 6218 C CA . LEU B 1 342 ? 9.625 -27.062 -19.906 1 98.38 342 LEU B CA 1
ATOM 6219 C C . LEU B 1 342 ? 8.742 -28.312 -19.812 1 98.38 342 LEU B C 1
ATOM 6221 O O . LEU B 1 342 ? 9.109 -29.281 -19.156 1 98.38 342 LEU B O 1
ATOM 6225 N N . ARG B 1 343 ? 7.559 -28.234 -20.391 1 98.25 343 ARG B N 1
ATOM 6226 C CA . ARG B 1 343 ? 6.613 -29.344 -20.359 1 98.25 343 ARG B CA 1
ATOM 6227 C C . ARG B 1 343 ? 7.246 -30.609 -20.922 1 98.25 343 ARG B C 1
ATOM 6229 O O . ARG B 1 343 ? 7.148 -31.688 -20.312 1 98.25 343 ARG B O 1
ATOM 6236 N N . VAL B 1 344 ? 7.898 -30.516 -22.047 1 98.38 344 VAL B N 1
ATOM 6237 C CA . VAL B 1 344 ? 8.539 -31.656 -22.688 1 98.38 344 VAL B CA 1
ATOM 6238 C C . VAL B 1 344 ? 9.664 -32.188 -21.797 1 98.38 344 VAL B C 1
ATOM 6240 O O . VAL B 1 344 ? 9.797 -33.375 -21.594 1 98.38 344 VAL B O 1
ATOM 6243 N N . ALA B 1 345 ? 10.438 -31.281 -21.297 1 98.44 345 ALA B N 1
ATOM 6244 C CA . ALA B 1 345 ? 11.547 -31.656 -20.422 1 98.44 345 ALA B CA 1
ATOM 6245 C C . ALA B 1 345 ? 11.047 -32.375 -19.172 1 98.44 345 ALA B C 1
ATOM 6247 O O . ALA B 1 345 ? 11.656 -33.375 -18.734 1 98.44 345 ALA B O 1
ATOM 6248 N N . MET B 1 346 ? 9.992 -31.891 -18.594 1 98.19 346 MET B N 1
ATOM 6249 C CA . MET B 1 346 ? 9.445 -32.5 -17.391 1 98.19 346 MET B CA 1
ATOM 6250 C C . MET B 1 346 ? 8.828 -33.875 -17.688 1 98.19 346 MET B C 1
ATOM 6252 O O . MET B 1 346 ? 8.867 -34.75 -16.844 1 98.19 346 MET B O 1
ATOM 6256 N N . GLN B 1 347 ? 8.234 -34.031 -18.875 1 98.31 347 GLN B N 1
ATOM 6257 C CA . GLN B 1 347 ? 7.695 -35.312 -19.281 1 98.31 347 GLN B CA 1
ATOM 6258 C C . GLN B 1 347 ? 8.805 -36.375 -19.391 1 98.31 347 GLN B C 1
ATOM 6260 O O . GLN B 1 347 ? 8.633 -37.5 -18.938 1 98.31 347 GLN B O 1
ATOM 6265 N N . GLU B 1 348 ? 9.867 -35.938 -19.969 1 98.06 348 GLU B N 1
ATOM 6266 C CA . GLU B 1 348 ? 11.016 -36.844 -20.078 1 98.06 348 GLU B CA 1
ATOM 6267 C C . GLU B 1 348 ? 11.562 -37.219 -18.703 1 98.06 348 GLU B C 1
ATOM 6269 O O . GLU B 1 348 ? 11.836 -38.406 -18.438 1 98.06 348 GLU B O 1
ATOM 6274 N N . TYR B 1 349 ? 11.758 -36.281 -17.906 1 97.81 349 TYR B N 1
ATOM 6275 C CA . TYR B 1 349 ? 12.25 -36.531 -16.547 1 97.81 349 TYR B CA 1
ATOM 6276 C C . TYR B 1 349 ? 11.305 -37.438 -15.781 1 97.81 349 TYR B C 1
ATOM 6278 O O . TYR B 1 349 ? 11.75 -38.375 -15.109 1 97.81 349 TYR B O 1
ATOM 6286 N N . ALA B 1 350 ? 10.016 -37.094 -15.859 1 98.12 350 ALA B N 1
ATOM 6287 C CA . ALA B 1 350 ? 9.016 -37.906 -15.156 1 98.12 350 ALA B CA 1
ATOM 6288 C C . ALA B 1 350 ? 9.094 -39.375 -15.578 1 98.12 350 ALA B C 1
ATOM 6290 O O . ALA B 1 350 ? 9 -40.25 -14.742 1 98.12 350 ALA B O 1
ATOM 6291 N N . LYS B 1 351 ? 9.266 -39.625 -16.797 1 97.31 351 LYS B N 1
ATOM 6292 C CA . LYS B 1 351 ? 9.383 -40.969 -17.312 1 97.31 351 LYS B CA 1
ATOM 6293 C C . LYS B 1 351 ? 10.594 -41.688 -16.719 1 97.31 351 LYS B C 1
ATOM 6295 O O . LYS B 1 351 ? 10.531 -42.875 -16.422 1 97.31 351 LYS B O 1
ATOM 6300 N N . MET B 1 352 ? 11.625 -41 -16.594 1 96.81 352 MET B N 1
ATOM 6301 C CA . MET B 1 352 ? 12.867 -41.562 -16.062 1 96.81 352 MET B CA 1
ATOM 6302 C C . MET B 1 352 ? 12.664 -42.062 -14.641 1 96.81 352 MET B C 1
ATOM 6304 O O . MET B 1 352 ? 13.328 -43.031 -14.227 1 96.81 352 MET B O 1
ATOM 6308 N N . ILE B 1 353 ? 11.734 -41.469 -13.984 1 96.62 353 ILE B N 1
ATOM 6309 C CA . ILE B 1 353 ? 11.578 -41.844 -12.586 1 96.62 353 ILE B CA 1
ATOM 6310 C C . ILE B 1 353 ? 10.25 -42.594 -12.391 1 96.62 353 ILE B C 1
ATOM 6312 O O . ILE B 1 353 ? 9.703 -42.594 -11.289 1 96.62 353 ILE B O 1
ATOM 6316 N N . GLY B 1 354 ? 9.648 -43.031 -13.477 1 95.94 354 GLY B N 1
ATOM 6317 C CA . GLY B 1 354 ? 8.43 -43.844 -13.43 1 95.94 354 GLY B CA 1
ATOM 6318 C C . GLY B 1 354 ? 7.207 -43.031 -13.031 1 95.94 354 GLY B C 1
ATOM 6319 O O . GLY B 1 354 ? 6.281 -43.562 -12.414 1 95.94 354 GLY B O 1
ATOM 6320 N N . GLN B 1 355 ? 7.242 -41.781 -13.25 1 97.31 355 GLN B N 1
ATOM 6321 C CA . GLN B 1 355 ? 6.145 -40.875 -12.93 1 97.31 355 GLN B CA 1
ATOM 6322 C C . GLN B 1 355 ? 5.578 -40.219 -14.195 1 97.31 355 GLN B C 1
ATOM 6324 O O . GLN B 1 355 ? 5.938 -40.625 -15.305 1 97.31 355 GLN B O 1
ATOM 6329 N N . LYS B 1 356 ? 4.668 -39.344 -14.039 1 97.19 356 LYS B N 1
ATOM 6330 C CA . LYS B 1 356 ? 4.094 -38.656 -15.188 1 97.19 356 LYS B CA 1
ATOM 6331 C C . LYS B 1 356 ? 3.84 -37.156 -14.867 1 97.19 356 LYS B C 1
ATOM 6333 O O . LYS B 1 356 ? 3.771 -36.781 -13.695 1 97.19 356 LYS B O 1
ATOM 6338 N N . VAL B 1 357 ? 3.766 -36.375 -15.898 1 97.81 357 VAL B N 1
ATOM 6339 C CA . VAL B 1 357 ? 3.246 -35 -15.781 1 97.81 357 VAL B CA 1
ATOM 6340 C C . VAL B 1 357 ? 1.722 -35.031 -15.867 1 97.81 357 VAL B C 1
ATOM 6342 O O . VAL B 1 357 ? 1.152 -35.594 -16.797 1 97.81 357 VAL B O 1
ATOM 6345 N N . MET B 1 358 ? 1.086 -34.5 -14.859 1 96.5 358 MET B N 1
ATOM 6346 C CA . MET B 1 358 ? -0.374 -34.438 -14.852 1 96.5 358 MET B CA 1
ATOM 6347 C C . MET B 1 358 ? -0.903 -33.719 -16.078 1 96.5 358 MET B C 1
ATOM 6349 O O . MET B 1 358 ? -0.314 -32.719 -16.516 1 96.5 358 MET B O 1
ATOM 6353 N N . GLU B 1 359 ? -1.981 -34.25 -16.578 1 94.69 359 GLU B N 1
ATOM 6354 C CA . GLU B 1 359 ? -2.604 -33.625 -17.734 1 94.69 359 GLU B CA 1
ATOM 6355 C C . GLU B 1 359 ? -3.572 -32.531 -17.297 1 94.69 359 GLU B C 1
ATOM 6357 O O . GLU B 1 359 ? -4.75 -32.781 -17.047 1 94.69 359 GLU B O 1
ATOM 6362 N N . VAL B 1 360 ? -3.088 -31.344 -17.328 1 93.94 360 VAL B N 1
ATOM 6363 C CA . VAL B 1 360 ? -3.871 -30.156 -16.984 1 93.94 360 VAL B CA 1
ATOM 6364 C C . VAL B 1 360 ? -3.826 -29.156 -18.156 1 93.94 360 VAL B C 1
ATOM 6366 O O . VAL B 1 360 ? -3.123 -28.156 -18.078 1 93.94 360 VAL B O 1
ATOM 6369 N N . LYS B 1 361 ? -4.625 -29.344 -19.109 1 89.31 361 LYS B N 1
ATOM 6370 C CA . LYS B 1 361 ? -4.516 -28.734 -20.422 1 89.31 361 LYS B CA 1
ATOM 6371 C C . LYS B 1 361 ? -4.676 -27.219 -20.344 1 89.31 361 LYS B C 1
ATOM 6373 O O . LYS B 1 361 ? -4.027 -26.469 -21.094 1 89.31 361 LYS B O 1
ATOM 6378 N N . MET B 1 362 ? -5.457 -26.766 -19.484 1 92.69 362 MET B N 1
ATOM 6379 C CA . MET B 1 362 ? -5.785 -25.344 -19.484 1 92.69 362 MET B CA 1
ATOM 6380 C C . MET B 1 362 ? -4.812 -24.547 -18.609 1 92.69 362 MET B C 1
ATOM 6382 O O . MET B 1 362 ? -4.848 -23.328 -18.594 1 92.69 362 MET B O 1
ATOM 6386 N N . ASN B 1 363 ? -3.994 -25.203 -17.875 1 94.31 363 ASN B N 1
ATOM 6387 C CA . ASN B 1 363 ? -2.945 -24.516 -17.125 1 94.31 363 ASN B CA 1
ATOM 6388 C C . ASN B 1 363 ? -1.685 -24.344 -17.969 1 94.31 363 ASN B C 1
ATOM 6390 O O . ASN B 1 363 ? -0.931 -25.281 -18.172 1 94.31 363 ASN B O 1
ATOM 6394 N N . GLN B 1 364 ? -1.43 -23.156 -18.328 1 95.38 364 GLN B N 1
ATOM 6395 C CA . GLN B 1 364 ? -0.366 -22.891 -19.281 1 95.38 364 GLN B CA 1
ATOM 6396 C C . GLN B 1 364 ? 0.815 -22.188 -18.609 1 95.38 364 GLN B C 1
ATOM 6398 O O . GLN B 1 364 ? 1.605 -21.516 -19.281 1 95.38 364 GLN B O 1
ATOM 6403 N N . ILE B 1 365 ? 0.881 -22.281 -17.297 1 95.62 365 ILE B N 1
ATOM 6404 C CA . ILE B 1 365 ? 1.946 -21.625 -16.562 1 95.62 365 ILE B CA 1
ATOM 6405 C C . ILE B 1 365 ? 2.643 -22.625 -15.641 1 95.62 365 ILE B C 1
ATOM 6407 O O . ILE B 1 365 ? 3.867 -22.594 -15.5 1 95.62 365 ILE B O 1
ATOM 6411 N N . SER B 1 366 ? 1.854 -23.562 -15.07 1 95.88 366 SER B N 1
ATOM 6412 C CA . SER B 1 366 ? 2.371 -24.453 -14.047 1 95.88 366 SER B CA 1
ATOM 6413 C C . SER B 1 366 ? 2.154 -25.922 -14.43 1 95.88 366 SER B C 1
ATOM 6415 O O . SER B 1 366 ? 1.17 -26.25 -15.094 1 95.88 366 SER B O 1
ATOM 6417 N N . LEU B 1 367 ? 3.08 -26.781 -14.023 1 97.19 367 LEU B N 1
ATOM 6418 C CA . LEU B 1 367 ? 3.023 -28.234 -14.227 1 97.19 367 LEU B CA 1
ATOM 6419 C C . LEU B 1 367 ? 3.098 -28.969 -12.898 1 97.19 367 LEU B C 1
ATOM 6421 O O . LEU B 1 367 ? 3.594 -28.422 -11.906 1 97.19 367 LEU B O 1
ATOM 6425 N N . ALA B 1 368 ? 2.562 -30.141 -12.867 1 97.44 368 ALA B N 1
ATOM 6426 C CA . ALA B 1 368 ? 2.66 -31.016 -11.703 1 97.44 368 ALA B CA 1
ATOM 6427 C C . ALA B 1 368 ? 3.176 -32.406 -12.102 1 97.44 368 ALA B C 1
ATOM 6429 O O . ALA B 1 368 ? 2.605 -33.062 -12.977 1 97.44 368 ALA B O 1
ATOM 6430 N N . ILE B 1 369 ? 4.25 -32.812 -11.531 1 97.94 369 ILE B N 1
ATOM 6431 C CA . ILE B 1 369 ? 4.812 -34.125 -11.742 1 97.94 369 ILE B CA 1
ATOM 6432 C C . ILE B 1 369 ? 4.422 -35.062 -10.578 1 97.94 369 ILE B C 1
ATOM 6434 O O . ILE B 1 369 ? 4.707 -34.75 -9.422 1 97.94 369 ILE B O 1
ATOM 6438 N N . THR B 1 370 ? 3.832 -36.188 -10.891 1 97.44 370 THR B N 1
ATOM 6439 C CA . THR B 1 370 ? 3.398 -37.094 -9.836 1 97.44 370 THR B CA 1
ATOM 6440 C C . THR B 1 370 ? 4.594 -37.625 -9.055 1 97.44 370 THR B C 1
ATOM 6442 O O . THR B 1 370 ? 5.707 -37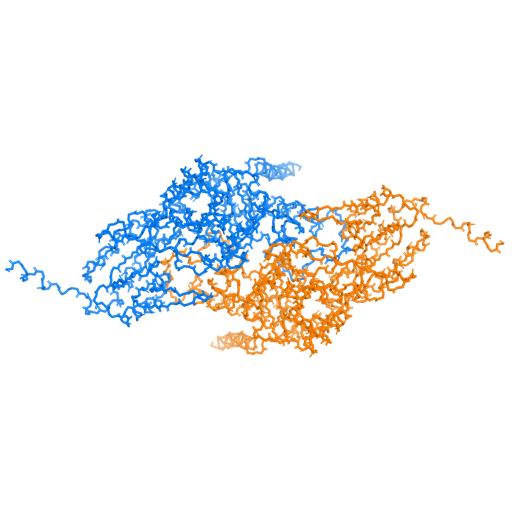.688 -9.586 1 97.44 370 THR B O 1
ATOM 6445 N N . LEU B 1 371 ? 4.367 -37.906 -7.824 1 97.38 371 LEU B N 1
ATOM 6446 C CA . LEU B 1 371 ? 5.352 -38.562 -6.965 1 97.38 371 LEU B CA 1
ATOM 6447 C C . LEU B 1 371 ? 4.758 -39.781 -6.281 1 97.38 371 LEU B C 1
ATOM 6449 O O . LEU B 1 371 ? 4.902 -39.938 -5.066 1 97.38 371 LEU B O 1
ATOM 6453 N N . LYS B 1 372 ? 4.074 -40.531 -7.051 1 95.62 372 LYS B N 1
ATOM 6454 C CA . LYS B 1 372 ? 3.436 -41.719 -6.539 1 95.62 372 LYS B CA 1
ATOM 6455 C C . LYS B 1 372 ? 4.465 -42.688 -5.934 1 95.62 372 LYS B C 1
ATOM 6457 O O . LYS B 1 372 ? 5.5 -42.969 -6.547 1 95.62 372 LYS B O 1
ATOM 6462 N N . GLY B 1 373 ? 4.137 -43.188 -4.773 1 95.12 373 GLY B N 1
ATOM 6463 C CA . GLY B 1 373 ? 5.027 -44.125 -4.117 1 95.12 373 GLY B CA 1
ATOM 6464 C C . GLY B 1 373 ? 6.031 -43.438 -3.199 1 95.12 373 GLY B C 1
ATOM 6465 O O . GLY B 1 373 ? 6.711 -44.125 -2.422 1 95.12 373 GLY B O 1
ATOM 6466 N N . TRP B 1 374 ? 6.234 -42.156 -3.293 1 96.31 374 TRP B N 1
ATOM 6467 C CA . TRP B 1 374 ? 7.125 -41.438 -2.396 1 96.31 374 TRP B CA 1
ATOM 6468 C C . TRP B 1 374 ? 6.438 -41.125 -1.067 1 96.31 374 TRP B C 1
ATOM 6470 O O . TRP B 1 374 ? 5.266 -40.75 -1.04 1 96.31 374 TRP B O 1
ATOM 6480 N N . THR B 1 375 ? 7.09 -41.312 0.029 1 95.31 375 THR B N 1
ATOM 6481 C CA . THR B 1 375 ? 6.551 -40.906 1.323 1 95.31 375 THR B CA 1
ATOM 6482 C C . THR B 1 375 ? 6.559 -39.375 1.468 1 95.31 375 THR B C 1
ATOM 6484 O O . THR B 1 375 ? 7.246 -38.688 0.717 1 95.31 375 THR B O 1
ATOM 6487 N N . ASP B 1 376 ? 5.785 -38.875 2.396 1 94.19 376 ASP B N 1
ATOM 6488 C CA . ASP B 1 376 ? 5.754 -37.469 2.656 1 94.19 376 ASP B CA 1
ATOM 6489 C C . ASP B 1 376 ? 7.148 -36.938 2.986 1 94.19 376 ASP B C 1
ATOM 6491 O O . ASP B 1 376 ? 7.535 -35.844 2.531 1 94.19 376 ASP B O 1
ATOM 6495 N N . GLN B 1 377 ? 7.859 -37.625 3.76 1 94.81 377 GLN B N 1
ATOM 6496 C CA . GLN B 1 377 ? 9.211 -37.25 4.168 1 94.81 377 GLN B CA 1
ATOM 6497 C C . GLN B 1 377 ? 10.141 -37.156 2.965 1 94.81 377 GLN B C 1
ATOM 6499 O O . GLN B 1 377 ? 10.953 -36.219 2.873 1 94.81 377 GLN B O 1
ATOM 6504 N N . GLN B 1 378 ? 10.008 -38.125 2.1 1 95.94 378 GLN B N 1
ATOM 6505 C CA . GLN B 1 378 ? 10.828 -38.156 0.896 1 95.94 378 GLN B CA 1
ATOM 6506 C C . GLN B 1 378 ? 10.508 -36.969 -0.007 1 95.94 378 GLN B C 1
ATOM 6508 O O . GLN B 1 378 ? 11.414 -36.344 -0.573 1 95.94 378 GLN B O 1
ATOM 6513 N N . GLN B 1 379 ? 9.281 -36.688 -0.147 1 96.56 379 GLN B N 1
ATOM 6514 C CA . GLN B 1 379 ? 8.867 -35.562 -0.963 1 96.56 379 GLN B CA 1
ATOM 6515 C C . GLN B 1 379 ? 9.406 -34.25 -0.4 1 96.56 379 GLN B C 1
ATOM 6517 O O . GLN B 1 379 ? 9.977 -33.438 -1.136 1 96.56 379 GLN B O 1
ATOM 6522 N N . ASN B 1 380 ? 9.25 -34.031 0.869 1 95 380 ASN B N 1
ATOM 6523 C CA . ASN B 1 380 ? 9.727 -32.812 1.527 1 95 380 ASN B CA 1
ATOM 6524 C C . ASN B 1 380 ? 11.242 -32.688 1.424 1 95 380 ASN B C 1
ATOM 6526 O O . ASN B 1 380 ? 11.75 -31.578 1.212 1 95 380 ASN B O 1
ATOM 6530 N N . ALA B 1 381 ? 11.891 -33.75 1.648 1 95.88 381 ALA B N 1
ATOM 6531 C CA . ALA B 1 381 ? 13.344 -33.75 1.537 1 95.88 381 ALA B CA 1
ATOM 6532 C C . ALA B 1 381 ? 13.781 -33.375 0.13 1 95.88 381 ALA B C 1
ATOM 6534 O O . ALA B 1 381 ? 14.766 -32.625 -0.041 1 95.88 381 ALA B O 1
ATOM 6535 N N . PHE B 1 382 ? 13.117 -33.906 -0.828 1 96.69 382 PHE B N 1
ATOM 6536 C CA . PHE B 1 382 ? 13.43 -33.594 -2.219 1 96.69 382 PHE B CA 1
ATOM 6537 C C . PHE B 1 382 ? 13.234 -32.125 -2.498 1 96.69 382 PHE B C 1
ATOM 6539 O O . PHE B 1 382 ? 14.094 -31.469 -3.107 1 96.69 382 PHE B O 1
ATOM 6546 N N . GLY B 1 383 ? 12.117 -31.562 -2.051 1 95.06 383 GLY B N 1
ATOM 6547 C CA . GLY B 1 383 ? 11.883 -30.141 -2.199 1 95.06 383 GLY B CA 1
ATOM 6548 C C . GLY B 1 383 ? 12.953 -29.281 -1.549 1 95.06 383 GLY B C 1
ATOM 6549 O O . GLY B 1 383 ? 13.398 -28.297 -2.133 1 95.06 383 GLY B O 1
ATOM 6550 N N . ALA B 1 384 ? 13.297 -29.656 -0.374 1 94.06 384 ALA B N 1
ATOM 6551 C CA . ALA B 1 384 ? 14.328 -28.922 0.36 1 94.06 384 ALA B CA 1
ATOM 6552 C C . ALA B 1 384 ? 15.664 -28.969 -0.369 1 94.06 384 ALA B C 1
ATOM 6554 O O . ALA B 1 384 ? 16.406 -27.984 -0.392 1 94.06 384 ALA B O 1
ATOM 6555 N N . GLN B 1 385 ? 15.938 -30.078 -0.902 1 94.19 385 GLN B N 1
ATOM 6556 C CA . GLN B 1 385 ? 17.188 -30.25 -1.638 1 94.19 385 GLN B CA 1
ATOM 6557 C C . GLN B 1 385 ? 17.219 -29.375 -2.885 1 94.19 385 GLN B C 1
ATOM 6559 O O . GLN B 1 385 ? 18.25 -28.766 -3.197 1 94.19 385 GLN B O 1
ATOM 6564 N N . LEU B 1 386 ? 16.141 -29.406 -3.576 1 94.38 386 LEU B N 1
ATOM 6565 C CA . LEU B 1 386 ? 16.062 -28.547 -4.758 1 94.38 386 LEU B CA 1
ATOM 6566 C C . LEU B 1 386 ? 16.312 -27.094 -4.395 1 94.38 386 LEU B C 1
ATOM 6568 O O . LEU B 1 386 ? 17.047 -26.391 -5.09 1 94.38 386 LEU B O 1
ATOM 6572 N N . PHE B 1 387 ? 15.711 -26.656 -3.318 1 92.19 387 PHE B N 1
ATOM 6573 C CA . PHE B 1 387 ? 15.883 -25.281 -2.861 1 92.19 387 PHE B CA 1
ATOM 6574 C C . PHE B 1 387 ? 17.344 -25.016 -2.506 1 92.19 387 PHE B C 1
ATOM 6576 O O . PHE B 1 387 ? 17.875 -23.953 -2.84 1 92.19 387 PHE B O 1
ATOM 6583 N N . SER B 1 388 ? 17.922 -25.906 -1.834 1 90.88 388 SER B N 1
ATOM 6584 C CA . SER B 1 388 ? 19.312 -25.734 -1.423 1 90.88 388 SER B CA 1
ATOM 6585 C C . SER B 1 388 ? 20.234 -25.656 -2.631 1 90.88 388 SER B C 1
ATOM 6587 O O . SER B 1 388 ? 21.312 -25.062 -2.547 1 90.88 388 SER B O 1
ATOM 6589 N N . ARG B 1 389 ? 19.766 -26.156 -3.773 1 91.81 389 ARG B N 1
ATOM 6590 C CA . ARG B 1 389 ? 20.578 -26.156 -4.992 1 91.81 389 ARG B CA 1
ATOM 6591 C C . ARG B 1 389 ? 20.25 -24.953 -5.871 1 91.81 389 ARG B C 1
ATOM 6593 O O . ARG B 1 389 ? 20.672 -24.891 -7.023 1 91.81 389 ARG B O 1
ATOM 6600 N N . GLY B 1 390 ? 19.375 -24.062 -5.312 1 90.25 390 GLY B N 1
ATOM 6601 C CA . GLY B 1 390 ? 19.156 -22.812 -6.008 1 90.25 390 GLY B CA 1
ATOM 6602 C C . GLY B 1 390 ? 17.875 -22.812 -6.82 1 90.25 390 GLY B C 1
ATOM 6603 O O . GLY B 1 390 ? 17.578 -21.844 -7.527 1 90.25 390 GLY B O 1
ATOM 6604 N N . VAL B 1 391 ? 17.125 -23.922 -6.746 1 93.88 391 VAL B N 1
ATOM 6605 C CA . VAL B 1 391 ? 15.836 -23.953 -7.426 1 93.88 391 VAL B CA 1
ATOM 6606 C C . VAL B 1 391 ? 14.766 -23.328 -6.535 1 93.88 391 VAL B C 1
ATOM 6608 O O . VAL B 1 391 ? 14.453 -23.859 -5.469 1 93.88 391 VAL B O 1
ATOM 6611 N N . THR B 1 392 ? 14.25 -22.203 -6.988 1 93.44 392 THR B N 1
ATOM 6612 C CA . THR B 1 392 ? 13.172 -21.562 -6.246 1 93.44 392 THR B CA 1
ATOM 6613 C C . THR B 1 392 ? 11.844 -21.703 -6.984 1 93.44 392 THR B C 1
ATOM 6615 O O . THR B 1 392 ? 11.82 -21.922 -8.195 1 93.44 392 THR B O 1
ATOM 6618 N N . GLY B 1 393 ? 10.75 -21.672 -6.227 1 92.31 393 GLY B N 1
ATOM 6619 C CA . GLY B 1 393 ? 9.422 -21.703 -6.812 1 92.31 393 GLY B CA 1
ATOM 6620 C C . GLY B 1 393 ? 8.852 -23.109 -6.938 1 92.31 393 GLY B C 1
ATOM 6621 O O . GLY B 1 393 ? 7.641 -23.297 -6.832 1 92.31 393 GLY B O 1
ATOM 6622 N N . ALA B 1 394 ? 9.766 -24.094 -7.238 1 94.25 394 ALA B N 1
ATOM 6623 C CA . ALA B 1 394 ? 9.297 -25.469 -7.262 1 94.25 394 ALA B CA 1
ATOM 6624 C C . ALA B 1 394 ? 8.883 -25.938 -5.867 1 94.25 394 ALA B C 1
ATOM 6626 O O . ALA B 1 394 ? 9.539 -25.609 -4.875 1 94.25 394 ALA B O 1
ATOM 6627 N N . ARG B 1 395 ? 7.762 -26.719 -5.867 1 92.88 395 ARG B N 1
ATOM 6628 C CA . ARG B 1 395 ? 7.254 -27.109 -4.555 1 92.88 395 ARG B CA 1
ATOM 6629 C C . ARG B 1 395 ? 6.688 -28.516 -4.59 1 92.88 395 ARG B C 1
ATOM 6631 O O . ARG B 1 395 ? 5.926 -28.875 -5.492 1 92.88 395 ARG B O 1
ATOM 6638 N N . THR B 1 396 ? 7.117 -29.297 -3.586 1 96.38 396 THR B N 1
ATOM 6639 C CA . THR B 1 396 ? 6.469 -30.594 -3.387 1 96.38 396 THR B CA 1
ATOM 6640 C C . THR B 1 396 ? 5.195 -30.438 -2.559 1 96.38 396 THR B C 1
ATOM 6642 O O . THR B 1 396 ? 5.156 -29.641 -1.61 1 96.38 396 THR B O 1
ATOM 6645 N N . VAL B 1 397 ? 4.16 -31.078 -2.984 1 96.06 397 VAL B N 1
ATOM 6646 C CA . VAL B 1 397 ? 2.865 -31.016 -2.312 1 96.06 397 VAL B CA 1
ATOM 6647 C C . VAL B 1 397 ? 2.447 -32.406 -1.863 1 96.06 397 VAL B C 1
ATOM 6649 O O . VAL B 1 397 ? 1.721 -33.094 -2.574 1 96.06 397 VAL B O 1
ATOM 6652 N N . PRO B 1 398 ? 2.873 -32.719 -0.651 1 95 398 PRO B N 1
ATOM 6653 C CA . PRO B 1 398 ? 2.426 -34 -0.12 1 95 398 PRO B CA 1
ATOM 6654 C C . PRO B 1 398 ? 0.941 -34.031 0.239 1 95 398 PRO B C 1
ATOM 6656 O O . PRO B 1 398 ? 0.325 -32.969 0.353 1 95 398 PRO B O 1
ATOM 6659 N N . SER B 1 399 ? 0.398 -35.188 0.349 1 92.25 399 SER B N 1
ATOM 6660 C CA . SER B 1 399 ? -0.995 -35.344 0.758 1 92.25 399 SER B CA 1
ATOM 6661 C C . SER B 1 399 ? -1.118 -35.438 2.273 1 92.25 399 SER B C 1
ATOM 6663 O O . SER B 1 399 ? -0.181 -35.875 2.949 1 92.25 399 SER B O 1
ATOM 6665 N N . GLY B 1 400 ? -2.262 -34.906 2.836 1 87.56 400 GLY B N 1
ATOM 6666 C CA . GLY B 1 400 ? -2.574 -35.156 4.234 1 87.56 400 GLY B CA 1
ATOM 6667 C C . GLY B 1 400 ? -2.281 -33.938 5.125 1 87.56 400 GLY B C 1
ATOM 6668 O O . GLY B 1 400 ? -2.656 -33.938 6.301 1 87.56 400 GLY B O 1
ATOM 6669 N N . LEU B 1 401 ? -1.626 -33 4.664 1 85.94 401 LEU B N 1
ATOM 6670 C CA . LEU B 1 401 ? -1.288 -31.844 5.48 1 85.94 401 LEU B CA 1
ATOM 6671 C C . LEU B 1 401 ? -2.471 -30.875 5.582 1 85.94 401 LEU B C 1
ATOM 6673 O O . LEU B 1 401 ? -3.002 -30.438 4.566 1 85.94 401 LEU B O 1
ATOM 6677 N N . SER B 1 402 ? -2.908 -30.656 6.805 1 91.38 402 SER B N 1
ATOM 6678 C CA . SER B 1 402 ? -3.986 -29.703 7.035 1 91.38 402 SER B CA 1
ATOM 6679 C C . SER B 1 402 ? -3.447 -28.375 7.57 1 91.38 402 SER B C 1
ATOM 6681 O O . SER B 1 402 ? -2.412 -28.344 8.242 1 91.38 402 SER B O 1
ATOM 6683 N N . LYS B 1 403 ? -4.082 -27.328 7.203 1 92.69 403 LYS B N 1
ATOM 6684 C CA . LYS B 1 403 ? -3.715 -25.984 7.66 1 92.69 403 LYS B CA 1
ATOM 6685 C C . LYS B 1 403 ? -4.945 -25.203 8.109 1 92.69 403 LYS B C 1
ATOM 6687 O O . LYS B 1 403 ? -6.008 -25.297 7.492 1 92.69 403 LYS B O 1
ATOM 6692 N N . THR B 1 404 ? -4.809 -24.469 9.18 1 93.25 404 THR B N 1
ATOM 6693 C CA . THR B 1 404 ? -5.875 -23.594 9.648 1 93.25 404 THR B CA 1
ATOM 6694 C C . THR B 1 404 ? -5.52 -22.125 9.398 1 93.25 404 THR B C 1
ATOM 6696 O O . THR B 1 404 ? -4.438 -21.672 9.773 1 93.25 404 THR B O 1
ATOM 6699 N N . ILE B 1 405 ? -6.387 -21.438 8.734 1 91.31 405 ILE B N 1
ATOM 6700 C CA . ILE B 1 405 ? -6.219 -20.016 8.453 1 91.31 405 ILE B CA 1
ATOM 6701 C C . ILE B 1 405 ? -7.426 -19.25 8.984 1 91.31 405 ILE B C 1
ATOM 6703 O O . ILE B 1 405 ? -8.539 -19.391 8.469 1 91.31 405 ILE B O 1
ATOM 6707 N N . ASP B 1 406 ? -7.184 -18.406 9.969 1 89.19 406 ASP B N 1
ATOM 6708 C CA . ASP B 1 406 ? -8.211 -17.547 10.555 1 89.19 406 ASP B CA 1
ATOM 6709 C C . ASP B 1 406 ? -9.453 -18.359 10.93 1 89.19 406 ASP B C 1
ATOM 6711 O O . ASP B 1 406 ? -10.57 -17.984 10.57 1 89.19 406 ASP B O 1
ATOM 6715 N N . GLY B 1 407 ? -9.266 -19.578 11.414 1 90.75 407 GLY B N 1
ATOM 6716 C CA . GLY B 1 407 ? -10.344 -20.375 11.977 1 90.75 407 GLY B CA 1
ATOM 6717 C C . GLY B 1 407 ? -10.93 -21.359 10.977 1 90.75 407 GLY B C 1
ATOM 6718 O O . GLY B 1 407 ? -11.797 -22.156 11.328 1 90.75 407 GLY B O 1
ATOM 6719 N N . TYR B 1 408 ? -10.484 -21.359 9.742 1 95.38 408 TYR B N 1
ATOM 6720 C CA . TYR B 1 408 ? -10.961 -22.281 8.711 1 95.38 408 TYR B CA 1
ATOM 6721 C C . TYR B 1 408 ? -9.922 -23.359 8.422 1 95.38 408 TYR B C 1
ATOM 6723 O O . TYR B 1 408 ? -8.758 -23.047 8.172 1 95.38 408 TYR B O 1
ATOM 6731 N N . GLU B 1 409 ? -10.367 -24.531 8.414 1 95.69 409 GLU B N 1
ATOM 6732 C CA . GLU B 1 409 ? -9.453 -25.641 8.172 1 95.69 409 GLU B CA 1
ATOM 6733 C C . GLU B 1 409 ? -9.445 -26.047 6.699 1 95.69 409 GLU B C 1
ATOM 6735 O O . GLU B 1 409 ? -10.508 -26.203 6.09 1 95.69 409 GLU B O 1
ATOM 6740 N N . PHE B 1 410 ? -8.328 -26.188 6.172 1 96.12 410 PHE B N 1
ATOM 6741 C CA . PHE B 1 410 ? -8.125 -26.656 4.809 1 96.12 410 PHE B CA 1
ATOM 6742 C C . PHE B 1 410 ? -7.387 -27.984 4.797 1 96.12 410 PHE B C 1
ATOM 6744 O O . PHE B 1 410 ? -6.203 -28.047 5.133 1 96.12 410 PHE B O 1
ATOM 6751 N N . LEU B 1 411 ? -8.094 -28.984 4.379 1 95.75 411 LEU B N 1
ATOM 6752 C CA . LEU B 1 411 ? -7.453 -30.281 4.207 1 95.75 411 LEU B CA 1
ATOM 6753 C C . LEU B 1 411 ? -6.59 -30.297 2.951 1 95.75 411 LEU B C 1
ATOM 6755 O O . LEU B 1 411 ? -6.98 -29.75 1.916 1 95.75 411 LEU B O 1
ATOM 6759 N N . ASN B 1 412 ? -5.391 -30.938 3.094 1 94.5 412 ASN B N 1
ATOM 6760 C CA . ASN B 1 412 ? -4.449 -31.047 1.984 1 94.5 412 ASN B CA 1
ATOM 6761 C C . ASN B 1 412 ? -4.102 -29.672 1.411 1 94.5 412 ASN B C 1
ATOM 6763 O O . ASN B 1 412 ? -4.164 -29.469 0.198 1 94.5 412 ASN B O 1
ATOM 6767 N N . PHE B 1 413 ? -3.842 -28.781 2.363 1 94 413 PHE B N 1
ATOM 6768 C CA . PHE B 1 413 ? -3.527 -27.422 1.947 1 94 413 PHE B CA 1
ATOM 6769 C C . PHE B 1 413 ? -2.332 -27.406 1.002 1 94 413 PHE B C 1
ATOM 6771 O O . PHE B 1 413 ? -1.319 -28.047 1.265 1 94 413 PHE B O 1
ATOM 6778 N N . GLY B 1 414 ? -2.51 -26.672 -0.049 1 92.69 414 GLY B N 1
ATOM 6779 C CA . GLY B 1 414 ? -1.512 -26.609 -1.104 1 92.69 414 GLY B CA 1
ATOM 6780 C C . GLY B 1 414 ? -1.956 -27.266 -2.393 1 92.69 414 GLY B C 1
ATOM 6781 O O . GLY B 1 414 ? -1.43 -26.969 -3.467 1 92.69 414 GLY B O 1
ATOM 6782 N N . SER B 1 415 ? -2.943 -28.156 -2.266 1 93.38 415 SER B N 1
ATOM 6783 C CA . SER B 1 415 ? -3.377 -28.938 -3.42 1 93.38 415 SER B CA 1
ATOM 6784 C C . SER B 1 415 ? -4.66 -28.375 -4.02 1 93.38 415 SER B C 1
ATOM 6786 O O . SER B 1 415 ? -5.137 -28.844 -5.051 1 93.38 415 SER B O 1
ATOM 6788 N N . HIS B 1 416 ? -5.32 -27.297 -3.371 1 94.12 416 HIS B N 1
ATOM 6789 C CA . HIS B 1 416 ? -6.496 -26.578 -3.861 1 94.12 416 HIS B CA 1
ATOM 6790 C C . HIS B 1 416 ? -7.746 -27.453 -3.756 1 94.12 416 HIS B C 1
ATOM 6792 O O . HIS B 1 416 ? -8.766 -27.156 -4.391 1 94.12 416 HIS B O 1
ATOM 6798 N N . SER B 1 417 ? -7.648 -28.531 -3.066 1 94.12 417 SER B N 1
ATOM 6799 C CA . SER B 1 417 ? -8.758 -29.469 -2.865 1 94.12 417 SER B CA 1
ATOM 6800 C C . SER B 1 417 ? -8.578 -30.266 -1.579 1 94.12 417 SER B C 1
ATOM 6802 O O . SER B 1 417 ? -7.453 -30.484 -1.128 1 94.12 417 SER B O 1
ATOM 6804 N N . SER B 1 418 ? -9.711 -30.688 -1.051 1 94.88 418 SER B N 1
ATOM 6805 C CA . SER B 1 418 ? -9.664 -31.5 0.161 1 94.88 418 SER B CA 1
ATOM 6806 C C . SER B 1 418 ? -9.422 -32.969 -0.167 1 94.88 418 SER B C 1
ATOM 6808 O O . SER B 1 418 ? -9.211 -33.781 0.732 1 94.88 418 SER B O 1
ATOM 6810 N N . ARG B 1 419 ? -9.398 -33.25 -1.386 1 91.56 419 ARG B N 1
ATOM 6811 C CA . ARG B 1 419 ? -9.266 -34.656 -1.825 1 91.56 419 ARG B CA 1
ATOM 6812 C C . ARG B 1 419 ? -7.84 -35.156 -1.62 1 91.56 419 ARG B C 1
ATOM 6814 O O . ARG B 1 419 ? -6.875 -34.438 -1.854 1 91.56 419 ARG B O 1
ATOM 6821 N N . ARG B 1 420 ? -7.805 -36.406 -1.281 1 90.56 420 ARG B N 1
ATOM 6822 C CA . ARG B 1 420 ? -6.492 -37.031 -1.135 1 90.56 420 ARG B CA 1
ATOM 6823 C C . ARG B 1 420 ? -5.84 -37.25 -2.494 1 90.56 420 ARG B C 1
ATOM 6825 O O . ARG B 1 420 ? -6.531 -37.469 -3.494 1 90.56 420 ARG B O 1
ATOM 6832 N N . HIS B 1 421 ? -4.562 -37.219 -2.484 1 91 421 HIS B N 1
ATOM 6833 C CA . HIS B 1 421 ? -3.766 -37.438 -3.684 1 91 421 HIS B CA 1
ATOM 6834 C C . HIS B 1 421 ? -2.43 -38.094 -3.344 1 91 421 HIS B C 1
ATOM 6836 O O . HIS B 1 421 ? -2.148 -38.344 -2.174 1 91 421 HIS B O 1
ATOM 6842 N N . ASP B 1 422 ? -1.632 -38.406 -4.32 1 89.62 422 ASP B N 1
ATOM 6843 C CA . ASP B 1 422 ? -0.399 -39.156 -4.105 1 89.62 422 ASP B CA 1
ATOM 6844 C C . ASP B 1 422 ? 0.798 -38.219 -3.967 1 89.62 422 ASP B C 1
ATOM 6846 O O . ASP B 1 422 ? 1.944 -38.688 -3.922 1 89.62 422 ASP B O 1
ATOM 6850 N N . GLY B 1 423 ? 0.573 -36.969 -3.879 1 95.19 423 GLY B N 1
ATOM 6851 C CA . GLY B 1 423 ? 1.671 -36.031 -3.85 1 95.19 423 GLY B CA 1
ATOM 6852 C C . GLY B 1 423 ? 2.225 -35.719 -5.227 1 95.19 423 GLY B C 1
ATOM 6853 O O . GLY B 1 423 ? 2.105 -36.531 -6.148 1 95.19 423 GLY B O 1
ATOM 6854 N N . TYR B 1 424 ? 2.818 -34.625 -5.355 1 97.19 424 TYR B N 1
ATOM 6855 C CA . TYR B 1 424 ? 3.381 -34.219 -6.641 1 97.19 424 TYR B CA 1
ATOM 6856 C C . TYR B 1 424 ? 4.348 -33.031 -6.469 1 97.19 424 TYR B C 1
ATOM 6858 O O . TYR B 1 424 ? 4.449 -32.469 -5.387 1 97.19 424 TYR B O 1
ATOM 6866 N N . LEU B 1 425 ? 5.129 -32.781 -7.453 1 97.56 425 LEU B N 1
ATOM 6867 C CA . LEU B 1 425 ? 6.059 -31.656 -7.551 1 97.56 425 LEU B CA 1
ATOM 6868 C C . LEU B 1 425 ? 5.562 -30.625 -8.547 1 97.56 425 LEU B C 1
ATOM 6870 O O . LEU B 1 425 ? 5.316 -30.938 -9.711 1 97.56 425 LEU B O 1
ATOM 6874 N N . ASN B 1 426 ? 5.414 -29.406 -8.031 1 96.75 426 ASN B N 1
ATOM 6875 C CA . ASN B 1 426 ? 4.996 -28.312 -8.898 1 96.75 426 ASN B CA 1
ATOM 6876 C C . ASN B 1 426 ? 6.195 -27.547 -9.453 1 96.75 426 ASN B C 1
ATOM 6878 O O . ASN B 1 426 ? 7.148 -27.25 -8.719 1 96.75 426 ASN B O 1
ATOM 6882 N N . VAL B 1 427 ? 6.141 -27.234 -10.727 1 97.38 427 VAL B N 1
ATOM 6883 C CA . VAL B 1 427 ? 7.09 -26.359 -11.391 1 97.38 427 VAL B CA 1
ATOM 6884 C C . VAL B 1 427 ? 6.348 -25.406 -12.328 1 97.38 427 VAL B C 1
ATOM 6886 O O . VAL B 1 427 ? 5.348 -25.797 -12.945 1 97.38 427 VAL B O 1
ATOM 6889 N N . ALA B 1 428 ? 6.805 -24.156 -12.383 1 96.81 428 ALA B N 1
ATOM 6890 C CA . ALA B 1 428 ? 6.105 -23.172 -13.219 1 96.81 428 ALA B CA 1
ATOM 6891 C C . ALA B 1 428 ? 7.082 -22.422 -14.125 1 96.81 428 ALA B C 1
ATOM 6893 O O . ALA B 1 428 ? 8.273 -22.344 -13.828 1 96.81 428 ALA B O 1
ATOM 6894 N N . CYS B 1 429 ? 6.586 -22.031 -15.203 1 96.94 429 CYS B N 1
ATOM 6895 C CA . CYS B 1 429 ? 7.297 -21.172 -16.156 1 96.94 429 CYS B CA 1
ATOM 6896 C C . CYS B 1 429 ? 6.637 -19.797 -16.25 1 96.94 429 CYS B C 1
ATOM 6898 O O . CYS B 1 429 ? 5.637 -19.625 -16.938 1 96.94 429 CYS B O 1
ATOM 6900 N N . ALA B 1 430 ? 7.215 -18.859 -15.562 1 95.75 430 ALA B N 1
ATOM 6901 C CA . ALA B 1 430 ? 6.727 -17.484 -15.625 1 95.75 430 ALA B CA 1
ATOM 6902 C C . ALA B 1 430 ? 7.504 -16.672 -16.656 1 95.75 430 ALA B C 1
ATOM 6904 O O . ALA B 1 430 ? 8.539 -17.109 -17.156 1 95.75 430 ALA B O 1
ATOM 6905 N N . ILE B 1 431 ? 6.98 -15.492 -16.969 1 96.12 431 ILE B N 1
ATOM 6906 C CA . ILE B 1 431 ? 7.676 -14.602 -17.891 1 96.12 431 ILE B CA 1
ATOM 6907 C C . ILE B 1 431 ? 9.094 -14.336 -17.375 1 96.12 431 ILE B C 1
ATOM 6909 O O . ILE B 1 431 ? 9.312 -14.203 -16.172 1 96.12 431 ILE B O 1
ATOM 6913 N N . GLY B 1 432 ? 10.031 -14.367 -18.359 1 94.69 432 GLY B N 1
ATOM 6914 C CA . GLY B 1 432 ? 11.414 -14.094 -18.016 1 94.69 432 GLY B CA 1
ATOM 6915 C C . GLY B 1 432 ? 12.25 -15.359 -17.859 1 94.69 432 GLY B C 1
ATOM 6916 O O . GLY B 1 432 ? 13.477 -15.305 -17.891 1 94.69 432 GLY B O 1
ATOM 6917 N N . MET B 1 433 ? 11.609 -16.531 -17.672 1 96.38 433 MET B N 1
ATOM 6918 C CA . MET B 1 433 ? 12.375 -17.781 -17.594 1 96.38 433 MET B CA 1
ATOM 6919 C C . MET B 1 433 ? 13.07 -18.062 -18.922 1 96.38 433 MET B C 1
ATOM 6921 O O . MET B 1 433 ? 12.469 -17.953 -19.984 1 96.38 433 MET B O 1
ATOM 6925 N N . THR B 1 434 ? 14.281 -18.438 -18.875 1 95.25 434 THR B N 1
ATOM 6926 C CA . THR B 1 434 ? 15.07 -18.688 -20.078 1 95.25 434 THR B CA 1
ATOM 6927 C C . THR B 1 434 ? 15.195 -20.172 -20.344 1 95.25 434 THR B C 1
ATOM 6929 O O . THR B 1 434 ? 14.961 -21 -19.453 1 95.25 434 THR B O 1
ATOM 6932 N N . THR B 1 435 ? 15.57 -20.484 -21.531 1 96.94 435 THR B N 1
ATOM 6933 C CA . THR B 1 435 ? 15.828 -21.859 -21.906 1 96.94 435 THR B CA 1
ATOM 6934 C C . THR B 1 435 ? 17 -22.422 -21.094 1 96.94 435 THR B C 1
ATOM 6936 O O . THR B 1 435 ? 17 -23.609 -20.75 1 96.94 435 THR B O 1
ATOM 6939 N N . ARG B 1 436 ? 17.922 -21.578 -20.828 1 95.25 436 ARG B N 1
ATOM 6940 C CA . ARG B 1 436 ? 19.078 -21.984 -20.031 1 95.25 436 ARG B CA 1
ATOM 6941 C C . ARG B 1 436 ? 18.641 -22.375 -18.625 1 95.25 436 ARG B C 1
ATOM 6943 O O . ARG B 1 436 ? 19.141 -23.359 -18.062 1 95.25 436 ARG B O 1
ATOM 6950 N N . GLU B 1 437 ? 17.781 -21.609 -18.078 1 95 437 GLU B N 1
ATOM 6951 C CA . GLU B 1 437 ? 17.25 -21.938 -16.75 1 95 437 GLU B CA 1
ATOM 6952 C C . GLU B 1 437 ? 16.562 -23.297 -16.75 1 95 437 GLU B C 1
ATOM 6954 O O . GLU B 1 437 ? 16.656 -24.062 -15.789 1 95 437 GLU B O 1
ATOM 6959 N N . ILE B 1 438 ? 15.875 -23.594 -17.812 1 97.75 438 ILE B N 1
ATOM 6960 C CA . ILE B 1 438 ? 15.172 -24.875 -17.922 1 97.75 438 ILE B CA 1
ATOM 6961 C C . ILE B 1 438 ? 16.172 -26.016 -17.984 1 97.75 438 ILE B C 1
ATOM 6963 O O . ILE B 1 438 ? 16 -27.047 -17.312 1 97.75 438 ILE B O 1
ATOM 6967 N N . GLU B 1 439 ? 17.234 -25.812 -18.734 1 97.19 439 GLU B N 1
ATOM 6968 C CA . GLU B 1 439 ? 18.281 -26.812 -18.844 1 97.19 439 GLU B CA 1
ATOM 6969 C C . GLU B 1 439 ? 18.922 -27.078 -17.484 1 97.19 439 GLU B C 1
ATOM 6971 O O . GLU B 1 439 ? 19.125 -28.234 -17.094 1 97.19 439 GLU B O 1
ATOM 6976 N N . GLU B 1 440 ? 19.203 -26.016 -16.828 1 96.19 440 GLU B N 1
ATOM 6977 C CA . GLU B 1 440 ? 19.797 -26.141 -15.5 1 96.19 440 GLU B CA 1
ATOM 6978 C C . GLU B 1 440 ? 18.844 -26.812 -14.516 1 96.19 440 GLU B C 1
ATOM 6980 O O . GLU B 1 440 ? 19.266 -27.562 -13.648 1 96.19 440 GLU B O 1
ATOM 6985 N N . LEU B 1 441 ? 17.625 -26.469 -14.648 1 97.44 441 LEU B N 1
ATOM 6986 C CA . LEU B 1 441 ? 16.609 -27.078 -13.797 1 97.44 441 LEU B CA 1
ATOM 6987 C C . LEU B 1 441 ? 16.578 -28.594 -13.969 1 97.44 441 LEU B C 1
ATOM 6989 O O . LEU B 1 441 ? 16.578 -29.328 -12.984 1 97.44 441 LEU B O 1
ATOM 6993 N N . VAL B 1 442 ? 16.594 -29.062 -15.18 1 97.56 442 VAL B N 1
ATOM 6994 C CA . VAL B 1 442 ? 16.562 -30.5 -15.484 1 97.56 442 VAL B CA 1
ATOM 6995 C C . VAL B 1 442 ? 17.797 -31.172 -14.93 1 97.56 442 VAL B C 1
ATOM 6997 O O . VAL B 1 442 ? 17.719 -32.281 -14.367 1 97.56 442 VAL B O 1
ATOM 7000 N N . LYS B 1 443 ? 18.875 -30.5 -15.117 1 97 443 LYS B N 1
ATOM 7001 C CA . LYS B 1 443 ? 20.125 -31.031 -14.594 1 97 443 LYS B CA 1
ATOM 7002 C C . LYS B 1 443 ? 20.062 -31.219 -13.086 1 97 443 LYS B C 1
ATOM 7004 O O . LYS B 1 443 ? 20.422 -32.281 -12.57 1 97 443 LYS B O 1
ATOM 7009 N N . VAL B 1 444 ? 19.609 -30.203 -12.391 1 96.5 444 VAL B N 1
ATOM 7010 C CA . VAL B 1 444 ? 19.531 -30.281 -10.938 1 96.5 444 VAL B CA 1
ATOM 7011 C C . VAL B 1 444 ? 18.531 -31.359 -10.531 1 96.5 444 VAL B C 1
ATOM 7013 O O . VAL B 1 444 ? 18.766 -32.094 -9.57 1 96.5 444 VAL B O 1
ATOM 7016 N N . PHE B 1 445 ? 17.406 -31.484 -11.258 1 97.44 445 PHE B N 1
ATOM 7017 C CA . PHE B 1 445 ? 16.422 -32.531 -10.977 1 97.44 445 PHE B CA 1
ATOM 7018 C C . PHE B 1 445 ? 17.047 -33.906 -11.07 1 97.44 445 PHE B C 1
ATOM 7020 O O . PHE B 1 445 ? 16.906 -34.719 -10.164 1 97.44 445 PHE B O 1
ATOM 7027 N N . LYS B 1 446 ? 17.781 -34.188 -12.078 1 96.81 446 LYS B N 1
ATOM 7028 C CA . LYS B 1 446 ? 18.422 -35.469 -12.289 1 96.81 446 LYS B CA 1
ATOM 7029 C C . LYS B 1 446 ? 19.453 -35.781 -11.219 1 96.81 446 LYS B C 1
ATOM 7031 O O . LYS B 1 446 ? 19.547 -36.875 -10.711 1 96.81 446 LYS B O 1
ATOM 7036 N N . GLU B 1 447 ? 20.188 -34.719 -10.867 1 96.5 447 GLU B N 1
ATOM 7037 C CA . GLU B 1 447 ? 21.266 -34.875 -9.906 1 96.5 447 GLU B CA 1
ATOM 7038 C C . GLU B 1 447 ? 20.734 -35.125 -8.5 1 96.5 447 GLU B C 1
ATOM 7040 O O . GLU B 1 447 ? 21.312 -35.906 -7.727 1 96.5 447 GLU B O 1
ATOM 7045 N N . GLU B 1 448 ? 19.609 -34.469 -8.188 1 95.62 448 GLU B N 1
ATOM 7046 C CA . GLU B 1 448 ? 19.141 -34.469 -6.809 1 95.62 448 GLU B CA 1
ATOM 7047 C C . GLU B 1 448 ? 18.078 -35.562 -6.602 1 95.62 448 GLU B C 1
ATOM 7049 O O . GLU B 1 448 ? 17.719 -35.844 -5.465 1 95.62 448 GLU B O 1
ATOM 7054 N N . THR B 1 449 ? 17.641 -36.188 -7.688 1 96.81 449 THR B N 1
ATOM 7055 C CA . THR B 1 449 ? 16.703 -37.281 -7.562 1 96.81 449 THR B CA 1
ATOM 7056 C C . THR B 1 449 ? 17.391 -38.5 -6.938 1 96.81 449 THR B C 1
ATOM 7058 O O . THR B 1 449 ? 18.469 -38.906 -7.367 1 96.81 449 THR B O 1
ATOM 7061 N N . PRO B 1 450 ? 16.75 -39.062 -5.945 1 95.56 450 PRO B N 1
ATOM 7062 C CA . PRO B 1 450 ? 17.359 -40.25 -5.34 1 95.56 450 PRO B CA 1
ATOM 7063 C C . PRO B 1 450 ? 17.516 -41.406 -6.332 1 95.56 450 PRO B C 1
ATOM 7065 O O . PRO B 1 450 ? 16.641 -41.625 -7.172 1 95.56 450 PRO B O 1
ATOM 7068 N N . LYS B 1 451 ? 18.484 -42.219 -6.098 1 94.44 451 LYS B N 1
ATOM 7069 C CA . LYS B 1 451 ? 18.812 -43.312 -7.023 1 94.44 451 LYS B CA 1
ATOM 7070 C C . LYS B 1 451 ? 17.672 -44.312 -7.094 1 94.44 451 LYS B C 1
ATOM 7072 O O . LYS B 1 451 ? 17.406 -44.875 -8.156 1 94.44 451 LYS B O 1
ATOM 7077 N N . TRP B 1 452 ? 17.062 -44.531 -5.973 1 94.06 452 TRP B N 1
ATOM 7078 C CA . TRP B 1 452 ? 16.031 -45.562 -5.906 1 94.06 452 TRP B CA 1
ATOM 7079 C C . TRP B 1 452 ? 14.828 -45.156 -6.762 1 94.06 452 TRP B C 1
ATOM 7081 O O . TRP B 1 452 ? 13.977 -46 -7.074 1 94.06 452 TRP B O 1
ATOM 7091 N N . ALA B 1 453 ? 14.68 -43.906 -7.098 1 95.19 453 ALA B N 1
ATOM 7092 C CA . ALA B 1 453 ? 13.492 -43.406 -7.789 1 95.19 453 ALA B CA 1
ATOM 7093 C C . ALA B 1 453 ? 13.586 -43.688 -9.289 1 95.19 453 ALA B C 1
ATOM 7095 O O . ALA B 1 453 ? 12.57 -43.656 -9.992 1 95.19 453 ALA B O 1
ATOM 7096 N N . PHE B 1 454 ? 14.797 -43.969 -9.742 1 94.62 454 PHE B N 1
ATOM 7097 C CA . PHE B 1 454 ? 14.977 -44.188 -11.172 1 94.62 454 PHE B CA 1
ATOM 7098 C C . PHE B 1 454 ? 14.508 -45.562 -11.562 1 94.62 454 PHE B C 1
ATOM 7100 O O . PHE B 1 454 ? 14.719 -46.531 -10.82 1 94.62 454 PHE B O 1
ATOM 7107 N N . ILE B 1 455 ? 13.891 -45.688 -12.672 1 87.25 455 ILE B N 1
ATOM 7108 C CA . ILE B 1 455 ? 13.492 -47 -13.18 1 87.25 455 ILE B CA 1
ATOM 7109 C C . ILE B 1 455 ? 14.719 -47.75 -13.695 1 87.25 455 ILE B C 1
ATOM 7111 O O . ILE B 1 455 ? 15.594 -47.156 -14.344 1 87.25 455 ILE B O 1
ATOM 7115 N N . SER B 1 456 ? 15.023 -48.938 -13.203 1 70.44 456 SER B N 1
ATOM 7116 C CA . SER B 1 456 ? 16.141 -49.781 -13.633 1 70.44 456 SER B CA 1
ATOM 7117 C C . SER B 1 456 ? 16.031 -50.094 -15.117 1 70.44 456 SER B C 1
ATOM 7119 O O . SER B 1 456 ? 14.945 -50.344 -15.633 1 70.44 456 SER B O 1
ATOM 7121 N N . SER B 1 457 ? 16.844 -49.625 -16.016 1 55.88 457 SER B N 1
ATOM 7122 C CA . SER B 1 457 ? 16.922 -50.062 -17.406 1 55.88 457 SER B CA 1
ATOM 7123 C C . SER B 1 457 ? 16.594 -51.531 -17.562 1 55.88 457 SER B C 1
ATOM 7125 O O . SER B 1 457 ? 16.203 -51.969 -18.641 1 55.88 457 SER B O 1
ATOM 7127 N N . ASN B 1 458 ? 16.859 -52.469 -16.75 1 48.62 458 ASN B N 1
ATOM 7128 C CA . ASN B 1 458 ? 16.703 -53.906 -16.922 1 48.62 458 ASN B CA 1
ATOM 7129 C C . ASN B 1 458 ? 15.242 -54.344 -16.797 1 48.62 458 ASN B C 1
ATOM 7131 O O . ASN B 1 458 ? 14.914 -55.5 -17 1 48.62 458 ASN B O 1
ATOM 7135 N N . ASP B 1 459 ? 14.383 -53.75 -16.266 1 46.09 459 ASP B N 1
ATOM 7136 C CA . ASP B 1 459 ? 13.016 -54.219 -16.078 1 46.09 459 ASP B CA 1
ATOM 7137 C C . ASP B 1 459 ? 12.148 -53.906 -17.297 1 46.09 459 ASP B C 1
ATOM 7139 O O . ASP B 1 459 ? 10.953 -54.188 -17.297 1 46.09 459 ASP B O 1
ATOM 7143 N N . ALA B 1 460 ? 12.297 -53.156 -18.297 1 44.66 460 ALA B N 1
ATOM 7144 C CA . ALA B 1 460 ? 11.609 -53.094 -19.578 1 44.66 460 ALA B CA 1
ATOM 7145 C C . ALA B 1 460 ? 11.68 -54.438 -20.312 1 44.66 460 ALA B C 1
ATOM 7147 O O . ALA B 1 460 ? 10.938 -54.656 -21.266 1 44.66 460 ALA B O 1
ATOM 7148 N N . HIS B 1 461 ? 12.727 -55.188 -20.094 1 40.94 461 HIS B N 1
ATOM 7149 C CA . HIS B 1 461 ? 12.82 -56.469 -20.812 1 40.94 461 HIS B CA 1
ATOM 7150 C C . HIS B 1 461 ? 11.914 -57.5 -20.203 1 40.94 461 HIS B C 1
ATOM 7152 O O . HIS B 1 461 ? 11.602 -58.531 -20.844 1 40.94 461 HIS B O 1
ATOM 7158 N N . ASN B 1 462 ? 11.57 -57.594 -18.938 1 36.78 462 ASN B N 1
ATOM 7159 C CA . ASN B 1 462 ? 10.797 -58.75 -18.5 1 36.78 462 ASN B CA 1
ATOM 7160 C C . ASN B 1 462 ? 9.305 -58.594 -18.797 1 36.78 462 ASN B C 1
ATOM 7162 O O . ASN B 1 462 ? 8.492 -59.438 -18.422 1 36.78 462 ASN B O 1
ATOM 7166 N N . LYS B 1 463 ? 8.797 -57.312 -18.781 1 44.84 463 LYS B N 1
ATOM 7167 C CA . LYS B 1 463 ? 7.348 -57.344 -18.953 1 44.84 463 LYS B CA 1
ATOM 7168 C C . LYS B 1 463 ? 6.973 -57.75 -20.375 1 44.84 463 LYS B C 1
ATOM 7170 O O . LYS B 1 463 ? 5.797 -57.719 -20.734 1 44.84 463 LYS B O 1
ATOM 7175 N N . GLU B 1 464 ? 8 -57.5 -21.266 1 34.09 464 GLU B N 1
ATOM 7176 C CA . GLU B 1 464 ? 7.555 -58.031 -22.547 1 34.09 464 GLU B CA 1
ATOM 7177 C C . GLU B 1 464 ? 7.523 -59.562 -22.531 1 34.09 464 GLU B C 1
ATOM 7179 O O . GLU B 1 464 ? 7.148 -60.188 -23.516 1 34.09 464 GLU B O 1
ATOM 7184 N N . VAL B 1 465 ? 8.078 -60.125 -21.359 1 33.34 465 VAL B N 1
ATOM 7185 C CA . VAL B 1 465 ? 7.762 -61.562 -21.484 1 33.34 465 VAL B CA 1
ATOM 7186 C C . VAL B 1 465 ? 6.445 -61.875 -20.781 1 33.34 465 VAL B C 1
ATOM 7188 O O . VAL B 1 465 ? 6.207 -61.406 -19.656 1 33.34 465 VAL B O 1
#